Protein AF-0000000083546729 (afdb_homodimer)

Radius of gyration: 33.8 Å; Cα contacts (8 Å, |Δi|>4): 1864; chains: 2; bounding box: 89×104×85 Å

Organism: NCBI:txid360422

Foldseek 3Di:
DCPVVPPDPPPPPPPPPPPVQPWDFPDPFAFQLPDCQLVLLVVLCQVCALVCPQVPLDDDDLPQWLQQLLLVLLLVVLVLVLVCPDDPDDQQDEAEEEEEACRQCRNVLSNCLNNLVVCCPDPNPPRHYAYEYEEQHPSSVVNQCPAPSNVVCLVVRRYWYFRDDLQDDLWTQTDSVRDIQFAPPAQHAYEYEAELHLQQHRKWKWWEAPLWIWGKTKIKTFGPDDFPPVDLASCTRMDMDIDTDTDDQCPDDPDRLLSVLSNVCSVVAHLFMDMGSVSNLVSCVSHCRSNVFWYKYKYKDQEDCDDVVGHNDDDWDWDTSSGTGTHYYVNSVQSSLVVVPWGKDWAPDDADGMIIMMIGTDPDPRDSPSSCVSVVVQRVDQHSRNLVVVLVVPLVVVLVDDPVVLLVVCVVSQLTLVSCVSCLVVLLVCLPPPDPPPPVSLVVSLVRNVSSDDDSNHPDQSLQSSLSSCVSNPNLVSSLVSLVVSCVRPNDALVSLLSNLVSCVSVVVLVSSLVSLVVSCVRPVVPPSSVVSNVVSVVVVD/DDPPPPDDPPPPPPPVPPPVLPWAWPDPFAFQQPDCQLVLQVCLCQVCALVCPQVPLDDDDLPQWLQQLLLVLLLVVLVVVLVCPDDVDDQQDEAEEEEEACRLCRNVLSNCLNNVVDCCPDPNPPRHYAYEYEEQHPSSVVNQCPAPSNVVCLVVRRYWYFYDDLQDDLWTQTDSPRDIQFAPPAQHEYEYEAELHLFQHGKWKWWEAPLWIWTKTKIKTFGPDDFPPPALASCTRIDMDIDTHTDDLCPPDPDRLLSVLSNVCSPVAHLFMDMDSVSNLVSCVSVCRSNVFWYKYKYKDQEDCDPVSGHNDDDWDFDGSSGTTTYYYVVSVQSSLVVVPWGKDWAPDDADGMIIMMIGTDPDPGDSPSSCVSNVVQRVDQHSRNLVVVLVVPLVVVLVDDPVVLLVVCVVSQLTLVSCQSCLVVLLVCLPPPDPNVLVSLLVSLVRNVSSDDDSNHPDLSLQSSLSSCVSNPNLVSSLVSLVVSCVRPNDALVSLLSNLVSCVSVVVLVSSLVSLVVSCVRPVVPVSSVVSNVVSVVVVD

InterPro domains:
  IPR011990 Tetratricopeptide-like helical domain superfamily [G3DSA:1.25.40.10] (440-540)
  IPR011990 Tetratricopeptide-like helical domain superfamily [SSF48452] (460-533)
  IPR019734 Tetratricopeptide repeat [PF00515] (495-525)
  IPR019734 Tetratricopeptide repeat [PS50005] (494-527)
  IPR019734 Tetratricopeptide repeat [SM00028] (460-493)
  IPR019734 Tetratricopeptide repeat [SM00028] (494-527)
  IPR029063 S-adenosyl-L-methionine-dependent methyltransferase superfamily [SSF53335] (63-345)
  IPR038375 Protein arginine methyltransferase NDUFAF7 superfamily [G3DSA:3.40.50.12710] (53-354)

pLDDT: mean 92.02, std 14.46, range [19.89, 98.81]

Sequence (1084 aa):
MSNKIKQYNIHRDLETTSEEHTDVIIEAEKQLSQSMLWKLQKDFFSNQGPEAWTRGIVPQYITTNPYIANLYAKTIFGYCRDYVTRTDIDKDSTIYIMELASGVGRFTYTFLKRFLHIIENSSLKGLKFKYIVTDFSEKNIEYWQNHSFLKPYFDCGILDCATFDIAKDDQLKLRNSGEILARGKLKNPLILIANYTFDSLPQDTFYVNKGEIFEGLITVTSPKVKADAEDKSILAGLDYYYTDNQIQGKNYYEDDNFNDILVYYKNHLEDTSFSLPIMAMRCISRLKRLFNDDIILISADKGYKDEKAMLKNSHPFLSKHGCISMTVNFHSLEQYFKNIGGKAIHSIYEHENINMSLFVLTNSSHNFVETTMAYNEIIESIGPDDFYILKKAVVPLSESLETKEILTFLRFTVWDARTFQEVYNILLERIDTEENFPTEELIMVMNKVWEHYFPIGEEGDLAYYIGLLFSYIGNDNDALRFFQYSYELYGATSEIYYRIGVCFYNLRKIEKALEYTEKSLALDPIFKESITLKSLVQDQISMSNKIKQYNIHRDLETTSEEHTDVIIEAEKQLSQSMLWKLQKDFFSNQGPEAWTRGIVPQYITTNPYIANLYAKTIFGYCRDYVTRTDIDKDSTIYIMELASGVGRFTYTFLKRFLHIIENSSLKGLKFKYIVTDFSEKNIEYWQNHSFLKPYFDCGILDCATFDIAKDDQLKLRNSGEILARGKLKNPLILIANYTFDSLPQDTFYVNKGEIFEGLITVTSPKVKADAEDKSILAGLDYYYTDNQIQGKNYYEDDNFNDILVYYKNHLEDTSFSLPIMAMRCISRLKRLFNDDIILISADKGYKDEKAMLKNSHPFLSKHGCISMTVNFHSLEQYFKNIGGKAIHSIYEHENINMSLFVLTNSSHNFVETTMAYNEIIESIGPDDFYILKKAVVPLSESLETKEILTFLRFTVWDARTFQEVYNILLERIDTEENFPTEELIMVMNKVWEHYFPIGEEGDLAYYIGLLFSYIGNDNDALRFFQYSYELYGATSEIYYRIGVCFYNLRKIEKALEYTEKSLALDPIFKESITLKSLVQDQIS

Secondary structure (DSSP, 8-state):
----------------------PEEEEEEEEGGGSTHHHHHHHHHHHHTTHHHHTTSS--GGGTSHHHHHHHHHHHHHHHHHHHT-SSS-TTSPEEEEESS-TTSHHHHHHHHHHHHHHHTSTTTT--EEEEEEES-HHHHHHHHT-TTTHHHHHTTSEEEEE--TTT---EE-TTT--EE-TTS--S-EEEEEES-GGGS--EEEEEETTEEEEEEEEEEE-SS---TT--STTTT-EEEEEEEEE-STTSSSSHHHHHHHHHHHHH-SSEEEEE-HHHHHHHHHHHHHTTT-EEEEEEESEE-SSGGGTTPPSPP-EEESEEE--EEHHHHHHHHHHTT-EEE--SS--SS-EEEEEEE-SSS---HHHHHHHHHHHHS--HHHHHHHHHHHGGGGGGS-HHHHHHHHHHTTS-HHHHHHHHHHHHHHHHHSTT--HHHHHHHHHHHHHT----S-SS-HHHHHHHHHHHTT-HHHHHHHHHHHHHHH---HHHHHHHHHHHHHTT-HHHHHHHHHHHHHH-TT-HHHHHHHHHHHHHH-/----------------------PEEEEEEEEGGGSTHHHHHHHHHHHHTTHHHHTTSS--GGGTSHHHHHHHHHHHHHHHHHHHT-SSS-TTSPEEEEESS-TTSHHHHHHHHHHHHHHHTSTTTT--EEEEEEES-HHHHHHHHH-TTTHHHHHTTSEEEEE--TTT--SEE-TTT--EE-TTS--S-EEEEEES-GGGS--EEEEEETTEEEEEEEEEEE-SS---TT--STTTT-EEEEEEEEE-STTSSS-HHHHHHHHHHHHH-SSEEEEE-HHHHHHHHHHHHHTTT-EEEEEEESEE-SSGGGTTPPSPP-EEESEEE--EEHHHHHHHHHHTT-EEE--SS--SS-EEEEEEE-SSS---HHHHHHHHHHHHS--HHHHHHHHHHHGGGGGGS-HHHHHHHHHHTTS-HHHHHHHHHHHHHHHHHSTT--HHHHHHHHHHHHHT----S-SS-HHHHHHHHHHHTT-HHHHHHHHHHHHHHH---HHHHHHHHHHHHHTT-HHHHHHHHHHHHHH-TT-HHHHHHHHHHHHHH-

Solvent-accessible surface area (backbone atoms only — not comparable to full-atom values): 57881 Å² total; per-residue (Å²): 137,80,76,71,77,65,86,67,73,77,69,74,74,70,73,72,73,74,67,84,71,75,54,46,74,76,43,75,64,29,55,46,54,72,37,72,63,57,58,55,45,55,50,50,51,58,70,44,35,52,48,36,49,37,71,58,50,41,88,59,62,88,75,34,42,36,47,49,24,42,52,49,29,47,30,51,49,17,37,51,59,45,54,69,68,44,83,90,57,68,82,87,47,58,40,41,36,38,35,46,60,43,68,82,41,48,40,57,53,32,24,50,57,43,36,51,56,52,35,67,50,38,93,52,52,84,68,52,54,35,40,35,45,25,28,66,38,66,58,32,55,55,49,49,73,68,31,78,86,48,40,65,40,45,74,72,55,40,37,42,36,32,70,44,47,71,87,74,59,70,59,42,55,33,67,72,82,62,50,70,52,43,68,90,71,50,90,41,49,37,39,38,38,35,49,72,38,67,31,63,49,48,33,36,40,32,37,17,45,94,74,36,36,22,41,36,19,37,27,35,27,34,57,82,61,84,49,64,88,83,50,78,29,78,55,50,54,52,44,72,52,76,45,82,42,80,53,87,41,76,73,74,60,99,44,68,65,61,17,50,50,45,46,49,44,31,74,72,45,60,58,22,19,51,59,43,52,53,45,55,52,52,36,51,54,44,50,32,61,35,25,66,43,24,37,37,38,42,36,38,35,46,52,32,74,44,70,77,72,37,64,61,33,62,74,86,67,80,42,80,44,54,44,61,37,38,75,29,40,48,36,59,53,36,52,45,33,44,71,74,66,30,41,61,46,66,57,75,63,92,63,89,71,37,37,55,36,42,36,44,35,58,81,60,91,73,76,52,48,44,25,50,37,40,43,47,53,34,47,70,42,69,34,59,45,47,46,52,41,47,49,66,54,46,60,85,47,47,87,78,44,54,71,70,39,51,55,51,50,36,40,69,38,51,28,33,53,68,63,47,61,73,45,40,67,59,55,62,57,34,71,80,68,43,82,86,59,66,58,72,60,50,53,53,48,55,52,47,20,55,72,53,51,70,90,70,76,44,86,71,64,61,39,44,55,54,15,52,52,30,44,75,76,67,37,40,70,61,13,48,56,25,44,50,50,29,36,72,75,72,45,89,45,42,66,56,30,33,54,50,14,52,37,29,46,76,69,66,37,58,70,58,16,50,52,28,26,50,53,14,36,71,73,34,77,79,44,63,70,39,54,54,48,48,54,54,52,51,61,70,73,103,139,79,79,74,83,66,84,71,73,79,68,76,74,72,74,70,72,73,70,78,72,68,50,48,75,77,43,78,64,26,53,45,55,69,34,68,62,57,55,48,43,51,47,47,48,53,69,40,28,48,47,37,48,30,70,59,43,40,88,55,60,82,73,32,38,35,47,44,23,41,51,49,29,46,28,51,49,18,38,52,57,42,56,71,68,45,84,89,57,66,82,84,46,57,39,37,35,38,33,44,56,40,66,75,36,44,37,55,52,27,23,49,55,41,34,49,53,50,33,68,48,37,92,54,51,84,67,50,51,34,38,32,44,22,28,66,30,64,53,30,53,51,46,46,71,67,28,78,86,46,35,63,37,45,74,73,55,39,32,37,35,28,68,40,44,67,85,72,58,69,54,40,53,29,68,70,80,62,47,69,52,40,66,89,72,46,90,38,48,36,37,37,38,34,45,68,33,64,27,62,47,46,32,37,36,32,39,20,46,93,73,37,41,23,42,37,19,36,28,37,28,32,58,82,60,84,46,62,90,82,48,77,28,74,52,49,47,49,45,74,53,76,47,81,44,83,55,88,39,76,75,74,56,98,43,68,64,59,15,48,51,46,46,47,44,32,73,72,46,63,58,24,22,48,56,41,50,50,43,54,51,51,34,50,53,44,49,30,62,32,22,66,42,24,35,36,38,40,34,35,33,43,50,28,73,43,70,77,70,36,64,61,33,63,74,83,64,79,42,79,38,46,44,58,37,38,74,29,40,48,36,58,52,34,49,45,32,43,73,73,64,28,41,61,48,62,56,76,63,90,64,88,70,34,36,55,36,41,34,43,33,55,81,60,90,74,77,51,49,43,25,49,37,41,44,49,53,33,46,70,45,68,34,58,42,46,46,52,42,47,47,66,54,45,61,82,47,47,86,79,41,53,69,68,40,50,55,47,50,35,37,67,38,49,25,29,50,67,61,48,61,74,44,39,66,60,53,60,58,32,65,82,68,41,82,85,54,63,58,69,58,49,52,51,47,50,52,45,18,54,70,52,48,65,87,64,72,43,87,70,58,59,38,40,56,49,13,50,48,29,43,74,73,67,38,33,67,60,12,42,52,24,40,48,48,27,32,72,73,71,43,86,42,39,65,53,28,28,51,46,11,50,30,26,42,75,67,66,36,53,69,56,13,46,50,25,20,48,52,9,31,70,72,32,76,77,39,62,69,30,53,52,46,42,54,53,49,51,61,68,75,105

Structure (mmCIF, N/CA/C/O backbone):
data_AF-0000000083546729-model_v1
#
loop_
_entity.id
_entity.type
_entity.pdbx_description
1 polymer 'Uncharacterized protein'
#
loop_
_atom_site.group_PDB
_atom_site.id
_atom_site.type_symbol
_atom_site.label_atom_id
_atom_site.label_alt_id
_atom_site.label_comp_id
_atom_site.label_asym_id
_atom_site.label_entity_id
_atom_site.label_seq_id
_atom_site.pdbx_PDB_ins_code
_atom_site.Cartn_x
_atom_site.Cartn_y
_atom_site.Cartn_z
_atom_site.occupancy
_atom_site.B_iso_or_equiv
_atom_site.auth_seq_id
_atom_site.auth_comp_id
_atom_site.auth_asym_id
_atom_site.auth_atom_id
_atom_site.pdbx_PDB_model_num
ATOM 1 N N . MET A 1 1 ? -45.469 -7.664 -5.539 1 20.81 1 MET A N 1
ATOM 2 C CA . MET A 1 1 ? -45.469 -9.078 -5.922 1 20.81 1 MET A CA 1
ATOM 3 C C . MET A 1 1 ? -44.344 -9.375 -6.914 1 20.81 1 MET A C 1
ATOM 5 O O . MET A 1 1 ? -44.531 -9.203 -8.125 1 20.81 1 MET A O 1
ATOM 9 N N . SER A 1 2 ? -43.125 -8.93 -6.547 1 22.02 2 SER A N 1
ATOM 10 C CA . SER A 1 2 ? -41.875 -8.414 -7.074 1 22.02 2 SER A CA 1
ATOM 11 C C . SER A 1 2 ? -41 -9.531 -7.668 1 22.02 2 SER A C 1
ATOM 13 O O . SER A 1 2 ? -40.562 -10.43 -6.949 1 22.02 2 SER A O 1
ATOM 15 N N . ASN A 1 3 ? -41.531 -9.961 -8.812 1 20.59 3 ASN A N 1
ATOM 16 C CA . ASN A 1 3 ? -41.031 -11.016 -9.688 1 20.59 3 ASN A CA 1
ATOM 17 C C . ASN A 1 3 ? -39.594 -10.734 -10.125 1 20.59 3 ASN A C 1
ATOM 19 O O . ASN A 1 3 ? -39.344 -10.023 -11.109 1 20.59 3 ASN A O 1
ATOM 23 N N . LYS A 1 4 ? -38.812 -10.469 -8.977 1 23.81 4 LYS A N 1
ATOM 24 C CA . LYS A 1 4 ? -37.375 -10.266 -9.133 1 23.81 4 LYS A CA 1
ATOM 25 C C . LYS A 1 4 ? -36.75 -11.352 -10.008 1 23.81 4 LYS A C 1
ATOM 27 O O . LYS A 1 4 ? -36.812 -12.539 -9.656 1 23.81 4 LYS A O 1
ATOM 32 N N . ILE A 1 5 ? -36.906 -11.133 -11.258 1 20.44 5 ILE A N 1
ATOM 33 C CA . ILE A 1 5 ? -36.531 -12.109 -12.273 1 20.44 5 ILE A CA 1
ATOM 34 C C . ILE A 1 5 ? -35.031 -12.359 -12.211 1 20.44 5 ILE A C 1
ATOM 36 O O . ILE A 1 5 ? -34.219 -11.461 -12.5 1 20.44 5 ILE A O 1
ATOM 40 N N . LYS A 1 6 ? -34.656 -12.938 -11.117 1 25.52 6 LYS A N 1
ATOM 41 C CA . LYS A 1 6 ? -33.312 -13.312 -10.75 1 25.52 6 LYS A CA 1
ATOM 42 C C . LYS A 1 6 ? -32.625 -14.086 -11.875 1 25.52 6 LYS A C 1
ATOM 44 O O . LYS A 1 6 ? -33.25 -14.906 -12.547 1 25.52 6 LYS A O 1
ATOM 49 N N . GLN A 1 7 ? -31.641 -13.422 -12.391 1 20.44 7 GLN A N 1
ATOM 50 C CA . GLN A 1 7 ? -30.844 -13.883 -13.523 1 20.44 7 GLN A CA 1
ATOM 51 C C . GLN A 1 7 ? -30.297 -15.289 -13.281 1 20.44 7 GLN A C 1
ATOM 53 O O . GLN A 1 7 ? -29.594 -15.531 -12.305 1 20.44 7 GLN A O 1
ATOM 58 N N . TYR A 1 8 ? -31.031 -16.312 -13.555 1 22.7 8 TYR A N 1
ATOM 59 C CA . TYR A 1 8 ? -31.047 -17.766 -13.406 1 22.7 8 TYR A CA 1
ATOM 60 C C . TYR A 1 8 ? -29.797 -18.391 -14.023 1 22.7 8 TYR A C 1
ATOM 62 O O . TYR A 1 8 ? -29.234 -17.844 -14.977 1 22.7 8 TYR A O 1
ATOM 70 N N . ASN A 1 9 ? -28.953 -18.781 -13.055 1 23.41 9 ASN A N 1
ATOM 71 C CA . ASN A 1 9 ? -27.859 -19.719 -13.328 1 23.41 9 ASN A CA 1
ATOM 72 C C . ASN A 1 9 ? -28.25 -20.703 -14.422 1 23.41 9 ASN A C 1
ATOM 74 O O . ASN A 1 9 ? -29.312 -21.328 -14.359 1 23.41 9 ASN A O 1
ATOM 78 N N . ILE A 1 10 ? -27.906 -20.312 -15.531 1 22.72 10 ILE A N 1
ATOM 79 C CA . ILE A 1 10 ? -28.188 -21.188 -16.672 1 22.72 10 ILE A CA 1
ATOM 80 C C . ILE A 1 10 ? -27.719 -22.594 -16.359 1 22.72 10 ILE A C 1
ATOM 82 O O . ILE A 1 10 ? -26.516 -22.828 -16.172 1 22.72 10 ILE A O 1
ATOM 86 N N . HIS A 1 11 ? -28.391 -23.25 -15.344 1 27.67 11 HIS A N 1
ATOM 87 C CA . HIS A 1 11 ? -28.25 -24.703 -15.242 1 27.67 11 HIS A CA 1
ATOM 88 C C . HIS A 1 11 ? -28.516 -25.391 -16.578 1 27.67 11 HIS A C 1
ATOM 90 O O . HIS A 1 11 ? -29.609 -25.234 -17.141 1 27.67 11 HIS A O 1
ATOM 96 N N . ARG A 1 12 ? -27.562 -25.312 -17.453 1 26.45 12 ARG A N 1
ATOM 97 C CA . ARG A 1 12 ? -27.797 -26.031 -18.703 1 26.45 12 ARG A CA 1
ATOM 98 C C . ARG A 1 12 ? -28.25 -27.469 -18.422 1 26.45 12 ARG A C 1
ATOM 100 O O . ARG A 1 12 ? -27.609 -28.203 -17.672 1 26.45 12 ARG A O 1
ATOM 107 N N . ASP A 1 13 ? -29.547 -27.625 -18.344 1 27.7 13 ASP A N 1
ATOM 108 C CA . ASP A 1 13 ? -30.078 -28.969 -18.562 1 27.7 13 ASP A CA 1
ATOM 109 C C . ASP A 1 13 ? -29.562 -29.562 -19.875 1 27.7 13 ASP A C 1
ATOM 111 O O . ASP A 1 13 ? -29.969 -29.141 -20.953 1 27.7 13 ASP A O 1
ATOM 115 N N . LEU A 1 14 ? -28.25 -29.719 -20 1 29.05 14 LEU A N 1
ATOM 116 C CA . LEU A 1 14 ? -27.859 -30.422 -21.203 1 29.05 14 LEU A CA 1
ATOM 117 C C . LEU A 1 14 ? -28.719 -31.672 -21.391 1 29.05 14 LEU A C 1
ATOM 119 O O . LEU A 1 14 ? -28.766 -32.531 -20.531 1 29.05 14 LEU A O 1
ATOM 123 N N . GLU A 1 15 ? -29.875 -31.453 -21.906 1 27.41 15 GLU A N 1
ATOM 124 C CA . GLU A 1 15 ? -30.516 -32.625 -22.5 1 27.41 15 GLU A CA 1
ATOM 125 C C . GLU A 1 15 ? -29.547 -33.375 -23.406 1 27.41 15 GLU A C 1
ATOM 127 O O . GLU A 1 15 ? -29.047 -32.844 -24.375 1 27.41 15 GLU A O 1
ATOM 132 N N . THR A 1 16 ? -28.688 -34.156 -22.766 1 29.3 16 THR A N 1
ATOM 133 C CA . THR A 1 16 ? -27.891 -35.156 -23.484 1 29.3 16 THR A CA 1
ATOM 134 C C . THR A 1 16 ? -28.75 -35.969 -24.438 1 29.3 16 THR A C 1
ATOM 136 O O . THR A 1 16 ? -29.562 -36.812 -24.016 1 29.3 16 THR A O 1
ATOM 139 N N . THR A 1 17 ? -29.391 -35.344 -25.375 1 31.22 17 THR A N 1
ATOM 140 C CA . THR A 1 17 ? -29.844 -36.281 -26.391 1 31.22 17 THR A CA 1
ATOM 141 C C . THR A 1 17 ? -28.703 -37.188 -26.844 1 31.22 17 THR A C 1
ATOM 143 O O . THR A 1 17 ? -27.656 -36.719 -27.266 1 31.22 17 THR A O 1
ATOM 146 N N . SER A 1 18 ? -28.625 -38.344 -26.234 1 32.38 18 SER A N 1
ATOM 147 C CA . SER A 1 18 ? -27.781 -39.531 -26.453 1 32.38 18 SER A CA 1
ATOM 148 C C . SER A 1 18 ? -27.672 -39.844 -27.938 1 32.38 18 SER A C 1
ATOM 150 O O . SER A 1 18 ? -28.531 -40.562 -28.484 1 32.38 18 SER A O 1
ATOM 152 N N . GLU A 1 19 ? -27.719 -38.906 -28.875 1 34.25 19 GLU A N 1
ATOM 153 C CA . GLU A 1 19 ? -27.375 -39.656 -30.094 1 34.25 19 GLU A CA 1
ATOM 154 C C . GLU A 1 19 ? -26.109 -40.469 -29.906 1 34.25 19 GLU A C 1
ATOM 156 O O . GLU A 1 19 ? -25.172 -40.031 -29.219 1 34.25 19 GLU A O 1
ATOM 161 N N . GLU A 1 20 ? -26.188 -41.75 -30.016 1 38.75 20 GLU A N 1
ATOM 162 C CA . GLU A 1 20 ? -25.203 -42.844 -29.922 1 38.75 20 GLU A CA 1
ATOM 163 C C . GLU A 1 20 ? -23.891 -42.438 -30.609 1 38.75 20 GLU A C 1
ATOM 165 O O . GLU A 1 20 ? -23.734 -42.656 -31.812 1 38.75 20 GLU A O 1
ATOM 170 N N . HIS A 1 21 ? -23.5 -41.219 -30.688 1 43 21 HIS A N 1
ATOM 171 C CA . HIS A 1 21 ? -22.156 -41.031 -31.234 1 43 21 HIS A CA 1
ATOM 172 C C . HIS A 1 21 ? -21.125 -41.812 -30.422 1 43 21 HIS A C 1
ATOM 174 O O . HIS A 1 21 ? -21.062 -41.688 -29.188 1 43 21 HIS A O 1
ATOM 180 N N . THR A 1 22 ? -20.75 -42.938 -30.75 1 54.72 22 THR A N 1
ATOM 181 C CA . THR A 1 22 ? -19.859 -43.906 -30.141 1 54.72 22 THR A CA 1
ATOM 182 C C . THR A 1 22 ? -18.484 -43.281 -29.875 1 54.72 22 THR A C 1
ATOM 184 O O . THR A 1 22 ? -17.703 -43.062 -30.812 1 54.72 22 THR A O 1
ATOM 187 N N . ASP A 1 23 ? -18.156 -42.5 -28.969 1 72.31 23 ASP A N 1
ATOM 188 C CA . ASP A 1 23 ? -16.859 -42.062 -28.484 1 72.31 23 ASP A CA 1
ATOM 189 C C . ASP A 1 23 ? -15.969 -43.25 -28.141 1 72.31 23 ASP A C 1
ATOM 191 O O . ASP A 1 23 ? -16.469 -44.281 -27.703 1 72.31 23 ASP A O 1
ATOM 195 N N . VAL A 1 24 ? -14.789 -43.25 -28.812 1 89.12 24 VAL A N 1
ATOM 196 C CA . VAL A 1 24 ? -13.836 -44.281 -28.469 1 89.12 24 VAL A CA 1
ATOM 197 C C . VAL A 1 24 ? -13.219 -44 -27.094 1 89.12 24 VAL A C 1
ATOM 199 O O . VAL A 1 24 ? -12.727 -42.875 -26.875 1 89.12 24 VAL A O 1
ATOM 202 N N . ILE A 1 25 ? -13.359 -44.906 -26.219 1 93.56 25 ILE A N 1
ATOM 203 C CA . ILE A 1 25 ? -12.781 -44.781 -24.891 1 93.56 25 ILE A CA 1
ATOM 204 C C . ILE A 1 25 ? -11.273 -45.031 -24.953 1 93.56 25 ILE A C 1
ATOM 206 O O . ILE A 1 25 ? -10.836 -46.125 -25.359 1 93.56 25 ILE A O 1
ATOM 210 N N . ILE A 1 26 ? -10.516 -44.094 -24.562 1 94.12 26 ILE A N 1
ATOM 211 C CA . ILE A 1 26 ? -9.062 -44.188 -24.547 1 94.12 26 ILE A CA 1
ATOM 212 C C . ILE A 1 26 ? -8.594 -44.688 -23.188 1 94.12 26 ILE A C 1
ATOM 214 O O . ILE A 1 26 ? -7.707 -45.562 -23.109 1 94.12 26 ILE A O 1
ATOM 218 N N . GLU A 1 27 ? -9.133 -44.156 -22.141 1 96.12 27 GLU A N 1
ATOM 219 C CA . GLU A 1 27 ? -8.883 -44.531 -20.75 1 96.12 27 GLU A CA 1
ATOM 220 C C . GLU A 1 27 ? -10.164 -44.469 -19.922 1 96.12 27 GLU A C 1
ATOM 222 O O . GLU A 1 27 ? -10.844 -43.469 -19.891 1 96.12 27 GLU A O 1
ATOM 227 N N . ALA A 1 28 ? -10.406 -45.656 -19.203 1 95.94 28 ALA A N 1
ATOM 228 C CA . ALA A 1 28 ? -11.711 -45.75 -18.547 1 95.94 28 ALA A CA 1
ATOM 229 C C . ALA A 1 28 ? -11.57 -45.719 -17.031 1 95.94 28 ALA A C 1
ATOM 231 O O . ALA A 1 28 ? -10.75 -46.469 -16.484 1 95.94 28 ALA A O 1
ATOM 232 N N . GLU A 1 29 ? -12.25 -44.906 -16.438 1 96.5 29 GLU A N 1
ATOM 233 C CA . GLU A 1 29 ? -12.555 -44.906 -15.016 1 96.5 29 GLU A CA 1
ATOM 234 C C . GLU A 1 29 ? -11.289 -44.969 -14.172 1 96.5 29 GLU A C 1
ATOM 236 O O . GLU A 1 29 ? -11.148 -45.844 -13.32 1 96.5 29 GLU A O 1
ATOM 241 N N . LYS A 1 30 ? -10.492 -44 -14.305 1 97.69 30 LYS A N 1
ATOM 242 C CA . LYS A 1 30 ? -9.273 -43.875 -13.516 1 97.69 30 LYS A CA 1
ATOM 243 C C . LYS A 1 30 ? -9.422 -42.781 -12.453 1 97.69 30 LYS A C 1
ATOM 245 O O . LYS A 1 30 ? -10.141 -41.812 -12.656 1 97.69 30 LYS A O 1
ATOM 250 N N . GLN A 1 31 ? -8.719 -43.094 -11.312 1 97.75 31 GLN A N 1
ATOM 251 C CA . GLN A 1 31 ? -8.562 -41.938 -10.414 1 97.75 31 GLN A CA 1
ATOM 252 C C . GLN A 1 31 ? -7.969 -40.75 -11.148 1 97.75 31 GLN A C 1
ATOM 254 O O . GLN A 1 31 ? -7.059 -40.906 -11.969 1 97.75 31 GLN A O 1
ATOM 259 N N . LEU A 1 32 ? -8.438 -39.625 -10.867 1 98.19 32 LEU A N 1
ATOM 260 C CA . LEU A 1 32 ? -8 -38.469 -11.617 1 98.19 32 LEU A CA 1
ATOM 261 C C . LEU A 1 32 ? -6.496 -38.281 -11.5 1 98.19 32 LEU A C 1
ATOM 263 O O . LEU A 1 32 ? -5.832 -37.906 -12.484 1 98.19 32 LEU A O 1
ATOM 267 N N . SER A 1 33 ? -5.883 -38.5 -10.336 1 98.06 33 SER A N 1
ATOM 268 C CA . SER A 1 33 ? -4.461 -38.281 -10.102 1 98.06 33 SER A CA 1
ATOM 269 C C . SER A 1 33 ? -3.613 -39.281 -10.859 1 98.06 33 SER A C 1
ATOM 271 O O . SER A 1 33 ? -2.4 -39.125 -11 1 98.06 33 SER A O 1
ATOM 273 N N . GLN A 1 34 ? -4.227 -40.281 -11.414 1 97.44 34 GLN A N 1
ATOM 274 C CA . GLN A 1 34 ? -3.502 -41.344 -12.094 1 97.44 34 GLN A CA 1
ATOM 275 C C . GLN A 1 34 ? -3.809 -41.375 -13.586 1 97.44 34 GLN A C 1
ATOM 277 O O . GLN A 1 34 ? -3.387 -42.281 -14.305 1 97.44 34 GLN A O 1
ATOM 282 N N . SER A 1 35 ? -4.48 -40.375 -14.055 1 97.69 35 SER A N 1
ATOM 283 C CA . SER A 1 35 ? -4.902 -40.281 -15.445 1 97.69 35 SER A CA 1
ATOM 284 C C . SER A 1 35 ? -3.705 -40.125 -16.375 1 97.69 35 SER A C 1
ATOM 286 O O . SER A 1 35 ? -2.689 -39.531 -15.984 1 97.69 35 SER A O 1
ATOM 288 N N . MET A 1 36 ? -3.824 -40.438 -17.641 1 96.31 36 MET A N 1
ATOM 289 C CA . MET A 1 36 ? -2.822 -40.281 -18.703 1 96.31 36 MET A CA 1
ATOM 290 C C . MET A 1 36 ? -2.57 -38.812 -18.984 1 96.31 36 MET A C 1
ATOM 292 O O . MET A 1 36 ? -1.544 -38.469 -19.562 1 96.31 36 MET A O 1
ATOM 296 N N . LEU A 1 37 ? -3.387 -38.031 -18.625 1 96 37 LEU A N 1
ATOM 297 C CA . LEU A 1 37 ? -3.297 -36.594 -18.875 1 96 37 LEU A CA 1
ATOM 298 C C . LEU A 1 37 ? -2.045 -36 -18.234 1 96 37 LEU A C 1
ATOM 300 O O . LEU A 1 37 ? -1.46 -35.062 -18.766 1 96 37 LEU A O 1
ATOM 304 N N . TRP A 1 38 ? -1.629 -36.594 -17.141 1 96.81 38 TRP A N 1
ATOM 305 C CA . TRP A 1 38 ? -0.5 -36.031 -16.406 1 96.81 38 TRP A CA 1
ATOM 306 C C . TRP A 1 38 ? 0.819 -36.375 -17.078 1 96.81 38 TRP A C 1
ATOM 308 O O . TRP A 1 38 ? 1.795 -35.625 -16.969 1 96.81 38 TRP A O 1
ATOM 318 N N . LYS A 1 39 ? 0.896 -37.438 -17.781 1 95.62 39 LYS A N 1
ATOM 319 C CA . LYS A 1 39 ? 2.053 -37.719 -18.625 1 95.62 39 LYS A CA 1
ATOM 320 C C . LYS A 1 39 ? 2.145 -36.719 -19.781 1 95.62 39 LYS A C 1
ATOM 322 O O . LYS A 1 39 ? 3.23 -36.25 -20.109 1 95.62 39 LYS A O 1
ATOM 327 N N . LEU A 1 40 ? 1.054 -36.406 -20.391 1 95.5 40 LEU A N 1
ATOM 328 C CA . LEU A 1 40 ? 1.014 -35.406 -21.453 1 95.5 40 LEU A CA 1
ATOM 329 C C . LEU A 1 40 ? 1.479 -34.062 -20.938 1 95.5 40 LEU A C 1
ATOM 331 O O . LEU A 1 40 ? 2.217 -33.344 -21.625 1 95.5 40 LEU A O 1
ATOM 335 N N . GLN A 1 41 ? 1.121 -33.75 -19.766 1 95.81 41 GLN A N 1
ATOM 336 C CA . GLN A 1 41 ? 1.493 -32.5 -19.125 1 95.81 41 GLN A CA 1
ATOM 337 C C . GLN A 1 41 ? 3 -32.438 -18.906 1 95.81 41 GLN A C 1
ATOM 339 O O . GLN A 1 41 ? 3.627 -31.406 -19.203 1 95.81 41 GLN A O 1
ATOM 344 N N . LYS A 1 42 ? 3.572 -33.406 -18.328 1 95.31 42 LYS A N 1
ATOM 345 C CA . LYS A 1 42 ? 5.008 -33.469 -18.078 1 95.31 42 LYS A CA 1
ATOM 346 C C . LYS A 1 42 ? 5.801 -33.344 -19.375 1 95.31 42 LYS A C 1
ATOM 348 O O . LYS A 1 42 ? 6.809 -32.625 -19.422 1 95.31 42 LYS A O 1
ATOM 353 N N . ASP A 1 43 ? 5.379 -33.938 -20.438 1 95.06 43 ASP A N 1
ATOM 354 C CA . ASP A 1 43 ? 6.039 -33.906 -21.734 1 95.06 43 ASP A CA 1
ATOM 355 C C . ASP A 1 43 ? 6 -32.5 -22.312 1 95.06 43 ASP A C 1
ATOM 357 O O . ASP A 1 43 ? 6.977 -32.031 -22.906 1 95.06 43 ASP A O 1
ATOM 361 N N . PHE A 1 44 ? 4.977 -31.891 -22.172 1 95.31 44 PHE A N 1
ATOM 362 C CA . PHE A 1 44 ? 4.816 -30.516 -22.672 1 95.31 44 PHE A CA 1
ATOM 363 C C . PHE A 1 44 ? 5.875 -29.609 -22.078 1 95.31 44 PHE A C 1
ATOM 365 O O . PHE A 1 44 ? 6.598 -28.922 -22.812 1 95.31 44 PHE A O 1
ATOM 372 N N . PHE A 1 45 ? 6.043 -29.609 -20.75 1 94.94 45 PHE A N 1
ATOM 373 C CA . PHE A 1 45 ? 6.969 -28.703 -20.094 1 94.94 45 PHE A CA 1
ATOM 374 C C . PHE A 1 45 ? 8.414 -29.109 -20.359 1 94.94 45 PHE A C 1
ATOM 376 O O . PHE A 1 45 ? 9.297 -28.266 -20.453 1 94.94 45 PHE A O 1
ATOM 383 N N . SER A 1 46 ? 8.633 -30.375 -20.453 1 94 46 SER A N 1
ATOM 384 C CA . SER A 1 46 ? 9.969 -30.859 -20.75 1 94 46 SER A CA 1
ATOM 385 C C . SER A 1 46 ? 10.414 -30.422 -22.156 1 94 46 SER A C 1
ATOM 387 O O . SER A 1 46 ? 11.586 -30.109 -22.375 1 94 46 SER A O 1
ATOM 389 N N . ASN A 1 47 ? 9.539 -30.391 -23.047 1 93.38 47 ASN A N 1
ATOM 390 C CA . ASN A 1 47 ? 9.844 -30.078 -24.438 1 93.38 47 ASN A CA 1
ATOM 391 C C . ASN A 1 47 ? 9.922 -28.562 -24.672 1 93.38 47 ASN A C 1
ATOM 393 O O . ASN A 1 47 ? 10.82 -28.078 -25.359 1 93.38 47 ASN A O 1
ATOM 397 N N . GLN A 1 48 ? 9.055 -27.906 -24.141 1 93.31 48 GLN A N 1
ATOM 398 C CA . GLN A 1 48 ? 8.984 -26.469 -24.391 1 93.31 48 GLN A CA 1
ATOM 399 C C . GLN A 1 48 ? 10.086 -25.719 -23.641 1 93.31 48 GLN A C 1
ATOM 401 O O . GLN A 1 48 ? 10.633 -24.734 -24.125 1 93.31 48 GLN A O 1
ATOM 406 N N . GLY A 1 49 ? 10.344 -26.062 -22.422 1 94.25 49 GLY A N 1
ATOM 407 C CA . GLY A 1 49 ? 11.273 -25.312 -21.594 1 94.25 49 GLY A CA 1
ATOM 408 C C . GLY A 1 49 ? 10.891 -23.859 -21.422 1 94.25 49 GLY A C 1
ATOM 409 O O . GLY A 1 49 ? 9.727 -23.547 -21.172 1 94.25 49 GLY A O 1
ATOM 410 N N . PRO A 1 50 ? 11.906 -22.922 -21.562 1 95.06 50 PRO A N 1
ATOM 411 C CA . PRO A 1 50 ? 11.625 -21.484 -21.391 1 95.06 50 PRO A CA 1
ATOM 412 C C . PRO A 1 50 ? 10.641 -20.953 -22.422 1 95.06 50 PRO A C 1
ATOM 414 O O . PRO A 1 50 ? 9.961 -19.953 -22.172 1 95.06 50 PRO A O 1
ATOM 417 N N . GLU A 1 51 ? 10.461 -21.625 -23.5 1 94 51 GLU A N 1
ATOM 418 C CA . GLU A 1 51 ? 9.625 -21.156 -24.609 1 94 51 GLU A CA 1
ATOM 419 C C . GLU A 1 51 ? 8.148 -21.188 -24.219 1 94 51 GLU A C 1
ATOM 421 O O . GLU A 1 51 ? 7.324 -20.5 -24.828 1 94 51 GLU A O 1
ATOM 426 N N . ALA A 1 52 ? 7.816 -21.969 -23.219 1 94.06 52 ALA A N 1
ATOM 427 C CA . ALA A 1 52 ? 6.445 -21.984 -22.719 1 94.06 52 ALA A CA 1
ATOM 428 C C . ALA A 1 52 ? 5.992 -20.578 -22.328 1 94.06 52 ALA A C 1
ATOM 430 O O . ALA A 1 52 ? 4.82 -20.234 -22.484 1 94.06 52 ALA A O 1
ATOM 431 N N . TRP A 1 53 ? 7.004 -19.766 -21.938 1 93.69 53 TRP A N 1
ATOM 432 C CA . TRP A 1 53 ? 6.684 -18.422 -21.453 1 93.69 53 TRP A CA 1
ATOM 433 C C . TRP A 1 53 ? 7.184 -17.359 -22.422 1 93.69 53 TRP A C 1
ATOM 435 O O . TRP A 1 53 ? 6.512 -16.344 -22.641 1 93.69 53 TRP A O 1
ATOM 445 N N . THR A 1 54 ? 8.297 -17.578 -23.031 1 92.5 54 THR A N 1
ATOM 446 C CA . THR A 1 54 ? 8.867 -16.578 -23.922 1 92.5 54 THR A CA 1
ATOM 447 C C . THR A 1 54 ? 7.965 -16.375 -25.141 1 92.5 54 THR A C 1
ATOM 449 O O . THR A 1 54 ? 7.887 -15.266 -25.672 1 92.5 54 THR A O 1
ATOM 452 N N . ARG A 1 55 ? 7.18 -17.438 -25.484 1 91.75 55 ARG A N 1
ATOM 453 C CA . ARG A 1 55 ? 6.281 -17.344 -26.625 1 91.75 55 ARG A CA 1
ATOM 454 C C . ARG A 1 55 ? 4.863 -17 -26.188 1 91.75 55 ARG A C 1
ATOM 456 O O . ARG A 1 55 ? 3.943 -16.969 -27.016 1 91.75 55 ARG A O 1
ATOM 463 N N . GLY A 1 56 ? 4.695 -16.906 -24.953 1 91.19 56 GLY A N 1
ATOM 464 C CA . GLY A 1 56 ? 3.404 -16.484 -24.438 1 91.19 56 GLY A CA 1
ATOM 465 C C . GLY A 1 56 ? 2.379 -17.594 -24.391 1 91.19 56 GLY A C 1
ATOM 466 O O . GLY A 1 56 ? 1.174 -17.344 -24.359 1 91.19 56 GLY A O 1
ATOM 467 N N . ILE A 1 57 ? 2.785 -18.828 -24.328 1 92.56 57 ILE A N 1
ATOM 468 C CA . ILE A 1 57 ? 1.876 -19.969 -24.312 1 92.56 57 ILE A CA 1
ATOM 469 C C . ILE A 1 57 ? 1.231 -20.109 -22.938 1 92.56 57 ILE A C 1
ATOM 471 O O . ILE A 1 57 ? 0.011 -20.234 -22.828 1 92.56 57 ILE A O 1
ATOM 475 N N . VAL A 1 58 ? 2.031 -20.031 -21.906 1 93.69 58 VAL A N 1
ATOM 476 C CA . VAL A 1 58 ? 1.558 -20.141 -20.531 1 93.69 58 VAL A CA 1
ATOM 477 C C . VAL A 1 58 ? 1.527 -18.766 -19.875 1 93.69 58 VAL A C 1
ATOM 479 O O . VAL A 1 58 ? 2.553 -18.094 -19.797 1 93.69 58 VAL A O 1
ATOM 482 N N . PRO A 1 59 ? 0.396 -18.406 -19.328 1 91.31 59 PRO A N 1
ATOM 483 C CA . PRO A 1 59 ? 0.32 -17.125 -18.641 1 91.31 59 PRO A CA 1
ATOM 484 C C . PRO A 1 59 ? 1.099 -17.109 -17.328 1 91.31 59 PRO A C 1
ATOM 486 O O . PRO A 1 59 ? 1.154 -18.125 -16.625 1 91.31 59 PRO A O 1
ATOM 489 N N . GLN A 1 60 ? 1.729 -15.828 -16.969 1 92.62 60 GLN A N 1
ATOM 490 C CA . GLN A 1 60 ? 2.549 -15.805 -15.766 1 92.62 60 GLN A CA 1
ATOM 491 C C . GLN A 1 60 ? 2.502 -14.438 -15.094 1 92.62 60 GLN A C 1
ATOM 493 O O . GLN A 1 60 ? 3.074 -14.25 -14.023 1 92.62 60 GLN A O 1
ATOM 498 N N . TYR A 1 61 ? 1.899 -13.445 -15.523 1 94.69 61 TYR A N 1
ATOM 499 C CA . TYR A 1 61 ? 2.043 -12.062 -15.094 1 94.69 61 TYR A CA 1
ATOM 500 C C . TYR A 1 61 ? 1.611 -11.891 -13.648 1 94.69 61 TYR A C 1
ATOM 502 O O . TYR A 1 61 ? 2.359 -11.344 -12.828 1 94.69 61 TYR A O 1
ATOM 510 N N . ILE A 1 62 ? 0.485 -12.414 -13.227 1 95.38 62 ILE A N 1
ATOM 511 C CA . ILE A 1 62 ? -0.146 -12.109 -11.945 1 95.38 62 ILE A CA 1
ATOM 512 C C . ILE A 1 62 ? 0.699 -12.672 -10.805 1 95.38 62 ILE A C 1
ATOM 514 O O . ILE A 1 62 ? 0.639 -12.18 -9.68 1 95.38 62 ILE A O 1
ATOM 518 N N . THR A 1 63 ? 1.596 -13.617 -11.133 1 96.44 63 THR A N 1
ATOM 519 C CA . THR A 1 63 ? 2.379 -14.242 -10.062 1 96.44 63 THR A CA 1
ATOM 520 C C . THR A 1 63 ? 3.846 -13.836 -10.172 1 96.44 63 THR A C 1
ATOM 522 O O . THR A 1 63 ? 4.691 -14.352 -9.438 1 96.44 63 THR A O 1
ATOM 525 N N . THR A 1 64 ? 4.195 -12.898 -11.109 1 97.12 64 THR A N 1
ATOM 526 C CA . THR A 1 64 ? 5.617 -12.602 -11.266 1 97.12 64 THR A CA 1
ATOM 527 C C . THR A 1 64 ? 5.867 -11.102 -11.258 1 97.12 64 THR A C 1
ATOM 529 O O . THR A 1 64 ? 7.016 -10.656 -11.297 1 97.12 64 THR A O 1
ATOM 532 N N . ASN A 1 65 ? 4.883 -10.273 -11.203 1 97.62 65 ASN A N 1
ATOM 533 C CA . ASN A 1 65 ? 5.082 -8.828 -11.227 1 97.62 65 ASN A CA 1
ATOM 534 C C . ASN A 1 65 ? 5.754 -8.336 -9.945 1 97.62 65 ASN A C 1
ATOM 536 O O . ASN A 1 65 ? 5.781 -9.047 -8.945 1 97.62 65 ASN A O 1
ATOM 540 N N . PRO A 1 66 ? 6.324 -7.117 -9.953 1 98.19 66 PRO A N 1
ATOM 541 C CA . PRO A 1 66 ? 7.098 -6.637 -8.805 1 98.19 66 PRO A CA 1
ATOM 542 C C . PRO A 1 66 ? 6.238 -6.418 -7.562 1 98.19 66 PRO A C 1
ATOM 544 O O . PRO A 1 66 ? 6.734 -6.512 -6.438 1 98.19 66 PRO A O 1
ATOM 547 N N . TYR A 1 67 ? 4.98 -6.191 -7.734 1 98.44 67 TYR A N 1
ATOM 548 C CA . TYR A 1 67 ? 4.105 -5.941 -6.598 1 98.44 67 TYR A CA 1
ATOM 549 C C . TYR A 1 67 ? 4 -7.176 -5.707 1 98.44 67 TYR A C 1
ATOM 551 O O . TYR A 1 67 ? 4.207 -7.094 -4.492 1 98.44 67 TYR A O 1
ATOM 559 N N . ILE A 1 68 ? 3.695 -8.344 -6.273 1 98.5 68 ILE A N 1
ATOM 560 C CA . ILE A 1 68 ? 3.574 -9.562 -5.48 1 98.5 68 ILE A CA 1
ATOM 561 C C . ILE A 1 68 ? 4.938 -9.938 -4.906 1 98.5 68 ILE A C 1
ATOM 563 O O . ILE A 1 68 ? 5.027 -10.438 -3.781 1 98.5 68 ILE A O 1
ATOM 567 N N . ALA A 1 69 ? 6.004 -9.672 -5.633 1 98.62 69 ALA A N 1
ATOM 568 C CA . ALA A 1 69 ? 7.348 -9.938 -5.137 1 98.62 69 ALA A CA 1
ATOM 569 C C . ALA A 1 69 ? 7.645 -9.109 -3.887 1 98.62 69 ALA A C 1
ATOM 571 O O . ALA A 1 69 ? 8.242 -9.609 -2.934 1 98.62 69 ALA A O 1
ATOM 572 N N . ASN A 1 70 ? 7.234 -7.875 -3.949 1 98.56 70 ASN A N 1
ATOM 573 C CA . ASN A 1 70 ? 7.418 -7 -2.797 1 98.56 70 ASN A CA 1
ATOM 574 C C . ASN A 1 70 ? 6.645 -7.504 -1.581 1 98.56 70 ASN A C 1
ATOM 576 O O . ASN A 1 70 ? 7.129 -7.418 -0.451 1 98.56 70 ASN A O 1
ATOM 580 N N . LEU A 1 71 ? 5.438 -8.031 -1.807 1 98.56 71 LEU A N 1
ATOM 581 C CA . LEU A 1 71 ? 4.629 -8.562 -0.713 1 98.56 71 LEU A CA 1
ATOM 582 C C . LEU A 1 71 ? 5.285 -9.797 -0.104 1 98.56 71 LEU A C 1
ATOM 584 O O . LEU A 1 71 ? 5.289 -9.961 1.118 1 98.56 71 LEU A O 1
ATOM 588 N N . TYR A 1 72 ? 5.82 -10.617 -0.964 1 98.81 72 TYR A N 1
ATOM 589 C CA . TYR A 1 72 ? 6.551 -11.781 -0.481 1 98.81 72 TYR A CA 1
ATOM 590 C C . TYR A 1 72 ? 7.77 -11.359 0.332 1 98.81 72 TYR A C 1
ATOM 592 O O . TYR A 1 72 ? 8.055 -11.938 1.385 1 98.81 72 TYR A O 1
ATOM 600 N N . ALA A 1 73 ? 8.469 -10.344 -0.153 1 98.69 73 ALA A N 1
ATOM 601 C CA . ALA A 1 73 ? 9.656 -9.852 0.541 1 98.69 73 ALA A CA 1
ATOM 602 C C . ALA A 1 73 ? 9.305 -9.367 1.944 1 98.69 73 ALA A C 1
ATOM 604 O O . ALA A 1 73 ? 10.016 -9.664 2.906 1 98.69 73 ALA A O 1
ATOM 605 N N . LYS A 1 74 ? 8.227 -8.688 2.041 1 98.31 74 LYS A N 1
ATOM 606 C CA . LYS A 1 74 ? 7.781 -8.18 3.338 1 98.31 74 LYS A CA 1
ATOM 607 C C . LYS A 1 74 ? 7.414 -9.328 4.277 1 98.31 74 LYS A C 1
ATOM 609 O O . LYS A 1 74 ? 7.746 -9.297 5.465 1 98.31 74 LYS A O 1
ATOM 614 N N . THR A 1 75 ? 6.715 -10.32 3.762 1 98.62 75 THR A N 1
ATOM 615 C CA . THR A 1 75 ? 6.297 -11.469 4.562 1 98.62 75 THR A CA 1
ATOM 616 C C . THR A 1 75 ? 7.504 -12.242 5.07 1 98.62 75 THR A C 1
ATOM 618 O O . THR A 1 75 ? 7.59 -12.57 6.254 1 98.62 75 THR A O 1
ATOM 621 N N . ILE A 1 76 ? 8.398 -12.422 4.203 1 98.56 76 ILE A N 1
ATOM 622 C CA . ILE A 1 76 ? 9.586 -13.195 4.551 1 98.56 76 ILE A CA 1
ATOM 623 C C . ILE A 1 76 ? 10.469 -12.391 5.496 1 98.56 76 ILE A C 1
ATOM 625 O O . ILE A 1 76 ? 11.086 -12.945 6.41 1 98.56 76 ILE A O 1
ATOM 629 N N . PHE A 1 77 ? 10.547 -11.07 5.301 1 98.06 77 PHE A N 1
ATOM 630 C CA . PHE A 1 77 ? 11.25 -10.227 6.254 1 98.06 77 PHE A CA 1
ATOM 631 C C . PHE A 1 77 ? 10.648 -10.352 7.648 1 98.06 77 PHE A C 1
ATOM 633 O O . PHE A 1 77 ? 11.367 -10.398 8.641 1 98.06 77 PHE A O 1
ATOM 640 N N . GLY A 1 78 ? 9.273 -10.406 7.688 1 97.19 78 GLY A N 1
ATOM 641 C CA . GLY A 1 78 ? 8.617 -10.664 8.961 1 97.19 78 GLY A CA 1
ATOM 642 C C . GLY A 1 78 ? 9.086 -11.945 9.617 1 97.19 78 GLY A C 1
ATOM 643 O O . GLY A 1 78 ? 9.328 -11.977 10.828 1 97.19 78 GLY A O 1
ATOM 644 N N . TYR A 1 79 ? 9.289 -12.906 8.844 1 96.62 79 TYR A N 1
ATOM 645 C CA . TYR A 1 79 ? 9.758 -14.172 9.391 1 96.62 79 TYR A CA 1
ATOM 646 C C . TYR A 1 79 ? 11.203 -14.062 9.867 1 96.62 79 TYR A C 1
ATOM 648 O O . TYR A 1 79 ? 11.57 -14.641 10.891 1 96.62 79 TYR A O 1
ATOM 656 N N . CYS A 1 80 ? 12.023 -13.344 9.125 1 95.69 80 CYS A N 1
ATOM 657 C CA . CYS A 1 80 ? 13.414 -13.164 9.531 1 95.69 80 CYS A CA 1
ATOM 658 C C . CYS A 1 80 ? 13.5 -12.469 10.883 1 95.69 80 CYS A C 1
ATOM 660 O O . CYS A 1 80 ? 14.383 -12.781 11.688 1 95.69 80 CYS A O 1
ATOM 662 N N . ARG A 1 81 ? 12.594 -11.562 11.102 1 94.62 81 ARG A N 1
ATOM 663 C CA . ARG A 1 81 ? 12.539 -10.914 12.414 1 94.62 81 ARG A CA 1
ATOM 664 C C . ARG A 1 81 ? 12.219 -11.922 13.508 1 94.62 81 ARG A C 1
ATOM 666 O O . ARG A 1 81 ? 12.797 -11.867 14.594 1 94.62 81 ARG A O 1
ATOM 673 N N . ASP A 1 82 ? 11.281 -12.805 13.188 1 93.81 82 ASP A N 1
ATOM 674 C CA . ASP A 1 82 ? 10.969 -13.875 14.133 1 93.81 82 ASP A CA 1
ATOM 675 C C . ASP A 1 82 ? 12.172 -14.789 14.344 1 93.81 82 ASP A C 1
ATOM 677 O O . ASP A 1 82 ? 12.484 -15.156 15.477 1 93.81 82 ASP A O 1
ATOM 681 N N . TYR A 1 83 ? 12.812 -15.062 13.336 1 91.75 83 TYR A N 1
ATOM 682 C CA . TYR A 1 83 ? 13.914 -16.016 13.328 1 91.75 83 TYR A CA 1
ATOM 683 C C . TYR A 1 83 ? 15.062 -15.523 14.203 1 91.75 83 TYR A C 1
ATOM 685 O O . TYR A 1 83 ? 15.609 -16.281 15.008 1 91.75 83 TYR A O 1
ATOM 693 N N . VAL A 1 84 ? 15.406 -14.297 14.086 1 90.5 84 VAL A N 1
ATOM 694 C CA . VAL A 1 84 ? 16.609 -13.781 14.742 1 90.5 84 VAL A CA 1
ATOM 695 C C . VAL A 1 84 ? 16.359 -13.664 16.25 1 90.5 84 VAL A C 1
ATOM 697 O O . VAL A 1 84 ? 17.297 -13.539 17.031 1 90.5 84 VAL A O 1
ATOM 700 N N . THR A 1 85 ? 15.094 -13.688 16.625 1 87.44 85 THR A N 1
ATOM 701 C CA . THR A 1 85 ? 14.781 -13.586 18.047 1 87.44 85 THR A CA 1
ATOM 702 C C . THR A 1 85 ? 14.727 -14.969 18.703 1 87.44 85 THR A C 1
ATOM 704 O O . THR A 1 85 ? 14.625 -15.086 19.922 1 87.44 85 THR A O 1
ATOM 707 N N . ARG A 1 86 ? 14.891 -15.953 17.891 1 87.38 86 ARG A N 1
ATOM 708 C CA . ARG A 1 86 ? 14.859 -17.312 18.422 1 87.38 86 ARG A CA 1
ATOM 709 C C . ARG A 1 86 ? 16.125 -17.625 19.219 1 87.38 86 ARG A C 1
ATOM 711 O O . ARG A 1 86 ? 17.219 -17.203 18.844 1 87.38 86 ARG A O 1
ATOM 718 N N . THR A 1 87 ? 15.906 -18.438 20.219 1 84.31 87 THR A N 1
ATOM 719 C CA . THR A 1 87 ? 17.031 -18.797 21.062 1 84.31 87 THR A CA 1
ATOM 720 C C . THR A 1 87 ? 17.516 -20.219 20.734 1 84.31 87 THR A C 1
ATOM 722 O O . THR A 1 87 ? 18.609 -20.609 21.141 1 84.31 87 THR A O 1
ATOM 725 N N . ASP A 1 88 ? 16.781 -20.922 19.984 1 82.38 88 ASP A N 1
ATOM 726 C CA . ASP A 1 88 ? 17.094 -22.328 19.719 1 82.38 88 ASP A CA 1
ATOM 727 C C . ASP A 1 88 ? 17.859 -22.484 18.406 1 82.38 88 ASP A C 1
ATOM 729 O O . ASP A 1 88 ? 18.141 -23.609 17.984 1 82.38 88 ASP A O 1
ATOM 733 N N . ILE A 1 89 ? 18.219 -21.359 17.812 1 79.62 89 ILE A N 1
ATOM 734 C CA . ILE A 1 89 ? 18.859 -21.469 16.5 1 79.62 89 ILE A CA 1
ATOM 735 C C . ILE A 1 89 ? 20.172 -20.719 16.5 1 79.62 89 ILE A C 1
ATOM 737 O O . ILE A 1 89 ? 20.375 -19.781 17.281 1 79.62 89 ILE A O 1
ATOM 741 N N . ASP A 1 90 ? 21.016 -21.266 15.625 1 79.44 90 ASP A N 1
ATOM 742 C CA . ASP A 1 90 ? 22.266 -20.547 15.359 1 79.44 90 ASP A CA 1
ATOM 743 C C . ASP A 1 90 ? 22.016 -19.359 14.43 1 79.44 90 ASP A C 1
ATOM 745 O O . ASP A 1 90 ? 21.688 -19.547 13.258 1 79.44 90 ASP A O 1
ATOM 749 N N . LYS A 1 91 ? 22.297 -18.203 14.961 1 76.62 91 LYS A N 1
ATOM 750 C CA . LYS A 1 91 ? 22.016 -16.969 14.242 1 76.62 91 LYS A CA 1
ATOM 751 C C . LYS A 1 91 ? 22.953 -16.797 13.055 1 76.62 91 LYS A C 1
ATOM 753 O O . LYS A 1 91 ? 22.672 -16.016 12.141 1 76.62 91 LYS A O 1
ATOM 758 N N . ASP A 1 92 ? 24 -17.562 13.039 1 79.56 92 ASP A N 1
ATOM 759 C CA . ASP A 1 92 ? 24.969 -17.469 11.945 1 79.56 92 ASP A CA 1
ATOM 760 C C . ASP A 1 92 ? 24.656 -18.484 10.852 1 79.56 92 ASP A C 1
ATOM 762 O O . ASP A 1 92 ? 25.344 -18.531 9.828 1 79.56 92 ASP A O 1
ATOM 766 N N . SER A 1 93 ? 23.578 -19.141 11.062 1 83.88 93 SER A N 1
ATOM 767 C CA . SER A 1 93 ? 23.203 -20.141 10.062 1 83.88 93 SER A CA 1
ATOM 768 C C . SER A 1 93 ? 22.484 -19.5 8.891 1 83.88 93 SER A C 1
ATOM 770 O O . SER A 1 93 ? 21.938 -18.391 9.008 1 83.88 93 SER A O 1
ATOM 772 N N . THR A 1 94 ? 22.5 -20.25 7.73 1 90.12 94 THR A N 1
ATOM 773 C CA . THR A 1 94 ? 21.906 -19.766 6.492 1 90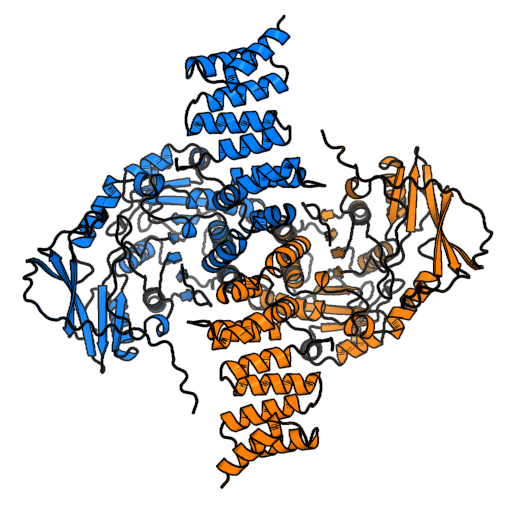.12 94 THR A CA 1
ATOM 774 C C . THR A 1 94 ? 20.422 -20.125 6.43 1 90.12 94 THR A C 1
ATOM 776 O O . THR A 1 94 ? 20.047 -21.266 6.664 1 90.12 94 THR A O 1
ATOM 779 N N . ILE A 1 95 ? 19.609 -19.172 6.211 1 92.75 95 ILE A N 1
ATOM 780 C CA . ILE A 1 95 ? 18.188 -19.406 5.922 1 92.75 95 ILE A CA 1
ATOM 781 C C . ILE A 1 95 ? 18.016 -19.75 4.445 1 92.75 95 ILE A C 1
ATOM 783 O O . ILE A 1 95 ? 18.562 -19.078 3.57 1 92.75 95 ILE A O 1
ATOM 787 N N . TYR A 1 96 ? 17.25 -20.875 4.176 1 95.88 96 TYR A N 1
ATOM 788 C CA . TYR A 1 96 ? 17.031 -21.266 2.793 1 95.88 96 TYR A CA 1
ATOM 789 C C . TYR A 1 96 ? 15.648 -20.844 2.311 1 95.88 96 TYR A C 1
ATOM 791 O O . TYR A 1 96 ? 14.641 -21.094 2.977 1 95.88 96 TYR A O 1
ATOM 799 N N . ILE A 1 97 ? 15.625 -20.188 1.215 1 98.25 97 ILE A N 1
ATOM 800 C CA . ILE A 1 97 ? 14.398 -19.844 0.494 1 98.25 97 ILE A CA 1
ATOM 801 C C . ILE A 1 97 ? 14.344 -20.625 -0.819 1 98.25 97 ILE A C 1
ATOM 803 O O . ILE A 1 97 ? 15.211 -20.453 -1.683 1 98.25 97 ILE A O 1
ATOM 807 N N . MET A 1 98 ? 13.305 -21.484 -0.919 1 98.31 98 MET A N 1
ATOM 808 C CA . MET A 1 98 ? 13.211 -22.344 -2.09 1 98.31 98 MET A CA 1
ATOM 809 C C . MET A 1 98 ? 11.977 -22.016 -2.916 1 98.31 98 MET A C 1
ATOM 811 O O . MET A 1 98 ? 10.859 -21.984 -2.387 1 98.31 98 MET A O 1
ATOM 815 N N . GLU A 1 99 ? 12.172 -21.781 -4.215 1 98.69 99 GLU A N 1
ATOM 816 C CA . GLU A 1 99 ? 11.078 -21.562 -5.16 1 98.69 99 GLU A CA 1
ATOM 817 C C . GLU A 1 99 ? 10.844 -22.797 -6.02 1 98.69 99 GLU A C 1
ATOM 819 O O . GLU A 1 99 ? 11.75 -23.266 -6.711 1 98.69 99 GLU A O 1
ATOM 824 N N . LEU A 1 100 ? 9.531 -23.328 -5.949 1 98.19 100 LEU A N 1
ATOM 825 C CA . LEU A 1 100 ? 9.18 -24.516 -6.723 1 98.19 100 LEU A CA 1
ATOM 826 C C . LEU A 1 100 ? 8.719 -24.125 -8.125 1 98.19 100 LEU A C 1
ATOM 828 O O . LEU A 1 100 ? 8 -23.141 -8.305 1 98.19 100 LEU A O 1
ATOM 832 N N . ALA A 1 101 ? 9.148 -24.922 -9.172 1 96.38 101 ALA A N 1
ATOM 833 C CA . ALA A 1 101 ? 8.711 -24.734 -10.547 1 96.38 101 ALA A CA 1
ATOM 834 C C . ALA A 1 101 ? 8.812 -23.266 -10.961 1 96.38 101 ALA A C 1
ATOM 836 O O . ALA A 1 101 ? 7.809 -22.656 -11.336 1 96.38 101 ALA A O 1
ATOM 837 N N . SER A 1 102 ? 10.086 -22.781 -11.117 1 96.5 102 SER A N 1
ATOM 838 C CA . SER A 1 102 ? 10.328 -21.344 -11.148 1 96.5 102 SER A CA 1
ATOM 839 C C . SER A 1 102 ? 10.172 -20.781 -12.555 1 96.5 102 SER A C 1
ATOM 841 O O . SER A 1 102 ? 10.312 -19.578 -12.773 1 96.5 102 SER A O 1
ATOM 843 N N . GLY A 1 103 ? 9.938 -21.609 -13.539 1 94.81 103 GLY A N 1
ATOM 844 C CA . GLY A 1 103 ? 9.766 -21.125 -14.898 1 94.81 103 GLY A CA 1
ATOM 845 C C . GLY A 1 103 ? 10.992 -20.406 -15.438 1 94.81 103 GLY A C 1
ATOM 846 O O . GLY A 1 103 ? 12.094 -20.953 -15.406 1 94.81 103 GLY A O 1
ATOM 847 N N . VAL A 1 104 ? 10.844 -19.156 -15.844 1 95.69 104 VAL A N 1
ATOM 848 C CA . VAL A 1 104 ? 11.953 -18.438 -16.469 1 95.69 104 VAL A CA 1
ATOM 849 C C . VAL A 1 104 ? 12.711 -17.641 -15.414 1 95.69 104 VAL A C 1
ATOM 851 O O . VAL A 1 104 ? 13.75 -17.047 -15.711 1 95.69 104 VAL A O 1
ATOM 854 N N . GLY A 1 105 ? 12.273 -17.547 -14.195 1 97.44 105 GLY A N 1
ATOM 855 C CA . GLY A 1 105 ? 13.023 -16.922 -13.125 1 97.44 105 GLY A CA 1
ATOM 856 C C . GLY A 1 105 ? 12.703 -15.445 -12.961 1 97.44 105 GLY A C 1
ATOM 857 O O . GLY A 1 105 ? 13.461 -14.711 -12.32 1 97.44 105 GLY A O 1
ATOM 858 N N . ARG A 1 106 ? 11.625 -15.023 -13.492 1 97.5 106 ARG A N 1
ATOM 859 C CA . ARG A 1 106 ? 11.242 -13.617 -13.398 1 97.5 106 ARG A CA 1
ATOM 860 C C . ARG A 1 106 ? 10.906 -13.242 -11.961 1 97.5 106 ARG A C 1
ATOM 862 O O . ARG A 1 106 ? 11.367 -12.211 -11.461 1 97.5 106 ARG A O 1
ATOM 869 N N . PHE A 1 107 ? 10.109 -14.031 -11.281 1 98.25 107 PHE A N 1
ATOM 870 C CA . PHE A 1 107 ? 9.781 -13.781 -9.883 1 98.25 107 PHE A CA 1
ATOM 871 C C . PHE A 1 107 ? 11.047 -13.789 -9.023 1 98.25 107 PHE A C 1
ATOM 873 O O . PHE A 1 107 ? 11.195 -12.961 -8.125 1 98.25 107 PHE A O 1
ATOM 880 N N . THR A 1 108 ? 11.961 -14.633 -9.32 1 98.62 108 THR A N 1
ATOM 881 C CA . THR A 1 108 ? 13.211 -14.758 -8.586 1 98.62 108 THR A CA 1
ATOM 882 C C . THR A 1 108 ? 13.961 -13.43 -8.57 1 98.62 108 THR A C 1
ATOM 884 O O . THR A 1 108 ? 14.359 -12.945 -7.504 1 98.62 108 THR A O 1
ATOM 887 N N . TYR A 1 109 ? 14.102 -12.883 -9.703 1 98.5 109 TYR A N 1
ATOM 888 C CA . TYR A 1 109 ? 14.852 -11.641 -9.844 1 98.5 109 TYR A CA 1
ATOM 889 C C . TYR A 1 109 ? 14.18 -10.5 -9.094 1 98.5 109 TYR A C 1
ATOM 891 O O . TYR A 1 109 ? 14.828 -9.781 -8.328 1 98.5 109 TYR A O 1
ATOM 899 N N . THR A 1 110 ? 12.953 -10.352 -9.289 1 97.38 110 THR A N 1
ATOM 900 C CA . THR A 1 110 ? 12.234 -9.234 -8.695 1 97.38 110 THR A CA 1
ATOM 901 C C . THR A 1 110 ? 12.156 -9.383 -7.18 1 97.38 110 THR A C 1
ATOM 903 O O . THR A 1 110 ? 12.234 -8.398 -6.449 1 97.38 110 THR A O 1
ATOM 906 N N . PHE A 1 111 ? 12 -10.578 -6.73 1 98.5 111 PHE A N 1
ATOM 907 C CA . PHE A 1 111 ? 12.008 -10.836 -5.297 1 98.5 111 PHE A CA 1
ATOM 908 C C . PHE A 1 111 ? 13.344 -10.445 -4.684 1 98.5 111 PHE A C 1
ATOM 910 O O . PHE A 1 111 ? 13.391 -9.758 -3.662 1 98.5 111 PHE A O 1
ATOM 917 N N . LEU A 1 112 ? 14.406 -10.852 -5.254 1 98.56 112 LEU A N 1
ATOM 918 C CA . LEU A 1 112 ? 15.734 -10.586 -4.719 1 98.56 112 LEU A CA 1
ATOM 919 C C . LEU A 1 112 ? 16.016 -9.086 -4.68 1 98.56 112 LEU A C 1
ATOM 921 O O . LEU A 1 112 ? 16.609 -8.586 -3.719 1 98.56 112 LEU A O 1
ATOM 925 N N . LYS A 1 113 ? 15.555 -8.383 -5.688 1 97.44 113 LYS A N 1
ATOM 926 C CA . LYS A 1 113 ? 15.719 -6.938 -5.73 1 97.44 113 LYS A CA 1
ATOM 927 C C . LYS A 1 113 ? 15.039 -6.27 -4.539 1 97.44 113 LYS A C 1
ATOM 929 O O . LYS A 1 113 ? 15.641 -5.426 -3.867 1 97.44 113 LYS A O 1
ATOM 934 N N . ARG A 1 114 ? 13.883 -6.664 -4.234 1 97.94 114 ARG A N 1
ATOM 935 C CA . ARG A 1 114 ? 13.109 -6.043 -3.162 1 97.94 114 ARG A CA 1
ATOM 936 C C . ARG A 1 114 ? 13.602 -6.508 -1.795 1 97.94 114 ARG A C 1
ATOM 938 O O . ARG A 1 114 ? 13.734 -5.707 -0.87 1 97.94 114 ARG A O 1
ATOM 945 N N . PHE A 1 115 ? 13.859 -7.762 -1.694 1 98.44 115 PHE A N 1
ATOM 946 C CA . PHE A 1 115 ? 14.242 -8.344 -0.412 1 98.44 115 PHE A CA 1
ATOM 947 C C . PHE A 1 115 ? 15.586 -7.809 0.05 1 98.44 115 PHE A C 1
ATOM 949 O O . PHE A 1 115 ? 15.758 -7.457 1.22 1 98.44 115 PHE A O 1
ATOM 956 N N . LEU A 1 116 ? 16.531 -7.68 -0.826 1 98.06 116 LEU A N 1
ATOM 957 C CA . LEU A 1 116 ? 17.859 -7.168 -0.481 1 98.06 116 LEU A CA 1
ATOM 958 C C . LEU A 1 116 ? 17.797 -5.691 -0.104 1 98.06 116 LEU A C 1
ATOM 960 O O . LEU A 1 116 ? 18.484 -5.246 0.809 1 98.06 116 LEU A O 1
ATOM 964 N N . HIS A 1 117 ? 16.953 -4.996 -0.781 1 96.81 117 HIS A N 1
ATOM 965 C CA . HIS A 1 117 ? 16.75 -3.596 -0.431 1 96.81 117 HIS A CA 1
ATOM 966 C C . HIS A 1 117 ? 16.25 -3.455 1.001 1 96.81 117 HIS A C 1
ATOM 968 O O . HIS A 1 117 ? 16.734 -2.607 1.755 1 96.81 117 HIS A O 1
ATOM 974 N N . ILE A 1 118 ? 15.328 -4.273 1.387 1 97.5 118 ILE A N 1
ATOM 975 C CA . ILE A 1 118 ? 14.758 -4.23 2.729 1 97.5 118 ILE A CA 1
ATOM 976 C C . ILE A 1 118 ? 15.828 -4.602 3.754 1 97.5 118 ILE A C 1
ATOM 978 O O . ILE A 1 118 ? 16.047 -3.877 4.727 1 97.5 118 ILE A O 1
ATOM 982 N N . ILE A 1 119 ? 16.562 -5.621 3.521 1 97.19 119 ILE A N 1
ATOM 983 C CA . ILE A 1 119 ? 17.547 -6.141 4.465 1 97.19 119 ILE A CA 1
ATOM 984 C C . ILE A 1 119 ? 18.656 -5.113 4.672 1 97.19 119 ILE A C 1
ATOM 986 O O . ILE A 1 119 ? 19.047 -4.832 5.805 1 97.19 119 ILE A O 1
ATOM 990 N N . GLU A 1 120 ? 19.109 -4.477 3.617 1 96.38 120 GLU A N 1
ATOM 991 C CA . GLU A 1 120 ? 20.234 -3.557 3.67 1 96.38 120 GLU A CA 1
ATOM 992 C C . GLU A 1 120 ? 19.875 -2.281 4.426 1 96.38 120 GLU A C 1
ATOM 994 O O . GLU A 1 120 ? 20.75 -1.61 4.977 1 96.38 120 GLU A O 1
ATOM 999 N N . ASN A 1 121 ? 18.625 -2.02 4.52 1 94.88 121 ASN A N 1
ATOM 1000 C CA . ASN A 1 121 ? 18.172 -0.792 5.168 1 94.88 121 ASN A CA 1
ATOM 1001 C C . ASN A 1 121 ? 17.484 -1.08 6.5 1 94.88 121 ASN A C 1
ATOM 1003 O O . ASN A 1 121 ? 16.734 -0.244 7.016 1 94.88 121 ASN A O 1
ATOM 1007 N N . SER A 1 122 ? 17.781 -2.244 7.008 1 95.31 122 SER A N 1
ATOM 1008 C CA . SER A 1 122 ? 17.141 -2.646 8.258 1 95.31 122 SER A CA 1
ATOM 1009 C C . SER A 1 122 ? 18.172 -3.033 9.312 1 95.31 122 SER A C 1
ATOM 1011 O O . SER A 1 122 ? 19.375 -2.971 9.055 1 95.31 122 SER A O 1
ATOM 1013 N N . SER A 1 123 ? 17.625 -3.393 10.484 1 92.5 123 SER A N 1
ATOM 1014 C CA . SER A 1 123 ? 18.469 -3.852 11.578 1 92.5 123 SER A CA 1
ATOM 1015 C C . SER A 1 123 ? 19.016 -5.246 11.305 1 92.5 123 SER A C 1
ATOM 1017 O O . SER A 1 123 ? 19.906 -5.719 12.008 1 92.5 123 SER A O 1
ATOM 1019 N N . LEU A 1 124 ? 18.562 -5.852 10.203 1 94.81 124 LEU A N 1
ATOM 1020 C CA . LEU A 1 124 ? 19 -7.207 9.891 1 94.81 124 LEU A CA 1
ATOM 1021 C C . LEU A 1 124 ? 20.078 -7.191 8.805 1 94.81 124 LEU A C 1
ATOM 1023 O O . LEU A 1 124 ? 20.328 -8.211 8.164 1 94.81 124 LEU A O 1
ATOM 1027 N N . LYS A 1 125 ? 20.672 -6.039 8.648 1 94 125 LYS A N 1
ATOM 1028 C CA . LYS A 1 125 ? 21.781 -5.941 7.703 1 94 125 LYS A CA 1
ATOM 1029 C C . LYS A 1 125 ? 22.859 -6.969 8.023 1 94 125 LYS A C 1
ATOM 1031 O O . LYS A 1 125 ? 23.281 -7.105 9.172 1 94 125 LYS A O 1
ATOM 1036 N N . GLY A 1 126 ? 23.203 -7.84 6.996 1 92.19 126 GLY A N 1
ATOM 1037 C CA . GLY A 1 126 ? 24.219 -8.867 7.18 1 92.19 126 GLY A CA 1
ATOM 1038 C C . GLY A 1 126 ? 23.641 -10.242 7.43 1 92.19 126 GLY A C 1
ATOM 1039 O O . GLY A 1 126 ? 24.375 -11.219 7.566 1 92.19 126 GLY A O 1
ATOM 1040 N N . LEU A 1 127 ? 22.266 -10.32 7.426 1 93.5 127 LEU A N 1
ATOM 1041 C CA . LEU A 1 127 ? 21.625 -11.617 7.586 1 93.5 127 LEU A CA 1
ATOM 1042 C C . LEU A 1 127 ? 22.047 -12.578 6.484 1 93.5 127 LEU A C 1
ATOM 1044 O O . LEU A 1 127 ? 22.125 -12.195 5.312 1 93.5 127 LEU A O 1
ATOM 1048 N N . LYS A 1 128 ? 22.375 -13.828 6.84 1 93.5 128 LYS A N 1
ATOM 1049 C CA . LYS A 1 128 ? 22.812 -14.836 5.867 1 93.5 128 LYS A CA 1
ATOM 1050 C C . LYS A 1 128 ? 21.625 -15.641 5.348 1 93.5 128 LYS A C 1
ATOM 1052 O O . LYS A 1 128 ? 20.922 -16.281 6.121 1 93.5 128 LYS A O 1
ATOM 1057 N N . PHE A 1 129 ? 21.469 -15.633 4.027 1 95.81 129 PHE A N 1
ATOM 1058 C CA . PHE A 1 129 ? 20.422 -16.438 3.395 1 95.81 129 PHE A CA 1
ATOM 1059 C C . PHE A 1 129 ? 20.859 -16.891 2.008 1 95.81 129 PHE A C 1
ATOM 1061 O O . PHE A 1 129 ? 21.812 -16.359 1.446 1 95.81 129 PHE A O 1
ATOM 1068 N N . LYS A 1 130 ? 20.203 -18 1.547 1 96.75 130 LYS A N 1
ATOM 1069 C CA . LYS A 1 130 ? 20.391 -18.516 0.195 1 96.75 130 LYS A CA 1
ATOM 1070 C C . LYS A 1 130 ? 19.062 -18.734 -0.508 1 96.75 130 LYS A C 1
ATOM 1072 O O . LYS A 1 130 ? 18.156 -19.375 0.045 1 96.75 130 LYS A O 1
ATOM 1077 N N . TYR A 1 131 ? 18.938 -18.141 -1.686 1 98.62 131 TYR A N 1
ATOM 1078 C CA . TYR A 1 131 ? 17.766 -18.344 -2.531 1 98.62 131 TYR A CA 1
ATOM 1079 C C . TYR A 1 131 ? 18.016 -19.469 -3.537 1 98.62 131 TYR A C 1
ATOM 1081 O O . TYR A 1 131 ? 18.969 -19.406 -4.312 1 98.62 131 TYR A O 1
ATOM 1089 N N . ILE A 1 132 ? 17.094 -20.516 -3.535 1 98.5 132 ILE A N 1
ATOM 1090 C CA . ILE A 1 132 ? 17.25 -21.672 -4.406 1 98.5 132 ILE A CA 1
ATOM 1091 C C . ILE A 1 132 ? 16.125 -21.719 -5.43 1 98.5 132 ILE A C 1
ATOM 1093 O O . ILE A 1 132 ? 14.969 -21.953 -5.078 1 98.5 132 ILE A O 1
ATOM 1097 N N . VAL A 1 133 ? 16.453 -21.562 -6.711 1 98.5 133 VAL A N 1
ATOM 1098 C CA . VAL A 1 133 ? 15.5 -21.703 -7.801 1 98.5 133 VAL A CA 1
ATOM 1099 C C . VAL A 1 133 ? 15.492 -23.141 -8.305 1 98.5 133 VAL A C 1
ATOM 1101 O O . VAL A 1 133 ? 16.547 -23.766 -8.445 1 98.5 133 VAL A O 1
ATOM 1104 N N . THR A 1 134 ? 14.195 -23.75 -8.492 1 98.38 134 THR A N 1
ATOM 1105 C CA . THR A 1 134 ? 14.141 -25.172 -8.859 1 98.38 134 THR A CA 1
ATOM 1106 C C . THR A 1 134 ? 13.148 -25.391 -9.992 1 98.38 134 THR A C 1
ATOM 1108 O O . THR A 1 134 ? 12.227 -24.594 -10.188 1 98.38 134 THR A O 1
ATOM 1111 N N . ASP A 1 135 ? 13.414 -26.438 -10.805 1 97.5 135 ASP A N 1
ATOM 1112 C CA . ASP A 1 135 ? 12.578 -26.969 -11.875 1 97.5 135 ASP A CA 1
ATOM 1113 C C . ASP A 1 135 ? 13.016 -28.391 -12.258 1 97.5 135 ASP A C 1
ATOM 1115 O O . ASP A 1 135 ? 14.148 -28.781 -11.984 1 97.5 135 ASP A O 1
ATOM 1119 N N . PHE A 1 136 ? 12.047 -29.141 -12.875 1 96.5 136 PHE A N 1
ATOM 1120 C CA . PHE A 1 136 ? 12.461 -30.484 -13.297 1 96.5 136 PHE A CA 1
ATOM 1121 C C . PHE A 1 136 ? 13.07 -30.438 -14.695 1 96.5 136 PHE A C 1
ATOM 1123 O O . PHE A 1 136 ? 13.773 -31.375 -15.094 1 96.5 136 PHE A O 1
ATOM 1130 N N . SER A 1 137 ? 12.805 -29.453 -15.477 1 96 137 SER A N 1
ATOM 1131 C CA . SER A 1 137 ? 13.312 -29.312 -16.844 1 96 137 SER A CA 1
ATOM 1132 C C . SER A 1 137 ? 14.758 -28.828 -16.844 1 96 137 SER A C 1
ATOM 1134 O O . SER A 1 137 ? 15.055 -27.719 -16.375 1 96 137 SER A O 1
ATOM 1136 N N . GLU A 1 138 ? 15.641 -29.5 -17.562 1 95.31 138 GLU A N 1
ATOM 1137 C CA . GLU A 1 138 ? 17.047 -29.125 -17.688 1 95.31 138 GLU A CA 1
ATOM 1138 C C . GLU A 1 138 ? 17.203 -27.859 -18.531 1 95.31 138 GLU A C 1
ATOM 1140 O O . GLU A 1 138 ? 18.109 -27.062 -18.297 1 95.31 138 GLU A O 1
ATOM 1145 N N . LYS A 1 139 ? 16.328 -27.656 -19.422 1 96.81 139 LYS A N 1
ATOM 1146 C CA . LYS A 1 139 ? 16.375 -26.469 -20.266 1 96.81 139 LYS A CA 1
ATOM 1147 C C . LYS A 1 139 ? 16.188 -25.203 -19.438 1 96.81 139 LYS A C 1
ATOM 1149 O O . LYS A 1 139 ? 16.844 -24.188 -19.688 1 96.81 139 LYS A O 1
ATOM 1154 N N . ASN A 1 140 ? 15.367 -25.25 -18.422 1 97.31 140 ASN A N 1
ATOM 1155 C CA . ASN A 1 140 ? 15.156 -24.094 -17.547 1 97.31 140 ASN A CA 1
ATOM 1156 C C . ASN A 1 140 ? 16.375 -23.828 -16.688 1 97.31 140 ASN A C 1
ATOM 1158 O O . ASN A 1 140 ? 16.734 -22.672 -16.453 1 97.31 140 ASN A O 1
ATOM 1162 N N . ILE A 1 141 ? 17.062 -24.797 -16.219 1 96.81 141 ILE A N 1
ATOM 1163 C CA . ILE A 1 141 ? 18.234 -24.656 -15.383 1 96.81 141 ILE A CA 1
ATOM 1164 C C . ILE A 1 141 ? 19.359 -23.984 -16.172 1 96.81 141 ILE A C 1
ATOM 1166 O O . ILE A 1 141 ? 19.969 -23.031 -15.68 1 96.81 141 ILE A O 1
ATOM 1170 N N . GLU A 1 142 ? 19.562 -24.453 -17.328 1 96.69 142 GLU A N 1
ATOM 1171 C CA . GLU A 1 142 ? 20.578 -23.859 -18.188 1 96.69 142 GLU A CA 1
ATOM 1172 C C . GLU A 1 142 ? 20.25 -22.406 -18.516 1 96.69 142 GLU A C 1
ATOM 1174 O O . GLU A 1 142 ? 21.141 -21.562 -18.547 1 96.69 142 GLU A O 1
ATOM 1179 N N . TYR A 1 143 ? 19.047 -22.188 -18.688 1 97.25 143 TYR A N 1
ATOM 1180 C CA . TYR A 1 143 ? 18.594 -20.844 -19 1 97.25 143 TYR A CA 1
ATOM 1181 C C . TYR A 1 143 ? 18.953 -19.875 -17.875 1 97.25 143 TYR A C 1
ATOM 1183 O O . TYR A 1 143 ? 19.5 -18.797 -18.125 1 97.25 143 TYR A O 1
ATOM 1191 N N . TRP A 1 144 ? 18.75 -20.219 -16.578 1 97.69 144 TRP A N 1
ATOM 1192 C CA . TRP A 1 144 ? 19.031 -19.344 -15.43 1 97.69 144 TRP A CA 1
ATOM 1193 C C . TRP A 1 144 ? 20.531 -19.078 -15.328 1 97.69 144 TRP A C 1
ATOM 1195 O O . TRP A 1 144 ? 20.938 -17.922 -15.125 1 97.69 144 TRP A O 1
ATOM 1205 N N . GLN A 1 145 ? 21.328 -20.047 -15.469 1 96.88 145 GLN A N 1
ATOM 1206 C CA . GLN A 1 145 ? 22.766 -19.953 -15.273 1 96.88 145 GLN A CA 1
ATOM 1207 C C . GLN A 1 145 ? 23.406 -19.078 -16.328 1 96.88 145 GLN A C 1
ATOM 1209 O O . GLN A 1 145 ? 24.469 -18.484 -16.094 1 96.88 145 GLN A O 1
ATOM 1214 N N . ASN A 1 146 ? 22.75 -18.922 -17.469 1 95.94 146 ASN A N 1
ATOM 1215 C CA . ASN A 1 146 ? 23.328 -18.156 -18.578 1 95.94 146 ASN A CA 1
ATOM 1216 C C . ASN A 1 146 ? 22.672 -16.781 -18.688 1 95.94 146 ASN A C 1
ATOM 1218 O O . ASN A 1 146 ? 23.031 -15.984 -19.562 1 95.94 146 ASN A O 1
ATOM 1222 N N . HIS A 1 147 ? 21.797 -16.516 -17.781 1 96.56 147 HIS A N 1
ATOM 1223 C CA . HIS A 1 147 ? 21.109 -15.227 -17.875 1 96.56 147 HIS A CA 1
ATOM 1224 C C . HIS A 1 147 ? 21.938 -14.125 -17.219 1 96.56 147 HIS A C 1
ATOM 1226 O O . HIS A 1 147 ? 22.25 -14.195 -16.031 1 96.56 147 HIS A O 1
ATOM 1232 N N . SER A 1 148 ? 22.156 -13 -17.891 1 95.5 148 SER A N 1
ATOM 1233 C CA . SER A 1 148 ? 23.062 -11.945 -17.453 1 95.5 148 SER A CA 1
ATOM 1234 C C . SER A 1 148 ? 22.531 -11.242 -16.203 1 95.5 148 SER A C 1
ATOM 1236 O O . SER A 1 148 ? 23.297 -10.773 -15.367 1 95.5 148 SER A O 1
ATOM 1238 N N . PHE A 1 149 ? 21.234 -11.172 -16 1 96.88 149 PHE A N 1
ATOM 1239 C CA . PHE A 1 149 ? 20.641 -10.445 -14.891 1 96.88 149 PHE A CA 1
ATOM 1240 C C . PHE A 1 149 ? 20.719 -11.258 -13.602 1 96.88 149 PHE A C 1
ATOM 1242 O O . PHE A 1 149 ? 20.641 -10.703 -12.508 1 96.88 149 PHE A O 1
ATOM 1249 N N . LEU A 1 150 ? 20.859 -12.523 -13.695 1 98.12 150 LEU A N 1
ATOM 1250 C CA . LEU A 1 150 ? 20.938 -13.383 -12.516 1 98.12 150 LEU A CA 1
ATOM 1251 C C . LEU A 1 150 ? 22.391 -13.664 -12.148 1 98.12 150 LEU A C 1
ATOM 1253 O O . LEU A 1 150 ? 22.688 -14.062 -11.016 1 98.12 150 LEU A O 1
ATOM 1257 N N . LYS A 1 151 ? 23.344 -13.414 -13.023 1 97.69 151 LYS A N 1
ATOM 1258 C CA . LYS A 1 151 ? 24.75 -13.773 -12.875 1 97.69 151 LYS A CA 1
ATOM 1259 C C . LYS A 1 151 ? 25.344 -13.133 -11.625 1 97.69 151 LYS A C 1
ATOM 1261 O O . LYS A 1 151 ? 26.047 -13.797 -10.859 1 97.69 151 LYS A O 1
ATOM 1266 N N . PRO A 1 152 ? 25.047 -11.844 -11.352 1 97.56 152 PRO A N 1
ATOM 1267 C CA . PRO A 1 152 ? 25.625 -11.234 -10.156 1 97.56 152 PRO A CA 1
ATOM 1268 C C . PRO A 1 152 ? 25.203 -11.938 -8.867 1 97.56 152 PRO A C 1
ATOM 1270 O O . PRO A 1 152 ? 25.984 -12.023 -7.922 1 97.56 152 PRO A O 1
ATOM 1273 N N . TYR A 1 153 ? 24.031 -12.422 -8.82 1 98.25 153 TYR A N 1
ATOM 1274 C CA . TYR A 1 153 ? 23.516 -13.086 -7.621 1 98.25 153 TYR A CA 1
ATOM 1275 C C . TYR A 1 153 ? 24.125 -14.484 -7.477 1 98.25 153 TYR A C 1
ATOM 1277 O O . TYR A 1 153 ? 24.344 -14.953 -6.359 1 98.25 153 TYR A O 1
ATOM 1285 N N . PHE A 1 154 ? 24.406 -15.148 -8.625 1 98.25 154 PHE A N 1
ATOM 1286 C CA . PHE A 1 154 ? 25.141 -16.406 -8.586 1 98.25 154 PHE A CA 1
ATOM 1287 C C . PHE A 1 154 ? 26.578 -16.188 -8.125 1 98.25 154 PHE A C 1
ATOM 1289 O O . PHE A 1 154 ? 27.078 -16.922 -7.281 1 98.25 154 PHE A O 1
ATOM 1296 N N . ASP A 1 155 ? 27.188 -15.133 -8.602 1 97.88 155 ASP A N 1
ATOM 1297 C CA . ASP A 1 155 ? 28.594 -14.852 -8.352 1 97.88 155 ASP A CA 1
ATOM 1298 C C . ASP A 1 155 ? 28.828 -14.547 -6.875 1 97.88 155 ASP A C 1
ATOM 1300 O O . ASP A 1 155 ? 29.844 -14.961 -6.305 1 97.88 155 ASP A O 1
ATOM 1304 N N . CYS A 1 156 ? 27.859 -13.859 -6.254 1 96.69 156 CYS A N 1
ATOM 1305 C CA . CYS A 1 156 ? 28.078 -13.469 -4.867 1 96.69 156 CYS A CA 1
ATOM 1306 C C . CYS A 1 156 ? 27.547 -14.531 -3.91 1 96.69 156 CYS A C 1
ATOM 1308 O O . CYS A 1 156 ? 27.656 -14.383 -2.691 1 96.69 156 CYS A O 1
ATOM 1310 N N . GLY A 1 157 ? 26.859 -15.539 -4.422 1 96.25 157 GLY A N 1
ATOM 1311 C CA . GLY A 1 157 ? 26.484 -16.688 -3.617 1 96.25 157 GLY A CA 1
ATOM 1312 C C . GLY A 1 157 ? 25.094 -16.594 -3.025 1 96.25 157 GLY A C 1
ATOM 1313 O O . GLY A 1 157 ? 24.641 -17.516 -2.346 1 96.25 157 GLY A O 1
ATOM 1314 N N . ILE A 1 158 ? 24.359 -15.609 -3.289 1 97.38 158 ILE A N 1
ATOM 1315 C CA . ILE A 1 158 ? 23.016 -15.391 -2.766 1 97.38 158 ILE A CA 1
ATOM 1316 C C . ILE A 1 158 ? 22.031 -16.312 -3.484 1 97.38 158 ILE A C 1
ATOM 1318 O O . ILE A 1 158 ? 21.078 -16.812 -2.877 1 97.38 158 ILE A O 1
ATOM 1322 N N . LEU A 1 159 ? 22.281 -16.5 -4.781 1 98.5 159 LEU A N 1
ATOM 1323 C CA . LEU A 1 159 ? 21.422 -17.328 -5.625 1 98.5 159 LEU A CA 1
ATOM 1324 C C . LEU A 1 159 ? 22.094 -18.656 -5.953 1 98.5 159 LEU A C 1
ATOM 1326 O O . LEU A 1 159 ? 23.297 -18.703 -6.211 1 98.5 159 LEU A O 1
ATOM 1330 N N . ASP A 1 160 ? 21.297 -19.75 -5.852 1 98.56 160 ASP A N 1
ATOM 1331 C CA . ASP A 1 160 ? 21.688 -21.078 -6.32 1 98.56 160 ASP A CA 1
ATOM 1332 C C . ASP A 1 160 ? 20.531 -21.766 -7.059 1 98.56 160 ASP A C 1
ATOM 1334 O O . ASP A 1 160 ? 19.453 -21.188 -7.195 1 98.56 160 ASP A O 1
ATOM 1338 N N . CYS A 1 161 ? 20.812 -22.938 -7.812 1 98.5 161 CYS A N 1
ATOM 1339 C CA . CYS A 1 161 ? 19.766 -23.656 -8.539 1 98.5 161 CYS A CA 1
ATOM 1340 C C . CYS A 1 161 ? 19.938 -25.156 -8.398 1 98.5 161 CYS A C 1
ATOM 1342 O O . CYS A 1 161 ? 21 -25.641 -8.008 1 98.5 161 CYS A O 1
ATOM 1344 N N . ALA A 1 162 ? 18.766 -25.891 -8.609 1 98.19 162 ALA A N 1
ATOM 1345 C CA . ALA A 1 162 ? 18.781 -27.344 -8.547 1 98.19 162 ALA A CA 1
ATOM 1346 C C . ALA A 1 162 ? 17.703 -27.953 -9.438 1 98.19 162 ALA A C 1
ATOM 1348 O O . ALA A 1 162 ? 16.625 -27.375 -9.594 1 98.19 162 ALA A O 1
ATOM 1349 N N . THR A 1 163 ? 18 -29.141 -10.047 1 97.31 163 THR A N 1
ATOM 1350 C CA . THR A 1 163 ? 16.953 -29.969 -10.633 1 97.31 163 THR A CA 1
ATOM 1351 C C . THR A 1 163 ? 16.141 -30.656 -9.547 1 97.31 163 THR A C 1
ATOM 1353 O O . THR A 1 163 ? 16.703 -31.312 -8.664 1 97.31 163 THR A O 1
ATOM 1356 N N . PHE A 1 164 ? 14.812 -30.484 -9.633 1 97.81 164 PHE A N 1
ATOM 1357 C CA . PHE A 1 164 ? 13.961 -31.016 -8.578 1 97.81 164 PHE A CA 1
ATOM 1358 C C . PHE A 1 164 ? 12.625 -31.484 -9.156 1 97.81 164 PHE A C 1
ATOM 1360 O O . PHE A 1 164 ? 11.859 -30.688 -9.695 1 97.81 164 PHE A O 1
ATOM 1367 N N . ASP A 1 165 ? 12.32 -32.781 -9.039 1 97.06 165 ASP A N 1
ATOM 1368 C CA . ASP A 1 165 ? 11.039 -33.375 -9.414 1 97.06 165 ASP A CA 1
ATOM 1369 C C . ASP A 1 165 ? 10.078 -33.375 -8.227 1 97.06 165 ASP A C 1
ATOM 1371 O O . ASP A 1 165 ? 10.25 -34.188 -7.301 1 97.06 165 ASP A O 1
ATOM 1375 N N . ILE A 1 166 ? 8.992 -32.656 -8.289 1 97.19 166 ILE A N 1
ATOM 1376 C CA . ILE A 1 166 ? 8.023 -32.469 -7.215 1 97.19 166 ILE A CA 1
ATOM 1377 C C . ILE A 1 166 ? 7.348 -33.812 -6.902 1 97.19 166 ILE A C 1
ATOM 1379 O O . ILE A 1 166 ? 6.91 -34.031 -5.773 1 97.19 166 ILE A O 1
ATOM 1383 N N . ALA A 1 167 ? 7.309 -34.75 -7.805 1 94.69 167 ALA A N 1
ATOM 1384 C CA . ALA A 1 167 ? 6.574 -36.031 -7.68 1 94.69 167 ALA A CA 1
ATOM 1385 C C . ALA A 1 167 ? 7.359 -37.031 -6.863 1 94.69 167 ALA A C 1
ATOM 1387 O O . ALA A 1 167 ? 6.777 -37.938 -6.273 1 94.69 167 ALA A O 1
ATOM 1388 N N . LYS A 1 168 ? 8.703 -36.844 -6.766 1 94.12 168 LYS A N 1
ATOM 1389 C CA . LYS A 1 168 ? 9.383 -38 -6.203 1 94.12 168 LYS A CA 1
ATOM 1390 C C . LYS A 1 168 ? 10.602 -37.562 -5.387 1 94.12 168 LYS A C 1
ATOM 1392 O O . LYS A 1 168 ? 11.039 -38.312 -4.492 1 94.12 168 LYS A O 1
ATOM 1397 N N . ASP A 1 169 ? 11.25 -36.406 -5.613 1 95.06 169 ASP A N 1
ATOM 1398 C CA . ASP A 1 169 ? 12.547 -36.094 -5.02 1 95.06 169 ASP A CA 1
ATOM 1399 C C . ASP A 1 169 ? 12.406 -35.75 -3.537 1 95.06 169 ASP A C 1
ATOM 1401 O O . ASP A 1 169 ? 11.445 -35.094 -3.135 1 95.06 169 ASP A O 1
ATOM 1405 N N . ASP A 1 170 ? 13.516 -36.219 -2.723 1 92.81 170 ASP A N 1
ATOM 1406 C CA . ASP A 1 170 ? 13.516 -35.938 -1.289 1 92.81 170 ASP A CA 1
ATOM 1407 C C . ASP A 1 170 ? 14.844 -35.344 -0.849 1 92.81 170 ASP A C 1
ATOM 1409 O O . ASP A 1 170 ? 15.148 -35.281 0.344 1 92.81 170 ASP A O 1
ATOM 1413 N N . GLN A 1 171 ? 15.664 -34.969 -1.836 1 93.88 171 GLN A N 1
ATOM 1414 C CA . GLN A 1 171 ? 16.906 -34.25 -1.606 1 93.88 171 GLN A CA 1
ATOM 1415 C C . GLN A 1 171 ? 17.172 -33.25 -2.725 1 93.88 171 GLN A C 1
ATOM 1417 O O . GLN A 1 171 ? 16.547 -33.312 -3.783 1 93.88 171 GLN A O 1
ATOM 1422 N N . LEU A 1 172 ? 18.109 -32.281 -2.414 1 94.94 172 LEU A N 1
ATOM 1423 C CA . LEU A 1 172 ? 18.484 -31.266 -3.393 1 94.94 172 LEU A CA 1
ATOM 1424 C C . LEU A 1 172 ? 19.984 -31.234 -3.598 1 94.94 172 LEU A C 1
ATOM 1426 O O . LEU A 1 172 ? 20.75 -31.188 -2.629 1 94.94 172 LEU A O 1
ATOM 1430 N N . LYS A 1 173 ? 20.391 -31.297 -4.852 1 96.25 173 LYS A N 1
ATOM 1431 C CA . LYS A 1 173 ? 21.781 -31.062 -5.23 1 96.25 173 LYS A CA 1
ATOM 1432 C C . LYS A 1 173 ? 21.953 -29.703 -5.898 1 96.25 173 LYS A C 1
ATOM 1434 O O . LYS A 1 173 ? 21.594 -29.531 -7.066 1 96.25 173 LYS A O 1
ATOM 1439 N N . LEU A 1 174 ? 22.625 -28.797 -5.164 1 97.19 174 LEU A N 1
ATOM 1440 C CA . LEU A 1 174 ? 22.812 -27.438 -5.668 1 97.19 174 LEU A CA 1
ATOM 1441 C C . LEU A 1 174 ? 23.906 -27.391 -6.719 1 97.19 174 LEU A C 1
ATOM 1443 O O . LEU A 1 174 ? 25 -27.922 -6.508 1 97.19 174 LEU A O 1
ATOM 1447 N N . ARG A 1 175 ? 23.688 -26.734 -7.816 1 97 175 ARG A N 1
ATOM 1448 C CA . ARG A 1 175 ? 24.594 -26.766 -8.969 1 97 175 ARG A CA 1
ATOM 1449 C C . ARG A 1 175 ? 25.672 -25.703 -8.859 1 97 175 ARG A C 1
ATOM 1451 O O . ARG A 1 175 ? 26.797 -25.906 -9.32 1 97 175 ARG A O 1
ATOM 1458 N N . ASN A 1 176 ? 25.312 -24.516 -8.328 1 96.25 176 ASN A N 1
ATOM 1459 C CA . ASN A 1 176 ? 26.266 -23.422 -8.266 1 96.25 176 ASN A CA 1
ATOM 1460 C C . ASN A 1 176 ? 27.297 -23.625 -7.16 1 96.25 176 ASN A C 1
ATOM 1462 O O . ASN A 1 176 ? 28.5 -23.484 -7.383 1 96.25 176 ASN A O 1
ATOM 1466 N N . SER A 1 177 ? 26.875 -23.984 -6.012 1 95.25 177 SER A N 1
ATOM 1467 C CA . SER A 1 177 ? 27.766 -24.141 -4.859 1 95.25 177 SER A CA 1
ATOM 1468 C C . SER A 1 177 ? 28.297 -25.562 -4.762 1 95.25 177 SER A C 1
ATOM 1470 O O . SER A 1 177 ? 29.328 -25.812 -4.121 1 95.25 177 SER A O 1
ATOM 1472 N N . GLY A 1 178 ? 27.562 -26.484 -5.23 1 94.94 178 GLY A N 1
ATOM 1473 C CA . GLY A 1 178 ? 27.906 -27.891 -5.102 1 94.94 178 GLY A CA 1
ATOM 1474 C C . GLY A 1 178 ? 27.422 -28.516 -3.811 1 94.94 178 GLY A C 1
ATOM 1475 O O . GLY A 1 178 ? 27.594 -29.719 -3.588 1 94.94 178 GLY A O 1
ATOM 1476 N N . GLU A 1 179 ? 26.688 -27.781 -3.068 1 93.44 179 GLU A N 1
ATOM 1477 C CA . GLU A 1 179 ? 26.172 -28.25 -1.789 1 93.44 179 GLU A CA 1
ATOM 1478 C C . GLU A 1 179 ? 25.016 -29.234 -1.988 1 93.44 179 GLU A C 1
ATOM 1480 O O . GLU A 1 179 ? 24.203 -29.078 -2.904 1 93.44 179 GLU A O 1
ATOM 1485 N N . ILE A 1 180 ? 24.922 -30.297 -1.064 1 94.75 180 ILE A N 1
ATOM 1486 C CA . ILE A 1 180 ? 23.828 -31.25 -1.081 1 94.75 180 ILE A CA 1
ATOM 1487 C C . ILE A 1 180 ? 22.969 -31.094 0.174 1 94.75 180 ILE A C 1
ATOM 1489 O O . ILE A 1 180 ? 23.469 -31.219 1.294 1 94.75 180 ILE A O 1
ATOM 1493 N N . LEU A 1 181 ? 21.75 -30.75 -0.005 1 93.75 181 LEU A N 1
ATOM 1494 C CA . LEU A 1 181 ? 20.797 -30.656 1.096 1 93.75 181 LEU A CA 1
ATOM 1495 C C . LEU A 1 181 ? 20.047 -31.969 1.278 1 93.75 181 LEU A C 1
ATOM 1497 O O . LEU A 1 181 ? 19.141 -32.281 0.496 1 93.75 181 LEU A O 1
ATOM 1501 N N . ALA A 1 182 ? 20.375 -32.688 2.383 1 90.81 182 ALA A N 1
ATOM 1502 C CA . ALA A 1 182 ? 19.812 -34 2.668 1 90.81 182 ALA A CA 1
ATOM 1503 C C . ALA A 1 182 ? 19.406 -34.094 4.133 1 90.81 182 ALA A C 1
ATOM 1505 O O . ALA A 1 182 ? 19.781 -33.281 4.957 1 90.81 182 ALA A O 1
ATOM 1506 N N . ARG A 1 183 ? 18.594 -35.125 4.363 1 83.69 183 ARG A N 1
ATOM 1507 C CA . ARG A 1 183 ? 18.047 -35.375 5.699 1 83.69 183 ARG A CA 1
ATOM 1508 C C . ARG A 1 183 ? 19.172 -35.5 6.73 1 83.69 183 ARG A C 1
ATOM 1510 O O . ARG A 1 183 ? 20.188 -36.156 6.465 1 83.69 183 ARG A O 1
ATOM 1517 N N . GLY A 1 184 ? 18.906 -34.875 7.875 1 74.62 184 GLY A N 1
ATOM 1518 C CA . GLY A 1 184 ? 19.812 -35.062 8.992 1 74.62 184 GLY A CA 1
ATOM 1519 C C . GLY A 1 184 ? 20.938 -34.062 9.016 1 74.62 184 GLY A C 1
ATOM 1520 O O . GLY A 1 184 ? 21.609 -33.906 10.031 1 74.62 184 GLY A O 1
ATOM 1521 N N . LYS A 1 185 ? 20.984 -33.219 8.039 1 71.94 185 LYS A N 1
ATOM 1522 C CA . LYS A 1 185 ? 22.109 -32.281 7.961 1 71.94 185 LYS A CA 1
ATOM 1523 C C . LYS A 1 185 ? 21.641 -30.844 8.141 1 71.94 185 LYS A C 1
ATOM 1525 O O . LYS A 1 185 ? 22.453 -29.953 8.344 1 71.94 185 LYS A O 1
ATOM 1530 N N . LEU A 1 186 ? 20.391 -30.719 8.172 1 79.44 186 LEU A N 1
ATOM 1531 C CA . LEU A 1 186 ? 19.922 -29.344 8.125 1 79.44 186 LEU A CA 1
ATOM 1532 C C . LEU A 1 186 ? 19.219 -28.953 9.43 1 79.44 186 LEU A C 1
ATOM 1534 O O . LEU A 1 186 ? 18.422 -29.734 9.969 1 79.44 186 LEU A O 1
ATOM 1538 N N . LYS A 1 187 ? 19.672 -27.875 10.031 1 76.25 187 LYS A N 1
ATOM 1539 C CA . LYS A 1 187 ? 19.031 -27.344 11.234 1 76.25 187 LYS A CA 1
ATOM 1540 C C . LYS A 1 187 ? 18.25 -26.078 10.922 1 76.25 187 LYS A C 1
ATOM 1542 O O . LYS A 1 187 ? 17.531 -25.547 11.781 1 76.25 187 LYS A O 1
ATOM 1547 N N . ASN A 1 188 ? 18.219 -25.766 9.719 1 81.81 188 ASN A N 1
ATOM 1548 C CA . ASN A 1 188 ? 17.656 -24.469 9.328 1 81.81 188 ASN A CA 1
ATOM 1549 C C . ASN A 1 188 ? 16.234 -24.625 8.781 1 81.81 188 ASN A C 1
ATOM 1551 O O . ASN A 1 188 ? 15.883 -25.688 8.258 1 81.81 188 ASN A O 1
ATOM 1555 N N . PRO A 1 189 ? 15.438 -23.625 8.953 1 87.75 189 PRO A N 1
ATOM 1556 C CA . PRO A 1 189 ? 14.078 -23.672 8.398 1 87.75 189 PRO A CA 1
ATOM 1557 C C . PRO A 1 189 ? 14.062 -23.469 6.887 1 87.75 189 PRO A C 1
ATOM 1559 O O . PRO A 1 189 ? 15.062 -23.047 6.301 1 87.75 189 PRO A O 1
ATOM 1562 N N . LEU A 1 190 ? 12.906 -23.922 6.324 1 94.62 190 LEU A N 1
ATOM 1563 C CA . LEU A 1 190 ? 12.703 -23.75 4.891 1 94.62 190 LEU A CA 1
ATOM 1564 C C . LEU A 1 190 ? 11.547 -22.781 4.617 1 94.62 190 LEU A C 1
ATOM 1566 O O . LEU A 1 190 ? 10.453 -22.938 5.168 1 94.62 190 LEU A O 1
ATOM 1570 N N . ILE A 1 191 ? 11.898 -21.781 3.898 1 97.75 191 ILE A N 1
ATOM 1571 C CA . ILE A 1 191 ? 10.852 -20.953 3.311 1 97.75 191 ILE A CA 1
ATOM 1572 C C . ILE A 1 191 ? 10.555 -21.438 1.892 1 97.75 191 ILE A C 1
ATOM 1574 O O . ILE A 1 191 ? 11.422 -21.375 1.016 1 97.75 191 ILE A O 1
ATOM 1578 N N . LEU A 1 192 ? 9.305 -21.891 1.746 1 98.38 192 LEU A N 1
ATOM 1579 C CA . LEU A 1 192 ? 8.891 -22.469 0.472 1 98.38 192 LEU A CA 1
ATOM 1580 C C . LEU A 1 192 ? 7.949 -21.531 -0.272 1 98.38 192 LEU A C 1
ATOM 1582 O O . LEU A 1 192 ? 7.02 -20.969 0.322 1 98.38 192 LEU A O 1
ATOM 1586 N N . ILE A 1 193 ? 8.273 -21.328 -1.586 1 98.75 193 ILE A N 1
ATOM 1587 C CA . ILE A 1 193 ? 7.434 -20.5 -2.455 1 98.75 193 ILE A CA 1
ATOM 1588 C C . ILE A 1 193 ? 6.879 -21.359 -3.592 1 98.75 193 ILE A C 1
ATOM 1590 O O . ILE A 1 193 ? 7.625 -22.078 -4.258 1 98.75 193 ILE A O 1
ATOM 1594 N N . ALA A 1 194 ? 5.52 -21.312 -3.801 1 98.5 194 ALA A N 1
ATOM 1595 C CA . ALA A 1 194 ? 4.867 -22.047 -4.883 1 98.5 194 ALA A CA 1
ATOM 1596 C C . ALA A 1 194 ? 3.783 -21.203 -5.543 1 98.5 194 ALA A C 1
ATOM 1598 O O . ALA A 1 194 ? 2.66 -21.125 -5.043 1 98.5 194 ALA A O 1
ATOM 1599 N N . ASN A 1 195 ? 4.102 -20.672 -6.73 1 97.81 195 ASN A N 1
ATOM 1600 C CA . ASN A 1 195 ? 3.15 -19.844 -7.48 1 97.81 195 ASN A CA 1
ATOM 1601 C C . ASN A 1 195 ? 2.795 -20.484 -8.82 1 97.81 195 ASN A C 1
ATOM 1603 O O . ASN A 1 195 ? 3.68 -20.812 -9.617 1 97.81 195 ASN A O 1
ATOM 1607 N N . TYR A 1 196 ? 1.451 -20.641 -9.102 1 96.31 196 TYR A N 1
ATOM 1608 C CA . TYR A 1 196 ? 1.018 -21.344 -10.297 1 96.31 196 TYR A CA 1
ATOM 1609 C C . TYR A 1 196 ? 1.765 -22.672 -10.453 1 96.31 196 TYR A C 1
ATOM 1611 O O . TYR A 1 196 ? 2.25 -23 -11.539 1 96.31 196 TYR A O 1
ATOM 1619 N N . THR A 1 197 ? 1.818 -23.328 -9.289 1 97.75 197 THR A N 1
ATOM 1620 C CA . THR A 1 197 ? 2.512 -24.609 -9.227 1 97.75 197 THR A CA 1
ATOM 1621 C C . THR A 1 197 ? 1.527 -25.75 -8.961 1 97.75 197 THR A C 1
ATOM 1623 O O . THR A 1 197 ? 1.455 -26.703 -9.742 1 97.75 197 THR A O 1
ATOM 1626 N N . PHE A 1 198 ? 0.656 -25.578 -7.977 1 97.81 198 PHE A N 1
ATOM 1627 C CA . PHE A 1 198 ? -0.204 -26.656 -7.523 1 97.81 198 PHE A CA 1
ATOM 1628 C C . PHE A 1 198 ? -1.374 -26.859 -8.477 1 97.81 198 PHE A C 1
ATOM 1630 O O . PHE A 1 198 ? -1.974 -27.938 -8.516 1 97.81 198 PHE A O 1
ATOM 1637 N N . ASP A 1 199 ? -1.706 -25.906 -9.281 1 96.56 199 ASP A N 1
ATOM 1638 C CA . ASP A 1 199 ? -2.799 -25.984 -10.25 1 96.56 199 ASP A CA 1
ATOM 1639 C C . ASP A 1 199 ? -2.412 -26.859 -11.445 1 96.56 199 ASP A C 1
ATOM 1641 O O . ASP A 1 199 ? -3.273 -27.266 -12.227 1 96.56 199 ASP A O 1
ATOM 1645 N N . SER A 1 200 ? -1.132 -27.125 -11.578 1 95.75 200 SER A N 1
ATOM 1646 C CA . SER A 1 200 ? -0.626 -27.844 -12.742 1 95.75 200 SER A CA 1
ATOM 1647 C C . SER A 1 200 ? -0.058 -29.203 -12.344 1 95.75 200 SER A C 1
ATOM 1649 O O . SER A 1 200 ? 0.692 -29.812 -13.102 1 95.75 200 SER A O 1
ATOM 1651 N N . LEU A 1 201 ? -0.477 -29.656 -11.125 1 97.31 201 LEU A N 1
ATOM 1652 C CA . LEU A 1 201 ? -0.037 -30.953 -10.602 1 97.31 201 LEU A CA 1
ATOM 1653 C C . LEU A 1 201 ? -1.215 -31.906 -10.461 1 97.31 201 LEU A C 1
ATOM 1655 O O . LEU A 1 201 ? -2.369 -31.484 -10.422 1 97.31 201 LEU A O 1
ATOM 1659 N N . PRO A 1 202 ? -0.965 -33.25 -10.359 1 97.75 202 PRO A N 1
ATOM 1660 C CA . PRO A 1 202 ? -2.033 -34.219 -10.188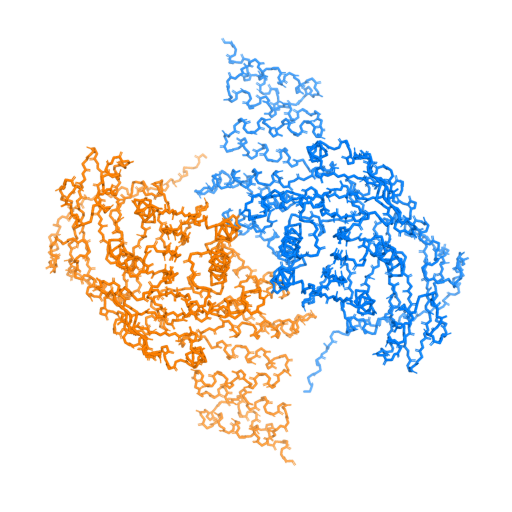 1 97.75 202 PRO A CA 1
ATOM 1661 C C . PRO A 1 202 ? -2.865 -34 -8.93 1 97.75 202 PRO A C 1
ATOM 1663 O O . PRO A 1 202 ? -2.311 -33.75 -7.855 1 97.75 202 PRO A O 1
ATOM 1666 N N . GLN A 1 203 ? -4.234 -34.094 -9.125 1 97.94 203 GLN A N 1
ATOM 1667 C CA . GLN A 1 203 ? -5.227 -34.031 -8.062 1 97.94 203 GLN A CA 1
ATOM 1668 C C . GLN A 1 203 ? -6.25 -35.156 -8.18 1 97.94 203 GLN A C 1
ATOM 1670 O O . GLN A 1 203 ? -6.348 -35.812 -9.227 1 97.94 203 GLN A O 1
ATOM 1675 N N . ASP A 1 204 ? -6.973 -35.438 -7.051 1 98.5 204 ASP A N 1
ATOM 1676 C CA . ASP A 1 204 ? -8.148 -36.281 -7.082 1 98.5 204 ASP A CA 1
ATOM 1677 C C . ASP A 1 204 ? -9.422 -35.5 -6.793 1 98.5 204 ASP A C 1
ATOM 1679 O O . ASP A 1 204 ? -9.352 -34.375 -6.281 1 98.5 204 ASP A O 1
ATOM 1683 N N . THR A 1 205 ? -10.625 -36.156 -7.184 1 98.56 205 THR A N 1
ATOM 1684 C CA . THR A 1 205 ? -11.898 -35.5 -6.965 1 98.56 205 THR A CA 1
ATOM 1685 C C . THR A 1 205 ? -12.906 -36.438 -6.32 1 98.56 205 THR A C 1
ATOM 1687 O O . THR A 1 205 ? -12.859 -37.656 -6.539 1 98.56 205 THR A O 1
ATOM 1690 N N . PHE A 1 206 ? -13.789 -35.844 -5.508 1 98.56 206 PHE A N 1
ATOM 1691 C CA . PHE A 1 206 ? -14.781 -36.594 -4.75 1 98.56 206 PHE A CA 1
ATOM 1692 C C . PHE A 1 206 ? -16.125 -35.875 -4.762 1 98.56 206 PHE A C 1
ATOM 1694 O O . PHE A 1 206 ? -16.188 -34.688 -5.086 1 98.56 206 PHE A O 1
ATOM 1701 N N . TYR A 1 207 ? -17.188 -36.688 -4.41 1 98.38 207 TYR A N 1
ATOM 1702 C CA . TYR A 1 207 ? -18.547 -36.188 -4.328 1 98.38 207 TYR A CA 1
ATOM 1703 C C . TYR A 1 207 ? -19.234 -36.688 -3.062 1 98.38 207 TYR A C 1
ATOM 1705 O O . TYR A 1 207 ? -19.094 -37.844 -2.684 1 98.38 207 TYR A O 1
ATOM 1713 N N . VAL A 1 208 ? -19.938 -35.75 -2.406 1 97.94 208 VAL A N 1
ATOM 1714 C CA . VAL A 1 208 ? -20.641 -36.125 -1.173 1 97.94 208 VAL A CA 1
ATOM 1715 C C . VAL A 1 208 ? -22.125 -35.812 -1.32 1 97.94 208 VAL A C 1
ATOM 1717 O O . VAL A 1 208 ? -22.516 -34.719 -1.768 1 97.94 208 VAL A O 1
ATOM 1720 N N . ASN A 1 209 ? -22.891 -36.812 -0.864 1 97.25 209 ASN A N 1
ATOM 1721 C CA . ASN A 1 209 ? -24.344 -36.656 -0.877 1 97.25 209 ASN A CA 1
ATOM 1722 C C . ASN A 1 209 ? -25 -37.594 0.129 1 97.25 209 ASN A C 1
ATOM 1724 O O . ASN A 1 209 ? -24.719 -38.781 0.157 1 97.25 209 ASN A O 1
ATOM 1728 N N . LYS A 1 210 ? -25.922 -37.062 1.004 1 95.44 210 LYS A N 1
ATOM 1729 C CA . LYS A 1 210 ? -26.719 -37.812 1.969 1 95.44 210 LYS A CA 1
ATOM 1730 C C . LYS A 1 210 ? -25.828 -38.688 2.873 1 95.44 210 LYS A C 1
ATOM 1732 O O . LYS A 1 210 ? -26.094 -39.875 3.068 1 95.44 210 LYS A O 1
ATOM 1737 N N . GLY A 1 211 ? -24.75 -38.156 3.201 1 93.38 211 GLY A N 1
ATOM 1738 C CA . GLY A 1 211 ? -23.859 -38.781 4.172 1 93.38 211 GLY A CA 1
ATOM 1739 C C . GLY A 1 211 ? -22.953 -39.844 3.559 1 93.38 211 GLY A C 1
ATOM 1740 O O . GLY A 1 211 ? -22.188 -40.5 4.27 1 93.38 211 GLY A O 1
ATOM 1741 N N . GLU A 1 212 ? -23.031 -39.906 2.256 1 96.81 212 GLU A N 1
ATOM 1742 C CA . GLU A 1 212 ? -22.156 -40.844 1.554 1 96.81 212 GLU A CA 1
ATOM 1743 C C . GLU A 1 212 ? -21.094 -40.094 0.754 1 96.81 212 GLU A C 1
ATOM 1745 O O . GLU A 1 212 ? -21.281 -38.938 0.368 1 96.81 212 GLU A O 1
ATOM 1750 N N . ILE A 1 213 ? -20 -40.812 0.552 1 97.88 213 ILE A N 1
ATOM 1751 C CA . ILE A 1 213 ? -18.906 -40.219 -0.203 1 97.88 213 ILE A CA 1
ATOM 1752 C C . ILE A 1 213 ? -18.547 -41.094 -1.397 1 97.88 213 ILE A C 1
ATOM 1754 O O . ILE A 1 213 ? -18.547 -42.312 -1.288 1 97.88 213 ILE A O 1
ATOM 1758 N N . PHE A 1 214 ? -18.328 -40.406 -2.553 1 98.19 214 PHE A N 1
ATOM 1759 C CA . PHE A 1 214 ? -18.016 -41.062 -3.814 1 98.19 214 PHE A CA 1
ATOM 1760 C C . PHE A 1 214 ? -16.703 -40.531 -4.387 1 98.19 214 PHE A C 1
ATOM 1762 O O . PHE A 1 214 ? -16.422 -39.344 -4.305 1 98.19 214 PHE A O 1
ATOM 1769 N N . GLU A 1 215 ? -15.922 -41.438 -4.918 1 97.94 215 GLU A N 1
ATOM 1770 C CA . GLU A 1 215 ? -14.781 -41 -5.715 1 97.94 215 GLU A CA 1
ATOM 1771 C C . GLU A 1 215 ? -15.203 -40.688 -7.148 1 97.94 215 GLU A C 1
ATOM 1773 O O . GLU A 1 215 ? -16.016 -41.406 -7.727 1 97.94 215 GLU A O 1
ATOM 1778 N N . GLY A 1 216 ? -14.672 -39.594 -7.672 1 98.25 216 GLY A N 1
ATOM 1779 C CA . GLY A 1 216 ? -14.867 -39.281 -9.078 1 98.25 216 GLY A CA 1
ATOM 1780 C C . GLY A 1 216 ? -13.82 -39.906 -9.984 1 98.25 216 GLY A C 1
ATOM 1781 O O . GLY A 1 216 ? -12.648 -39.5 -9.938 1 98.25 216 GLY A O 1
ATOM 1782 N N . LEU A 1 217 ? -14.305 -40.781 -10.852 1 98.19 217 LEU A N 1
ATOM 1783 C CA . LEU A 1 217 ? -13.414 -41.438 -11.797 1 98.19 217 LEU A CA 1
ATOM 1784 C C . LEU A 1 217 ? -13.523 -40.812 -13.18 1 98.19 217 LEU A C 1
ATOM 1786 O O . LEU A 1 217 ? -14.633 -40.562 -13.664 1 98.19 217 LEU A O 1
ATOM 1790 N N . ILE A 1 218 ? -12.367 -40.562 -13.812 1 98 218 ILE A N 1
ATOM 1791 C CA . ILE A 1 218 ? -12.383 -39.875 -15.094 1 98 218 ILE A CA 1
ATOM 1792 C C . ILE A 1 218 ? -12.266 -40.906 -16.219 1 98 218 ILE A C 1
ATOM 1794 O O . ILE A 1 218 ? -11.508 -41.875 -16.109 1 98 218 ILE A O 1
ATOM 1798 N N . THR A 1 219 ? -13.047 -40.625 -17.266 1 97.56 219 THR A N 1
ATOM 1799 C CA . THR A 1 219 ? -12.953 -41.375 -18.531 1 97.56 219 THR A CA 1
ATOM 1800 C C . THR A 1 219 ? -12.586 -40.438 -19.672 1 97.56 219 THR A C 1
ATOM 1802 O O . THR A 1 219 ? -13.266 -39.406 -19.891 1 97.56 219 THR A O 1
ATOM 1805 N N . VAL A 1 220 ? -11.508 -40.781 -20.391 1 96.25 220 VAL A N 1
ATOM 1806 C CA . VAL A 1 220 ? -11.039 -39.969 -21.516 1 96.25 220 VAL A CA 1
ATOM 1807 C C . VAL A 1 220 ? -11.5 -40.594 -22.828 1 96.25 220 VAL A C 1
ATOM 1809 O O . VAL A 1 220 ? -11.336 -41.812 -23.031 1 96.25 220 VAL A O 1
ATOM 1812 N N . THR A 1 221 ? -12.086 -39.688 -23.641 1 94.62 221 THR A N 1
ATOM 1813 C CA . THR A 1 221 ? -12.625 -40.188 -24.906 1 94.62 221 THR A CA 1
ATOM 1814 C C . THR A 1 221 ? -12.086 -39.375 -26.078 1 94.62 221 THR A C 1
ATOM 1816 O O . THR A 1 221 ? -11.508 -38.312 -25.891 1 94.62 221 THR A O 1
ATOM 1819 N N . SER A 1 222 ? -12.141 -39.938 -27.266 1 89.81 222 SER A N 1
ATOM 1820 C CA . SER A 1 222 ? -11.883 -39.25 -28.516 1 89.81 222 SER A CA 1
ATOM 1821 C C . SER A 1 222 ? -13.133 -39.188 -29.375 1 89.81 222 SER A C 1
ATOM 1823 O O . SER A 1 222 ? -13.633 -40.219 -29.844 1 89.81 222 SER A O 1
ATOM 1825 N N . PRO A 1 223 ? -13.594 -37.938 -29.484 1 76.69 223 PRO A N 1
ATOM 1826 C CA . PRO A 1 223 ? -14.805 -37.875 -30.312 1 76.69 223 PRO A CA 1
ATOM 1827 C C . PRO A 1 223 ? -14.531 -38.156 -31.781 1 76.69 223 PRO A C 1
ATOM 1829 O O . PRO A 1 223 ? -13.43 -37.875 -32.281 1 76.69 223 PRO A O 1
ATOM 1832 N N . LYS A 1 224 ? -15.445 -38.875 -32.469 1 64.81 224 LYS A N 1
ATOM 1833 C CA . LYS A 1 224 ? -15.344 -39.156 -33.875 1 64.81 224 LYS A CA 1
ATOM 1834 C C . LYS A 1 224 ? -15.422 -37.875 -34.688 1 64.81 224 LYS A C 1
ATOM 1836 O O . LYS A 1 224 ? -14.977 -37.844 -35.844 1 64.81 224 LYS A O 1
ATOM 1841 N N . VAL A 1 225 ? -16.047 -36.906 -34.125 1 57.5 225 VAL A N 1
ATOM 1842 C CA . VAL A 1 225 ? -16.219 -35.719 -34.969 1 57.5 225 VAL A CA 1
ATOM 1843 C C . VAL A 1 225 ? -14.938 -34.906 -34.938 1 57.5 225 VAL A C 1
ATOM 1845 O O . VAL A 1 225 ? -14.141 -35 -34 1 57.5 225 VAL A O 1
ATOM 1848 N N . LYS A 1 226 ? -14.773 -33.938 -35.938 1 58.22 226 LYS A N 1
ATOM 1849 C CA . LYS A 1 226 ? -13.656 -33.062 -36.281 1 58.22 226 LYS A CA 1
ATOM 1850 C C . LYS A 1 226 ? -13.141 -32.312 -35.062 1 58.22 226 LYS A C 1
ATOM 1852 O O . LYS A 1 226 ? -13.906 -31.609 -34.406 1 58.22 226 LYS A O 1
ATOM 1857 N N . ALA A 1 227 ? -12.078 -32.719 -34.531 1 59.53 227 ALA A N 1
ATOM 1858 C CA . ALA A 1 227 ? -11.32 -32 -33.5 1 59.53 227 ALA A CA 1
ATOM 1859 C C . ALA A 1 227 ? -11.266 -30.5 -33.781 1 59.53 227 ALA A C 1
ATOM 1861 O O . ALA A 1 227 ? -11.273 -30.094 -34.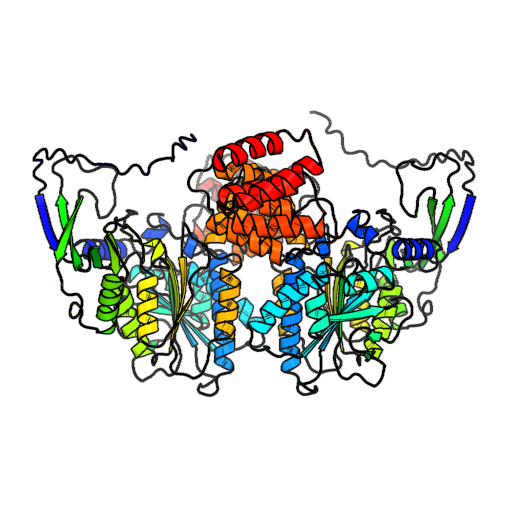969 1 59.53 227 ALA A O 1
ATOM 1862 N N . ASP A 1 228 ? -11.594 -29.672 -32.812 1 62.78 228 ASP A N 1
ATOM 1863 C CA . ASP A 1 228 ? -11.383 -28.234 -32.969 1 62.78 228 ASP A CA 1
ATOM 1864 C C . ASP A 1 228 ? -9.984 -27.938 -33.5 1 62.78 228 ASP A C 1
ATOM 1866 O O . ASP A 1 228 ? -8.992 -28.109 -32.781 1 62.78 228 ASP A O 1
ATOM 1870 N N . ALA A 1 229 ? -9.758 -27.734 -34.844 1 63.31 229 ALA A N 1
ATOM 1871 C CA . ALA A 1 229 ? -8.5 -27.484 -35.531 1 63.31 229 ALA A CA 1
ATOM 1872 C C . ALA A 1 229 ? -7.73 -26.344 -34.875 1 63.31 229 ALA A C 1
ATOM 1874 O O . ALA A 1 229 ? -6.508 -26.25 -35 1 63.31 229 ALA A O 1
ATOM 1875 N N . GLU A 1 230 ? -8.398 -25.594 -34.031 1 70.94 230 GLU A N 1
ATOM 1876 C CA . GLU A 1 230 ? -7.762 -24.406 -33.469 1 70.94 230 GLU A CA 1
ATOM 1877 C C . GLU A 1 230 ? -7.176 -24.703 -32.094 1 70.94 230 GLU A C 1
ATOM 1879 O O . GLU A 1 230 ? -6.34 -23.938 -31.578 1 70.94 230 GLU A O 1
ATOM 1884 N N . ASP A 1 231 ? -7.461 -25.969 -31.562 1 73.5 231 ASP A N 1
ATOM 1885 C CA . ASP A 1 231 ? -6.945 -26.312 -30.234 1 73.5 231 ASP A CA 1
ATOM 1886 C C . ASP A 1 231 ? -5.547 -26.922 -30.344 1 73.5 231 ASP A C 1
ATOM 1888 O O . ASP A 1 231 ? -5.375 -28.016 -30.875 1 73.5 231 ASP A O 1
ATOM 1892 N N . LYS A 1 232 ? -4.586 -26.141 -29.766 1 78.38 232 LYS A N 1
ATOM 1893 C CA . LYS A 1 232 ? -3.203 -26.609 -29.828 1 78.38 232 LYS A CA 1
ATOM 1894 C C . LYS A 1 232 ? -2.729 -27.078 -28.453 1 78.38 232 LYS A C 1
ATOM 1896 O O . LYS A 1 232 ? -1.527 -27.219 -28.219 1 78.38 232 LYS A O 1
ATOM 1901 N N . SER A 1 233 ? -3.727 -27.391 -27.641 1 86.56 233 SER A N 1
ATOM 1902 C CA . SER A 1 233 ? -3.357 -27.828 -26.297 1 86.56 233 SER A CA 1
ATOM 1903 C C . SER A 1 233 ? -3.117 -29.344 -26.25 1 86.56 233 SER A C 1
ATOM 1905 O O . SER A 1 233 ? -3.322 -30.031 -27.25 1 86.56 233 SER A O 1
ATOM 1907 N N . ILE A 1 234 ? -2.729 -29.766 -25.094 1 88 234 ILE A N 1
ATOM 1908 C CA . ILE A 1 234 ? -2.453 -31.188 -24.906 1 88 234 ILE A CA 1
ATOM 1909 C C . ILE A 1 234 ? -3.758 -31.984 -24.969 1 88 234 ILE A C 1
ATOM 1911 O O . ILE A 1 234 ? -3.742 -33.219 -25.078 1 88 234 ILE A O 1
ATOM 1915 N N . LEU A 1 235 ? -4.93 -31.328 -24.891 1 88.06 235 LEU A N 1
ATOM 1916 C CA . LEU A 1 235 ? -6.23 -31.984 -24.953 1 88.06 235 LEU A CA 1
ATOM 1917 C C . LEU A 1 235 ? -6.793 -31.953 -26.375 1 88.06 235 LEU A C 1
ATOM 1919 O O . LEU A 1 235 ? -7.949 -32.312 -26.594 1 88.06 235 LEU A O 1
ATOM 1923 N N . ALA A 1 236 ? -5.973 -31.531 -27.219 1 87.25 236 ALA A N 1
ATOM 1924 C CA . ALA A 1 236 ? -6.457 -31.453 -28.594 1 87.25 236 ALA A CA 1
ATOM 1925 C C . ALA A 1 236 ? -6.961 -32.812 -29.078 1 87.25 236 ALA A C 1
ATOM 1927 O O . ALA A 1 236 ? -6.25 -33.812 -29 1 87.25 236 ALA A O 1
ATOM 1928 N N . GLY A 1 237 ? -8.328 -32.812 -29.438 1 86 237 GLY A N 1
ATOM 1929 C CA . GLY A 1 237 ? -8.945 -34.031 -29.969 1 86 237 GLY A CA 1
ATOM 1930 C C . GLY A 1 237 ? -9.453 -34.969 -28.875 1 86 237 GLY A C 1
ATOM 1931 O O . GLY A 1 237 ? -9.898 -36.062 -29.172 1 86 237 GLY A O 1
ATOM 1932 N N . LEU A 1 238 ? -9.32 -34.5 -27.703 1 91.19 238 LEU A N 1
ATOM 1933 C CA . LEU A 1 238 ? -9.75 -35.344 -26.578 1 91.19 238 LEU A CA 1
ATOM 1934 C C . LEU A 1 238 ? -10.945 -34.719 -25.875 1 91.19 238 LEU A C 1
ATOM 1936 O O . LEU A 1 238 ? -11.141 -33.5 -25.922 1 91.19 238 LEU A O 1
ATOM 1940 N N . ASP A 1 239 ? -11.773 -35.625 -25.266 1 92.25 239 ASP A N 1
ATOM 1941 C CA . ASP A 1 239 ? -12.852 -35.25 -24.359 1 92.25 239 ASP A CA 1
ATOM 1942 C C . ASP A 1 239 ? -12.844 -36.125 -23.109 1 92.25 239 ASP A C 1
ATOM 1944 O O . ASP A 1 239 ? -12.062 -37.094 -23.016 1 92.25 239 ASP A O 1
ATOM 1948 N N . TYR A 1 240 ? -13.727 -35.75 -22.125 1 95.19 240 TYR A N 1
ATOM 1949 C CA . TYR A 1 240 ? -13.734 -36.531 -20.891 1 95.19 240 TYR A CA 1
ATOM 1950 C C . TYR A 1 240 ? -15.047 -36.375 -20.141 1 95.19 240 TYR A C 1
ATOM 1952 O O . TYR A 1 240 ? -15.805 -35.438 -20.406 1 95.19 240 TYR A O 1
ATOM 1960 N N . TYR A 1 241 ? -15.352 -37.344 -19.266 1 96.06 241 TYR A N 1
ATOM 1961 C CA . TYR A 1 241 ? -16.453 -37.25 -18.312 1 96.06 241 TYR A CA 1
ATOM 1962 C C . TYR A 1 241 ? -16.125 -38 -17.016 1 96.06 241 TYR A C 1
ATOM 1964 O O . TYR A 1 241 ? -15.148 -38.75 -16.969 1 96.06 241 TYR A O 1
ATOM 1972 N N . TYR A 1 242 ? -16.969 -37.75 -15.984 1 97.56 242 TYR A N 1
ATOM 1973 C CA . TYR A 1 242 ? -16.719 -38.344 -14.68 1 97.56 242 TYR A CA 1
ATOM 1974 C C . TYR A 1 242 ? -17.812 -39.375 -14.328 1 97.56 242 TYR A C 1
ATOM 1976 O O . TYR A 1 242 ? -18.969 -39.188 -14.719 1 97.56 242 TYR A O 1
ATOM 1984 N N . THR A 1 243 ? -17.391 -40.406 -13.555 1 97.75 243 THR A N 1
ATOM 1985 C CA . THR A 1 243 ? -18.312 -41.344 -12.953 1 97.75 243 THR A CA 1
ATOM 1986 C C . THR A 1 243 ? -18.062 -41.469 -11.445 1 97.75 243 THR A C 1
ATOM 1988 O O . THR A 1 243 ? -16.922 -41.469 -11.008 1 97.75 243 THR A O 1
ATOM 1991 N N . ASP A 1 244 ? -19.25 -41.656 -10.688 1 97.44 244 ASP A N 1
ATOM 1992 C CA . ASP A 1 244 ? -19.141 -41.719 -9.234 1 97.44 244 ASP A CA 1
ATOM 1993 C C . ASP A 1 244 ? -19.141 -43.156 -8.734 1 97.44 244 ASP A C 1
ATOM 1995 O O . ASP A 1 244 ? -19.984 -43.969 -9.125 1 97.44 244 ASP A O 1
ATOM 1999 N N . ASN A 1 245 ? -18.172 -43.406 -7.898 1 97.56 245 ASN A N 1
ATOM 2000 C CA . ASN A 1 245 ? -18.047 -44.688 -7.23 1 97.56 245 ASN A CA 1
ATOM 2001 C C . ASN A 1 245 ? -18.031 -44.531 -5.711 1 97.56 245 ASN A C 1
ATOM 2003 O O . ASN A 1 245 ? -17.141 -43.906 -5.156 1 97.56 245 ASN A O 1
ATOM 2007 N N . GLN A 1 246 ? -18.938 -45.219 -4.992 1 96.69 246 GLN A N 1
ATOM 2008 C CA . GLN A 1 246 ? -19.062 -45.062 -3.549 1 96.69 246 GLN A CA 1
ATOM 2009 C C . GLN A 1 246 ? -17.875 -45.656 -2.812 1 96.69 246 GLN A C 1
ATOM 2011 O O . GLN A 1 246 ? -17.422 -46.75 -3.168 1 96.69 246 GLN A O 1
ATOM 2016 N N . ILE A 1 247 ? -17.453 -44.906 -1.792 1 96.19 247 ILE A N 1
ATOM 2017 C CA . ILE A 1 247 ? -16.359 -45.375 -0.967 1 96.19 247 ILE A CA 1
ATOM 2018 C C . ILE A 1 247 ? -16.672 -45.156 0.508 1 96.19 247 ILE A C 1
ATOM 2020 O O . ILE A 1 247 ? -17.688 -44.531 0.84 1 96.19 247 ILE A O 1
ATOM 2024 N N . GLN A 1 248 ? -15.797 -45.625 1.421 1 88.19 248 GLN A N 1
ATOM 2025 C CA . GLN A 1 248 ? -16.016 -45.469 2.854 1 88.19 248 GLN A CA 1
ATOM 2026 C C . GLN A 1 248 ? -15.359 -44.188 3.354 1 88.19 248 GLN A C 1
ATOM 2028 O O . GLN A 1 248 ? -15.828 -43.562 4.328 1 88.19 248 GLN A O 1
ATOM 2033 N N . GLY A 1 249 ? -14.328 -43.844 2.848 1 82.56 249 GLY A N 1
ATOM 2034 C CA . GLY A 1 249 ? -13.664 -42.594 3.232 1 82.56 249 GLY A CA 1
ATOM 2035 C C . GLY A 1 249 ? -12.539 -42.812 4.227 1 82.56 249 GLY A C 1
ATOM 2036 O O . GLY A 1 249 ? -11.547 -42.094 4.211 1 82.56 249 GLY A O 1
ATOM 2037 N N . LYS A 1 250 ? -12.398 -43.75 5.086 1 86.38 250 LYS A N 1
ATOM 2038 C CA . LYS A 1 250 ? -11.453 -43.906 6.191 1 86.38 250 LYS A CA 1
ATOM 2039 C C . LYS A 1 250 ? -10.203 -44.656 5.742 1 86.38 250 LYS A C 1
ATOM 2041 O O . LYS A 1 250 ? -9.156 -44.562 6.379 1 86.38 250 LYS A O 1
ATOM 2046 N N . ASN A 1 251 ? -10.047 -45.25 4.684 1 90.56 251 ASN A N 1
ATOM 2047 C CA . ASN A 1 251 ? -8.883 -46 4.266 1 90.56 251 ASN A CA 1
ATOM 2048 C C . ASN A 1 251 ? -8.672 -45.938 2.754 1 90.56 251 ASN A C 1
ATOM 2050 O O . ASN A 1 251 ? -8.414 -46.938 2.105 1 90.56 251 ASN A O 1
ATOM 2054 N N . TYR A 1 252 ? -8.68 -44.719 2.43 1 95.62 252 TYR A N 1
ATOM 2055 C CA . TYR A 1 252 ? -8.555 -44.531 0.99 1 95.62 252 TYR A CA 1
ATOM 2056 C C . TYR A 1 252 ? -7.102 -44.281 0.604 1 95.62 252 TYR A C 1
ATOM 2058 O O . TYR A 1 252 ? -6.602 -44.844 -0.371 1 95.62 252 TYR A O 1
ATOM 2066 N N . TYR A 1 253 ? -6.363 -43.438 1.416 1 97 253 TYR A N 1
ATOM 2067 C CA . TYR A 1 253 ? -4.965 -43.125 1.141 1 97 253 TYR A CA 1
ATOM 2068 C C . TYR A 1 253 ? -4.039 -43.781 2.139 1 97 253 TYR A C 1
ATOM 2070 O O . TYR A 1 253 ? -4.496 -44.344 3.137 1 97 253 TYR A O 1
ATOM 2078 N N . GLU A 1 254 ? -2.65 -43.656 1.893 1 94.44 254 GLU A N 1
ATOM 2079 C CA . GLU A 1 254 ? -1.595 -44.25 2.723 1 94.44 254 GLU A CA 1
ATOM 2080 C C . GLU A 1 254 ? -1.374 -43.406 3.984 1 94.44 254 GLU A C 1
ATOM 2082 O O . GLU A 1 254 ? -0.78 -43.906 4.953 1 94.44 254 GLU A O 1
ATOM 2087 N N . ASP A 1 255 ? -1.797 -42.219 4.023 1 95 255 ASP A N 1
ATOM 2088 C CA . ASP A 1 255 ? -1.577 -41.281 5.113 1 95 255 ASP A CA 1
ATOM 2089 C C . ASP A 1 255 ? -2.883 -40.969 5.844 1 95 255 ASP A C 1
ATOM 2091 O O . ASP A 1 255 ? -3.83 -40.469 5.242 1 95 255 ASP A O 1
ATOM 2095 N N . ASP A 1 256 ? -2.867 -41.094 7.102 1 96.12 256 ASP A N 1
ATOM 2096 C CA . ASP A 1 256 ? -4.07 -40.906 7.906 1 96.12 256 ASP A CA 1
ATOM 2097 C C . ASP A 1 256 ? -4.531 -39.469 7.898 1 96.12 256 ASP A C 1
ATOM 2099 O O . ASP A 1 256 ? -5.727 -39.188 7.973 1 96.12 256 ASP A O 1
ATOM 2103 N N . ASN A 1 257 ? -3.59 -38.625 7.801 1 96.62 257 ASN A N 1
ATOM 2104 C CA . ASN A 1 257 ? -3.953 -37.219 7.754 1 96.62 257 ASN A CA 1
ATOM 2105 C C . ASN A 1 257 ? -4.746 -36.906 6.492 1 96.62 257 ASN A C 1
ATOM 2107 O O . ASN A 1 257 ? -5.613 -36 6.512 1 96.62 257 ASN A O 1
ATOM 2111 N N . PHE A 1 258 ? -4.457 -37.594 5.441 1 97.44 258 PHE A N 1
ATOM 2112 C CA . PHE A 1 258 ? -5.211 -37.406 4.207 1 97.44 258 PHE A CA 1
ATOM 2113 C C . PHE A 1 258 ? -6.625 -37.969 4.352 1 97.44 258 PHE A C 1
ATOM 2115 O O . PHE A 1 258 ? -7.59 -37.312 3.934 1 97.44 258 PHE A O 1
ATOM 2122 N N . ASN A 1 259 ? -6.754 -39.094 5 1 97.56 259 ASN A N 1
ATOM 2123 C CA . ASN A 1 259 ? -8.047 -39.75 5.188 1 97.56 259 ASN A CA 1
ATOM 2124 C C . ASN A 1 259 ? -8.953 -38.938 6.113 1 97.56 259 ASN A C 1
ATOM 2126 O O . ASN A 1 259 ? -10.172 -38.906 5.93 1 97.56 259 ASN A O 1
ATOM 2130 N N . ASP A 1 260 ? -8.344 -38.312 7.016 1 97.44 260 ASP A N 1
ATOM 2131 C CA . ASP A 1 260 ? -9.102 -37.469 7.93 1 97.44 260 ASP A CA 1
ATOM 2132 C C . ASP A 1 260 ? -9.797 -36.344 7.18 1 97.44 260 ASP A C 1
ATOM 2134 O O . ASP A 1 260 ? -10.891 -35.906 7.562 1 97.44 260 ASP A O 1
ATOM 2138 N N . ILE A 1 261 ? -9.172 -35.906 6.191 1 98.12 261 ILE A N 1
ATOM 2139 C CA . ILE A 1 261 ? -9.742 -34.812 5.395 1 98.12 261 ILE A CA 1
ATOM 2140 C C . ILE A 1 261 ? -10.961 -35.344 4.629 1 98.12 261 ILE A C 1
ATOM 2142 O O . ILE A 1 261 ? -11.977 -34.656 4.52 1 98.12 261 ILE A O 1
ATOM 2146 N N . LEU A 1 262 ? -10.938 -36.531 4.145 1 97.69 262 LEU A N 1
ATOM 2147 C CA . LEU A 1 262 ? -12.078 -37.125 3.457 1 97.69 262 LEU A CA 1
ATOM 2148 C C . LEU A 1 262 ? -13.273 -37.25 4.395 1 97.69 262 LEU A C 1
ATOM 2150 O O . LEU A 1 262 ? -14.398 -36.938 4.027 1 97.69 262 LEU A O 1
ATOM 2154 N N . VAL A 1 263 ? -12.977 -37.688 5.57 1 96.94 263 VAL A N 1
ATOM 2155 C CA . VAL A 1 263 ? -14.031 -37.875 6.559 1 96.94 263 VAL A CA 1
ATOM 2156 C C . VAL A 1 263 ? -14.633 -36.531 6.941 1 96.94 263 VAL A C 1
ATOM 2158 O O . VAL A 1 263 ? -15.844 -36.406 7.121 1 96.94 263 VAL A O 1
ATOM 2161 N N . TYR A 1 264 ? -13.773 -35.625 7.062 1 97.31 264 TYR A N 1
ATOM 2162 C CA . TYR A 1 264 ? -14.242 -34.281 7.379 1 97.31 264 TYR A CA 1
ATOM 2163 C C . TYR A 1 264 ? -15.258 -33.812 6.348 1 97.31 264 TYR A C 1
ATOM 2165 O O . TYR A 1 264 ? -16.359 -33.375 6.703 1 97.31 264 TYR A O 1
ATOM 2173 N N . TYR A 1 265 ? -14.922 -33.906 5.102 1 97.56 265 TYR A N 1
ATOM 2174 C CA . TYR A 1 265 ? -15.797 -33.406 4.055 1 97.56 265 TYR A CA 1
ATOM 2175 C C . TYR A 1 265 ? -17.062 -34.25 3.934 1 97.56 265 TYR A C 1
ATOM 2177 O O . TYR A 1 265 ? -18.141 -33.719 3.629 1 97.56 265 TYR A O 1
ATOM 2185 N N . LYS A 1 266 ? -16.969 -35.469 4.164 1 96.94 266 LYS A N 1
ATOM 2186 C CA . LYS A 1 266 ? -18.141 -36.375 4.168 1 96.94 266 LYS A CA 1
ATOM 2187 C C . LYS A 1 266 ? -19.188 -35.875 5.156 1 96.94 266 LYS A C 1
ATOM 2189 O O . LYS A 1 266 ? -20.391 -35.938 4.875 1 96.94 266 LYS A O 1
ATOM 2194 N N . ASN A 1 267 ? -18.719 -35.344 6.195 1 96.31 267 ASN A N 1
ATOM 2195 C CA . ASN A 1 267 ? -19.609 -34.969 7.285 1 96.31 267 ASN A CA 1
ATOM 2196 C C . ASN A 1 267 ? -20.047 -33.5 7.184 1 96.31 267 ASN A C 1
ATOM 2198 O O . ASN A 1 267 ? -21 -33.094 7.832 1 96.31 267 ASN A O 1
ATOM 2202 N N . HIS A 1 268 ? -19.391 -32.75 6.324 1 96.56 268 HIS A N 1
ATOM 2203 C CA . HIS A 1 268 ? -19.641 -31.312 6.383 1 96.56 268 HIS A CA 1
ATOM 2204 C C . HIS A 1 268 ? -20.203 -30.797 5.062 1 96.56 268 HIS A C 1
ATOM 2206 O O . HIS A 1 268 ? -20.734 -29.688 5.004 1 96.56 268 HIS A O 1
ATOM 2212 N N . LEU A 1 269 ? -20.062 -31.641 4.016 1 97.06 269 LEU A N 1
ATOM 2213 C CA . LEU A 1 269 ? -20.562 -31.203 2.715 1 97.06 269 LEU A CA 1
ATOM 2214 C C . LEU A 1 269 ? -21.797 -32 2.305 1 97.06 269 LEU A C 1
ATOM 2216 O O . LEU A 1 269 ? -22.031 -33.094 2.812 1 97.06 269 LEU A O 1
ATOM 2220 N N . GLU A 1 270 ? -22.594 -31.344 1.452 1 97.44 270 GLU A N 1
ATOM 2221 C CA . GLU A 1 270 ? -23.797 -31.984 0.911 1 97.44 270 GLU A CA 1
ATOM 2222 C C . GLU A 1 270 ? -23.984 -31.625 -0.563 1 97.44 270 GLU A C 1
ATOM 2224 O O . GLU A 1 270 ? -23.984 -30.453 -0.936 1 97.44 270 GLU A O 1
ATOM 2229 N N . ASP A 1 271 ? -24.172 -32.656 -1.322 1 97.94 271 ASP A N 1
ATOM 2230 C CA . ASP A 1 271 ? -24.375 -32.5 -2.758 1 97.94 271 ASP A CA 1
ATOM 2231 C C . ASP A 1 271 ? -23.266 -31.625 -3.369 1 97.94 271 ASP A C 1
ATOM 2233 O O . ASP A 1 271 ? -23.547 -30.625 -4.012 1 97.94 271 ASP A O 1
ATOM 2237 N N . THR A 1 272 ? -22.016 -32 -3.068 1 98.38 272 THR A N 1
ATOM 2238 C CA . THR A 1 272 ? -20.875 -31.172 -3.418 1 98.38 272 THR A CA 1
ATOM 2239 C C . THR A 1 272 ? -19.672 -32.031 -3.805 1 98.38 272 THR A C 1
ATOM 2241 O O . THR A 1 272 ? -19.375 -33.031 -3.133 1 98.38 272 THR A O 1
ATOM 2244 N N . SER A 1 273 ? -19 -31.672 -4.93 1 98.25 273 SER A N 1
ATOM 2245 C CA . SER A 1 273 ? -17.719 -32.281 -5.281 1 98.25 273 SER A CA 1
ATOM 2246 C C . SER A 1 273 ? -16.547 -31.438 -4.785 1 98.25 273 SER A C 1
ATOM 2248 O O . SER A 1 273 ? -16.672 -30.219 -4.633 1 98.25 273 SER A O 1
ATOM 2250 N N . PHE A 1 274 ? -15.453 -32.094 -4.473 1 98.06 274 PHE A N 1
ATOM 2251 C CA . PHE A 1 274 ? -14.234 -31.391 -4.082 1 98.06 274 PHE A CA 1
ATOM 2252 C C . PHE A 1 274 ? -13 -32.156 -4.57 1 98.06 274 PHE A C 1
ATOM 2254 O O . PHE A 1 274 ? -13.039 -33.344 -4.773 1 98.06 274 PHE A O 1
ATOM 2261 N N . SER A 1 275 ? -11.875 -31.344 -4.844 1 97.69 275 SER A N 1
ATOM 2262 C CA . SER A 1 275 ? -10.602 -31.906 -5.266 1 97.69 275 SER A CA 1
ATOM 2263 C C . SER A 1 275 ? -9.617 -31.984 -4.098 1 97.69 275 SER A C 1
ATOM 2265 O O . SER A 1 275 ? -9.711 -31.203 -3.154 1 97.69 275 SER A O 1
ATOM 2267 N N . LEU A 1 276 ? -8.734 -32.875 -4.156 1 98.19 276 LEU A N 1
ATOM 2268 C CA . LEU A 1 276 ? -7.613 -33 -3.23 1 98.19 276 LEU A CA 1
ATOM 2269 C C . LEU A 1 276 ? -6.285 -32.906 -3.971 1 98.19 276 LEU A C 1
ATOM 2271 O O . LEU A 1 276 ? -5.965 -33.781 -4.789 1 98.19 276 LEU A O 1
ATOM 2275 N N . PRO A 1 277 ? -5.488 -31.812 -3.66 1 98.12 277 PRO A N 1
ATOM 2276 C CA . PRO A 1 277 ? -4.18 -31.688 -4.312 1 98.12 277 PRO A CA 1
ATOM 2277 C C . PRO A 1 277 ? -3.156 -32.688 -3.752 1 98.12 277 PRO A C 1
ATOM 2279 O O . PRO A 1 277 ? -2.156 -32.25 -3.158 1 98.12 277 PRO A O 1
ATOM 2282 N N . ILE A 1 278 ? -3.266 -33.844 -4.125 1 98 278 ILE A N 1
ATOM 2283 C CA . ILE A 1 278 ? -2.596 -34.969 -3.461 1 98 278 ILE A CA 1
ATOM 2284 C C . ILE A 1 278 ? -1.097 -34.906 -3.75 1 98 278 ILE A C 1
ATOM 2286 O O . ILE A 1 278 ? -0.279 -35.219 -2.881 1 98 278 ILE A O 1
ATOM 2290 N N . MET A 1 279 ? -0.672 -34.531 -4.965 1 97.88 279 MET A N 1
ATOM 2291 C CA . MET A 1 279 ? 0.752 -34.438 -5.273 1 97.88 279 MET A CA 1
ATOM 2292 C C . MET A 1 279 ? 1.42 -33.312 -4.488 1 97.88 279 MET A C 1
ATOM 2294 O O . MET A 1 279 ? 2.551 -33.469 -4.023 1 97.88 279 MET A O 1
ATOM 2298 N N . ALA A 1 280 ? 0.796 -32.219 -4.371 1 97.94 280 ALA A N 1
ATOM 2299 C CA . ALA A 1 280 ? 1.302 -31.094 -3.559 1 97.94 280 ALA A CA 1
ATOM 2300 C C . ALA A 1 280 ? 1.478 -31.531 -2.105 1 97.94 280 ALA A C 1
ATOM 2302 O O . ALA A 1 280 ? 2.508 -31.234 -1.488 1 97.94 280 ALA A O 1
ATOM 2303 N N . MET A 1 281 ? 0.49 -32.219 -1.567 1 98.06 281 MET A N 1
ATOM 2304 C CA . MET A 1 281 ? 0.513 -32.656 -0.175 1 98.06 281 MET A CA 1
ATOM 2305 C C . MET A 1 281 ? 1.649 -33.656 0.066 1 98.06 281 MET A C 1
ATOM 2307 O O . MET A 1 281 ? 2.346 -33.562 1.079 1 98.06 281 MET A O 1
ATOM 2311 N N . ARG A 1 282 ? 1.866 -34.5 -0.833 1 97.81 282 ARG A N 1
ATOM 2312 C CA . ARG A 1 282 ? 2.963 -35.469 -0.727 1 97.81 282 ARG A CA 1
ATOM 2313 C C . ARG A 1 282 ? 4.312 -34.75 -0.772 1 97.81 282 ARG A C 1
ATOM 2315 O O . ARG A 1 282 ? 5.234 -35.125 -0.038 1 97.81 282 ARG A O 1
ATOM 2322 N N . CYS A 1 283 ? 4.438 -33.812 -1.625 1 97.81 283 CYS A N 1
ATOM 2323 C CA . CYS A 1 283 ? 5.672 -33.031 -1.725 1 97.81 283 CYS A CA 1
ATOM 2324 C C . CYS A 1 283 ? 5.965 -32.312 -0.417 1 97.81 283 CYS A C 1
ATOM 2326 O O . CYS A 1 283 ? 7.09 -32.344 0.085 1 97.81 283 CYS A O 1
ATOM 2328 N N . ILE A 1 284 ? 4.961 -31.625 0.154 1 97.38 284 ILE A N 1
ATOM 2329 C CA . ILE A 1 284 ? 5.105 -30.906 1.408 1 97.38 284 ILE A CA 1
ATOM 2330 C C . ILE A 1 284 ? 5.512 -31.859 2.521 1 97.38 284 ILE A C 1
ATOM 2332 O O . ILE A 1 284 ? 6.367 -31.531 3.35 1 97.38 284 ILE A O 1
ATOM 2336 N N . SER A 1 285 ? 4.949 -33.062 2.508 1 96.31 285 SER A N 1
ATOM 2337 C CA . SER A 1 285 ? 5.273 -34.062 3.504 1 96.31 285 SER A CA 1
ATOM 2338 C C . SER A 1 285 ? 6.742 -34.469 3.424 1 96.31 285 SER A C 1
ATOM 2340 O O . SER A 1 285 ? 7.406 -34.625 4.453 1 96.31 285 SER A O 1
ATOM 2342 N N . ARG A 1 286 ? 7.281 -34.594 2.258 1 95.56 286 ARG A N 1
ATOM 2343 C CA . ARG A 1 286 ? 8.688 -34.969 2.082 1 95.56 286 ARG A CA 1
ATOM 2344 C C . ARG A 1 286 ? 9.602 -33.812 2.518 1 95.56 286 ARG A C 1
ATOM 2346 O O . ARG A 1 286 ? 10.586 -34.031 3.227 1 95.56 286 ARG A O 1
ATOM 2353 N N . LEU A 1 287 ? 9.305 -32.625 2.162 1 95.31 287 LEU A N 1
ATOM 2354 C CA . LEU A 1 287 ? 10.141 -31.453 2.469 1 95.31 287 LEU A CA 1
ATOM 2355 C C . LEU A 1 287 ? 10.102 -31.141 3.959 1 95.31 287 LEU A C 1
ATOM 2357 O O . LEU A 1 287 ? 11.109 -30.719 4.531 1 95.31 287 LEU A O 1
ATOM 2361 N N . LYS A 1 288 ? 8.938 -31.328 4.539 1 92.69 288 LYS A N 1
ATOM 2362 C CA . LYS A 1 288 ? 8.844 -31.094 5.977 1 92.69 288 LYS A CA 1
ATOM 2363 C C . LYS A 1 288 ? 9.773 -32.031 6.746 1 92.69 288 LYS A C 1
ATOM 2365 O O . LYS A 1 288 ? 10.383 -31.625 7.738 1 92.69 288 LYS A O 1
ATOM 2370 N N . ARG A 1 289 ? 9.922 -33.219 6.266 1 91.19 289 ARG A N 1
ATOM 2371 C CA . ARG A 1 289 ? 10.828 -34.156 6.898 1 91.19 289 ARG A CA 1
ATOM 2372 C C . ARG A 1 289 ? 12.281 -33.75 6.691 1 91.19 289 ARG A C 1
ATOM 2374 O O . ARG A 1 289 ? 13.109 -33.906 7.594 1 91.19 289 ARG A O 1
ATOM 2381 N N . LEU A 1 290 ? 12.523 -33.25 5.598 1 91.69 290 LEU A N 1
ATOM 2382 C CA . LEU A 1 290 ? 13.883 -32.812 5.254 1 91.69 290 LEU A CA 1
ATOM 2383 C C . LEU A 1 290 ? 14.32 -31.641 6.117 1 91.69 290 LEU A C 1
ATOM 2385 O O . LEU A 1 290 ? 15.5 -31.547 6.477 1 91.69 290 LEU A O 1
ATOM 2389 N N . PHE A 1 291 ? 13.5 -30.75 6.539 1 91.06 291 PHE A N 1
ATOM 2390 C CA . PHE A 1 291 ? 13.852 -29.5 7.223 1 91.06 291 PHE A CA 1
ATOM 2391 C C . PHE A 1 291 ? 13.305 -29.5 8.648 1 91.06 291 PHE A C 1
ATOM 2393 O O . PHE A 1 291 ? 12.922 -28.453 9.164 1 91.06 291 PHE A O 1
ATOM 2400 N N . ASN A 1 292 ? 13.125 -30.656 9.242 1 87.56 292 ASN A N 1
ATOM 2401 C CA . ASN A 1 292 ? 12.828 -30.859 10.656 1 87.56 292 ASN A CA 1
ATOM 2402 C C . ASN A 1 292 ? 11.516 -30.203 11.062 1 87.56 292 ASN A C 1
ATOM 2404 O O . ASN A 1 292 ? 11.453 -29.531 12.094 1 87.56 292 ASN A O 1
ATOM 2408 N N . ASP A 1 293 ? 10.547 -30.266 10.242 1 89.31 293 ASP A N 1
ATOM 2409 C CA . ASP A 1 293 ? 9.18 -29.812 10.484 1 89.31 293 ASP A CA 1
ATOM 2410 C C . ASP A 1 293 ? 9.141 -28.312 10.758 1 89.31 293 ASP A C 1
ATOM 2412 O O . ASP A 1 293 ? 8.383 -27.859 11.625 1 89.31 293 ASP A O 1
ATOM 2416 N N . ASP A 1 294 ? 10.094 -27.594 10.219 1 91.62 294 ASP A N 1
ATOM 2417 C CA . ASP A 1 294 ? 10.117 -26.141 10.25 1 91.62 294 ASP A CA 1
ATOM 2418 C C . ASP A 1 294 ? 10 -25.547 8.852 1 91.62 294 ASP A C 1
ATOM 2420 O O . ASP A 1 294 ? 11.016 -25.281 8.203 1 91.62 294 ASP A O 1
ATOM 2424 N N . ILE A 1 295 ? 8.695 -25.297 8.508 1 94.5 295 ILE A N 1
ATOM 2425 C CA . ILE A 1 295 ? 8.453 -24.891 7.129 1 94.5 295 ILE A CA 1
ATOM 2426 C C . ILE A 1 295 ? 7.43 -23.75 7.102 1 94.5 295 ILE A C 1
ATOM 2428 O O . ILE A 1 295 ? 6.453 -23.781 7.848 1 94.5 295 ILE A O 1
ATOM 2432 N N . ILE A 1 296 ? 7.777 -22.797 6.293 1 96.75 296 ILE A N 1
ATOM 2433 C CA . ILE A 1 296 ? 6.82 -21.781 5.895 1 96.75 296 ILE A CA 1
ATOM 2434 C C . ILE A 1 296 ? 6.543 -21.891 4.398 1 96.75 296 ILE A C 1
ATOM 2436 O O . ILE A 1 296 ? 7.469 -22.016 3.596 1 96.75 296 ILE A O 1
ATOM 2440 N N . LEU A 1 297 ? 5.234 -21.922 4.086 1 98.5 297 LEU A N 1
ATOM 2441 C CA . LEU A 1 297 ? 4.844 -22 2.684 1 98.5 297 LEU A CA 1
ATOM 2442 C C . LEU A 1 297 ? 3.977 -20.797 2.297 1 98.5 297 LEU A C 1
ATOM 2444 O O . LEU A 1 297 ? 3.004 -20.484 2.986 1 98.5 297 LEU A O 1
ATOM 2448 N N . ILE A 1 298 ? 4.418 -20.125 1.28 1 98.69 298 ILE A N 1
ATOM 2449 C CA . ILE A 1 298 ? 3.574 -19.125 0.629 1 98.69 298 ILE A CA 1
ATOM 2450 C C . ILE A 1 298 ? 3.24 -19.578 -0.79 1 98.69 298 ILE A C 1
ATOM 2452 O O . ILE A 1 298 ? 4.137 -19.906 -1.569 1 98.69 298 ILE A O 1
ATOM 2456 N N . SER A 1 299 ? 1.929 -19.609 -1.081 1 98.5 299 SER A N 1
ATOM 2457 C CA . SER A 1 299 ? 1.495 -20.078 -2.393 1 98.5 299 SER A CA 1
ATOM 2458 C C . SER A 1 299 ? 0.394 -19.188 -2.961 1 98.5 299 SER A C 1
ATOM 2460 O O . SER A 1 299 ? -0.473 -18.719 -2.225 1 98.5 299 SER A O 1
ATOM 2462 N N . ALA A 1 300 ? 0.516 -19 -4.289 1 97.75 300 ALA A N 1
ATOM 2463 C CA . ALA A 1 300 ? -0.52 -18.25 -5 1 97.75 300 ALA A CA 1
ATOM 2464 C C . ALA A 1 300 ? -1.005 -19.031 -6.227 1 97.75 300 ALA A C 1
ATOM 2466 O O . ALA A 1 300 ? -0.201 -19.438 -7.062 1 97.75 300 ALA A O 1
ATOM 2467 N N . ASP A 1 301 ? -2.389 -19.234 -6.285 1 96.81 301 ASP A N 1
ATOM 2468 C CA . ASP A 1 301 ? -3.064 -19.953 -7.363 1 96.81 301 ASP A CA 1
ATOM 2469 C C . ASP A 1 301 ? -4.547 -19.594 -7.414 1 96.81 301 ASP A C 1
ATOM 2471 O O . ASP A 1 301 ? -5.059 -18.922 -6.516 1 96.81 301 ASP A O 1
ATOM 2475 N N . LYS A 1 302 ? -5.195 -20.016 -8.547 1 94.12 302 LYS A N 1
ATOM 2476 C CA . LYS A 1 302 ? -6.652 -20.078 -8.469 1 94.12 302 LYS A CA 1
ATOM 2477 C C . LYS A 1 302 ? -7.098 -21.188 -7.508 1 94.12 302 LYS A C 1
ATOM 2479 O O . LYS A 1 302 ? -6.695 -22.344 -7.656 1 94.12 302 LYS A O 1
ATOM 2484 N N . GLY A 1 303 ? -7.84 -20.766 -6.414 1 94.69 303 GLY A N 1
ATOM 2485 C CA . GLY A 1 303 ? -8.102 -21.812 -5.438 1 94.69 303 GLY A CA 1
ATOM 2486 C C . GLY A 1 303 ? -9.234 -21.484 -4.492 1 94.69 303 GLY A C 1
ATOM 2487 O O . GLY A 1 303 ? -9.625 -20.312 -4.371 1 94.69 303 GLY A O 1
ATOM 2488 N N . TYR A 1 304 ? -9.805 -22.562 -3.836 1 95.56 304 TYR A N 1
ATOM 2489 C CA . TYR A 1 304 ? -10.844 -22.453 -2.818 1 95.56 304 TYR A CA 1
ATOM 2490 C C . TYR A 1 304 ? -10.234 -22.297 -1.431 1 95.56 304 TYR A C 1
ATOM 2492 O O . TYR A 1 304 ? -9.531 -23.188 -0.948 1 95.56 304 TYR A O 1
ATOM 2500 N N . LYS A 1 305 ? -10.641 -21.25 -0.778 1 94.94 305 LYS A N 1
ATOM 2501 C CA . LYS A 1 305 ? -10.008 -20.953 0.504 1 94.94 305 LYS A CA 1
ATOM 2502 C C . LYS A 1 305 ? -10.836 -21.5 1.664 1 94.94 305 LYS A C 1
ATOM 2504 O O . LYS A 1 305 ? -10.367 -21.562 2.799 1 94.94 305 LYS A O 1
ATOM 2509 N N . ASP A 1 306 ? -12.164 -21.875 1.306 1 95.06 306 ASP A N 1
ATOM 2510 C CA . ASP A 1 306 ? -13.047 -22.359 2.359 1 95.06 306 ASP A CA 1
ATOM 2511 C C . ASP A 1 306 ? -14.133 -23.281 1.785 1 95.06 306 ASP A C 1
ATOM 2513 O O . ASP A 1 306 ? -14.188 -23.5 0.573 1 95.06 306 ASP A O 1
ATOM 2517 N N . GLU A 1 307 ? -14.969 -23.812 2.699 1 96 307 GLU A N 1
ATOM 2518 C CA . GLU A 1 307 ? -16.031 -24.734 2.307 1 96 307 GLU A CA 1
ATOM 2519 C C . GLU A 1 307 ? -17.078 -24.047 1.449 1 96 307 GLU A C 1
ATOM 2521 O O . GLU A 1 307 ? -17.562 -24.625 0.469 1 96 307 GLU A O 1
ATOM 2526 N N . LYS A 1 308 ? -17.359 -22.906 1.823 1 93.44 308 LYS A N 1
ATOM 2527 C CA . LYS A 1 308 ? -18.406 -22.156 1.137 1 93.44 308 LYS A CA 1
ATOM 2528 C C . LYS A 1 308 ? -18.094 -22 -0.349 1 93.44 308 LYS A C 1
ATOM 2530 O O . LYS A 1 308 ? -18.984 -22.078 -1.19 1 93.44 308 LYS A O 1
ATOM 2535 N N . ALA A 1 309 ? -16.891 -21.844 -0.603 1 92.19 309 ALA A N 1
ATOM 2536 C CA . ALA A 1 309 ? -16.453 -21.625 -1.979 1 92.19 309 ALA A CA 1
ATOM 2537 C C . ALA A 1 309 ? -16.609 -22.891 -2.811 1 92.19 309 ALA A C 1
ATOM 2539 O O . ALA A 1 309 ? -16.625 -22.844 -4.043 1 92.19 309 ALA A O 1
ATOM 2540 N N . MET A 1 310 ? -16.812 -23.984 -2.197 1 94.94 310 MET A N 1
ATOM 2541 C CA . MET A 1 310 ? -16.859 -25.266 -2.906 1 94.94 310 MET A CA 1
ATOM 2542 C C . MET A 1 310 ? -18.281 -25.781 -3.008 1 94.94 310 MET A C 1
ATOM 2544 O O . MET A 1 310 ? -18.547 -26.75 -3.73 1 94.94 310 MET A O 1
ATOM 2548 N N . LEU A 1 311 ? -19.203 -25.219 -2.377 1 95.5 311 LEU A N 1
ATOM 2549 C CA . LEU A 1 311 ? -20.562 -25.75 -2.275 1 95.5 311 LEU A CA 1
ATOM 2550 C C . LEU A 1 311 ? -21.188 -25.906 -3.656 1 95.5 311 LEU A C 1
ATOM 2552 O O . LEU A 1 311 ? -21.125 -25 -4.477 1 95.5 311 LEU A O 1
ATOM 2556 N N . LYS A 1 312 ? -21.734 -27.062 -3.883 1 95.88 312 LYS A N 1
ATOM 2557 C CA . LYS A 1 312 ? -22.5 -27.422 -5.074 1 95.88 312 LYS A CA 1
ATOM 2558 C C . LYS A 1 312 ? -21.594 -27.5 -6.301 1 95.88 312 LYS A C 1
ATOM 2560 O O . LYS A 1 312 ? -22.078 -27.453 -7.438 1 95.88 312 LYS A O 1
ATOM 2565 N N . ASN A 1 313 ? -20.359 -27.641 -6.023 1 95.94 313 ASN A N 1
ATOM 2566 C CA . ASN A 1 313 ? -19.422 -27.844 -7.125 1 95.94 313 ASN A CA 1
ATOM 2567 C C . ASN A 1 313 ? -19.656 -29.188 -7.809 1 95.94 313 ASN A C 1
ATOM 2569 O O . ASN A 1 313 ? -20.109 -30.141 -7.172 1 95.94 313 ASN A O 1
ATOM 2573 N N . SER A 1 314 ? -19.266 -29.109 -9.102 1 96.38 314 SER A N 1
ATOM 2574 C CA . SER A 1 314 ? -19.109 -30.359 -9.844 1 96.38 314 SER A CA 1
ATOM 2575 C C . SER A 1 314 ? -17.656 -30.781 -9.914 1 96.38 314 SER A C 1
ATOM 2577 O O . SER A 1 314 ? -16.766 -30.078 -9.438 1 96.38 314 SER A O 1
ATOM 2579 N N . HIS A 1 315 ? -17.516 -31.984 -10.43 1 97.44 315 HIS A N 1
ATOM 2580 C CA . HIS A 1 315 ? -16.125 -32.406 -10.648 1 97.44 315 HIS A CA 1
ATOM 2581 C C . HIS A 1 315 ? -15.359 -31.359 -11.453 1 97.44 315 HIS A C 1
ATOM 2583 O O . HIS A 1 315 ? -15.953 -30.609 -12.227 1 97.44 315 HIS A O 1
ATOM 2589 N N . PRO A 1 316 ? -14.039 -31.312 -11.25 1 95.94 316 PRO A N 1
ATOM 2590 C CA . PRO A 1 316 ? -13.258 -30.188 -11.797 1 95.94 316 PRO A CA 1
ATOM 2591 C C . PRO A 1 316 ? -13.266 -30.156 -13.328 1 95.94 316 PRO A C 1
ATOM 2593 O O . PRO A 1 316 ? -13.219 -31.219 -13.969 1 95.94 316 PRO A O 1
ATOM 2596 N N . PHE A 1 317 ? -13.289 -28.938 -13.781 1 93.88 317 PHE A N 1
ATOM 2597 C CA . PHE A 1 317 ? -13.102 -28.656 -15.195 1 93.88 317 PHE A CA 1
ATOM 2598 C C . PHE A 1 317 ? -11.617 -28.453 -15.516 1 93.88 317 PHE A C 1
ATOM 2600 O O . PHE A 1 317 ? -10.914 -27.734 -14.805 1 93.88 317 PHE A O 1
ATOM 2607 N N . LEU A 1 318 ? -11.148 -29 -16.641 1 95 318 LEU A N 1
ATOM 2608 C CA . LEU A 1 318 ? -9.758 -28.859 -17.062 1 95 318 LEU A CA 1
ATOM 2609 C C . LEU A 1 318 ? -9.594 -27.688 -18.016 1 95 318 LEU A C 1
ATOM 2611 O O . LEU A 1 318 ? -9.852 -27.797 -19.219 1 95 318 LEU A O 1
ATOM 2615 N N . SER A 1 319 ? -8.93 -26.594 -17.469 1 92.94 319 SER A N 1
ATOM 2616 C CA . SER A 1 319 ? -8.703 -25.406 -18.281 1 92.94 319 SER A CA 1
ATOM 2617 C C . SER A 1 319 ? -7.504 -25.594 -19.219 1 92.94 319 SER A C 1
ATOM 2619 O O . SER A 1 319 ? -6.48 -26.156 -18.812 1 92.94 319 SER A O 1
ATOM 2621 N N . LYS A 1 320 ? -7.613 -24.953 -20.438 1 90.69 320 LYS A N 1
ATOM 2622 C CA . LYS A 1 320 ? -6.586 -25.172 -21.453 1 90.69 320 LYS A CA 1
ATOM 2623 C C . LYS A 1 320 ? -5.805 -23.906 -21.734 1 90.69 320 LYS A C 1
ATOM 2625 O O . LYS A 1 320 ? -6.395 -22.844 -21.969 1 90.69 320 LYS A O 1
ATOM 2630 N N . HIS A 1 321 ? -4.426 -24.016 -21.625 1 88.12 321 HIS A N 1
ATOM 2631 C CA . HIS A 1 321 ? -3.459 -23.016 -22.031 1 88.12 321 HIS A CA 1
ATOM 2632 C C . HIS A 1 321 ? -2.211 -23.656 -22.625 1 88.12 321 HIS A C 1
ATOM 2634 O O . HIS A 1 321 ? -1.099 -23.422 -22.156 1 88.12 321 HIS A O 1
ATOM 2640 N N . GLY A 1 322 ? -2.312 -24.391 -23.672 1 89 322 GLY A N 1
ATOM 2641 C CA . GLY A 1 322 ? -1.239 -25.281 -24.078 1 89 322 GLY A CA 1
ATOM 2642 C C . GLY A 1 322 ? -1.08 -26.484 -23.172 1 89 322 GLY A C 1
ATOM 2643 O O . GLY A 1 322 ? -0.91 -27.609 -23.641 1 89 322 GLY A O 1
ATOM 2644 N N . CYS A 1 323 ? -1.132 -26.156 -21.891 1 94.62 323 CYS A N 1
ATOM 2645 C CA . CYS A 1 323 ? -1.196 -27.141 -20.812 1 94.62 323 CYS A CA 1
ATOM 2646 C C . CYS A 1 323 ? -2.562 -27.141 -20.141 1 94.62 323 CYS A C 1
ATOM 2648 O O . CYS A 1 323 ? -3.506 -26.531 -20.656 1 94.62 323 CYS A O 1
ATOM 2650 N N . ILE A 1 324 ? -2.684 -27.984 -19.047 1 94.88 324 ILE A N 1
ATOM 2651 C CA . ILE A 1 324 ? -3.945 -27.969 -18.328 1 94.88 324 ILE A CA 1
ATOM 2652 C C . ILE A 1 324 ? -3.723 -27.406 -16.922 1 94.88 324 ILE A C 1
ATOM 2654 O O . ILE A 1 324 ? -2.635 -27.547 -16.359 1 94.88 324 ILE A O 1
ATOM 2658 N N . SER A 1 325 ? -4.727 -26.75 -16.406 1 95.31 325 SER A N 1
ATOM 2659 C CA . SER A 1 325 ? -4.715 -26.25 -15.039 1 95.31 325 SER A CA 1
ATOM 2660 C C . SER A 1 325 ? -6.066 -26.469 -14.359 1 95.31 325 SER A C 1
ATOM 2662 O O . SER A 1 325 ? -7.094 -26.578 -15.031 1 95.31 325 SER A O 1
ATOM 2664 N N . MET A 1 326 ? -6.008 -26.641 -13.039 1 95.62 326 MET A N 1
ATOM 2665 C CA . MET A 1 326 ? -7.203 -26.844 -12.219 1 95.62 326 MET A CA 1
ATOM 2666 C C . MET A 1 326 ? -7.195 -25.906 -11.016 1 95.62 326 MET A C 1
ATOM 2668 O O . MET A 1 326 ? -6.129 -25.516 -10.539 1 95.62 326 MET A O 1
ATOM 2672 N N . THR A 1 327 ? -8.383 -25.688 -10.531 1 96.06 327 THR A N 1
ATOM 2673 C CA . THR A 1 327 ? -8.492 -24.906 -9.305 1 96.06 327 THR A CA 1
ATOM 2674 C C . THR A 1 327 ? -7.949 -25.688 -8.117 1 96.06 327 THR A C 1
ATOM 2676 O O . THR A 1 327 ? -8.188 -26.891 -7.992 1 96.06 327 THR A O 1
ATOM 2679 N N . VAL A 1 328 ? -7.242 -24.969 -7.246 1 97.5 328 VAL A N 1
ATOM 2680 C CA . VAL A 1 328 ? -6.586 -25.641 -6.125 1 97.5 328 VAL A CA 1
ATOM 2681 C C . VAL A 1 328 ? -7.461 -25.516 -4.879 1 97.5 328 VAL A C 1
ATOM 2683 O O . VAL A 1 328 ? -7.992 -24.453 -4.578 1 97.5 328 VAL A O 1
ATOM 2686 N N . ASN A 1 329 ? -7.629 -26.641 -4.145 1 98 329 ASN A N 1
ATOM 2687 C CA . ASN A 1 329 ? -8.328 -26.656 -2.865 1 98 329 ASN A CA 1
ATOM 2688 C C . ASN A 1 329 ? -7.406 -26.266 -1.715 1 98 329 ASN A C 1
ATOM 2690 O O . ASN A 1 329 ? -6.918 -27.125 -0.986 1 98 329 ASN A O 1
ATOM 2694 N N . PHE A 1 330 ? -7.285 -25.016 -1.415 1 98 330 PHE A N 1
ATOM 2695 C CA . PHE A 1 330 ? -6.422 -24.516 -0.351 1 98 330 PHE A CA 1
ATOM 2696 C C . PHE A 1 330 ? -6.98 -24.891 1.019 1 98 330 PHE A C 1
ATOM 2698 O O . PHE A 1 330 ? -6.23 -25.031 1.984 1 98 330 PHE A O 1
ATOM 2705 N N . HIS A 1 331 ? -8.297 -25.094 1.061 1 98.25 331 HIS A N 1
ATOM 2706 C CA . HIS A 1 331 ? -8.898 -25.5 2.326 1 98.25 331 HIS A CA 1
ATOM 2707 C C . HIS A 1 331 ? -8.414 -26.875 2.75 1 98.25 331 HIS A C 1
ATOM 2709 O O . HIS A 1 331 ? -8.203 -27.125 3.939 1 98.25 331 HIS A O 1
ATOM 2715 N N . SER A 1 332 ? -8.273 -27.734 1.818 1 98.5 332 SER A N 1
ATOM 2716 C CA . SER A 1 332 ? -7.75 -29.062 2.148 1 98.5 332 SER A CA 1
ATOM 2717 C C . SER A 1 332 ? -6.309 -28.984 2.639 1 98.5 332 SER A C 1
ATOM 2719 O O . SER A 1 332 ? -5.906 -29.734 3.523 1 98.5 332 SER A O 1
ATOM 2721 N N . LEU A 1 333 ? -5.52 -28.062 2.086 1 98.38 333 LEU A N 1
ATOM 2722 C CA . LEU A 1 333 ? -4.152 -27.859 2.561 1 98.38 333 LEU A CA 1
ATOM 2723 C C . LEU A 1 333 ? -4.152 -27.297 3.982 1 98.38 333 LEU A C 1
ATOM 2725 O O . LEU A 1 333 ? -3.299 -27.672 4.793 1 98.38 333 LEU A O 1
ATOM 2729 N N . GLU A 1 334 ? -5.078 -26.422 4.215 1 98.56 334 GLU A N 1
ATOM 2730 C CA . GLU A 1 334 ? -5.23 -25.938 5.578 1 98.56 334 GLU A CA 1
ATOM 2731 C C . GLU A 1 334 ? -5.504 -27.078 6.551 1 98.56 334 GLU A C 1
ATOM 2733 O O . GLU A 1 334 ? -4.895 -27.141 7.621 1 98.56 334 GLU A O 1
ATOM 2738 N N . GLN A 1 335 ? -6.418 -27.969 6.16 1 98.12 335 GLN A N 1
ATOM 2739 C CA . GLN A 1 335 ? -6.738 -29.109 7.012 1 98.12 335 GLN A CA 1
ATOM 2740 C C . GLN A 1 335 ? -5.512 -29.984 7.242 1 98.12 335 GLN A C 1
ATOM 2742 O O . GLN A 1 335 ? -5.289 -30.469 8.352 1 98.12 335 GLN A O 1
ATOM 2747 N N . TYR A 1 336 ? -4.793 -30.125 6.277 1 98.19 336 TYR A N 1
ATOM 2748 C CA . TYR A 1 336 ? -3.582 -30.922 6.402 1 98.19 336 TYR A CA 1
ATOM 2749 C C . TYR A 1 336 ? -2.621 -30.312 7.41 1 98.19 336 TYR A C 1
ATOM 2751 O O . TYR A 1 336 ? -2.115 -31 8.297 1 98.19 336 TYR A O 1
ATOM 2759 N N . PHE A 1 337 ? -2.328 -29.016 7.301 1 97.81 337 PHE A N 1
ATOM 2760 C CA . PHE A 1 337 ? -1.418 -28.328 8.211 1 97.81 337 PHE A CA 1
ATOM 2761 C C . PHE A 1 337 ? -1.948 -28.375 9.641 1 97.81 337 PHE A C 1
ATOM 2763 O O . PHE A 1 337 ? -1.185 -28.578 10.586 1 97.81 337 PHE A O 1
ATOM 2770 N N . LYS A 1 338 ? -3.252 -28.234 9.766 1 96.94 338 LYS A N 1
ATOM 2771 C CA . LYS A 1 338 ? -3.852 -28.328 11.094 1 96.94 338 LYS A CA 1
ATOM 2772 C C . LYS A 1 338 ? -3.637 -29.703 11.695 1 96.94 338 LYS A C 1
ATOM 2774 O O . LYS A 1 338 ? -3.293 -29.828 12.875 1 96.94 338 LYS A O 1
ATOM 2779 N N . ASN A 1 339 ? -3.773 -30.672 10.891 1 96.5 339 ASN A N 1
ATOM 2780 C CA . ASN A 1 339 ? -3.623 -32.062 11.336 1 96.5 339 ASN A CA 1
ATOM 2781 C C . ASN A 1 339 ? -2.215 -32.312 11.859 1 96.5 339 ASN A C 1
ATOM 2783 O O . ASN A 1 339 ? -2.029 -33.156 12.758 1 96.5 339 ASN A O 1
ATOM 2787 N N . ILE A 1 340 ? -1.311 -31.547 11.344 1 95.19 340 ILE A N 1
ATOM 2788 C CA . ILE A 1 340 ? 0.068 -31.844 11.727 1 95.19 340 ILE A CA 1
ATOM 2789 C C . ILE A 1 340 ? 0.574 -30.781 12.695 1 95.19 340 ILE A C 1
ATOM 2791 O O . ILE A 1 340 ? 1.782 -30.641 12.906 1 95.19 340 ILE A O 1
ATOM 2795 N N . GLY A 1 341 ? -0.313 -29.922 13.141 1 94.38 341 GLY A N 1
ATOM 2796 C CA . GLY A 1 341 ? 0.016 -29 14.219 1 94.38 341 GLY A CA 1
ATOM 2797 C C . GLY A 1 341 ? 0.356 -27.609 13.727 1 94.38 341 GLY A C 1
ATOM 2798 O O . GLY A 1 341 ? 0.879 -26.781 14.484 1 94.38 341 GLY A O 1
ATOM 2799 N N . GLY A 1 342 ? 0.115 -27.359 12.484 1 96.31 342 GLY A N 1
ATOM 2800 C CA . GLY A 1 342 ? 0.373 -26.047 11.93 1 96.31 342 GLY A CA 1
ATOM 2801 C C . GLY A 1 342 ? -0.88 -25.188 11.797 1 96.31 342 GLY A C 1
ATOM 2802 O O . GLY A 1 342 ? -1.863 -25.406 12.508 1 96.31 342 GLY A O 1
ATOM 2803 N N . LYS A 1 343 ? -0.683 -24.125 10.945 1 96.62 343 LYS A N 1
ATOM 2804 C CA . LYS A 1 343 ? -1.785 -23.203 10.703 1 96.62 343 LYS A CA 1
ATOM 2805 C C . LYS A 1 343 ? -1.725 -22.641 9.281 1 96.62 343 LYS A C 1
ATOM 2807 O O . LYS A 1 343 ? -0.713 -22.781 8.594 1 96.62 343 LYS A O 1
ATOM 2812 N N . ALA A 1 344 ? -2.873 -22.141 8.945 1 98 344 ALA A N 1
ATOM 2813 C CA . ALA A 1 344 ? -2.955 -21.469 7.648 1 98 344 ALA A CA 1
ATOM 2814 C C . ALA A 1 344 ? -3.699 -20.141 7.762 1 98 344 ALA A C 1
ATOM 2816 O O . ALA A 1 344 ? -4.57 -19.984 8.617 1 98 344 ALA A O 1
ATOM 2817 N N . ILE A 1 345 ? -3.25 -19.203 6.957 1 98 345 ILE A N 1
ATOM 2818 C CA . ILE A 1 345 ? -3.945 -17.922 6.824 1 98 345 ILE A CA 1
ATOM 2819 C C . ILE A 1 345 ? -4.246 -17.641 5.355 1 98 345 ILE A C 1
ATOM 2821 O O . ILE A 1 345 ? -3.34 -17.625 4.52 1 98 345 ILE A O 1
ATOM 2825 N N . HIS A 1 346 ? -5.566 -17.5 5.055 1 97.25 346 HIS A N 1
ATOM 2826 C CA . HIS A 1 346 ? -6.023 -17.234 3.697 1 97.25 346 HIS A CA 1
ATOM 2827 C C . HIS A 1 346 ? -6.426 -15.773 3.533 1 97.25 346 HIS A C 1
ATOM 2829 O O . HIS A 1 346 ? -6.312 -14.984 4.473 1 97.25 346 HIS A O 1
ATOM 2835 N N . SER A 1 347 ? -6.758 -15.445 2.303 1 93.19 347 SER A N 1
ATOM 2836 C CA . SER A 1 347 ? -7.258 -14.102 2.031 1 93.19 347 SER A CA 1
ATOM 2837 C C . SER A 1 347 ? -8.586 -13.852 2.748 1 93.19 347 SER A C 1
ATOM 2839 O O . SER A 1 347 ? -9.328 -14.789 3.035 1 93.19 347 SER A O 1
ATOM 2841 N N . ILE A 1 348 ? -8.812 -12.672 3.018 1 91.75 348 ILE A N 1
ATOM 2842 C CA . ILE A 1 348 ? -10.047 -12.281 3.699 1 91.75 348 ILE A CA 1
ATOM 2843 C C . ILE A 1 348 ? -11.164 -12.086 2.678 1 91.75 348 ILE A C 1
ATOM 2845 O O . ILE A 1 348 ? -12.289 -12.555 2.881 1 91.75 348 ILE A O 1
ATOM 2849 N N . TYR A 1 349 ? -10.789 -11.578 1.574 1 90.19 349 TYR A N 1
ATOM 2850 C CA . TYR A 1 349 ? -11.781 -11.195 0.579 1 90.19 349 TYR A CA 1
ATOM 2851 C C . TYR A 1 349 ? -11.891 -12.242 -0.52 1 90.19 349 TYR A C 1
ATOM 2853 O O . TYR A 1 349 ? -11.016 -13.102 -0.66 1 90.19 349 TYR A O 1
ATOM 2861 N N . GLU A 1 350 ? -13.055 -12.148 -1.152 1 84.88 350 GLU A N 1
ATOM 2862 C CA . GLU A 1 350 ? -13.242 -13.062 -2.277 1 84.88 350 GLU A CA 1
ATOM 2863 C C . GLU A 1 350 ? -12.383 -12.648 -3.471 1 84.88 350 GLU A C 1
ATOM 2865 O O . GLU A 1 350 ? -12.352 -11.477 -3.842 1 84.88 350 GLU A O 1
ATOM 2870 N N . HIS A 1 351 ? -11.703 -13.641 -3.871 1 80.25 351 HIS A N 1
ATOM 2871 C CA . HIS A 1 351 ? -10.812 -13.352 -4.992 1 80.25 351 HIS A CA 1
ATOM 2872 C C . HIS A 1 351 ? -11.242 -14.109 -6.246 1 80.25 351 HIS A C 1
ATOM 2874 O O . HIS A 1 351 ? -11.734 -15.234 -6.156 1 80.25 351 HIS A O 1
ATOM 2880 N N . GLU A 1 352 ? -11.016 -13.344 -7.316 1 78.69 352 GLU A N 1
ATOM 2881 C CA . GLU A 1 352 ? -11.492 -13.852 -8.602 1 78.69 352 GLU A CA 1
ATOM 2882 C C . GLU A 1 352 ? -10.359 -14.492 -9.398 1 78.69 352 GLU A C 1
ATOM 2884 O O . GLU A 1 352 ? -10.57 -15.461 -10.125 1 78.69 352 GLU A O 1
ATOM 2889 N N . ASN A 1 353 ? -9.188 -13.938 -9.195 1 89.31 353 ASN A N 1
ATOM 2890 C CA . ASN A 1 353 ? -8.125 -14.328 -10.117 1 89.31 353 ASN A CA 1
ATOM 2891 C C . ASN A 1 353 ? -7.078 -15.203 -9.43 1 89.31 353 ASN A C 1
ATOM 2893 O O . ASN A 1 353 ? -6.562 -16.141 -10.031 1 89.31 353 ASN A O 1
ATOM 2897 N N . ILE A 1 354 ? -6.754 -14.859 -8.227 1 95 354 ILE A N 1
ATOM 2898 C CA . ILE A 1 354 ? -5.695 -15.602 -7.551 1 95 354 ILE A CA 1
ATOM 2899 C C . ILE A 1 354 ? -5.906 -15.547 -6.039 1 95 354 ILE A C 1
ATOM 2901 O O . ILE A 1 354 ? -6.43 -14.555 -5.516 1 95 354 ILE A O 1
ATOM 2905 N N . ASN A 1 355 ? -5.613 -16.625 -5.391 1 96.12 355 ASN A N 1
ATOM 2906 C CA . ASN A 1 355 ? -5.562 -16.688 -3.934 1 96.12 355 ASN A CA 1
ATOM 2907 C C . ASN A 1 355 ? -4.141 -16.938 -3.434 1 96.12 355 ASN A C 1
ATOM 2909 O O . ASN A 1 355 ? -3.439 -17.812 -3.941 1 96.12 355 ASN A O 1
ATOM 2913 N N . MET A 1 356 ? -3.74 -16.047 -2.584 1 96.94 356 MET A N 1
ATOM 2914 C CA . MET A 1 356 ? -2.471 -16.234 -1.888 1 96.94 356 MET A CA 1
ATOM 2915 C C . MET A 1 356 ? -2.701 -16.719 -0.46 1 96.94 356 MET A C 1
ATOM 2917 O O . MET A 1 356 ? -3.559 -16.188 0.249 1 96.94 356 MET A O 1
ATOM 2921 N N . SER A 1 357 ? -1.973 -17.734 -0.028 1 98.31 357 SER A N 1
ATOM 2922 C CA . SER A 1 357 ? -2.127 -18.312 1.307 1 98.31 357 SER A CA 1
ATOM 2923 C C . SER A 1 357 ? -0.772 -18.531 1.974 1 98.31 357 SER A C 1
ATOM 2925 O O . SER A 1 357 ? 0.233 -18.75 1.293 1 98.31 357 SER A O 1
ATOM 2927 N N . LEU A 1 358 ? -0.805 -18.328 3.277 1 98.69 358 LEU A N 1
ATOM 2928 C CA . LEU A 1 358 ? 0.353 -18.562 4.129 1 98.69 358 LEU A CA 1
ATOM 2929 C C . LEU A 1 358 ? 0.134 -19.797 5.008 1 98.69 358 LEU A C 1
ATOM 2931 O O . LEU A 1 358 ? -0.904 -19.922 5.66 1 98.69 358 LEU A O 1
ATOM 2935 N N . PHE A 1 359 ? 1.072 -20.75 4.98 1 98.44 359 PHE A N 1
ATOM 2936 C CA . PHE A 1 359 ? 1.076 -21.922 5.832 1 98.44 359 PHE A CA 1
ATOM 2937 C C . PHE A 1 359 ? 2.33 -21.969 6.699 1 98.44 359 PHE A C 1
ATOM 2939 O O . PHE A 1 359 ? 3.439 -21.766 6.203 1 98.44 359 PHE A O 1
ATOM 2946 N N . VAL A 1 360 ? 2.104 -22.188 7.988 1 97.31 360 VAL A N 1
ATOM 2947 C CA . VAL A 1 360 ? 3.252 -22.172 8.891 1 97.31 360 VAL A CA 1
ATOM 2948 C C . VAL A 1 360 ? 3.25 -23.438 9.75 1 97.31 360 VAL A C 1
ATOM 2950 O O . VAL A 1 360 ? 2.189 -23.906 10.156 1 97.31 360 VAL A O 1
ATOM 2953 N N . LEU A 1 361 ? 4.398 -24.031 9.891 1 95.62 361 LEU A N 1
ATOM 2954 C CA . LEU A 1 361 ? 4.645 -25.203 10.727 1 95.62 361 LEU A CA 1
ATOM 2955 C C . LEU A 1 361 ? 5.973 -25.062 11.469 1 95.62 361 LEU A C 1
ATOM 2957 O O . LEU A 1 361 ? 6.992 -24.719 10.867 1 95.62 361 LEU A O 1
ATOM 2961 N N . THR A 1 362 ? 5.852 -25.188 12.766 1 90.56 362 THR A N 1
ATOM 2962 C CA . THR A 1 362 ? 7.086 -25.188 13.539 1 90.56 362 THR A CA 1
ATOM 2963 C C . THR A 1 362 ? 7.016 -26.188 14.688 1 90.56 362 THR A C 1
ATOM 2965 O O . THR A 1 362 ? 5.926 -26.516 15.172 1 90.56 362 THR A O 1
ATOM 2968 N N . ASN A 1 363 ? 8.164 -26.625 15 1 82 363 ASN A N 1
ATOM 2969 C CA . ASN A 1 363 ? 8.281 -27.484 16.172 1 82 363 ASN A CA 1
ATOM 2970 C C . ASN A 1 363 ? 8.773 -26.719 17.391 1 82 363 ASN A C 1
ATOM 2972 O O . ASN A 1 363 ? 8.914 -27.281 18.484 1 82 363 ASN A O 1
ATOM 2976 N N . SER A 1 364 ? 8.891 -25.422 17.141 1 80.69 364 SER A N 1
ATOM 2977 C CA . SER A 1 364 ? 9.406 -24.578 18.219 1 80.69 364 SER A CA 1
ATOM 2978 C C . SER A 1 364 ? 8.273 -23.812 18.922 1 80.69 364 SER A C 1
ATOM 2980 O O . SER A 1 364 ? 7.105 -23.984 18.578 1 80.69 364 SER A O 1
ATOM 2982 N N . SER A 1 365 ? 8.75 -23.062 19.922 1 75.06 365 SER A N 1
ATOM 2983 C CA . SER A 1 365 ? 7.781 -22.312 20.719 1 75.06 365 SER A CA 1
ATOM 2984 C C . SER A 1 365 ? 7.469 -20.969 20.078 1 75.06 365 SER A C 1
ATOM 2986 O O . SER A 1 365 ? 6.594 -20.234 20.562 1 75.06 365 SER A O 1
ATOM 2988 N N . HIS A 1 366 ? 8.008 -20.797 18.984 1 81.31 366 HIS A N 1
ATOM 2989 C CA . HIS A 1 366 ? 7.785 -19.484 18.391 1 81.31 366 HIS A CA 1
ATOM 2990 C C . HIS A 1 366 ? 6.387 -19.391 17.781 1 81.31 366 HIS A C 1
ATOM 2992 O O . HIS A 1 366 ? 5.855 -20.375 17.266 1 81.31 366 HIS A O 1
ATOM 2998 N N . ASN A 1 367 ? 5.809 -18.188 17.828 1 87.88 367 ASN A N 1
ATOM 2999 C CA . ASN A 1 367 ? 4.41 -18.016 17.453 1 87.88 367 ASN A CA 1
ATOM 3000 C C . ASN A 1 367 ? 4.254 -17.156 16.203 1 87.88 367 ASN A C 1
ATOM 3002 O O . ASN A 1 367 ? 3.168 -16.656 15.922 1 87.88 367 ASN A O 1
ATOM 3006 N N . PHE A 1 368 ? 5.27 -16.984 15.477 1 94.81 368 PHE A N 1
ATOM 3007 C CA . PHE A 1 368 ? 5.25 -16.312 14.18 1 94.81 368 PHE A CA 1
ATOM 3008 C C . PHE A 1 368 ? 4.555 -14.953 14.289 1 94.81 368 PHE A C 1
ATOM 3010 O O . PHE A 1 368 ? 3.707 -14.617 13.453 1 94.81 368 PHE A O 1
ATOM 3017 N N . VAL A 1 369 ? 4.828 -14.156 15.289 1 95.75 369 VAL A N 1
ATOM 3018 C CA . VAL A 1 369 ? 4.113 -12.914 15.547 1 95.75 369 VAL A CA 1
ATOM 3019 C C . VAL A 1 369 ? 4.391 -11.914 14.422 1 95.75 369 VAL A C 1
ATOM 3021 O O . VAL A 1 369 ? 3.461 -11.359 13.828 1 95.75 369 VAL A O 1
ATOM 3024 N N . GLU A 1 370 ? 5.711 -11.727 14.094 1 96.56 370 GLU A N 1
ATOM 3025 C CA . GLU A 1 370 ? 6.098 -10.766 13.062 1 96.56 370 GLU A CA 1
ATOM 3026 C C . GLU A 1 370 ? 5.664 -11.234 11.68 1 96.56 370 GLU A C 1
ATOM 3028 O O . GLU A 1 370 ? 5.266 -10.422 10.836 1 96.56 370 GLU A O 1
ATOM 3033 N N . THR A 1 371 ? 5.652 -12.547 11.492 1 97.56 371 THR A N 1
ATOM 3034 C CA . THR A 1 371 ? 5.219 -13.125 10.227 1 97.56 371 THR A CA 1
ATOM 3035 C C . THR A 1 371 ? 3.73 -12.875 9.992 1 97.56 371 THR A C 1
ATOM 3037 O O . THR A 1 371 ? 3.332 -12.422 8.922 1 97.56 371 THR A O 1
ATOM 3040 N N . THR A 1 372 ? 2.99 -13.211 11.016 1 97.25 372 THR A N 1
ATOM 3041 C CA . THR A 1 372 ? 1.541 -13.07 10.93 1 97.25 372 THR A CA 1
ATOM 3042 C C . THR A 1 372 ? 1.147 -11.594 10.812 1 97.25 372 THR A C 1
ATOM 3044 O O . THR A 1 372 ? 0.215 -11.25 10.086 1 97.25 372 THR A O 1
ATOM 3047 N N . MET A 1 373 ? 1.906 -10.758 11.461 1 97.38 373 MET A N 1
ATOM 3048 C CA . MET A 1 373 ? 1.646 -9.328 11.375 1 97.38 373 MET A CA 1
ATOM 3049 C C . MET A 1 373 ? 1.849 -8.82 9.945 1 97.38 373 MET A C 1
ATOM 3051 O O . MET A 1 373 ? 0.998 -8.109 9.406 1 97.38 373 MET A O 1
ATOM 3055 N N . ALA A 1 374 ? 2.98 -9.234 9.391 1 97.62 374 ALA A N 1
ATOM 3056 C CA . ALA A 1 374 ? 3.303 -8.797 8.031 1 97.62 374 ALA A CA 1
ATOM 3057 C C . ALA A 1 374 ? 2.268 -9.305 7.031 1 97.62 374 ALA A C 1
ATOM 3059 O O . ALA A 1 374 ? 1.807 -8.555 6.172 1 97.62 374 ALA A O 1
ATOM 3060 N N . TYR A 1 375 ? 1.835 -10.508 7.188 1 98.38 375 TYR A N 1
ATOM 3061 C CA . TYR A 1 375 ? 0.899 -11.117 6.25 1 98.38 375 TYR A CA 1
ATOM 3062 C C . TYR A 1 375 ? -0.502 -10.547 6.43 1 98.38 375 TYR A C 1
ATOM 3064 O O . TYR A 1 375 ? -1.208 -10.289 5.449 1 98.38 375 TYR A O 1
ATOM 3072 N N . ASN A 1 376 ? -0.917 -10.375 7.645 1 97.38 376 ASN A N 1
ATOM 3073 C CA . ASN A 1 376 ? -2.234 -9.805 7.918 1 97.38 376 ASN A CA 1
ATOM 3074 C C . ASN A 1 376 ? -2.367 -8.398 7.355 1 97.38 376 ASN A C 1
ATOM 3076 O O . ASN A 1 376 ? -3.438 -8.016 6.875 1 97.38 376 ASN A O 1
ATOM 3080 N N . GLU A 1 377 ? -1.282 -7.699 7.434 1 96.56 377 GLU A N 1
ATOM 3081 C CA . GLU A 1 377 ? -1.314 -6.371 6.836 1 96.56 377 GLU A CA 1
ATOM 3082 C C . GLU A 1 377 ? -1.592 -6.445 5.336 1 96.56 377 GLU A C 1
ATOM 3084 O O . GLU A 1 377 ? -2.328 -5.621 4.793 1 96.56 377 GLU A O 1
ATOM 3089 N N . ILE A 1 378 ? -1.064 -7.422 4.73 1 97.31 378 ILE A N 1
ATOM 3090 C CA . ILE A 1 378 ? -1.206 -7.598 3.289 1 97.31 378 ILE A CA 1
ATOM 3091 C C . ILE A 1 378 ? -2.65 -7.961 2.953 1 97.31 378 ILE A C 1
ATOM 3093 O O . ILE A 1 378 ? -3.268 -7.336 2.088 1 97.31 378 ILE A O 1
ATOM 3097 N N . ILE A 1 379 ? -3.262 -8.875 3.668 1 95.94 379 ILE A N 1
ATOM 3098 C CA . ILE A 1 379 ? -4.562 -9.398 3.264 1 95.94 379 ILE A CA 1
ATOM 3099 C C . ILE A 1 379 ? -5.664 -8.438 3.705 1 95.94 379 ILE A C 1
ATOM 3101 O O . ILE A 1 379 ? -6.766 -8.453 3.15 1 95.94 379 ILE A O 1
ATOM 3105 N N . GLU A 1 380 ? -5.355 -7.598 4.664 1 94.88 380 GLU A N 1
ATOM 3106 C CA . GLU A 1 380 ? -6.324 -6.594 5.09 1 94.88 380 GLU A CA 1
ATOM 3107 C C . GLU A 1 380 ? -6.34 -5.402 4.133 1 94.88 380 GLU A C 1
ATOM 3109 O O . GLU A 1 380 ? -7.336 -4.68 4.047 1 94.88 380 GLU A O 1
ATOM 3114 N N . SER A 1 381 ? -5.199 -5.309 3.42 1 95.69 381 SER A N 1
ATOM 3115 C CA . SER A 1 381 ? -5.055 -4.168 2.518 1 95.69 381 SER A CA 1
ATOM 3116 C C . SER A 1 381 ? -5.148 -4.605 1.059 1 95.69 381 SER A C 1
ATOM 3118 O O . SER A 1 381 ? -6.203 -5.051 0.603 1 95.69 381 SER A O 1
ATOM 3120 N N . ILE A 1 382 ? -4.098 -4.414 0.29 1 97.5 382 ILE A N 1
ATOM 3121 C CA . ILE A 1 382 ? -4.105 -4.727 -1.136 1 97.5 382 ILE A CA 1
ATOM 3122 C C . ILE A 1 382 ? -3.15 -5.883 -1.416 1 97.5 382 ILE A C 1
ATOM 3124 O O . ILE A 1 382 ? -1.938 -5.688 -1.521 1 97.5 382 ILE A O 1
ATOM 3128 N N . GLY A 1 383 ? -3.791 -7.027 -1.547 1 97.12 383 GLY A N 1
ATOM 3129 C CA . GLY A 1 383 ? -3.012 -8.203 -1.894 1 97.12 383 GLY A CA 1
ATOM 3130 C C . GLY A 1 383 ? -2.779 -8.352 -3.385 1 97.12 383 GLY A C 1
ATOM 3131 O O . GLY A 1 383 ? -3.066 -7.43 -4.156 1 97.12 383 GLY A O 1
ATOM 3132 N N . PRO A 1 384 ? -2.254 -9.422 -3.791 1 97.12 384 PRO A N 1
ATOM 3133 C CA . PRO A 1 384 ? -1.929 -9.617 -5.203 1 97.12 384 PRO A CA 1
ATOM 3134 C C . PRO A 1 384 ? -3.156 -9.531 -6.109 1 97.12 384 PRO A C 1
ATOM 3136 O O . PRO A 1 384 ? -3.1 -8.914 -7.176 1 97.12 384 PRO A O 1
ATOM 3139 N N . ASP A 1 385 ? -4.23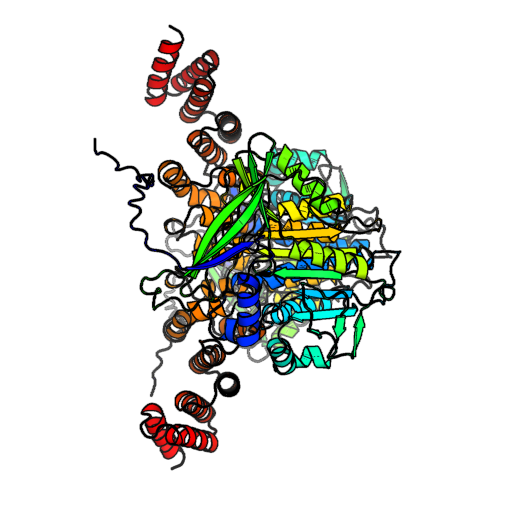 -10.156 -5.688 1 97.31 385 ASP A N 1
ATOM 3140 C CA . ASP A 1 385 ? -5.449 -10.117 -6.492 1 97.31 385 ASP A CA 1
ATOM 3141 C C . ASP A 1 385 ? -6.023 -8.703 -6.539 1 97.31 385 ASP A C 1
ATOM 3143 O O . ASP A 1 385 ? -6.5 -8.25 -7.582 1 97.31 385 ASP A O 1
ATOM 3147 N N . ASP A 1 386 ? -5.961 -8.047 -5.434 1 97.19 386 ASP A N 1
ATOM 3148 C CA . ASP A 1 386 ? -6.449 -6.676 -5.336 1 97.19 386 ASP A CA 1
ATOM 3149 C C . ASP A 1 386 ? -5.656 -5.742 -6.246 1 97.19 386 ASP A C 1
ATOM 3151 O O . ASP A 1 386 ? -6.227 -4.852 -6.879 1 97.19 386 ASP A O 1
ATOM 3155 N N . PHE A 1 387 ? -4.355 -5.98 -6.258 1 97.5 387 PHE A N 1
ATOM 3156 C CA . PHE A 1 387 ? -3.502 -5.211 -7.152 1 97.5 387 PHE A CA 1
ATOM 3157 C C . PHE A 1 387 ? -3.943 -5.383 -8.602 1 97.5 387 PHE A C 1
ATOM 3159 O O . PHE A 1 387 ? -4.086 -4.398 -9.336 1 97.5 387 PHE A O 1
ATOM 3166 N N . TYR A 1 388 ? -4.188 -6.559 -8.922 1 97.38 388 TYR A N 1
ATOM 3167 C CA . TYR A 1 388 ? -4.59 -6.867 -10.289 1 97.38 388 TYR A CA 1
ATOM 3168 C C . TYR A 1 388 ? -5.93 -6.223 -10.625 1 97.38 388 TYR A C 1
ATOM 3170 O O . TYR A 1 388 ? -6.125 -5.715 -11.727 1 97.38 388 TYR A O 1
ATOM 3178 N N . ILE A 1 389 ? -6.781 -6.211 -9.68 1 97.12 389 ILE A N 1
ATOM 3179 C CA . ILE A 1 389 ? -8.094 -5.582 -9.836 1 97.12 389 ILE A CA 1
ATOM 3180 C C . ILE A 1 389 ? -7.918 -4.082 -10.055 1 97.12 389 ILE A C 1
ATOM 3182 O O . ILE A 1 389 ? -8.531 -3.506 -10.961 1 97.12 389 ILE A O 1
ATOM 3186 N N . LEU A 1 390 ? -7.012 -3.494 -9.297 1 97.88 390 LEU A N 1
ATOM 3187 C CA . LEU A 1 390 ? -6.785 -2.057 -9.414 1 97.88 390 LEU A CA 1
ATOM 3188 C C . LEU A 1 390 ? -6.098 -1.716 -10.727 1 97.88 390 LEU A C 1
ATOM 3190 O O . LEU A 1 390 ? -6.402 -0.693 -11.344 1 97.88 390 LEU A O 1
ATOM 3194 N N . LYS A 1 391 ? -5.164 -2.537 -11.133 1 98 391 LYS A N 1
ATOM 3195 C CA . LYS A 1 391 ? -4.5 -2.32 -12.414 1 98 391 LYS A CA 1
ATOM 3196 C C . LYS A 1 391 ? -5.5 -2.375 -13.57 1 98 391 LYS A C 1
ATOM 3198 O O . LYS A 1 391 ? -5.484 -1.516 -14.453 1 98 391 LYS A O 1
ATOM 3203 N N . LYS A 1 392 ? -6.391 -3.346 -13.508 1 96.75 392 LYS A N 1
ATOM 3204 C CA . LYS A 1 392 ? -7.406 -3.504 -14.547 1 96.75 392 LYS A CA 1
ATOM 3205 C C . LYS A 1 392 ? -8.383 -2.332 -14.547 1 96.75 392 LYS A C 1
ATOM 3207 O O . LYS A 1 392 ? -8.945 -1.989 -15.586 1 96.75 392 LYS A O 1
ATOM 3212 N N . ALA A 1 393 ? -8.469 -1.719 -13.422 1 97.19 393 ALA A N 1
ATOM 3213 C CA . ALA A 1 393 ? -9.375 -0.583 -13.289 1 97.19 393 ALA A CA 1
ATOM 3214 C C . ALA A 1 393 ? -8.758 0.686 -13.875 1 97.19 393 ALA A C 1
ATOM 3216 O O . ALA A 1 393 ? -9.43 1.439 -14.578 1 97.19 393 ALA A O 1
ATOM 3217 N N . VAL A 1 394 ? -7.438 0.888 -13.695 1 98 394 VAL A N 1
ATOM 3218 C CA . VAL A 1 394 ? -6.824 2.195 -13.914 1 98 394 VAL A CA 1
ATOM 3219 C C . VAL A 1 394 ? -6.199 2.252 -15.297 1 98 394 VAL A C 1
ATOM 3221 O O . VAL A 1 394 ? -6.344 3.246 -16.016 1 98 394 VAL A O 1
ATOM 3224 N N . VAL A 1 395 ? -5.605 1.227 -15.773 1 98.06 395 VAL A N 1
ATOM 3225 C CA . VAL A 1 395 ? -4.75 1.256 -16.953 1 98.06 395 VAL A CA 1
ATOM 3226 C C . VAL A 1 395 ? -5.586 1.561 -18.188 1 98.06 395 VAL A C 1
ATOM 3228 O O . VAL A 1 395 ? -5.203 2.396 -19.016 1 98.06 395 VAL A O 1
ATOM 3231 N N . PRO A 1 396 ? -6.777 0.986 -18.281 1 97.62 396 PRO A N 1
ATOM 3232 C CA . PRO A 1 396 ? -7.582 1.303 -19.469 1 97.62 396 PRO A CA 1
ATOM 3233 C C . PRO A 1 396 ? -8.023 2.764 -19.5 1 97.62 396 PRO A C 1
ATOM 3235 O O . PRO A 1 396 ? -8.375 3.277 -20.562 1 97.62 396 PRO A O 1
ATOM 3238 N N . LEU A 1 397 ? -7.926 3.42 -18.406 1 97.56 397 LEU A N 1
ATOM 3239 C CA . LEU A 1 397 ? -8.398 4.797 -18.312 1 97.56 397 LEU A CA 1
ATOM 3240 C C . LEU A 1 397 ? -7.227 5.773 -18.281 1 97.56 397 LEU A C 1
ATOM 3242 O O . LEU A 1 397 ? -7.406 6.957 -17.984 1 97.56 397 LEU A O 1
ATOM 3246 N N . SER A 1 398 ? -6.055 5.41 -18.672 1 97.44 398 SER A N 1
ATOM 3247 C CA . SER A 1 398 ? -4.828 6.184 -18.5 1 97.44 398 SER A CA 1
ATOM 3248 C C . SER A 1 398 ? -4.844 7.445 -19.344 1 97.44 398 SER A C 1
ATOM 3250 O O . SER A 1 398 ? -4.246 8.461 -18.984 1 97.44 398 SER A O 1
ATOM 3252 N N . GLU A 1 399 ? -5.523 7.422 -20.453 1 96.94 399 GLU A N 1
ATOM 3253 C CA . GLU A 1 399 ? -5.59 8.594 -21.312 1 96.94 399 GLU A CA 1
ATOM 3254 C C . GLU A 1 399 ? -6.281 9.758 -20.625 1 96.94 399 GLU A C 1
ATOM 3256 O O . GLU A 1 399 ? -6.012 10.922 -20.938 1 96.94 399 GLU A O 1
ATOM 3261 N N . SER A 1 400 ? -7.078 9.438 -19.656 1 97.06 400 SER A N 1
ATOM 3262 C CA . SER A 1 400 ? -7.84 10.469 -18.953 1 97.06 400 SER A CA 1
ATOM 3263 C C . SER A 1 400 ? -7.074 10.992 -17.75 1 97.06 400 SER A C 1
ATOM 3265 O O . SER A 1 400 ? -7.496 11.961 -17.109 1 97.06 400 SER A O 1
ATOM 3267 N N . LEU A 1 401 ? -5.926 10.461 -17.453 1 97.56 401 LEU A N 1
ATOM 3268 C CA . LEU A 1 401 ? -5.133 10.859 -16.297 1 97.56 401 LEU A CA 1
ATOM 3269 C C . LEU A 1 401 ? -4.078 11.883 -16.688 1 97.56 401 LEU A C 1
ATOM 3271 O O . LEU A 1 401 ? -3.627 11.914 -17.828 1 97.56 401 LEU A O 1
ATOM 3275 N N . GLU A 1 402 ? -3.682 12.75 -15.711 1 96.5 402 GLU A N 1
ATOM 3276 C CA . GLU A 1 402 ? -2.506 13.602 -15.883 1 96.5 402 GLU A CA 1
ATOM 3277 C C . GLU A 1 402 ? -1.218 12.789 -15.773 1 96.5 402 GLU A C 1
ATOM 3279 O O . GLU A 1 402 ? -1.214 11.695 -15.211 1 96.5 402 GLU A O 1
ATOM 3284 N N . THR A 1 403 ? -0.115 13.297 -16.359 1 97.75 403 THR A N 1
ATOM 3285 C CA . THR A 1 403 ? 1.149 12.57 -16.359 1 97.75 403 THR A CA 1
ATOM 3286 C C . THR A 1 403 ? 1.606 12.281 -14.93 1 97.75 403 THR A C 1
ATOM 3288 O O . THR A 1 403 ? 2.076 11.18 -14.633 1 97.75 403 THR A O 1
ATOM 3291 N N . LYS A 1 404 ? 1.417 13.258 -14.055 1 96.94 404 LYS A N 1
ATOM 3292 C CA . LYS A 1 404 ? 1.812 13.062 -12.664 1 96.94 404 LYS A CA 1
ATOM 3293 C C . LYS A 1 404 ? 1.045 11.906 -12.031 1 96.94 404 LYS A C 1
ATOM 3295 O O . LYS A 1 404 ? 1.602 11.148 -11.234 1 96.94 404 LYS A O 1
ATOM 3300 N N . GLU A 1 405 ? -0.214 11.758 -12.391 1 97.62 405 GLU A N 1
ATOM 3301 C CA . GLU A 1 405 ? -1.053 10.68 -11.891 1 97.62 405 GLU A CA 1
ATOM 3302 C C . GLU A 1 405 ? -0.585 9.328 -12.422 1 97.62 405 GLU A C 1
ATOM 3304 O O . GLU A 1 405 ? -0.536 8.344 -11.68 1 97.62 405 GLU A O 1
ATOM 3309 N N . ILE A 1 406 ? -0.208 9.289 -13.672 1 98.56 406 ILE A N 1
ATOM 3310 C CA . ILE A 1 406 ? 0.285 8.07 -14.297 1 98.56 406 ILE A CA 1
ATOM 3311 C C . ILE A 1 406 ? 1.588 7.633 -13.633 1 98.56 406 ILE A C 1
ATOM 3313 O O . ILE A 1 406 ? 1.756 6.461 -13.289 1 98.56 406 ILE A O 1
ATOM 3317 N N . LEU A 1 407 ? 2.48 8.625 -13.406 1 98.25 407 LEU A N 1
ATOM 3318 C CA . LEU A 1 407 ? 3.777 8.32 -12.812 1 98.25 407 LEU A CA 1
ATOM 3319 C C . LEU A 1 407 ? 3.615 7.859 -11.367 1 98.25 407 LEU A C 1
ATOM 3321 O O . LEU A 1 407 ? 4.324 6.957 -10.914 1 98.25 407 LEU A O 1
ATOM 3325 N N . THR A 1 408 ? 2.66 8.445 -10.625 1 98 408 THR A N 1
ATOM 3326 C CA . THR A 1 408 ? 2.375 8.016 -9.258 1 98 408 THR A CA 1
ATOM 3327 C C . THR A 1 408 ? 1.819 6.59 -9.25 1 98 408 THR A C 1
ATOM 3329 O O . THR A 1 408 ? 2.182 5.785 -8.391 1 98 408 THR A O 1
ATOM 3332 N N . PHE A 1 409 ? 0.945 6.262 -10.234 1 98.56 409 PHE A N 1
ATOM 3333 C CA . PHE A 1 409 ? 0.395 4.914 -10.32 1 98.56 409 PHE A CA 1
ATOM 3334 C C . PHE A 1 409 ? 1.491 3.898 -10.617 1 98.56 409 PHE A C 1
ATOM 3336 O O . PHE A 1 409 ? 1.479 2.789 -10.086 1 98.56 409 PHE A O 1
ATOM 3343 N N . LEU A 1 410 ? 2.455 4.277 -11.453 1 98.62 410 LEU A N 1
ATOM 3344 C CA . LEU A 1 410 ? 3.576 3.393 -11.742 1 98.62 410 LEU A CA 1
ATOM 3345 C C . LEU A 1 410 ? 4.383 3.102 -10.484 1 98.62 410 LEU A C 1
ATOM 3347 O O . LEU A 1 410 ? 4.852 1.979 -10.289 1 98.62 410 LEU A O 1
ATOM 3351 N N . ARG A 1 411 ? 4.512 4.086 -9.641 1 97.94 411 ARG A N 1
ATOM 3352 C CA . ARG A 1 411 ? 5.18 3.859 -8.359 1 97.94 411 ARG A CA 1
ATOM 3353 C C . ARG A 1 411 ? 4.391 2.891 -7.492 1 97.94 411 ARG A C 1
ATOM 3355 O O . ARG A 1 411 ? 4.969 2.027 -6.828 1 97.94 411 ARG A O 1
ATOM 3362 N N . PHE A 1 412 ? 3.047 3.006 -7.582 1 98.06 412 PHE A N 1
ATOM 3363 C CA . PHE A 1 412 ? 2.166 2.109 -6.844 1 98.06 412 PHE A CA 1
ATOM 3364 C C . PHE A 1 412 ? 2.385 0.663 -7.273 1 98.06 412 PHE A C 1
ATOM 3366 O O . PHE A 1 412 ? 2.299 -0.253 -6.453 1 98.06 412 PHE A O 1
ATOM 3373 N N . THR A 1 413 ? 2.652 0.435 -8.523 1 98.44 413 THR A N 1
ATOM 3374 C CA . THR A 1 413 ? 2.814 -0.909 -9.07 1 98.44 413 THR A CA 1
ATOM 3375 C C . THR A 1 413 ? 4.199 -1.464 -8.734 1 98.44 413 THR A C 1
ATOM 3377 O O . THR A 1 413 ? 4.566 -2.545 -9.195 1 98.44 413 THR A O 1
ATOM 3380 N N . VAL A 1 414 ? 4.973 -0.696 -7.957 1 97.94 414 VAL A N 1
ATOM 3381 C CA . VAL A 1 414 ? 6.375 -1.021 -7.727 1 97.94 414 VAL A CA 1
ATOM 3382 C C . VAL A 1 414 ? 7.117 -1.09 -9.055 1 97.94 414 VAL A C 1
ATOM 3384 O O . VAL A 1 414 ? 7.77 -2.092 -9.359 1 97.94 414 VAL A O 1
ATOM 3387 N N . TRP A 1 415 ? 6.812 -0.039 -9.93 1 97.88 415 TRP A N 1
ATOM 3388 C CA . TRP A 1 415 ? 7.477 0.233 -11.195 1 97.88 415 TRP A CA 1
ATOM 3389 C C . TRP A 1 415 ? 7.387 -0.97 -12.133 1 97.88 415 TRP A C 1
ATOM 3391 O O . TRP A 1 415 ? 8.391 -1.401 -12.703 1 97.88 415 TRP A O 1
ATOM 3401 N N . ASP A 1 416 ? 6.199 -1.464 -12.367 1 98.19 416 ASP A N 1
ATOM 3402 C CA . ASP A 1 416 ? 5.906 -2.619 -13.211 1 98.19 416 ASP A CA 1
ATOM 3403 C C . ASP A 1 416 ? 6.145 -2.299 -14.688 1 98.19 416 ASP A C 1
ATOM 3405 O O . ASP A 1 416 ? 5.539 -1.373 -15.234 1 98.19 416 ASP A O 1
ATOM 3409 N N . ALA A 1 417 ? 6.934 -3.1 -15.352 1 98 417 ALA A N 1
ATOM 3410 C CA . ALA A 1 417 ? 7.328 -2.879 -16.734 1 98 417 ALA A CA 1
ATOM 3411 C C . ALA A 1 417 ? 6.133 -3.021 -17.672 1 98 417 ALA A C 1
ATOM 3413 O O . ALA A 1 417 ? 6.02 -2.293 -18.656 1 98 417 ALA A O 1
ATOM 3414 N N . ARG A 1 418 ? 5.285 -3.959 -17.391 1 97.19 418 ARG A N 1
ATOM 3415 C CA . ARG A 1 418 ? 4.121 -4.16 -18.25 1 97.19 418 ARG A CA 1
ATOM 3416 C C . ARG A 1 418 ? 3.207 -2.938 -18.219 1 97.19 418 ARG A C 1
ATOM 3418 O O . ARG A 1 418 ? 2.756 -2.473 -19.266 1 97.19 418 ARG A O 1
ATOM 3425 N N . THR A 1 419 ? 2.979 -2.471 -17.016 1 98.38 419 THR A N 1
ATOM 3426 C CA . THR A 1 419 ? 2.156 -1.273 -16.891 1 98.38 419 THR A CA 1
ATOM 3427 C C . THR A 1 419 ? 2.803 -0.093 -17.594 1 98.38 419 THR A C 1
ATOM 3429 O O . THR A 1 419 ? 2.119 0.685 -18.266 1 98.38 419 THR A O 1
ATOM 3432 N N . PHE A 1 420 ? 4.113 0.015 -17.5 1 98.56 420 PHE A N 1
ATOM 3433 C CA . PHE A 1 420 ? 4.84 1.092 -18.156 1 98.56 420 PHE A CA 1
ATOM 3434 C C . PHE A 1 420 ? 4.668 1.012 -19.672 1 98.56 420 PHE A C 1
ATOM 3436 O O . PHE A 1 420 ? 4.406 2.023 -20.328 1 98.56 420 PHE A O 1
ATOM 3443 N N . GLN A 1 421 ? 4.738 -0.177 -20.203 1 97.81 421 GLN A N 1
ATOM 3444 C CA . GLN A 1 421 ? 4.594 -0.368 -21.641 1 97.81 421 GLN A CA 1
ATOM 3445 C C . GLN A 1 421 ? 3.188 -0.004 -22.109 1 97.81 421 GLN A C 1
ATOM 3447 O O . GLN A 1 421 ? 3.008 0.514 -23.219 1 97.81 421 GLN A O 1
ATOM 3452 N N . GLU A 1 422 ? 2.273 -0.247 -21.266 1 97.75 422 GLU A N 1
ATOM 3453 C CA . GLU A 1 422 ? 0.88 0.012 -21.625 1 97.75 422 GLU A CA 1
ATOM 3454 C C . GLU A 1 422 ? 0.59 1.51 -21.672 1 97.75 422 GLU A C 1
ATOM 3456 O O . GLU A 1 422 ? -0.33 1.95 -22.359 1 97.75 422 GLU A O 1
ATOM 3461 N N . VAL A 1 423 ? 1.441 2.311 -20.984 1 98.31 423 VAL A N 1
ATOM 3462 C CA . VAL A 1 423 ? 1.182 3.746 -20.969 1 98.31 423 VAL A CA 1
ATOM 3463 C C . VAL A 1 423 ? 2.266 4.477 -21.75 1 98.31 423 VAL A C 1
ATOM 3465 O O . VAL A 1 423 ? 2.287 5.707 -21.797 1 98.31 423 VAL A O 1
ATOM 3468 N N . TYR A 1 424 ? 3.135 3.758 -22.469 1 98 424 TYR A N 1
ATOM 3469 C CA . TYR A 1 424 ? 4.297 4.289 -23.172 1 98 424 TYR A CA 1
ATOM 3470 C C . TYR A 1 424 ? 3.883 5.328 -24.203 1 98 424 TYR A C 1
ATOM 3472 O O . TYR A 1 424 ? 4.43 6.434 -24.234 1 98 424 TYR A O 1
ATOM 3480 N N . ASN A 1 425 ? 2.902 5.016 -24.969 1 97.94 425 ASN A N 1
ATOM 3481 C CA . ASN A 1 425 ? 2.502 5.902 -26.062 1 97.94 425 ASN A CA 1
ATOM 3482 C C . ASN A 1 425 ? 1.928 7.215 -25.531 1 97.94 425 ASN A C 1
ATOM 3484 O O . ASN A 1 425 ? 2.137 8.273 -26.125 1 97.94 425 ASN A O 1
ATOM 3488 N N . ILE A 1 426 ? 1.271 7.113 -24.422 1 98.12 426 ILE A N 1
ATOM 3489 C CA . ILE A 1 426 ? 0.702 8.305 -23.812 1 98.12 426 ILE A CA 1
ATOM 3490 C C . ILE A 1 426 ? 1.823 9.234 -23.344 1 98.12 426 ILE A C 1
ATOM 3492 O O . ILE A 1 426 ? 1.786 10.438 -23.594 1 98.12 426 ILE A O 1
ATOM 3496 N N . LEU A 1 427 ? 2.826 8.688 -22.688 1 98.38 427 LEU A N 1
ATOM 3497 C CA . LEU A 1 427 ? 3.955 9.469 -22.188 1 98.38 427 LEU A CA 1
ATOM 3498 C C . LEU A 1 427 ? 4.727 10.102 -23.344 1 98.38 427 LEU A C 1
ATOM 3500 O O . LEU A 1 427 ? 5.078 11.289 -23.281 1 98.38 427 LEU A O 1
ATOM 3504 N N . LEU A 1 428 ? 4.926 9.336 -24.406 1 97.81 428 LEU A N 1
ATOM 3505 C CA . LEU A 1 428 ? 5.672 9.812 -25.578 1 97.81 428 LEU A CA 1
ATOM 3506 C C . LEU A 1 428 ? 4.984 11.023 -26.188 1 97.81 428 LEU A C 1
ATOM 3508 O O . LEU A 1 428 ? 5.633 12.031 -26.484 1 97.81 428 LEU A O 1
ATOM 3512 N N . GLU A 1 429 ? 3.752 10.945 -26.281 1 97.31 429 GLU A N 1
ATOM 3513 C CA . GLU A 1 429 ? 2.973 12.023 -26.891 1 97.31 429 GLU A CA 1
ATOM 3514 C C . GLU A 1 429 ? 2.969 13.266 -26.016 1 97.31 429 GLU A C 1
ATOM 3516 O O . GLU A 1 429 ? 3.045 14.391 -26.516 1 97.31 429 GLU A O 1
ATOM 3521 N N . ARG A 1 430 ? 3.039 13.18 -24.766 1 97.44 430 ARG A N 1
ATOM 3522 C CA . ARG A 1 430 ? 2.803 14.281 -23.844 1 97.44 430 ARG A CA 1
ATOM 3523 C C . ARG A 1 430 ? 4.09 15.055 -23.578 1 97.44 430 ARG A C 1
ATOM 3525 O O . ARG A 1 430 ? 4.047 16.188 -23.094 1 97.44 430 ARG A O 1
ATOM 3532 N N . ILE A 1 431 ? 5.266 14.547 -23.875 1 96.69 431 ILE A N 1
ATOM 3533 C CA . ILE A 1 431 ? 6.535 15.234 -23.672 1 96.69 431 ILE A CA 1
ATOM 3534 C C . ILE A 1 431 ? 6.512 16.578 -24.391 1 96.69 431 ILE A C 1
ATOM 3536 O O . ILE A 1 431 ? 6.961 17.594 -23.828 1 96.69 431 ILE A O 1
ATOM 3540 N N . ASP A 1 432 ? 5.797 16.625 -25.484 1 92.88 432 ASP A N 1
ATOM 3541 C CA . ASP A 1 432 ? 5.805 17.844 -26.297 1 92.88 432 ASP A CA 1
ATOM 3542 C C . ASP A 1 432 ? 4.523 18.641 -26.078 1 92.88 432 ASP A C 1
ATOM 3544 O O . ASP A 1 432 ? 4.496 19.844 -26.328 1 92.88 432 ASP A O 1
ATOM 3548 N N . THR A 1 433 ? 3.504 18.047 -25.531 1 94.19 433 THR A N 1
ATOM 3549 C CA . THR A 1 433 ? 2.197 18.688 -25.594 1 94.19 433 THR A CA 1
ATOM 3550 C C . THR A 1 433 ? 1.769 19.172 -24.203 1 94.19 433 THR A C 1
ATOM 3552 O O . THR A 1 433 ? 0.988 20.109 -24.078 1 94.19 433 THR A O 1
ATOM 3555 N N . GLU A 1 434 ? 2.223 18.5 -23.156 1 94 434 GLU A N 1
ATOM 3556 C CA . GLU A 1 434 ? 1.774 18.844 -21.812 1 94 434 GLU A CA 1
ATOM 3557 C C . GLU A 1 434 ? 2.619 19.953 -21.219 1 94 434 GLU A C 1
ATOM 3559 O O . GLU A 1 434 ? 3.85 19.906 -21.266 1 94 434 GLU A O 1
ATOM 3564 N N . GLU A 1 435 ? 1.849 21.016 -20.703 1 92.12 435 GLU A N 1
ATOM 3565 C CA . GLU A 1 435 ? 2.516 22.109 -20 1 92.12 435 GLU A CA 1
ATOM 3566 C C . GLU A 1 435 ? 3.051 21.641 -18.641 1 92.12 435 GLU A C 1
ATOM 3568 O O . GLU A 1 435 ? 2.385 20.891 -17.938 1 92.12 435 GLU A O 1
ATOM 3573 N N . ASN A 1 436 ? 4.281 22.047 -18.188 1 89.94 436 ASN A N 1
ATOM 3574 C CA . ASN A 1 436 ? 4.918 21.688 -16.922 1 89.94 436 ASN A CA 1
ATOM 3575 C C . ASN A 1 436 ? 5.098 20.188 -16.797 1 89.94 436 ASN A C 1
ATOM 3577 O O . ASN A 1 436 ? 4.781 19.594 -15.766 1 89.94 436 ASN A O 1
ATOM 3581 N N . PHE A 1 437 ? 5.551 19.609 -17.953 1 95.69 437 PHE A N 1
ATOM 3582 C CA . PHE A 1 437 ? 5.809 18.172 -17.984 1 95.69 437 PHE A CA 1
ATOM 3583 C C . PHE A 1 437 ? 6.812 17.781 -16.906 1 95.69 437 PHE A C 1
ATOM 3585 O O . PHE A 1 437 ? 7.871 18.406 -16.781 1 95.69 437 PHE A O 1
ATOM 3592 N N . PRO A 1 438 ? 6.441 16.734 -16.062 1 95.56 438 PRO A N 1
ATOM 3593 C CA . PRO A 1 438 ? 7.316 16.359 -14.945 1 95.56 438 PRO A CA 1
ATOM 3594 C C . PRO A 1 438 ? 8.508 15.523 -15.391 1 95.56 438 PRO A C 1
ATOM 3596 O O . PRO A 1 438 ? 8.602 14.344 -15.047 1 95.56 438 PRO A O 1
ATOM 3599 N N . THR A 1 439 ? 9.531 16.125 -15.914 1 96.5 439 THR A N 1
ATOM 3600 C CA . THR A 1 439 ? 10.688 15.469 -16.531 1 96.5 439 THR A CA 1
ATOM 3601 C C . THR A 1 439 ? 11.523 14.758 -15.469 1 96.5 439 THR A C 1
ATOM 3603 O O . THR A 1 439 ? 11.938 13.609 -15.664 1 96.5 439 THR A O 1
ATOM 3606 N N . GLU A 1 440 ? 11.75 15.352 -14.336 1 94.75 440 GLU A N 1
ATOM 3607 C CA . GLU A 1 440 ? 12.578 14.766 -13.289 1 94.75 440 GLU A CA 1
ATOM 3608 C C . GLU A 1 440 ? 11.953 13.484 -12.75 1 94.75 440 GLU A C 1
ATOM 3610 O O . GLU A 1 440 ? 12.648 12.492 -12.516 1 94.75 440 GLU A O 1
ATOM 3615 N N . GLU A 1 441 ? 10.719 13.555 -12.57 1 95.38 441 GLU A N 1
ATOM 3616 C CA . GLU A 1 441 ? 10.023 12.375 -12.07 1 95.38 441 GLU A CA 1
ATOM 3617 C C . GLU A 1 441 ? 10.031 11.25 -13.102 1 95.38 441 GLU A C 1
ATOM 3619 O O . GLU A 1 441 ? 10.156 10.07 -12.742 1 95.38 441 GLU A O 1
ATOM 3624 N N . LEU A 1 442 ? 9.812 11.586 -14.391 1 97.94 442 LEU A N 1
ATOM 3625 C CA . LEU A 1 442 ? 9.867 10.586 -15.453 1 97.94 442 LEU A CA 1
ATOM 3626 C C . LEU A 1 442 ? 11.227 9.891 -15.469 1 97.94 442 LEU A C 1
ATOM 3628 O O . LEU A 1 442 ? 11.297 8.664 -15.609 1 97.94 442 LEU A O 1
ATOM 3632 N N . ILE A 1 443 ? 12.281 10.656 -15.266 1 98.06 443 ILE A N 1
ATOM 3633 C CA . ILE A 1 443 ? 13.633 10.102 -15.258 1 98.06 443 ILE A CA 1
ATOM 3634 C C . ILE A 1 443 ? 13.773 9.086 -14.125 1 98.06 443 ILE A C 1
ATOM 3636 O O . ILE A 1 443 ? 14.273 7.98 -14.336 1 98.06 443 ILE A O 1
ATOM 3640 N N . MET A 1 444 ? 13.234 9.414 -12.984 1 97.12 444 MET A N 1
ATOM 3641 C CA . MET A 1 444 ? 13.305 8.516 -11.836 1 97.12 444 MET A CA 1
ATOM 3642 C C . MET A 1 444 ? 12.531 7.234 -12.109 1 97.12 444 MET A C 1
ATOM 3644 O O . MET A 1 444 ? 13.023 6.137 -11.836 1 97.12 444 MET A O 1
ATOM 3648 N N . VAL A 1 445 ? 11.367 7.344 -12.711 1 97.69 445 VAL A N 1
ATOM 3649 C CA . VAL A 1 445 ? 10.492 6.207 -12.961 1 97.69 445 VAL A CA 1
ATOM 3650 C C . VAL A 1 445 ? 11.133 5.281 -13.992 1 97.69 445 VAL A C 1
ATOM 3652 O O . VAL A 1 445 ? 11.125 4.059 -13.828 1 97.69 445 VAL A O 1
ATOM 3655 N N . MET A 1 446 ? 11.688 5.871 -15.062 1 98.56 446 MET A N 1
ATOM 3656 C CA . MET A 1 446 ? 12.305 5.062 -16.109 1 98.56 446 MET A CA 1
ATOM 3657 C C . MET A 1 446 ? 13.453 4.227 -15.547 1 98.56 446 MET A C 1
ATOM 3659 O O . MET A 1 446 ? 13.562 3.035 -15.852 1 98.56 446 MET A O 1
ATOM 3663 N N . ASN A 1 447 ? 14.211 4.801 -14.688 1 98.19 447 ASN A N 1
ATOM 3664 C CA . ASN A 1 447 ? 15.32 4.078 -14.078 1 98.19 447 ASN A CA 1
ATOM 3665 C C . ASN A 1 447 ? 14.836 2.982 -13.133 1 98.19 447 ASN A C 1
ATOM 3667 O O . ASN A 1 447 ? 15.383 1.879 -13.125 1 98.19 447 ASN A O 1
ATOM 3671 N N . LYS A 1 448 ? 13.812 3.281 -12.398 1 98.06 448 LYS A N 1
ATOM 3672 C CA . LYS A 1 448 ? 13.273 2.299 -11.461 1 98.06 448 LYS A CA 1
ATOM 3673 C C . LYS A 1 448 ? 12.586 1.153 -12.195 1 98.06 448 LYS A C 1
ATOM 3675 O O . LYS A 1 448 ? 12.68 -0.003 -11.781 1 98.06 448 LYS A O 1
ATOM 3680 N N . VAL A 1 449 ? 11.875 1.468 -13.32 1 98.5 449 VAL A N 1
ATOM 3681 C CA . VAL A 1 449 ? 11.227 0.445 -14.133 1 98.5 449 VAL A CA 1
ATOM 3682 C C . VAL A 1 449 ? 12.273 -0.53 -14.664 1 98.5 449 VAL A C 1
ATOM 3684 O O . VAL A 1 449 ? 12.094 -1.748 -14.586 1 98.5 449 VAL A O 1
ATOM 3687 N N . TRP A 1 450 ? 13.352 0.017 -15.148 1 98.19 450 TRP A N 1
ATOM 3688 C CA . TRP A 1 450 ? 14.406 -0.834 -15.688 1 98.19 450 TRP A CA 1
ATOM 3689 C C . TRP A 1 450 ? 15.031 -1.684 -14.586 1 98.19 450 TRP A C 1
ATOM 3691 O O . TRP A 1 450 ? 15.32 -2.865 -14.797 1 98.19 450 TRP A O 1
ATOM 3701 N N . GLU A 1 451 ? 15.18 -1.079 -13.43 1 97.25 451 GLU A N 1
ATOM 3702 C CA . GLU A 1 451 ? 15.805 -1.765 -12.305 1 97.25 451 GLU A CA 1
ATOM 3703 C C . GLU A 1 451 ? 14.992 -2.986 -11.883 1 97.25 451 GLU A C 1
ATOM 3705 O O . GLU A 1 451 ? 15.555 -3.984 -11.43 1 97.25 451 GLU A O 1
ATOM 3710 N N . HIS A 1 452 ? 13.711 -2.965 -12.133 1 97.31 452 HIS A N 1
ATOM 3711 C CA . HIS A 1 452 ? 12.852 -4.039 -11.648 1 97.31 452 HIS A CA 1
ATOM 3712 C C . HIS A 1 452 ? 12.414 -4.949 -12.797 1 97.31 452 HIS A C 1
ATOM 3714 O O . HIS A 1 452 ? 11.633 -5.883 -12.586 1 97.31 452 HIS A O 1
ATOM 3720 N N . TYR A 1 453 ? 12.93 -4.688 -14 1 97.38 453 TYR A N 1
ATOM 3721 C CA . TYR A 1 453 ? 12.586 -5.457 -15.188 1 97.38 453 TYR A CA 1
ATOM 3722 C C . TYR A 1 453 ? 13.516 -6.652 -15.352 1 97.38 453 TYR A C 1
ATOM 3724 O O . TYR A 1 453 ? 14.727 -6.539 -15.125 1 97.38 453 TYR A O 1
ATOM 3732 N N . PHE A 1 454 ? 12.898 -7.824 -15.672 1 97.62 454 PHE A N 1
ATOM 3733 C CA . PHE A 1 454 ? 13.641 -9.039 -15.984 1 97.62 454 PHE A CA 1
ATOM 3734 C C . PHE A 1 454 ? 13.336 -9.5 -17.406 1 97.62 454 PHE A C 1
ATOM 3736 O O . PHE A 1 454 ? 12.281 -10.07 -17.672 1 97.62 454 PHE A O 1
ATOM 3743 N N . PRO A 1 455 ? 14.297 -9.312 -18.359 1 96.31 455 PRO A N 1
ATOM 3744 C CA . PRO A 1 455 ? 14.055 -9.68 -19.766 1 96.31 455 PRO A CA 1
ATOM 3745 C C . PRO A 1 455 ? 14.07 -11.188 -19.984 1 96.31 455 PRO A C 1
ATOM 3747 O O . PRO A 1 455 ? 15 -11.875 -19.547 1 96.31 455 PRO A O 1
ATOM 3750 N N . ILE A 1 456 ? 13.008 -11.68 -20.734 1 95.19 456 ILE A N 1
ATOM 3751 C CA . ILE A 1 456 ? 12.953 -13.102 -21.031 1 95.19 456 ILE A CA 1
ATOM 3752 C C . ILE A 1 456 ? 12.898 -13.305 -22.547 1 95.19 456 ILE A C 1
ATOM 3754 O O . ILE A 1 456 ? 12.641 -14.414 -23.016 1 95.19 456 ILE A O 1
ATOM 3758 N N . GLY A 1 457 ? 13.078 -12.297 -23.297 1 90.31 457 GLY A N 1
ATOM 3759 C CA . GLY A 1 457 ? 13.055 -12.367 -24.75 1 90.31 457 GLY A CA 1
ATOM 3760 C C . GLY A 1 457 ? 11.648 -12.281 -25.328 1 90.31 457 GLY A C 1
ATOM 3761 O O . GLY A 1 457 ? 11.398 -12.758 -26.438 1 90.31 457 GLY A O 1
ATOM 3762 N N . GLU A 1 458 ? 10.75 -11.758 -24.578 1 89.25 458 GLU A N 1
ATOM 3763 C CA . GLU A 1 458 ? 9.375 -11.602 -25.047 1 89.25 458 GLU A CA 1
ATOM 3764 C C . GLU A 1 458 ? 9.266 -10.469 -26.062 1 89.25 458 GLU A C 1
ATOM 3766 O O . GLU A 1 458 ? 10.234 -9.742 -26.297 1 89.25 458 GLU A O 1
ATOM 3771 N N . GLU A 1 459 ? 8.016 -10.445 -26.547 1 86.25 459 GLU A N 1
ATOM 3772 C CA . GLU A 1 459 ? 7.77 -9.391 -27.516 1 86.25 459 GLU A CA 1
ATOM 3773 C C . GLU A 1 459 ? 7.746 -8.016 -26.844 1 86.25 459 GLU A C 1
ATOM 3775 O O . GLU A 1 459 ? 7.312 -7.887 -25.703 1 86.25 459 GLU A O 1
ATOM 3780 N N . GLY A 1 460 ? 8.242 -7.098 -27.406 1 88.75 460 GLY A N 1
ATOM 3781 C CA . GLY A 1 460 ? 8.297 -5.75 -26.859 1 88.75 460 GLY A CA 1
ATOM 3782 C C . GLY A 1 460 ? 9.672 -5.379 -26.328 1 88.75 460 GLY A C 1
ATOM 3783 O O . GLY A 1 460 ? 10.148 -5.965 -25.359 1 88.75 460 GLY A O 1
ATOM 3784 N N . ASP A 1 461 ? 10.297 -4.559 -26.906 1 95.69 461 ASP A N 1
ATOM 3785 C CA . ASP A 1 461 ? 11.648 -4.121 -26.578 1 95.69 461 ASP A CA 1
ATOM 3786 C C . ASP A 1 461 ? 11.617 -2.934 -25.609 1 95.69 461 ASP A C 1
ATOM 3788 O O . ASP A 1 461 ? 11.711 -1.78 -26.047 1 95.69 461 ASP A O 1
ATOM 3792 N N . LEU A 1 462 ? 11.562 -3.289 -24.25 1 97.69 462 LEU A N 1
ATOM 3793 C CA . LEU A 1 462 ? 11.445 -2.262 -23.219 1 97.69 462 LEU A CA 1
ATOM 3794 C C . LEU A 1 462 ? 12.625 -1.293 -23.297 1 97.69 462 LEU A C 1
ATOM 3796 O O . LEU A 1 462 ? 12.453 -0.084 -23.125 1 97.69 462 LEU A O 1
ATOM 3800 N N . ALA A 1 463 ? 13.828 -1.819 -23.469 1 97.94 463 ALA A N 1
ATOM 3801 C CA . ALA A 1 463 ? 15.023 -0.98 -23.547 1 97.94 463 ALA A CA 1
ATOM 3802 C C . ALA A 1 463 ? 14.898 0.054 -24.672 1 97.94 463 ALA A C 1
ATOM 3804 O O . ALA A 1 463 ? 15.266 1.218 -24.484 1 97.94 463 ALA A O 1
ATOM 3805 N N . TYR A 1 464 ? 14.375 -0.364 -25.781 1 97.56 464 TYR A N 1
ATOM 3806 C CA . TYR A 1 464 ? 14.148 0.543 -26.891 1 97.56 464 TYR A CA 1
ATOM 3807 C C . TYR A 1 464 ? 13.172 1.646 -26.516 1 97.56 464 TYR A C 1
ATOM 3809 O O . TYR A 1 464 ? 13.414 2.822 -26.797 1 97.56 464 TYR A O 1
ATOM 3817 N N . TYR A 1 465 ? 12.086 1.276 -25.828 1 97.94 465 TYR A N 1
ATOM 3818 C CA . TYR A 1 465 ? 11.062 2.238 -25.438 1 97.94 465 TYR A CA 1
ATOM 3819 C C . TYR A 1 465 ? 11.633 3.273 -24.469 1 97.94 465 TYR A C 1
ATOM 3821 O O . TYR A 1 465 ? 11.383 4.473 -24.625 1 97.94 465 TYR A O 1
ATOM 3829 N N . ILE A 1 466 ? 12.438 2.854 -23.5 1 98.69 466 ILE A N 1
ATOM 3830 C CA . ILE A 1 466 ? 13.047 3.756 -22.531 1 98.69 466 ILE A CA 1
ATOM 3831 C C . ILE A 1 466 ? 14.062 4.656 -23.219 1 98.69 466 ILE A C 1
ATOM 3833 O O . ILE A 1 466 ? 14.109 5.863 -22.969 1 98.69 466 ILE A O 1
ATOM 3837 N N . GLY A 1 467 ? 14.859 4.078 -24.156 1 98.5 467 GLY A N 1
ATOM 3838 C CA . GLY A 1 467 ? 15.805 4.859 -24.938 1 98.5 467 GLY A CA 1
ATOM 3839 C C . GLY A 1 467 ? 15.148 5.969 -25.734 1 98.5 467 GLY A C 1
ATOM 3840 O O . GLY A 1 467 ? 15.648 7.094 -25.766 1 98.5 467 GLY A O 1
ATOM 3841 N N . LEU A 1 468 ? 14.016 5.688 -26.344 1 97.88 468 LEU A N 1
ATOM 3842 C CA . LEU A 1 468 ? 13.281 6.672 -27.125 1 97.88 468 LEU A CA 1
ATOM 3843 C C . LEU A 1 468 ? 12.805 7.824 -26.234 1 97.88 468 LEU A C 1
ATOM 3845 O O . LEU A 1 468 ? 12.93 8.992 -26.609 1 97.88 468 LEU A O 1
ATOM 3849 N N . LEU A 1 469 ? 12.32 7.531 -25.062 1 98.5 469 LEU A N 1
ATOM 3850 C CA . LEU A 1 469 ? 11.844 8.57 -24.156 1 98.5 469 LEU A CA 1
ATOM 3851 C C . LEU A 1 469 ? 13 9.461 -23.703 1 98.5 469 LEU A C 1
ATOM 3853 O O . LEU A 1 469 ? 12.867 10.688 -23.672 1 98.5 469 LEU A O 1
ATOM 3857 N N . PHE A 1 470 ? 14.156 8.852 -23.328 1 98.44 470 PHE A N 1
ATOM 3858 C CA . PHE A 1 470 ? 15.336 9.625 -22.953 1 98.44 470 PHE A CA 1
ATOM 3859 C C . PHE A 1 470 ? 15.75 10.555 -24.078 1 98.44 470 PHE A C 1
ATOM 3861 O O . PHE A 1 470 ? 16.109 11.703 -23.844 1 98.44 470 PHE A O 1
ATOM 3868 N N . SER A 1 471 ? 15.688 10.039 -25.328 1 97 471 SER A N 1
ATOM 3869 C CA . SER A 1 471 ? 16.062 10.852 -26.484 1 97 471 SER A CA 1
ATOM 3870 C C . SER A 1 471 ? 15.117 12.047 -26.641 1 97 471 SER A C 1
ATOM 3872 O O . SER A 1 471 ? 15.562 13.164 -26.891 1 97 471 SER A O 1
ATOM 3874 N N . TYR A 1 472 ? 13.859 11.852 -26.438 1 96.06 472 TYR A N 1
ATOM 3875 C CA . TYR A 1 472 ? 12.859 12.891 -26.656 1 96.06 472 TYR A CA 1
ATOM 3876 C C . TYR A 1 472 ? 12.961 13.969 -25.578 1 96.06 472 TYR A C 1
ATOM 3878 O O . TYR A 1 472 ? 12.641 15.133 -25.828 1 96.06 472 TYR A O 1
ATOM 3886 N N . ILE A 1 473 ? 13.477 13.641 -24.391 1 96.62 473 ILE A N 1
ATOM 3887 C CA . ILE A 1 473 ? 13.609 14.664 -23.344 1 96.62 473 ILE A CA 1
ATOM 3888 C C . ILE A 1 473 ? 15.008 15.266 -23.391 1 96.62 473 ILE A C 1
ATOM 3890 O O . ILE A 1 473 ? 15.398 16 -22.484 1 96.62 473 ILE A O 1
ATOM 3894 N N . GLY A 1 474 ? 15.898 14.836 -24.344 1 95.19 474 GLY A N 1
ATOM 3895 C CA . GLY A 1 474 ? 17.188 15.461 -24.609 1 95.19 474 GLY A CA 1
ATOM 3896 C C . GLY A 1 474 ? 18.312 14.852 -23.812 1 95.19 474 GLY A C 1
ATOM 3897 O O . GLY A 1 474 ? 19.375 15.461 -23.672 1 95.19 474 GLY A O 1
ATOM 3898 N N . ASN A 1 475 ? 18.156 13.773 -23.188 1 97.25 475 ASN A N 1
ATOM 3899 C CA . ASN A 1 475 ? 19.188 13.062 -22.453 1 97.25 475 ASN A CA 1
ATOM 3900 C C . ASN A 1 475 ? 19.859 11.984 -23.297 1 97.25 475 ASN A C 1
ATOM 3902 O O . ASN A 1 475 ? 19.656 10.789 -23.062 1 97.25 475 ASN A O 1
ATOM 3906 N N . ASP A 1 476 ? 20.844 12.336 -24.141 1 97.5 476 ASP A N 1
ATOM 3907 C CA . ASP A 1 476 ? 21.422 11.453 -25.156 1 97.5 476 ASP A CA 1
ATOM 3908 C C . ASP A 1 476 ? 22.359 10.422 -24.531 1 97.5 476 ASP A C 1
ATOM 3910 O O . ASP A 1 476 ? 22.453 9.297 -25.016 1 97.5 476 ASP A O 1
ATOM 3914 N N . ASN A 1 477 ? 22.984 10.758 -23.453 1 97.69 477 ASN A N 1
ATOM 3915 C CA . ASN A 1 477 ? 23.844 9.789 -22.797 1 97.69 477 ASN A CA 1
ATOM 3916 C C . ASN A 1 477 ? 23.062 8.586 -22.281 1 97.69 477 ASN A C 1
ATOM 3918 O O . ASN A 1 477 ? 23.438 7.438 -22.547 1 97.69 477 ASN A O 1
ATOM 3922 N N . ASP A 1 478 ? 22.016 8.914 -21.609 1 98.12 478 ASP A N 1
ATOM 3923 C CA . ASP A 1 478 ? 21.188 7.82 -21.109 1 98.12 478 ASP A CA 1
ATOM 3924 C C . ASP A 1 478 ? 20.484 7.094 -22.25 1 98.12 478 ASP A C 1
ATOM 3926 O O . ASP A 1 478 ? 20.297 5.879 -22.203 1 98.12 478 ASP A O 1
ATOM 3930 N N . ALA A 1 479 ? 20.094 7.773 -23.266 1 98.38 479 ALA A N 1
ATOM 3931 C CA . ALA A 1 479 ? 19.5 7.133 -24.438 1 98.38 479 ALA A CA 1
ATOM 3932 C C . ALA A 1 479 ? 20.453 6.109 -25.047 1 98.38 479 ALA A C 1
ATOM 3934 O O . ALA A 1 479 ? 20.062 4.984 -25.344 1 98.38 479 ALA A O 1
ATOM 3935 N N . LEU A 1 480 ? 21.766 6.484 -25.188 1 98 480 LEU A N 1
ATOM 3936 C CA . LEU A 1 480 ? 22.781 5.605 -25.75 1 98 480 LEU A CA 1
ATOM 3937 C C . LEU A 1 480 ? 22.906 4.324 -24.922 1 98 480 LEU A C 1
ATOM 3939 O O . LEU A 1 480 ? 22.984 3.229 -25.484 1 98 480 LEU A O 1
ATOM 3943 N N . ARG A 1 481 ? 22.906 4.504 -23.672 1 97.69 481 ARG A N 1
ATOM 3944 C CA . ARG A 1 481 ? 23 3.359 -22.781 1 97.69 481 ARG A CA 1
ATOM 3945 C C . ARG A 1 481 ? 21.859 2.373 -23.016 1 97.69 481 ARG A C 1
ATOM 3947 O O . ARG A 1 481 ? 22.094 1.17 -23.156 1 97.69 481 ARG A O 1
ATOM 3954 N N . PHE A 1 482 ? 20.656 2.824 -23.188 1 98.31 482 PHE A N 1
ATOM 3955 C CA . PHE A 1 482 ? 19.5 1.961 -23.312 1 98.31 482 PHE A CA 1
ATOM 3956 C C . PHE A 1 482 ? 19.406 1.384 -24.719 1 98.31 482 PHE A C 1
ATOM 3958 O O . PHE A 1 482 ? 18.953 0.251 -24.906 1 98.31 482 PHE A O 1
ATOM 3965 N N . PHE A 1 483 ? 19.828 2.127 -25.797 1 98 483 PHE A N 1
ATOM 3966 C CA . PHE A 1 483 ? 19.906 1.555 -27.141 1 98 483 PHE A CA 1
ATOM 3967 C C . PHE A 1 483 ? 20.938 0.436 -27.203 1 98 483 PHE A C 1
ATOM 3969 O O . PHE A 1 483 ? 20.75 -0.541 -27.938 1 98 483 PHE A O 1
ATOM 3976 N N . GLN A 1 484 ? 21.953 0.588 -26.438 1 96.44 484 GLN A N 1
ATOM 3977 C CA . GLN A 1 484 ? 22.938 -0.486 -26.344 1 96.44 484 GLN A CA 1
ATOM 3978 C C . GLN A 1 484 ? 22.344 -1.725 -25.688 1 96.44 484 GLN A C 1
ATOM 3980 O O . GLN A 1 484 ? 22.594 -2.85 -26.125 1 96.44 484 GLN A O 1
ATOM 3985 N N . TYR A 1 485 ? 21.562 -1.519 -24.656 1 96.5 485 TYR A N 1
ATOM 3986 C CA . TYR A 1 485 ? 20.875 -2.637 -24.031 1 96.5 485 TYR A CA 1
ATOM 3987 C C . TYR A 1 485 ? 19.953 -3.326 -25.031 1 96.5 485 TYR A C 1
ATOM 3989 O O . TYR A 1 485 ? 19.875 -4.559 -25.078 1 96.5 485 TYR A O 1
ATOM 3997 N N . SER A 1 486 ? 19.203 -2.566 -25.812 1 96.75 486 SER A N 1
ATOM 3998 C CA . SER A 1 486 ? 18.312 -3.111 -26.828 1 96.75 486 SER A CA 1
ATOM 3999 C C . SER A 1 486 ? 19.078 -3.965 -27.844 1 96.75 486 SER A C 1
ATOM 4001 O O . SER A 1 486 ? 18.641 -5.066 -28.188 1 96.75 486 SER A O 1
ATOM 4003 N N . TYR A 1 487 ? 20.219 -3.445 -28.266 1 94.94 487 TYR A N 1
ATOM 4004 C CA . TYR A 1 487 ? 21.094 -4.148 -29.188 1 94.94 487 TYR A CA 1
ATOM 4005 C C . TYR A 1 487 ? 21.547 -5.484 -28.609 1 94.94 487 TYR A C 1
ATOM 4007 O O . TYR A 1 487 ? 21.516 -6.508 -29.297 1 94.94 487 TYR A O 1
ATOM 4015 N N . GLU A 1 488 ? 21.891 -5.504 -27.438 1 93.94 488 GLU A N 1
ATOM 4016 C CA . GLU A 1 488 ? 22.391 -6.703 -26.781 1 93.94 488 GLU A CA 1
ATOM 4017 C C . GLU A 1 488 ? 21.297 -7.75 -26.609 1 93.94 488 GLU A C 1
ATOM 4019 O O . GLU A 1 488 ? 21.547 -8.945 -26.734 1 93.94 488 GLU A O 1
ATOM 4024 N N . LEU A 1 489 ? 20.078 -7.316 -26.406 1 93.44 489 LEU A N 1
ATOM 4025 C CA . LEU A 1 489 ? 18.984 -8.234 -26.094 1 93.44 489 LEU A CA 1
ATOM 4026 C C . LEU A 1 489 ? 18.297 -8.703 -27.375 1 93.44 489 LEU A C 1
ATOM 4028 O O . LEU A 1 489 ? 17.844 -9.852 -27.453 1 93.44 489 LEU A O 1
ATOM 4032 N N . TYR A 1 490 ? 18.266 -7.855 -28.422 1 93.31 490 TYR A N 1
ATOM 4033 C CA . TYR A 1 490 ? 17.406 -8.172 -29.562 1 93.31 490 TYR A CA 1
ATOM 4034 C C . TYR A 1 490 ? 18.188 -8.141 -30.859 1 93.31 490 TYR A C 1
ATOM 4036 O O . TYR A 1 490 ? 17.656 -8.461 -31.922 1 93.31 490 TYR A O 1
ATOM 4044 N N . GLY A 1 491 ? 19.328 -7.742 -30.844 1 92.75 491 GLY A N 1
ATOM 4045 C CA . GLY A 1 491 ? 20.172 -7.754 -32.031 1 92.75 491 GLY A CA 1
ATOM 4046 C C . GLY A 1 491 ? 20.125 -6.445 -32.812 1 92.75 491 GLY A C 1
ATOM 4047 O O . GLY A 1 491 ? 19.453 -5.504 -32.406 1 92.75 491 GLY A O 1
ATOM 4048 N N . ALA A 1 492 ? 20.859 -6.496 -33.875 1 93.19 492 ALA A N 1
ATOM 4049 C CA . ALA A 1 492 ? 21.047 -5.289 -34.688 1 93.19 492 ALA A CA 1
ATOM 4050 C C . ALA A 1 492 ? 19.906 -5.117 -35.688 1 93.19 492 ALA A C 1
ATOM 4052 O O . ALA A 1 492 ? 19.422 -6.098 -36.25 1 93.19 492 ALA A O 1
ATOM 4053 N N . THR A 1 493 ? 19.422 -3.906 -35.781 1 95.25 493 THR A N 1
ATOM 4054 C CA . THR A 1 493 ? 18.5 -3.48 -36.844 1 95.25 493 THR A CA 1
ATOM 4055 C C . THR A 1 493 ? 18.906 -2.117 -37.375 1 95.25 493 THR A C 1
ATOM 4057 O O . THR A 1 493 ? 19.688 -1.391 -36.75 1 95.25 493 THR A O 1
ATOM 4060 N N . SER A 1 494 ? 18.375 -1.833 -38.594 1 96.69 494 SER A N 1
ATOM 4061 C CA . SER A 1 494 ? 18.656 -0.524 -39.188 1 96.69 494 SER A CA 1
ATOM 4062 C C . SER A 1 494 ? 18.141 0.599 -38.281 1 96.69 494 SER A C 1
ATOM 4064 O O . SER A 1 494 ? 18.797 1.63 -38.156 1 96.69 494 SER A O 1
ATOM 4066 N N . GLU A 1 495 ? 17.062 0.307 -37.688 1 96.44 495 GLU A N 1
ATOM 4067 C CA . GLU A 1 495 ? 16.438 1.297 -36.844 1 96.44 495 GLU A CA 1
ATOM 4068 C C . GLU A 1 495 ? 17.297 1.575 -35.594 1 96.44 495 GLU A C 1
ATOM 4070 O O . GLU A 1 495 ? 17.516 2.732 -35.25 1 96.44 495 GLU A O 1
ATOM 4075 N N . ILE A 1 496 ? 17.859 0.601 -34.938 1 96.69 496 ILE A N 1
ATOM 4076 C CA . ILE A 1 496 ? 18.672 0.755 -33.75 1 96.69 496 ILE A CA 1
ATOM 4077 C C . ILE A 1 496 ? 19.969 1.492 -34.062 1 96.69 496 ILE A C 1
ATOM 4079 O O . ILE A 1 496 ? 20.375 2.396 -33.344 1 96.69 496 ILE A O 1
ATOM 4083 N N . TYR A 1 497 ? 20.609 1.136 -35.156 1 96.94 497 TYR A N 1
ATOM 4084 C CA . TYR A 1 497 ? 21.828 1.813 -35.562 1 96.94 497 TYR A CA 1
ATOM 4085 C C . TYR A 1 497 ? 21.562 3.275 -35.906 1 96.94 497 TYR A C 1
ATOM 4087 O O . TYR A 1 497 ? 22.359 4.152 -35.562 1 96.94 497 TYR A O 1
ATOM 4095 N N . TYR A 1 498 ? 20.438 3.477 -36.562 1 97.31 498 TYR A N 1
ATOM 4096 C CA . TYR A 1 498 ? 20.031 4.848 -36.875 1 97.31 498 TYR A CA 1
ATOM 4097 C C . TYR A 1 498 ? 19.891 5.664 -35.594 1 97.31 498 TYR A C 1
ATOM 4099 O O . TYR A 1 498 ? 20.422 6.773 -35.5 1 97.31 498 TYR A O 1
ATOM 4107 N N . ARG A 1 499 ? 19.234 5.125 -34.531 1 97.38 499 ARG A N 1
ATOM 4108 C CA . ARG A 1 499 ? 18.984 5.82 -33.25 1 97.38 499 ARG A CA 1
ATOM 4109 C C . ARG A 1 499 ? 20.297 6.113 -32.531 1 97.38 499 ARG A C 1
ATOM 4111 O O . ARG A 1 499 ? 20.484 7.203 -32 1 97.38 499 ARG A O 1
ATOM 4118 N N . ILE A 1 500 ? 21.266 5.199 -32.562 1 97.5 500 ILE A N 1
ATOM 4119 C CA . ILE A 1 500 ? 22.594 5.387 -31.984 1 97.5 500 ILE A CA 1
ATOM 4120 C C . ILE A 1 500 ? 23.328 6.492 -32.719 1 97.5 500 ILE A C 1
ATOM 4122 O O . ILE A 1 500 ? 23.938 7.363 -32.094 1 97.5 500 ILE A O 1
ATOM 4126 N N . GLY A 1 501 ? 23.188 6.457 -34.031 1 96.94 501 GLY A N 1
ATOM 4127 C CA . GLY A 1 501 ? 23.797 7.5 -34.844 1 96.94 501 GLY A CA 1
ATOM 4128 C C . GLY A 1 501 ? 23.297 8.891 -34.5 1 96.94 501 GLY A C 1
ATOM 4129 O O . GLY A 1 501 ? 24.078 9.836 -34.406 1 96.94 501 GLY A O 1
ATOM 4130 N N . VAL A 1 502 ? 22.016 8.977 -34.344 1 96.75 502 VAL A N 1
ATOM 4131 C CA . VAL A 1 502 ? 21.391 10.258 -34 1 96.75 502 VAL A CA 1
ATOM 4132 C C . VAL A 1 502 ? 21.938 10.75 -32.656 1 96.75 502 VAL A C 1
ATOM 4134 O O . VAL A 1 502 ? 22.234 11.93 -32.5 1 96.75 502 VAL A O 1
ATOM 4137 N N . CYS A 1 503 ? 22.109 9.914 -31.594 1 97.25 503 CYS A N 1
ATOM 4138 C CA . CYS A 1 503 ? 22.609 10.289 -30.281 1 97.25 503 CYS A CA 1
ATOM 4139 C C . CYS A 1 503 ? 24.031 10.805 -30.359 1 97.25 503 CYS A C 1
ATOM 4141 O O . CYS A 1 503 ? 24.375 11.828 -29.75 1 97.25 503 CYS A O 1
ATOM 4143 N N . PHE A 1 504 ? 24.891 10.141 -31.172 1 96.75 504 PHE A N 1
ATOM 4144 C CA . PHE A 1 504 ? 26.266 10.578 -31.328 1 96.75 504 PHE A CA 1
ATOM 4145 C C . PHE A 1 504 ? 26.328 11.922 -32.031 1 96.75 504 PHE A C 1
ATOM 4147 O O . PHE A 1 504 ? 27.156 12.773 -31.703 1 96.75 504 PHE A O 1
ATOM 4154 N N . TYR A 1 505 ? 25.453 12.062 -33 1 96.25 505 TYR A N 1
ATOM 4155 C CA . TYR A 1 505 ? 25.391 13.344 -33.719 1 96.25 505 TYR A CA 1
ATOM 4156 C C . TYR A 1 505 ? 25.062 14.469 -32.719 1 96.25 505 TYR A C 1
ATOM 4158 O O . TYR A 1 505 ? 25.703 15.516 -32.75 1 96.25 505 TYR A O 1
ATOM 4166 N N . ASN A 1 506 ? 24.062 14.25 -31.875 1 96.06 506 ASN A N 1
ATOM 4167 C CA . ASN A 1 506 ? 23.656 15.242 -30.875 1 96.06 506 ASN A CA 1
ATOM 4168 C C . ASN A 1 506 ? 24.75 15.523 -29.875 1 96.06 506 ASN A C 1
ATOM 4170 O O . ASN A 1 506 ? 24.859 16.641 -29.344 1 96.06 506 ASN A O 1
ATOM 4174 N N . LEU A 1 507 ? 25.641 14.57 -29.625 1 96.56 507 LEU A N 1
ATOM 4175 C CA . LEU A 1 507 ? 26.75 14.703 -28.688 1 96.56 507 LEU A CA 1
ATOM 4176 C C . LEU A 1 507 ? 27.984 15.266 -29.375 1 96.56 507 LEU A C 1
ATOM 4178 O O . LEU A 1 507 ? 29.062 15.32 -28.781 1 96.56 507 LEU A O 1
ATOM 4182 N N . ARG A 1 508 ? 27.938 15.508 -30.609 1 95.31 508 ARG A N 1
ATOM 4183 C CA . ARG A 1 508 ? 28.969 16.109 -31.438 1 95.31 508 ARG A CA 1
ATOM 4184 C C . ARG A 1 508 ? 30.141 15.148 -31.641 1 95.31 508 ARG A C 1
ATOM 4186 O O . ARG A 1 508 ? 31.281 15.578 -31.781 1 95.31 508 ARG A O 1
ATOM 4193 N N . LYS A 1 509 ? 29.906 13.961 -31.547 1 96.25 509 LYS A N 1
ATOM 4194 C CA . LYS A 1 509 ? 30.844 12.914 -31.922 1 96.25 509 LYS A CA 1
ATOM 4195 C C . LYS A 1 509 ? 30.625 12.453 -33.375 1 96.25 509 LYS A C 1
ATOM 4197 O O . LYS A 1 509 ? 30.172 11.328 -33.594 1 96.25 509 LYS A O 1
ATOM 4202 N N . ILE A 1 510 ? 31.156 13.203 -34.281 1 95.69 510 ILE A N 1
ATOM 4203 C CA . ILE A 1 510 ? 30.75 13.156 -35.688 1 95.69 510 ILE A CA 1
ATOM 4204 C C . ILE A 1 510 ? 31.297 11.875 -36.344 1 95.69 510 ILE A C 1
ATOM 4206 O O . ILE A 1 510 ? 30.609 11.25 -37.156 1 95.69 510 ILE A O 1
ATOM 4210 N N . GLU A 1 511 ? 32.438 11.422 -36 1 96 511 GLU A N 1
ATOM 4211 C CA . GLU A 1 511 ? 33.031 10.211 -36.562 1 96 511 GLU A CA 1
ATOM 4212 C C . GLU A 1 511 ? 32.188 8.984 -36.188 1 96 511 GLU A C 1
ATOM 4214 O O . GLU A 1 511 ? 31.922 8.133 -37.062 1 96 511 GLU A O 1
ATOM 4219 N N . LYS A 1 512 ? 31.828 9.016 -35 1 96.88 512 LYS A N 1
ATOM 4220 C CA . LYS A 1 512 ? 31 7.902 -34.531 1 96.88 512 LYS A CA 1
ATOM 4221 C C . LYS A 1 512 ? 29.625 7.953 -35.188 1 96.88 512 LYS A C 1
ATOM 4223 O O . LYS A 1 512 ? 29.047 6.91 -35.5 1 96.88 512 LYS A O 1
ATOM 4228 N N . ALA A 1 513 ? 29.109 9.094 -35.344 1 97.19 513 ALA A N 1
ATOM 4229 C CA . ALA A 1 513 ? 27.812 9.25 -36 1 97.19 513 ALA A CA 1
ATOM 4230 C C . ALA A 1 513 ? 27.828 8.688 -37.406 1 97.19 513 ALA A C 1
ATOM 4232 O O . ALA A 1 513 ? 26.922 7.98 -37.844 1 97.19 513 ALA A O 1
ATOM 4233 N N . LEU A 1 514 ? 28.922 9 -38.094 1 96.69 514 LEU A N 1
ATOM 4234 C CA . LEU A 1 514 ? 29.078 8.508 -39.438 1 96.69 514 LEU A CA 1
ATOM 4235 C C . LEU A 1 514 ? 29.203 6.992 -39.469 1 96.69 514 LEU A C 1
ATOM 4237 O O . LEU A 1 514 ? 28.594 6.328 -40.312 1 96.69 514 LEU A O 1
ATOM 4241 N N . GLU A 1 515 ? 29.906 6.516 -38.594 1 97.31 515 GLU A N 1
ATOM 4242 C CA . GLU A 1 515 ? 30.125 5.074 -38.5 1 97.31 515 GLU A CA 1
ATOM 4243 C C . GLU A 1 515 ? 28.797 4.332 -38.375 1 97.31 515 GLU A C 1
ATOM 4245 O O . GLU A 1 515 ? 28.531 3.387 -39.094 1 97.31 515 GLU A O 1
ATOM 4250 N N . TYR A 1 516 ? 27.984 4.746 -37.5 1 97.5 516 TYR A N 1
ATOM 4251 C CA . TYR A 1 516 ? 26.75 4.043 -37.188 1 97.5 516 TYR A CA 1
ATOM 4252 C C . TYR A 1 516 ? 25.703 4.305 -38.281 1 97.5 516 TYR A C 1
ATOM 4254 O O . TYR A 1 516 ? 24.859 3.451 -38.562 1 97.5 516 TYR A O 1
ATOM 4262 N N . THR A 1 517 ? 25.766 5.43 -38.906 1 97.44 517 THR A N 1
ATOM 4263 C CA . THR A 1 517 ? 24.906 5.695 -40.062 1 97.44 517 THR A CA 1
ATOM 4264 C C . THR A 1 517 ? 25.219 4.727 -41.188 1 97.44 517 THR A C 1
ATOM 4266 O O . THR A 1 517 ? 24.297 4.188 -41.812 1 97.44 517 THR A O 1
ATOM 4269 N N . GLU A 1 518 ? 26.422 4.492 -41.344 1 97.56 518 GLU A N 1
ATOM 4270 C CA . GLU A 1 518 ? 26.844 3.562 -42.406 1 97.56 518 GLU A CA 1
ATOM 4271 C C . GLU A 1 518 ? 26.469 2.127 -42.031 1 97.56 518 GLU A C 1
ATOM 4273 O O . GLU A 1 518 ? 26.078 1.354 -42.906 1 97.56 518 GLU A O 1
ATOM 4278 N N . LYS A 1 519 ? 26.562 1.814 -40.844 1 97.56 519 LYS A N 1
ATOM 4279 C CA . LYS A 1 519 ? 26.109 0.5 -40.406 1 97.56 519 LYS A CA 1
ATOM 4280 C C . LYS A 1 519 ? 24.625 0.304 -40.656 1 97.56 519 LYS A C 1
ATOM 4282 O O . LYS A 1 519 ? 24.203 -0.775 -41.062 1 97.56 519 LYS A O 1
ATOM 4287 N N . SER A 1 520 ? 23.797 1.31 -40.406 1 97.88 520 SER A N 1
ATOM 4288 C CA . SER A 1 520 ? 22.359 1.269 -40.656 1 97.88 520 SER A CA 1
ATOM 4289 C C . SER A 1 520 ? 22.047 1.036 -42.125 1 97.88 520 SER A C 1
ATOM 4291 O O . SER A 1 520 ? 21.234 0.183 -42.469 1 97.88 520 SER A O 1
ATOM 4293 N N . LEU A 1 521 ? 22.797 1.681 -42.969 1 97.31 521 LEU A N 1
ATOM 4294 C CA . LEU A 1 521 ? 22.562 1.626 -44.406 1 97.31 521 LEU A CA 1
ATOM 4295 C C . LEU A 1 521 ? 23.094 0.321 -44.969 1 97.31 521 LEU A C 1
ATOM 4297 O O . LEU A 1 521 ? 22.625 -0.13 -46.031 1 97.31 521 LEU A O 1
ATOM 4301 N N . ALA A 1 522 ? 24.047 -0.3 -44.375 1 97.38 522 ALA A N 1
ATOM 4302 C CA . ALA A 1 522 ? 24.547 -1.612 -44.781 1 97.38 522 ALA A CA 1
ATOM 4303 C C . ALA A 1 522 ? 23.469 -2.684 -44.594 1 97.38 522 ALA A C 1
ATOM 4305 O O . ALA A 1 522 ? 23.391 -3.633 -45.375 1 97.38 522 ALA A O 1
ATOM 4306 N N . LEU A 1 523 ? 22.703 -2.514 -43.594 1 97.06 523 LEU A N 1
ATOM 4307 C CA . LEU A 1 523 ? 21.641 -3.467 -43.312 1 97.06 523 LEU A CA 1
ATOM 4308 C C . LEU A 1 523 ? 20.422 -3.191 -44.188 1 97.06 523 LEU A C 1
ATOM 4310 O O . LEU A 1 523 ? 19.719 -4.121 -44.594 1 97.06 523 LEU A O 1
ATOM 4314 N N . ASP A 1 524 ? 20.109 -1.919 -44.469 1 97.44 524 ASP A N 1
ATOM 4315 C CA . ASP A 1 524 ? 19 -1.474 -45.312 1 97.44 524 ASP A CA 1
ATOM 4316 C C . ASP A 1 524 ? 19.375 -0.239 -46.125 1 97.44 524 ASP A C 1
ATOM 4318 O O . ASP A 1 524 ? 19.172 0.892 -45.688 1 97.44 524 ASP A O 1
ATOM 4322 N N . PRO A 1 525 ? 19.656 -0.461 -47.25 1 96.38 525 PRO A N 1
ATOM 4323 C CA . PRO A 1 525 ? 20.188 0.63 -48.094 1 96.38 525 PRO A CA 1
ATOM 4324 C C . PRO A 1 525 ? 19.141 1.686 -48.406 1 96.38 525 PRO A C 1
ATOM 4326 O O . PRO A 1 525 ? 19.469 2.803 -48.812 1 96.38 525 PRO A O 1
ATOM 4329 N N . ILE A 1 526 ? 17.875 1.301 -48.25 1 95.81 526 ILE A N 1
ATOM 4330 C CA . ILE A 1 526 ? 16.828 2.244 -48.625 1 95.81 526 ILE A CA 1
ATOM 4331 C C . ILE A 1 526 ? 16.172 2.838 -47.375 1 95.81 526 ILE A C 1
ATOM 4333 O O . ILE A 1 526 ? 15.094 3.426 -47.469 1 95.81 526 ILE A O 1
ATOM 4337 N N . PHE A 1 527 ? 16.812 2.719 -46.281 1 96.38 527 PHE A N 1
ATOM 4338 C CA . PHE A 1 527 ? 16.281 3.305 -45.062 1 96.38 527 PHE A CA 1
ATOM 4339 C C . PHE A 1 527 ? 16.344 4.824 -45.125 1 96.38 527 PHE A C 1
ATOM 4341 O O . PHE A 1 527 ? 17.406 5.414 -44.875 1 96.38 527 PHE A O 1
ATOM 4348 N N . LYS A 1 528 ? 15.188 5.512 -45.281 1 96.12 528 LYS A N 1
ATOM 4349 C CA . LYS A 1 528 ? 15.102 6.93 -45.594 1 96.12 528 LYS A CA 1
ATOM 4350 C C . LYS A 1 528 ? 15.711 7.789 -44.5 1 96.12 528 LYS A C 1
ATOM 4352 O O . LYS A 1 528 ? 16.422 8.766 -44.781 1 96.12 528 LYS A O 1
ATOM 4357 N N . GLU A 1 529 ? 15.43 7.395 -43.312 1 96.12 529 GLU A N 1
ATOM 4358 C CA . GLU A 1 529 ? 15.906 8.172 -42.156 1 96.12 529 GLU A CA 1
ATOM 4359 C C . GLU A 1 529 ? 17.438 8.203 -42.094 1 96.12 529 GLU A C 1
ATOM 4361 O O . GLU A 1 529 ? 18.031 9.242 -41.844 1 96.12 529 GLU A O 1
ATOM 4366 N N . SER A 1 530 ? 18.109 7.137 -42.406 1 96.19 530 SER A N 1
ATOM 4367 C CA . SER A 1 530 ? 19.562 7.039 -42.344 1 96.19 530 SER A CA 1
ATOM 4368 C C . SER A 1 530 ? 20.203 7.766 -43.531 1 96.19 530 SER A C 1
ATOM 4370 O O . SER A 1 530 ? 21.297 8.32 -43.406 1 96.19 530 SER A O 1
ATOM 4372 N N . ILE A 1 531 ? 19.5 7.758 -44.656 1 96.31 531 ILE A N 1
ATOM 4373 C CA . ILE A 1 531 ? 19.984 8.508 -45.812 1 96.31 531 ILE A CA 1
ATOM 4374 C C . ILE A 1 531 ? 20.031 10 -45.469 1 96.31 531 ILE A C 1
ATOM 4376 O O . ILE A 1 531 ? 21.047 10.664 -45.75 1 96.31 531 ILE A O 1
ATOM 4380 N N . THR A 1 532 ? 18.969 10.391 -44.906 1 96.56 532 THR A N 1
ATOM 4381 C CA . THR A 1 532 ? 18.906 11.797 -44.5 1 96.56 532 THR A CA 1
ATOM 4382 C C . THR A 1 532 ? 20 12.117 -43.5 1 96.56 532 THR A C 1
ATOM 4384 O O . THR A 1 532 ? 20.656 13.156 -43.594 1 96.56 532 THR A O 1
ATOM 4387 N N . LEU A 1 533 ? 20.219 11.281 -42.5 1 96.19 533 LEU A N 1
ATOM 4388 C CA . LEU A 1 533 ? 21.234 11.492 -41.469 1 96.19 533 LEU A CA 1
ATOM 4389 C C . LEU A 1 533 ? 22.625 11.547 -42.094 1 96.19 533 LEU A C 1
ATOM 4391 O O . LEU A 1 533 ? 23.469 12.336 -41.656 1 96.19 533 LEU A O 1
ATOM 4395 N N . LYS A 1 534 ? 22.875 10.719 -43 1 95.94 534 LYS A N 1
ATOM 4396 C CA . LYS A 1 534 ? 24.172 10.703 -43.656 1 95.94 534 LYS A CA 1
ATOM 4397 C C . LYS A 1 534 ? 24.469 12.055 -44.312 1 95.94 534 LYS A C 1
ATOM 4399 O O . LYS A 1 534 ? 25.594 12.562 -44.219 1 95.94 534 LYS A O 1
ATOM 4404 N N . SER A 1 535 ? 23.469 12.555 -44.969 1 95.06 535 SER A N 1
ATOM 4405 C CA . SER A 1 535 ? 23.609 13.859 -45.594 1 95.06 535 SER A CA 1
ATOM 4406 C C . SER A 1 535 ? 23.953 14.938 -44.562 1 95.06 535 SER A C 1
ATOM 4408 O O . SER A 1 535 ? 24.812 15.789 -44.812 1 95.06 535 SER A O 1
ATOM 4410 N N . LEU A 1 536 ? 23.312 14.883 -43.469 1 94.12 536 LEU A N 1
ATOM 4411 C CA . LEU A 1 536 ? 23.531 15.859 -42.406 1 94.12 536 LEU A CA 1
ATOM 4412 C C . LEU A 1 536 ? 24.938 15.734 -41.844 1 94.12 536 LEU A C 1
ATOM 4414 O O . LEU A 1 536 ? 25.594 16.734 -41.562 1 94.12 536 LEU A O 1
ATOM 4418 N N . VAL A 1 537 ? 25.391 14.539 -41.625 1 94.06 537 VAL A N 1
ATOM 4419 C CA . VAL A 1 537 ? 26.703 14.258 -41.031 1 94.06 537 VAL A CA 1
ATOM 4420 C C . VAL A 1 537 ? 27.781 14.727 -42 1 94.06 537 VAL A C 1
ATOM 4422 O O . VAL A 1 537 ? 28.781 15.32 -41.594 1 94.06 537 VAL A O 1
ATOM 4425 N N . GLN A 1 538 ? 27.578 14.523 -43.219 1 91.38 538 GLN A N 1
ATOM 4426 C CA . GLN A 1 538 ? 28.547 14.906 -44.25 1 91.38 538 GLN A CA 1
ATOM 4427 C C . GLN A 1 538 ? 28.656 16.422 -44.375 1 91.38 538 GLN A C 1
ATOM 4429 O O . GLN A 1 538 ? 29.734 16.953 -44.594 1 91.38 538 GLN A O 1
ATOM 4434 N N . ASP A 1 539 ? 27.562 17.047 -44.188 1 89.5 539 ASP A N 1
ATOM 4435 C CA . ASP A 1 539 ? 27.547 18.5 -44.219 1 89.5 539 ASP A CA 1
ATOM 4436 C C . ASP A 1 539 ? 28.359 19.078 -43.062 1 89.5 539 ASP A C 1
ATOM 4438 O O . ASP A 1 539 ? 28.922 20.172 -43.156 1 89.5 539 ASP A O 1
ATOM 4442 N N . GLN A 1 540 ? 28.469 18.406 -41.969 1 88.31 540 GLN A N 1
ATOM 4443 C CA . GLN A 1 540 ? 29.203 18.859 -40.781 1 88.31 540 GLN A CA 1
ATOM 4444 C C . GLN A 1 540 ? 30.703 18.594 -40.938 1 88.31 540 GLN A C 1
ATOM 4446 O O . GLN A 1 540 ? 31.516 19.281 -40.344 1 88.31 540 GLN A O 1
ATOM 4451 N N . ILE A 1 541 ? 31.031 17.594 -41.625 1 84.75 541 ILE A N 1
ATOM 4452 C CA . ILE A 1 541 ? 32.438 17.266 -41.875 1 84.75 541 ILE A CA 1
ATOM 4453 C C . ILE A 1 541 ? 33.031 18.219 -42.906 1 84.75 541 ILE A C 1
ATOM 4455 O O . ILE A 1 541 ? 34.188 18.609 -42.812 1 84.75 541 ILE A O 1
ATOM 4459 N N . SER A 1 542 ? 32.188 18.766 -43.844 1 72.69 542 SER A N 1
ATOM 4460 C CA . SER A 1 542 ? 32.656 19.688 -44.844 1 72.69 542 SER A CA 1
ATOM 4461 C C . SER A 1 542 ? 32.844 21.094 -44.281 1 72.69 542 SER A C 1
ATOM 4463 O O . SER A 1 542 ? 33.75 21.812 -44.656 1 72.69 542 SER A O 1
ATOM 4465 N N . MET B 1 1 ? 0.156 28.109 -40.438 1 20.17 1 MET B N 1
ATOM 4466 C CA . MET B 1 1 ? 1.342 28.719 -39.875 1 20.17 1 MET B CA 1
ATOM 4467 C C . MET B 1 1 ? 1.009 29.391 -38.531 1 20.17 1 MET B C 1
ATOM 4469 O O . MET B 1 1 ? 1.783 30.219 -38.031 1 20.17 1 MET B O 1
ATOM 4473 N N . SER B 1 2 ? 0.04 29.094 -37.875 1 20.42 2 SER B N 1
ATOM 4474 C CA . SER B 1 2 ? -1.027 29.656 -37.062 1 20.42 2 SER B CA 1
ATOM 4475 C C . SER B 1 2 ? -0.545 29.969 -35.656 1 20.42 2 SER B C 1
ATOM 4477 O O . SER B 1 2 ? 0.178 29.172 -35.031 1 20.42 2 SER B O 1
ATOM 4479 N N . ASN B 1 3 ? -0.372 31.203 -35.281 1 21.02 3 ASN B N 1
ATOM 4480 C CA . ASN B 1 3 ? 0.245 32 -34.219 1 21.02 3 ASN B CA 1
ATOM 4481 C C . ASN B 1 3 ? -0.237 31.594 -32.844 1 21.02 3 ASN B C 1
ATOM 4483 O O . ASN B 1 3 ? -1.432 31.672 -32.531 1 21.02 3 ASN B O 1
ATOM 4487 N N . LYS B 1 4 ? 0.373 30.531 -32.344 1 23.72 4 LYS B N 1
ATOM 4488 C CA . LYS B 1 4 ? 0.099 29.922 -31.047 1 23.72 4 LYS B CA 1
ATOM 4489 C C . LYS B 1 4 ? 0.094 30.984 -29.953 1 23.72 4 LYS B C 1
ATOM 4491 O O . LYS B 1 4 ? 1.079 31.688 -29.766 1 23.72 4 LYS B O 1
ATOM 4496 N N . ILE B 1 5 ? -0.98 31.609 -29.766 1 19.89 5 ILE B N 1
ATOM 4497 C CA . ILE B 1 5 ? -1.064 32.75 -28.875 1 19.89 5 ILE B CA 1
ATOM 4498 C C . ILE B 1 5 ? -0.6 32.375 -27.469 1 19.89 5 ILE B C 1
ATOM 4500 O O . ILE B 1 5 ? -1.175 31.469 -26.844 1 19.89 5 ILE B O 1
ATOM 4504 N N . LYS B 1 6 ? 0.614 32.469 -27.188 1 25.19 6 LYS B N 1
ATOM 4505 C CA . LYS B 1 6 ? 1.516 32.375 -26.047 1 25.19 6 LYS B CA 1
ATOM 4506 C C . LYS B 1 6 ? 0.932 33.094 -24.828 1 25.19 6 LYS B C 1
ATOM 4508 O O . LYS B 1 6 ? 0.276 34.125 -24.953 1 25.19 6 LYS B O 1
ATOM 4513 N N . GLN B 1 7 ? 0.771 32.312 -23.828 1 20.94 7 GLN B N 1
ATOM 4514 C CA . GLN B 1 7 ? 0.176 32.719 -22.578 1 20.94 7 GLN B CA 1
ATOM 4515 C C . GLN B 1 7 ? 0.876 33.969 -22.031 1 20.94 7 GLN B C 1
ATOM 4517 O O . GLN B 1 7 ? 2.104 34 -21.906 1 20.94 7 GLN B O 1
ATOM 4522 N N . TYR B 1 8 ? 0.423 35.094 -22.266 1 21.56 8 TYR B N 1
ATOM 4523 C CA . TYR B 1 8 ? 0.814 36.469 -21.969 1 21.56 8 TYR B CA 1
ATOM 4524 C C . TYR B 1 8 ? 1.065 36.688 -20.484 1 21.56 8 TYR B C 1
ATOM 4526 O O . TYR B 1 8 ? 0.32 36.156 -19.656 1 21.56 8 TYR B O 1
ATOM 4534 N N . ASN B 1 9 ? 2.311 36.5 -20.109 1 22.58 9 ASN B N 1
ATOM 4535 C CA . ASN B 1 9 ? 2.889 37 -18.859 1 22.58 9 ASN B CA 1
ATOM 4536 C C . ASN B 1 9 ? 2.312 38.344 -18.484 1 22.58 9 ASN B C 1
ATOM 4538 O O . ASN B 1 9 ? 2.387 39.312 -19.266 1 22.58 9 ASN B O 1
ATOM 4542 N N . ILE B 1 10 ? 1.212 38.344 -17.828 1 24.25 10 ILE B N 1
ATOM 4543 C CA . ILE B 1 10 ? 0.629 39.594 -17.438 1 24.25 10 ILE B CA 1
ATOM 4544 C C . ILE B 1 10 ? 1.677 40.469 -16.719 1 24.25 10 ILE B C 1
ATOM 4546 O O . ILE B 1 10 ? 2.168 40.062 -15.648 1 24.25 10 ILE B O 1
ATOM 4550 N N . HIS B 1 11 ? 2.662 40.969 -17.453 1 26.02 11 HIS B N 1
ATOM 4551 C CA . HIS B 1 11 ? 3.447 42.094 -16.922 1 26.02 11 HIS B CA 1
ATOM 4552 C C . HIS B 1 11 ? 2.545 43.188 -16.406 1 26.02 11 HIS B C 1
ATOM 4554 O O . HIS B 1 11 ? 1.654 43.656 -17.109 1 26.02 11 HIS B O 1
ATOM 4560 N N . ARG B 1 12 ? 2.369 43.188 -15.094 1 26.52 12 ARG B N 1
ATOM 4561 C CA . ARG B 1 12 ? 1.705 44.312 -14.445 1 26.52 12 ARG B CA 1
ATOM 4562 C C . ARG B 1 12 ? 2.342 45.625 -14.867 1 26.52 12 ARG B C 1
ATOM 4564 O O . ARG B 1 12 ? 3.514 45.875 -14.578 1 26.52 12 ARG B O 1
ATOM 4571 N N . ASP B 1 13 ? 2.174 46.062 -16.016 1 27.41 13 ASP B N 1
ATOM 4572 C CA . ASP B 1 13 ? 2.35 47.531 -16.078 1 27.41 13 ASP B CA 1
ATOM 4573 C C . ASP B 1 13 ? 1.458 48.219 -15.055 1 27.41 13 ASP B C 1
ATOM 4575 O O . ASP B 1 13 ? 0.23 48.188 -15.164 1 27.41 13 ASP B O 1
ATOM 4579 N N . LEU B 1 14 ? 1.883 48.219 -13.789 1 28.55 14 LEU B N 1
ATOM 4580 C CA . LEU B 1 14 ? 1.292 49.031 -12.75 1 28.55 14 LEU B CA 1
ATOM 4581 C C . LEU B 1 14 ? 1.162 50.469 -13.211 1 28.55 14 LEU B C 1
ATOM 4583 O O . LEU B 1 14 ? 2.16 51.219 -13.305 1 28.55 14 LEU B O 1
ATOM 4587 N N . GLU B 1 15 ? 0.568 50.719 -14.328 1 28.77 15 GLU B N 1
ATOM 4588 C CA . GLU B 1 15 ? 0.16 52.125 -14.258 1 28.77 15 GLU B CA 1
ATOM 4589 C C . GLU B 1 15 ? -0.633 52.406 -12.984 1 28.77 15 GLU B C 1
ATOM 4591 O O . GLU B 1 15 ? -1.712 51.844 -12.781 1 28.77 15 GLU B O 1
ATOM 4596 N N . THR B 1 16 ? 0.088 52.531 -11.859 1 29.22 16 THR B N 1
ATOM 4597 C CA . THR B 1 16 ? -0.4 53.094 -10.594 1 29.22 16 THR B CA 1
ATOM 4598 C C . THR B 1 16 ? -1.227 54.344 -10.836 1 29.22 16 THR B C 1
ATOM 4600 O O . THR B 1 16 ? -0.676 55.406 -11.133 1 29.22 16 THR B O 1
ATOM 4603 N N . THR B 1 17 ? -2.17 54.375 -11.711 1 32.34 17 THR B N 1
ATOM 4604 C CA . THR B 1 17 ? -3 55.562 -11.453 1 32.34 17 THR B CA 1
ATOM 4605 C C . THR B 1 17 ? -3.383 55.625 -9.984 1 32.34 17 THR B C 1
ATOM 4607 O O . THR B 1 17 ? -3.951 54.688 -9.43 1 32.34 17 THR B O 1
ATOM 4610 N N . SER B 1 18 ? -2.605 56.375 -9.203 1 32.34 18 SER B N 1
ATOM 4611 C CA . SER B 1 18 ? -2.719 56.844 -7.816 1 32.34 18 SER B CA 1
ATOM 4612 C C . SER B 1 18 ? -4.145 57.281 -7.492 1 32.34 18 SER B C 1
ATOM 4614 O O . SER B 1 18 ? -4.508 58.438 -7.688 1 32.34 18 SER B O 1
ATOM 4616 N N . GLU B 1 19 ? -5.184 56.906 -8.18 1 35.09 19 GLU B N 1
ATOM 4617 C CA . GLU B 1 19 ? -6.312 57.406 -7.395 1 35.09 19 GLU B CA 1
ATOM 4618 C C . GLU B 1 19 ? -6.164 57.031 -5.922 1 35.09 19 GLU B C 1
ATOM 4620 O O . GLU B 1 19 ? -5.855 55.875 -5.582 1 35.09 19 GLU B O 1
ATOM 4625 N N . GLU B 1 20 ? -5.766 57.969 -5.094 1 38.75 20 GLU B N 1
ATOM 4626 C CA . GLU B 1 20 ? -5.609 57.969 -3.641 1 38.75 20 GLU B CA 1
ATOM 4627 C C . GLU B 1 20 ? -6.711 57.156 -2.965 1 38.75 20 GLU B C 1
ATOM 4629 O O . GLU B 1 20 ? -7.812 57.656 -2.738 1 38.75 20 GLU B O 1
ATOM 4634 N N . HIS B 1 21 ? -7.184 56.125 -3.461 1 43.56 21 HIS B N 1
ATOM 4635 C CA . HIS B 1 21 ? -8.07 55.375 -2.604 1 43.56 21 HIS B CA 1
ATOM 4636 C C . HIS B 1 21 ? -7.438 55.094 -1.242 1 43.56 21 HIS B C 1
ATOM 4638 O O . HIS B 1 21 ? -6.379 54.469 -1.157 1 43.56 21 HIS B O 1
ATOM 4644 N N . THR B 1 22 ? -7.465 55.969 -0.383 1 54.5 22 THR B N 1
ATOM 4645 C CA . THR B 1 22 ? -6.898 56.031 0.961 1 54.5 22 THR B CA 1
ATOM 4646 C C . THR B 1 22 ? -7.316 54.812 1.779 1 54.5 22 THR B C 1
ATOM 4648 O O . THR B 1 22 ? -8.469 54.719 2.189 1 54.5 22 THR B O 1
ATOM 4651 N N . ASP B 1 23 ? -6.797 53.656 1.668 1 73 23 ASP B N 1
ATOM 4652 C CA . ASP B 1 23 ? -6.941 52.562 2.607 1 73 23 ASP B CA 1
ATOM 4653 C C . ASP B 1 23 ? -6.609 53 4.031 1 73 23 ASP B C 1
ATOM 4655 O O . ASP B 1 23 ? -5.758 53.844 4.238 1 73 23 ASP B O 1
ATOM 4659 N N . VAL B 1 24 ? -7.547 52.812 4.871 1 88.75 24 VAL B N 1
ATOM 4660 C CA . VAL B 1 24 ? -7.277 53.094 6.273 1 88.75 24 VAL B CA 1
ATOM 4661 C C . VAL B 1 24 ? -6.328 52.031 6.848 1 88.75 24 VAL B C 1
ATOM 4663 O O . VAL B 1 24 ? -6.574 50.844 6.723 1 88.75 24 VAL B O 1
ATOM 4666 N N . ILE B 1 25 ? -5.16 52.562 7.266 1 93.44 25 ILE B N 1
ATOM 4667 C CA . ILE B 1 25 ? -4.191 51.688 7.902 1 93.44 25 ILE B CA 1
ATOM 4668 C C . ILE B 1 25 ? -4.699 51.25 9.281 1 93.44 25 ILE B C 1
ATOM 4670 O O . ILE B 1 25 ? -4.945 52.094 10.141 1 93.44 25 ILE B O 1
ATOM 4674 N N . ILE B 1 26 ? -4.758 50.062 9.43 1 94 26 ILE B N 1
ATOM 4675 C CA . ILE B 1 26 ? -5.211 49.5 10.703 1 94 26 ILE B CA 1
ATOM 4676 C C . ILE B 1 26 ? -4.004 49.156 11.578 1 94 26 ILE B C 1
ATOM 4678 O O . ILE B 1 26 ? -4.004 49.438 12.781 1 94 26 ILE B O 1
ATOM 4682 N N . GLU B 1 27 ? -2.941 48.562 10.93 1 96.06 27 GLU B N 1
ATOM 4683 C CA . GLU B 1 27 ? -1.679 48.219 11.57 1 96.06 27 GLU B CA 1
ATOM 4684 C C . GLU B 1 27 ? -0.506 48.375 10.609 1 96.06 27 GLU B C 1
ATOM 4686 O O . GLU B 1 27 ? -0.521 47.844 9.508 1 96.06 27 GLU B O 1
ATOM 4691 N N . ALA B 1 28 ? 0.542 49.188 11.172 1 95.88 28 ALA B N 1
ATOM 4692 C CA . ALA B 1 28 ? 1.606 49.531 10.234 1 95.88 28 ALA B CA 1
ATOM 4693 C C . ALA B 1 28 ? 2.914 48.844 10.609 1 95.88 28 ALA B C 1
ATOM 4695 O O . ALA B 1 28 ? 3.324 48.844 11.766 1 95.88 28 ALA B O 1
ATOM 4696 N N . GLU B 1 29 ? 3.512 48.156 9.75 1 96.44 29 GLU B N 1
ATOM 4697 C CA . GLU B 1 29 ? 4.895 47.688 9.727 1 96.44 29 GLU B CA 1
ATOM 4698 C C . GLU B 1 29 ? 5.223 46.875 10.969 1 96.44 29 GLU B C 1
ATOM 4700 O O . GLU B 1 29 ? 6.176 47.156 11.688 1 96.44 29 GLU B O 1
ATOM 4705 N N . LYS B 1 30 ? 4.598 45.812 11.07 1 97.69 30 LYS B N 1
ATOM 4706 C CA . LYS B 1 30 ? 4.84 44.844 12.156 1 97.69 30 LYS B CA 1
ATOM 4707 C C . LYS B 1 30 ? 5.535 43.594 11.641 1 97.69 30 LYS B C 1
ATOM 4709 O O . LYS B 1 30 ? 5.34 43.219 10.484 1 97.69 30 LYS B O 1
ATOM 4714 N N . GLN B 1 31 ? 6.48 43.062 12.516 1 97.69 31 GLN B N 1
ATOM 4715 C CA . GLN B 1 31 ? 6.906 41.719 12.195 1 97.69 31 GLN B CA 1
ATOM 4716 C C . GLN B 1 31 ? 5.703 40.812 11.938 1 97.69 31 GLN B C 1
ATOM 4718 O O . GLN B 1 31 ? 4.695 40.906 12.641 1 97.69 31 GLN B O 1
ATOM 4723 N N . LEU B 1 32 ? 5.863 40.062 10.93 1 98.06 32 LEU B N 1
ATOM 4724 C CA . LEU B 1 32 ? 4.711 39.25 10.555 1 98.06 32 LEU B CA 1
ATOM 4725 C C . LEU B 1 32 ? 4.23 38.406 11.734 1 98.06 32 LEU B C 1
ATOM 4727 O O . LEU B 1 32 ? 3.023 38.25 11.938 1 98.06 32 LEU B O 1
ATOM 4731 N N . SER B 1 33 ? 5.145 37.938 12.555 1 98 33 SER B N 1
ATOM 4732 C CA . SER B 1 33 ? 4.789 37.062 13.672 1 98 33 SER B CA 1
ATOM 4733 C C . SER B 1 33 ? 4.09 37.844 14.781 1 98 33 SER B C 1
ATOM 4735 O O . SER B 1 33 ? 3.471 37.281 15.672 1 98 33 SER B O 1
ATOM 4737 N N . GLN B 1 34 ? 4.066 39.188 14.664 1 97.31 34 GLN B N 1
ATOM 4738 C CA . GLN B 1 34 ? 3.496 40.062 15.703 1 97.31 34 GLN B CA 1
ATOM 4739 C C . GLN B 1 34 ? 2.281 40.812 15.188 1 97.31 34 GLN B C 1
ATOM 4741 O O . GLN B 1 34 ? 1.744 41.688 15.883 1 97.31 34 GLN B O 1
ATOM 4746 N N . SER B 1 35 ? 1.833 40.438 14.023 1 97.5 35 SER B N 1
ATOM 4747 C CA . SER B 1 35 ? 0.716 41.156 13.391 1 97.5 35 SER B CA 1
ATOM 4748 C C . SER B 1 35 ? -0.587 40.906 14.141 1 97.5 35 SER B C 1
ATOM 4750 O O . SER B 1 35 ? -0.758 39.844 14.766 1 97.5 35 SER B O 1
ATOM 4752 N N . MET B 1 36 ? -1.548 41.781 13.969 1 96.25 36 MET B N 1
ATOM 4753 C CA . MET B 1 36 ? -2.883 41.656 14.555 1 96.25 36 MET B CA 1
ATOM 4754 C C . MET B 1 36 ? -3.641 40.469 13.945 1 96.25 36 MET B C 1
ATOM 4756 O O . MET B 1 36 ? -4.625 40 14.523 1 96.25 36 MET B O 1
ATOM 4760 N N . LEU B 1 37 ? -3.139 40.094 12.898 1 95.81 37 LEU B N 1
ATOM 4761 C CA . LEU B 1 37 ? -3.791 39 12.188 1 95.81 37 LEU B CA 1
ATOM 4762 C C . LEU B 1 37 ? -3.824 37.75 13.055 1 95.81 37 LEU B C 1
ATOM 4764 O O . LEU B 1 37 ? -4.77 36.938 12.969 1 95.81 37 LEU B O 1
ATOM 4768 N N . TRP B 1 38 ? -2.805 37.625 13.867 1 96.69 38 TRP B N 1
ATOM 4769 C CA . TRP B 1 38 ? -2.705 36.406 14.648 1 96.69 38 TRP B CA 1
ATOM 4770 C C . TRP B 1 38 ? -3.682 36.438 15.82 1 96.69 38 TRP B C 1
ATOM 4772 O O . TRP B 1 38 ? -4.137 35.375 16.281 1 96.69 38 TRP B O 1
ATOM 4782 N N . LYS B 1 39 ? -4.023 37.625 16.25 1 95.62 39 LYS B N 1
ATOM 4783 C CA . LYS B 1 39 ? -5.105 37.719 17.219 1 95.62 39 LYS B CA 1
ATOM 4784 C C . LYS B 1 39 ? -6.449 37.375 16.594 1 95.62 39 LYS B C 1
ATOM 4786 O O . LYS B 1 39 ? -7.258 36.656 17.203 1 95.62 39 LYS B O 1
ATOM 4791 N N . LEU B 1 40 ? -6.609 37.844 15.367 1 95.31 40 LEU B N 1
ATOM 4792 C CA . LEU B 1 40 ? -7.824 37.5 14.641 1 95.31 40 LEU B CA 1
ATOM 4793 C C . LEU B 1 40 ? -7.914 35.969 14.422 1 95.31 40 LEU B C 1
ATOM 4795 O O . LEU B 1 40 ? -8.984 35.406 14.555 1 95.31 40 LEU B O 1
ATOM 4799 N N . GLN B 1 41 ? -6.746 35.469 14.156 1 95.69 41 GLN B N 1
ATOM 4800 C CA . GLN B 1 41 ? -6.66 34.031 13.938 1 95.69 41 GLN B CA 1
ATOM 4801 C C . GLN B 1 41 ? -7.016 33.25 15.211 1 95.69 41 GLN B C 1
ATOM 4803 O O . GLN B 1 41 ? -7.797 32.312 15.164 1 95.69 41 GLN B O 1
ATOM 4808 N N . LYS B 1 42 ? -6.434 33.656 16.281 1 95.38 42 LYS B N 1
ATOM 4809 C CA . LYS B 1 42 ? -6.703 33 17.562 1 95.38 42 LYS B CA 1
ATOM 4810 C C . LYS B 1 42 ? -8.172 33.125 17.938 1 95.38 42 LYS B C 1
ATOM 4812 O O . LYS B 1 42 ? -8.781 32.188 18.422 1 95.38 42 LYS B O 1
ATOM 4817 N N . ASP B 1 43 ? -8.742 34.281 17.656 1 95.12 43 ASP B N 1
ATOM 4818 C CA . ASP B 1 43 ? -10.148 34.531 17.969 1 95.12 43 ASP B CA 1
ATOM 4819 C C . ASP B 1 43 ? -11.055 33.625 17.109 1 95.12 43 ASP B C 1
ATOM 4821 O O . ASP B 1 43 ? -12.07 33.125 17.594 1 95.12 43 ASP B O 1
ATOM 4825 N N . PHE B 1 44 ? -10.633 33.531 15.945 1 95.19 44 PHE B N 1
ATOM 4826 C CA . PHE B 1 44 ? -11.406 32.719 15.031 1 95.19 44 PHE B CA 1
ATOM 4827 C C . PHE B 1 44 ? -11.523 31.297 15.562 1 95.19 44 PHE B C 1
ATOM 4829 O O . PHE B 1 44 ? -12.625 30.766 15.703 1 95.19 44 PHE B O 1
ATOM 4836 N N . PHE B 1 45 ? -10.375 30.75 15.938 1 94.94 45 PHE B N 1
ATOM 4837 C CA . PHE B 1 45 ? -10.383 29.359 16.375 1 94.94 45 PHE B CA 1
ATOM 4838 C C . PHE B 1 45 ? -11.008 29.234 17.75 1 94.94 45 PHE B C 1
ATOM 4840 O O . PHE B 1 45 ? -11.656 28.234 18.047 1 94.94 45 PHE B O 1
ATOM 4847 N N . SER B 1 46 ? -10.836 30.234 18.531 1 94.19 46 SER B N 1
ATOM 4848 C CA . SER B 1 46 ? -11.445 30.219 19.859 1 94.19 46 SER B CA 1
ATOM 4849 C C . SER B 1 46 ? -12.961 30.297 19.766 1 94.19 46 SER B C 1
ATOM 4851 O O . SER B 1 46 ? -13.672 29.656 20.547 1 94.19 46 SER B O 1
ATOM 4853 N N . ASN B 1 47 ? -13.391 31.047 18.812 1 93.5 47 ASN B N 1
ATOM 4854 C CA . ASN B 1 47 ? -14.82 31.266 18.672 1 93.5 47 ASN B CA 1
ATOM 4855 C C . ASN B 1 47 ? -15.5 30.125 17.922 1 93.5 47 ASN B C 1
ATOM 4857 O O . ASN B 1 47 ? -16.578 29.672 18.312 1 93.5 47 ASN B O 1
ATOM 4861 N N . GLN B 1 48 ? -14.805 29.734 16.953 1 93.19 48 GLN B N 1
ATOM 4862 C CA . GLN B 1 48 ? -15.422 28.703 16.125 1 93.19 48 GLN B CA 1
ATOM 4863 C C . GLN B 1 48 ? -15.367 27.344 16.828 1 93.19 48 GLN B C 1
ATOM 4865 O O . GLN B 1 48 ? -16.297 26.547 16.719 1 93.19 48 GLN B O 1
ATOM 4870 N N . GLY B 1 49 ? -14.281 27.094 17.422 1 94.12 49 GLY B N 1
ATOM 4871 C CA . GLY B 1 49 ? -14.109 25.75 17.984 1 94.12 49 GLY B CA 1
ATOM 4872 C C . GLY B 1 49 ? -14.242 24.656 16.953 1 94.12 49 GLY B C 1
ATOM 4873 O O . GLY B 1 49 ? -13.68 24.734 15.859 1 94.12 49 GLY B O 1
ATOM 4874 N N . PRO B 1 50 ? -14.977 23.672 17.297 1 94.75 50 PRO B N 1
ATOM 4875 C CA . PRO B 1 50 ? -15.148 22.547 16.359 1 94.75 50 PRO B CA 1
ATOM 4876 C C . PRO B 1 50 ? -15.867 22.953 15.078 1 94.75 50 PRO B C 1
ATOM 4878 O O . PRO B 1 50 ? -15.703 22.297 14.047 1 94.75 50 PRO B O 1
ATOM 4881 N N . GLU B 1 51 ? -16.5 24.078 15.086 1 93.69 51 GLU B N 1
ATOM 4882 C CA . GLU B 1 51 ? -17.312 24.5 13.953 1 93.69 51 GLU B CA 1
ATOM 4883 C C . GLU B 1 51 ? -16.438 24.938 12.781 1 93.69 51 GLU B C 1
ATOM 4885 O O . GLU B 1 51 ? -16.891 24.969 11.633 1 93.69 51 GLU B O 1
ATOM 4890 N N . ALA B 1 52 ? -15.18 25.219 13.094 1 93.5 52 ALA B N 1
ATOM 4891 C CA . ALA B 1 52 ? -14.25 25.547 12.016 1 93.5 52 ALA B CA 1
ATOM 4892 C C . ALA B 1 52 ? -14.172 24.406 11 1 93.5 52 ALA B C 1
ATOM 4894 O O . ALA B 1 52 ? -14 24.656 9.797 1 93.5 52 ALA B O 1
ATOM 4895 N N . TRP B 1 53 ? -14.438 23.234 11.547 1 93.06 53 TRP B N 1
ATOM 4896 C CA . TRP B 1 53 ? -14.312 22.062 10.688 1 93.06 53 TRP B CA 1
ATOM 4897 C C . TRP B 1 53 ? -15.672 21.438 10.406 1 93.06 53 TRP B C 1
ATOM 4899 O O . TRP B 1 53 ? -15.938 20.984 9.289 1 93.06 53 TRP B O 1
ATOM 4909 N N . THR B 1 54 ? -16.531 21.484 11.359 1 92 54 THR B N 1
ATOM 4910 C CA . THR B 1 54 ? -17.828 20.859 11.18 1 92 54 THR B CA 1
ATOM 4911 C C . THR B 1 54 ? -18.625 21.578 10.086 1 92 54 THR B C 1
ATOM 4913 O O . THR B 1 54 ? -19.406 20.938 9.375 1 92 54 THR B O 1
ATOM 4916 N N . ARG B 1 55 ? -18.266 22.875 9.891 1 91.19 55 ARG B N 1
ATOM 4917 C CA . ARG B 1 55 ? -18.969 23.672 8.891 1 91.19 55 ARG B CA 1
ATOM 4918 C C . ARG B 1 55 ? -18.188 23.734 7.582 1 91.19 55 ARG B C 1
ATOM 4920 O O . ARG B 1 55 ? -18.594 24.422 6.645 1 91.19 55 ARG B O 1
ATOM 4927 N N . GLY B 1 56 ? -17.094 23.125 7.621 1 90.69 56 GLY B N 1
ATOM 4928 C CA . GLY B 1 56 ? -16.312 23.047 6.402 1 90.69 56 GLY B CA 1
ATOM 4929 C C . GLY B 1 56 ? -15.555 24.328 6.098 1 90.69 56 GLY B C 1
ATOM 4930 O O . GLY B 1 56 ? -15.18 24.578 4.953 1 90.69 56 GLY B O 1
ATOM 4931 N N . ILE B 1 57 ? -15.312 25.109 7.098 1 92.06 57 ILE B N 1
ATOM 4932 C CA . ILE B 1 57 ? -14.625 26.391 6.898 1 92.06 57 ILE B CA 1
ATOM 4933 C C . ILE B 1 57 ? -13.141 26.141 6.66 1 92.06 57 ILE B C 1
ATOM 4935 O O . ILE B 1 57 ? -12.555 26.672 5.719 1 92.06 57 ILE B O 1
ATOM 4939 N N . VAL B 1 58 ? -12.57 25.297 7.477 1 93.38 58 VAL B N 1
ATOM 4940 C CA . VAL B 1 58 ? -11.156 24.969 7.375 1 93.38 58 VAL B CA 1
ATOM 4941 C C . VAL B 1 58 ? -10.984 23.578 6.77 1 93.38 58 VAL B C 1
ATOM 4943 O O . VAL B 1 58 ? -11.5 22.594 7.305 1 93.38 58 VAL B O 1
ATOM 4946 N N . PRO B 1 59 ? -10.234 23.5 5.707 1 91.12 59 PRO B N 1
ATOM 4947 C CA . PRO B 1 59 ? -9.992 22.172 5.109 1 91.12 59 PRO B CA 1
ATOM 4948 C C . PRO B 1 59 ? -9.109 21.281 5.984 1 91.12 59 PRO B C 1
ATOM 4950 O O . PRO B 1 59 ? -8.195 21.781 6.652 1 91.12 59 PRO B O 1
ATOM 4953 N N . GLN B 1 60 ? -9.438 19.984 5.949 1 92 60 GLN B N 1
ATOM 4954 C CA . GLN B 1 60 ? -8.672 19.109 6.832 1 92 60 GLN B CA 1
ATOM 4955 C C . GLN B 1 60 ? -8.508 17.719 6.223 1 92 60 GLN B C 1
ATOM 4957 O O . GLN B 1 60 ? -7.832 16.859 6.797 1 92 60 GLN B O 1
ATOM 4962 N N . TYR B 1 61 ? -8.969 17.422 5.105 1 94.62 61 TYR B N 1
ATOM 4963 C CA . TYR B 1 61 ? -9.094 16.062 4.613 1 94.62 61 TYR B CA 1
ATOM 4964 C C . TYR B 1 61 ? -7.723 15.422 4.414 1 94.62 61 TYR B C 1
ATOM 4966 O O . TYR B 1 61 ? -7.457 14.328 4.918 1 94.62 61 TYR B O 1
ATOM 4974 N N . ILE B 1 62 ? -6.793 16.094 3.791 1 95.56 62 ILE B N 1
ATOM 4975 C CA . ILE B 1 62 ? -5.543 15.508 3.32 1 95.56 62 ILE B CA 1
ATOM 4976 C C . ILE B 1 62 ? -4.672 15.125 4.512 1 95.56 62 ILE B C 1
ATOM 4978 O O . ILE B 1 62 ? -3.824 14.234 4.41 1 95.56 62 ILE B O 1
ATOM 4982 N N . THR B 1 63 ? -4.988 15.719 5.676 1 96.44 63 THR B N 1
ATOM 4983 C CA . THR B 1 63 ? -4.141 15.445 6.828 1 96.44 63 THR B CA 1
ATOM 4984 C C . THR B 1 63 ? -4.891 14.617 7.867 1 96.44 63 THR B C 1
ATOM 4986 O O . THR B 1 63 ? -4.383 14.383 8.969 1 96.44 63 THR B O 1
ATOM 4989 N N . THR B 1 64 ? -6.125 14.203 7.531 1 97.06 64 THR B N 1
ATOM 4990 C CA . THR B 1 64 ? -6.875 13.516 8.578 1 97.06 64 THR B CA 1
ATOM 4991 C C . THR B 1 64 ? -7.441 12.195 8.055 1 97.06 64 THR B C 1
ATOM 4993 O O . THR B 1 64 ? -8.031 11.422 8.82 1 97.06 64 THR B O 1
ATOM 4996 N N . ASN B 1 65 ? -7.293 11.945 6.801 1 97.56 65 ASN B N 1
ATOM 4997 C CA . ASN B 1 65 ? -7.855 10.711 6.262 1 97.56 65 ASN B CA 1
ATOM 4998 C C . ASN B 1 65 ? -7.152 9.477 6.82 1 97.56 65 ASN B C 1
ATOM 5000 O O . ASN B 1 65 ? -6.051 9.578 7.363 1 97.56 65 ASN B O 1
ATOM 5004 N N . PRO B 1 66 ? -7.797 8.367 6.73 1 98.19 66 PRO B N 1
ATOM 5005 C CA . PRO B 1 66 ? -7.238 7.164 7.363 1 98.19 66 PRO B CA 1
ATOM 5006 C C . PRO B 1 66 ? -5.918 6.73 6.734 1 98.19 66 PRO B C 1
ATOM 5008 O O . PRO B 1 66 ? -5.09 6.102 7.398 1 98.19 66 PRO B O 1
ATOM 5011 N N . TYR B 1 67 ? -5.66 7.129 5.535 1 98.44 67 TYR B N 1
ATOM 5012 C CA . TYR B 1 67 ? -4.43 6.715 4.863 1 98.44 67 TYR B CA 1
ATOM 5013 C C . TYR B 1 67 ? -3.211 7.344 5.523 1 98.44 67 TYR B C 1
ATOM 5015 O O . TYR B 1 67 ? -2.26 6.645 5.883 1 98.44 67 TYR B O 1
ATOM 5023 N N . ILE B 1 68 ? -3.205 8.648 5.723 1 98.56 68 ILE B N 1
ATOM 5024 C CA . ILE B 1 68 ? -2.066 9.312 6.348 1 98.56 68 ILE B CA 1
ATOM 5025 C C . ILE B 1 68 ? -1.934 8.859 7.801 1 98.56 68 ILE B C 1
ATOM 5027 O O . ILE B 1 68 ? -0.822 8.711 8.312 1 98.56 68 ILE B O 1
ATOM 5031 N N . ALA B 1 69 ? -3.08 8.609 8.438 1 98.62 69 ALA B N 1
ATOM 5032 C CA . ALA B 1 69 ? -3.047 8.109 9.812 1 98.62 69 ALA B CA 1
ATOM 5033 C C . ALA B 1 69 ? -2.332 6.762 9.883 1 98.62 69 ALA B C 1
ATOM 5035 O O . ALA B 1 69 ? -1.554 6.516 10.812 1 98.62 69 ALA B O 1
ATOM 5036 N N . ASN B 1 70 ? -2.637 6.012 8.93 1 98.56 70 ASN B N 1
ATOM 5037 C CA . ASN B 1 70 ? -1.986 4.707 8.875 1 98.56 70 ASN B CA 1
ATOM 5038 C C . ASN B 1 70 ? -0.481 4.84 8.656 1 98.56 70 ASN B C 1
ATOM 5040 O O . ASN B 1 70 ? 0.301 4.078 9.234 1 98.56 70 ASN B O 1
ATOM 5044 N N . LEU B 1 71 ? -0.056 5.789 7.859 1 98.62 71 LEU B N 1
ATOM 5045 C CA . LEU B 1 71 ? 1.363 6.012 7.602 1 98.62 71 LEU B CA 1
ATOM 5046 C C . LEU B 1 71 ? 2.07 6.5 8.859 1 98.62 71 LEU B C 1
ATOM 5048 O O . LEU B 1 71 ? 3.189 6.074 9.156 1 98.62 71 LEU B O 1
ATOM 5052 N N . TYR B 1 72 ? 1.385 7.363 9.547 1 98.81 72 TYR B N 1
ATOM 5053 C CA . TYR B 1 72 ? 1.931 7.828 10.82 1 98.81 72 TYR B CA 1
ATOM 5054 C C . TYR B 1 72 ? 2.066 6.676 11.812 1 98.81 72 TYR B C 1
ATOM 5056 O O . TYR B 1 72 ? 3.078 6.566 12.508 1 98.81 72 TYR B O 1
ATOM 5064 N N . ALA B 1 73 ? 1.028 5.859 11.828 1 98.75 73 ALA B N 1
ATOM 5065 C CA . ALA B 1 73 ? 1.044 4.715 12.734 1 98.75 73 ALA B CA 1
ATOM 5066 C C . ALA B 1 73 ? 2.232 3.801 12.445 1 98.75 73 ALA B C 1
ATOM 5068 O O . ALA B 1 73 ? 2.912 3.346 13.367 1 98.75 73 ALA B O 1
ATOM 5069 N N . LYS B 1 74 ? 2.492 3.637 11.219 1 98.31 74 LYS B N 1
ATOM 5070 C CA . LYS B 1 74 ? 3.613 2.793 10.828 1 98.31 74 LYS B CA 1
ATOM 5071 C C . LYS B 1 74 ? 4.945 3.426 11.219 1 98.31 74 LYS B C 1
ATOM 5073 O O . LYS B 1 74 ? 5.848 2.738 11.703 1 98.31 74 LYS B O 1
ATOM 5078 N N . THR B 1 75 ? 5.082 4.695 10.992 1 98.69 75 THR B N 1
ATOM 5079 C CA . THR B 1 75 ? 6.312 5.41 11.312 1 98.69 75 THR B CA 1
ATOM 5080 C C . THR B 1 75 ? 6.578 5.383 12.82 1 98.69 75 THR B C 1
ATOM 5082 O O . THR B 1 75 ? 7.688 5.074 13.25 1 98.69 75 THR B O 1
ATOM 5085 N N . ILE B 1 76 ? 5.543 5.645 13.516 1 98.62 76 ILE B N 1
ATOM 5086 C CA . ILE B 1 76 ? 5.676 5.695 14.969 1 98.62 76 ILE B CA 1
ATOM 5087 C C . ILE B 1 76 ? 5.918 4.289 15.516 1 98.62 76 ILE B C 1
ATOM 5089 O O . ILE B 1 76 ? 6.684 4.113 16.469 1 98.62 76 ILE B O 1
ATOM 5093 N N . PHE B 1 77 ? 5.27 3.32 14.906 1 98.06 77 PHE B N 1
ATOM 5094 C CA . PHE B 1 77 ? 5.566 1.941 15.273 1 98.06 77 PHE B CA 1
ATOM 5095 C C . PHE B 1 77 ? 7.039 1.629 15.055 1 98.06 77 PHE B C 1
ATOM 5097 O O . PHE B 1 77 ? 7.664 0.951 15.875 1 98.06 77 PHE B O 1
ATOM 5104 N N . GLY B 1 78 ? 7.621 2.148 13.945 1 97.31 78 GLY B N 1
ATOM 5105 C CA . GLY B 1 78 ? 9.055 2.012 13.727 1 97.31 78 GLY B CA 1
ATOM 5106 C C . GLY B 1 78 ? 9.883 2.584 14.859 1 97.31 78 GLY B C 1
ATOM 5107 O O . GLY B 1 78 ? 10.859 1.969 15.297 1 97.31 78 GLY B O 1
ATOM 5108 N N . TYR B 1 79 ? 9.445 3.674 15.336 1 96.69 79 TYR B N 1
ATOM 5109 C CA . TYR B 1 79 ? 10.172 4.285 16.438 1 96.69 79 TYR B CA 1
ATOM 5110 C C . TYR B 1 79 ? 10.031 3.455 17.719 1 96.69 79 TYR B C 1
ATOM 5112 O O . TYR B 1 79 ? 10.984 3.328 18.484 1 96.69 79 TYR B O 1
ATOM 5120 N N . CYS B 1 80 ? 8.828 2.936 17.938 1 95.62 80 CYS B N 1
ATOM 5121 C CA . CYS B 1 80 ? 8.625 2.104 19.109 1 95.62 80 CYS B CA 1
ATOM 5122 C C . CYS B 1 80 ? 9.539 0.889 19.094 1 95.62 80 CYS B C 1
ATOM 5124 O O . CYS B 1 80 ? 10.031 0.456 20.141 1 95.62 80 CYS B O 1
ATOM 5126 N N . ARG B 1 81 ? 9.766 0.419 17.938 1 94.69 81 ARG B N 1
ATOM 5127 C CA . ARG B 1 81 ? 10.711 -0.688 17.797 1 94.69 81 ARG B CA 1
ATOM 5128 C C . ARG B 1 81 ? 12.117 -0.255 18.188 1 94.69 81 ARG B C 1
ATOM 5130 O O . ARG B 1 81 ? 12.844 -1.005 18.844 1 94.69 81 ARG B O 1
ATOM 5137 N N . ASP B 1 82 ? 12.5 0.926 17.781 1 93.88 82 ASP B N 1
ATOM 5138 C CA . ASP B 1 82 ? 13.797 1.468 18.188 1 93.88 82 ASP B CA 1
ATOM 5139 C C . ASP B 1 82 ? 13.852 1.687 19.688 1 93.88 82 ASP B C 1
ATOM 5141 O O . ASP B 1 82 ? 14.852 1.354 20.328 1 93.88 82 ASP B O 1
ATOM 5145 N N . TYR B 1 83 ? 12.828 2.18 20.188 1 91.69 83 TYR B N 1
ATOM 5146 C CA . TYR B 1 83 ? 12.75 2.568 21.594 1 91.69 83 TYR B CA 1
ATOM 5147 C C . TYR B 1 83 ? 12.93 1.361 22.5 1 91.69 83 TYR B C 1
ATOM 5149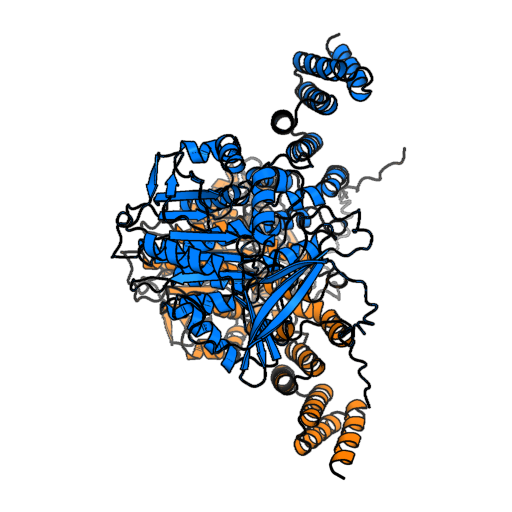 O O . TYR B 1 83 ? 13.688 1.421 23.469 1 91.69 83 TYR B O 1
ATOM 5157 N N . VAL B 1 84 ? 12.289 0.312 22.188 1 90.25 84 VAL B N 1
ATOM 5158 C CA . VAL B 1 84 ? 12.266 -0.84 23.078 1 90.25 84 VAL B CA 1
ATOM 5159 C C . VAL B 1 84 ? 13.625 -1.533 23.062 1 90.25 84 VAL B C 1
ATOM 5161 O O . VAL B 1 84 ? 13.93 -2.338 23.953 1 90.25 84 VAL B O 1
ATOM 5164 N N . THR B 1 85 ? 14.438 -1.194 22.094 1 87.5 85 THR B N 1
ATOM 5165 C CA . THR B 1 85 ? 15.758 -1.816 22.016 1 87.5 85 THR B CA 1
ATOM 5166 C C . THR B 1 85 ? 16.797 -0.968 22.734 1 87.5 85 THR B C 1
ATOM 5168 O O . THR B 1 85 ? 17.938 -1.395 22.922 1 87.5 85 THR B O 1
ATOM 5171 N N . ARG B 1 86 ? 16.391 0.144 23.219 1 87.44 86 ARG B N 1
ATOM 5172 C CA . ARG B 1 86 ? 17.312 1.021 23.938 1 87.44 86 ARG B CA 1
ATOM 5173 C C . ARG B 1 86 ? 17.656 0.457 25.312 1 87.44 86 ARG B C 1
ATOM 5175 O O . ARG B 1 86 ? 16.812 -0.128 25.984 1 87.44 86 ARG B O 1
ATOM 5182 N N . THR B 1 87 ? 18.906 0.763 25.703 1 84.44 87 THR B N 1
ATOM 5183 C CA . THR B 1 87 ? 19.359 0.27 27 1 84.44 87 THR B CA 1
ATOM 5184 C C . THR B 1 87 ? 19.359 1.394 28.031 1 84.44 87 THR B C 1
ATOM 5186 O O . THR B 1 87 ? 19.453 1.138 29.234 1 84.44 87 THR B O 1
ATOM 5189 N N . ASP B 1 88 ? 19.156 2.553 27.609 1 82.31 88 ASP B N 1
ATOM 5190 C CA . ASP B 1 88 ? 19.281 3.705 28.484 1 82.31 88 ASP B CA 1
ATOM 5191 C C . ASP B 1 88 ? 17.906 4.145 29 1 82.31 88 ASP B C 1
ATOM 5193 O O . ASP B 1 88 ? 17.797 5.141 29.719 1 82.31 88 ASP B O 1
ATOM 5197 N N . ILE B 1 89 ? 16.875 3.336 28.672 1 79.25 89 ILE B N 1
ATOM 5198 C CA . ILE B 1 89 ? 15.547 3.799 29.031 1 79.25 89 ILE B CA 1
ATOM 5199 C C . ILE B 1 89 ? 14.812 2.703 29.812 1 79.25 89 ILE B C 1
ATOM 5201 O O . ILE B 1 89 ? 15.141 1.521 29.688 1 79.25 89 ILE B O 1
ATOM 5205 N N . ASP B 1 90 ? 13.906 3.246 30.625 1 79.31 90 ASP B N 1
ATOM 5206 C CA . ASP B 1 90 ? 12.992 2.336 31.312 1 79.31 90 ASP B CA 1
ATOM 5207 C C . ASP B 1 90 ? 11.875 1.87 30.375 1 79.31 90 ASP B C 1
ATOM 5209 O O . ASP B 1 90 ? 11.031 2.666 29.953 1 79.31 90 ASP B O 1
ATOM 5213 N N . LYS B 1 91 ? 11.883 0.622 30.156 1 76.44 91 LYS B N 1
ATOM 5214 C CA . LYS B 1 91 ? 10.945 0.039 29.203 1 76.44 91 LYS B CA 1
ATOM 5215 C C . LYS B 1 91 ? 9.516 0.097 29.734 1 76.44 91 LYS B C 1
ATOM 5217 O O . LYS B 1 91 ? 8.562 -0.021 28.953 1 76.44 91 LYS B O 1
ATOM 5222 N N . ASP B 1 92 ? 9.398 0.368 30.969 1 79.25 92 ASP B N 1
ATOM 5223 C CA . ASP B 1 92 ? 8.062 0.427 31.562 1 79.25 92 ASP B CA 1
ATOM 5224 C C . ASP B 1 92 ? 7.539 1.861 31.594 1 79.25 92 ASP B C 1
ATOM 5226 O O . ASP B 1 92 ? 6.41 2.105 32.031 1 79.25 92 ASP B O 1
ATOM 5230 N N . SER B 1 93 ? 8.328 2.654 30.984 1 83.56 93 SER B N 1
ATOM 5231 C CA . SER B 1 93 ? 7.902 4.047 30.969 1 83.56 93 SER B CA 1
ATOM 5232 C C . SER B 1 93 ? 6.922 4.309 29.828 1 83.56 93 SER B C 1
ATOM 5234 O O . SER B 1 93 ? 6.871 3.551 28.859 1 83.56 93 SER B O 1
ATOM 5236 N N . THR B 1 94 ? 6.133 5.359 30.031 1 89.88 94 THR B N 1
ATOM 5237 C CA . THR B 1 94 ? 5.098 5.73 29.062 1 89.88 94 THR B CA 1
ATOM 5238 C C . THR B 1 94 ? 5.68 6.594 27.953 1 89.88 94 THR B C 1
ATOM 5240 O O . THR B 1 94 ? 6.379 7.574 28.219 1 89.88 94 THR B O 1
ATOM 5243 N N . ILE B 1 95 ? 5.465 6.148 26.766 1 92.62 95 ILE B N 1
ATOM 5244 C CA . ILE B 1 95 ? 5.789 6.984 25.609 1 92.62 95 ILE B CA 1
ATOM 5245 C C . ILE B 1 95 ? 4.668 7.996 25.375 1 92.62 95 ILE B C 1
ATOM 5247 O O . ILE B 1 95 ? 3.488 7.633 25.359 1 92.62 95 ILE B O 1
ATOM 5251 N N . TYR B 1 96 ? 5.043 9.234 25.188 1 95.88 96 TYR B N 1
ATOM 5252 C CA . TYR B 1 96 ? 4.035 10.266 24.953 1 95.88 96 TYR B CA 1
ATOM 5253 C C . TYR B 1 96 ? 3.963 10.625 23.469 1 95.88 96 TYR B C 1
ATOM 5255 O O . TYR B 1 96 ? 4.988 10.906 22.844 1 95.88 96 TYR B O 1
ATOM 5263 N N . ILE B 1 97 ? 2.824 10.5 22.953 1 98.31 97 ILE B N 1
A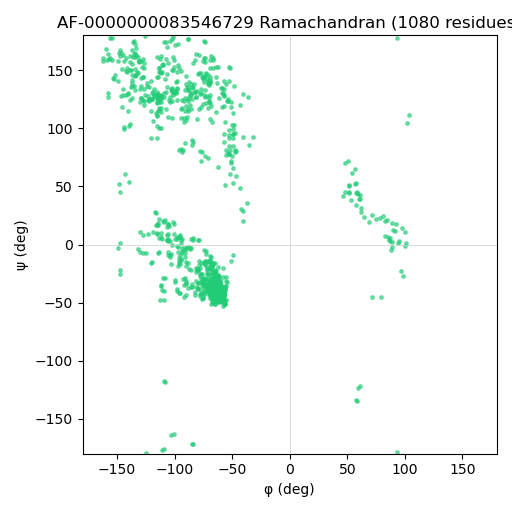TOM 5264 C CA . ILE B 1 97 ? 2.516 10.992 21.609 1 98.31 97 ILE B CA 1
ATOM 5265 C C . ILE B 1 97 ? 1.63 12.234 21.703 1 98.31 97 ILE B C 1
ATOM 5267 O O . ILE B 1 97 ? 0.512 12.164 22.219 1 98.31 97 ILE B O 1
ATOM 5271 N N . MET B 1 98 ? 2.182 13.289 21.234 1 98.38 98 MET B N 1
ATOM 5272 C CA . MET B 1 98 ? 1.459 14.555 21.375 1 98.38 98 MET B CA 1
ATOM 5273 C C . MET B 1 98 ? 1.075 15.117 20 1 98.38 98 MET B C 1
ATOM 5275 O O . MET B 1 98 ? 1.929 15.273 19.125 1 98.38 98 MET B O 1
ATOM 5279 N N . GLU B 1 99 ? -0.192 15.297 19.844 1 98.69 99 GLU B N 1
ATOM 5280 C CA . GLU B 1 99 ? -0.7 15.953 18.641 1 98.69 99 GLU B CA 1
ATOM 5281 C C . GLU B 1 99 ? -0.983 17.438 18.906 1 98.69 99 GLU B C 1
ATOM 5283 O O . GLU B 1 99 ? -1.768 17.766 19.797 1 98.69 99 GLU B O 1
ATOM 5288 N N . LEU B 1 100 ? -0.315 18.25 18.047 1 98.19 100 LEU B N 1
ATOM 5289 C CA . LEU B 1 100 ? -0.498 19.688 18.188 1 98.19 100 LEU B CA 1
ATOM 5290 C C . LEU B 1 100 ? -1.695 20.172 17.375 1 98.19 100 LEU B C 1
ATOM 5292 O O . LEU B 1 100 ? -1.905 19.719 16.25 1 98.19 100 LEU B O 1
ATOM 5296 N N . ALA B 1 101 ? -2.486 21 17.953 1 96.12 101 ALA B N 1
ATOM 5297 C CA . ALA B 1 101 ? -3.605 21.625 17.25 1 96.12 101 ALA B CA 1
ATOM 5298 C C . ALA B 1 101 ? -4.457 20.578 16.531 1 96.12 101 ALA B C 1
ATOM 5300 O O . ALA B 1 101 ? -4.613 20.625 15.32 1 96.12 101 ALA B O 1
ATOM 5301 N N . SER B 1 102 ? -5.188 19.812 17.391 1 96.12 102 SER B N 1
ATOM 5302 C CA . SER B 1 102 ? -5.758 18.562 16.891 1 96.12 102 SER B CA 1
ATOM 5303 C C . SER B 1 102 ? -7.109 18.812 16.219 1 96.12 102 SER B C 1
ATOM 5305 O O . SER B 1 102 ? -7.719 17.875 15.695 1 96.12 102 SER B O 1
ATOM 5307 N N . GLY B 1 103 ? -7.57 20 16.234 1 94.5 103 GLY B N 1
ATOM 5308 C CA . GLY B 1 103 ? -8.859 20.281 15.617 1 94.5 103 GLY B CA 1
ATOM 5309 C C . GLY B 1 103 ? -9.992 19.469 16.234 1 94.5 103 GLY B C 1
ATOM 5310 O O . GLY B 1 103 ? -10.188 19.484 17.438 1 94.5 103 GLY B O 1
ATOM 5311 N N . VAL B 1 104 ? -10.656 18.766 15.438 1 95.38 104 VAL B N 1
ATOM 5312 C CA . VAL B 1 104 ? -11.828 18.062 15.922 1 95.38 104 VAL B CA 1
ATOM 5313 C C . VAL B 1 104 ? -11.43 16.656 16.375 1 95.38 104 VAL B C 1
ATOM 5315 O O . VAL B 1 104 ? -12.258 15.906 16.906 1 95.38 104 VAL B O 1
ATOM 5318 N N . GLY B 1 105 ? -10.242 16.328 16.172 1 97.31 105 GLY B N 1
ATOM 5319 C CA . GLY B 1 105 ? -9.773 15.055 16.688 1 97.31 105 GLY B CA 1
ATOM 5320 C C . GLY B 1 105 ? -9.992 13.898 15.719 1 97.31 105 GLY B C 1
ATOM 5321 O O . GLY B 1 105 ? -9.93 12.734 16.109 1 97.31 105 GLY B O 1
ATOM 5322 N N . ARG B 1 106 ? -10.188 14.273 14.508 1 97.44 106 ARG B N 1
ATOM 5323 C CA . ARG B 1 106 ? -10.414 13.234 13.508 1 97.44 106 ARG B CA 1
ATOM 5324 C C . ARG B 1 106 ? -9.156 12.406 13.289 1 97.44 106 ARG B C 1
ATOM 5326 O O . ARG B 1 106 ? -9.211 11.172 13.266 1 97.44 106 ARG B O 1
ATOM 5333 N N . PHE B 1 107 ? -8.023 13.094 13.109 1 98.31 107 PHE B N 1
ATOM 5334 C CA . PHE B 1 107 ? -6.766 12.383 12.953 1 98.31 107 PHE B CA 1
ATOM 5335 C C . PHE B 1 107 ? -6.465 11.539 14.188 1 98.31 107 PHE B C 1
ATOM 5337 O O . PHE B 1 107 ? -6 10.398 14.07 1 98.31 107 PHE B O 1
ATOM 5344 N N . THR B 1 108 ? -6.812 12.062 15.32 1 98.69 108 THR B N 1
ATOM 5345 C CA . THR B 1 108 ? -6.582 11.367 16.578 1 98.69 108 THR B CA 1
ATOM 5346 C C . THR B 1 108 ? -7.262 10 16.578 1 98.69 108 THR B C 1
ATOM 5348 O O . THR B 1 108 ? -6.629 8.984 16.875 1 98.69 108 THR B O 1
ATOM 5351 N N . TYR B 1 109 ? -8.461 10.078 16.219 1 98.5 109 TYR B N 1
ATOM 5352 C CA . TYR B 1 109 ? -9.266 8.859 16.25 1 98.5 109 TYR B CA 1
ATOM 5353 C C . TYR B 1 109 ? -8.734 7.84 15.25 1 98.5 109 TYR B C 1
ATOM 5355 O O . TYR B 1 109 ? -8.531 6.672 15.586 1 98.5 109 TYR B O 1
ATOM 5363 N N . THR B 1 110 ? -8.508 8.32 14.109 1 97.31 110 THR B N 1
ATOM 5364 C CA . THR B 1 110 ? -8.094 7.402 13.055 1 97.31 110 THR B CA 1
ATOM 5365 C C . THR B 1 110 ? -6.691 6.867 13.328 1 97.31 110 THR B C 1
ATOM 5367 O O . THR B 1 110 ? -6.402 5.703 13.039 1 97.31 110 THR B O 1
ATOM 5370 N N . PHE B 1 111 ? -5.848 7.711 13.844 1 98.56 111 PHE B N 1
ATOM 5371 C CA . PHE B 1 111 ? -4.512 7.266 14.227 1 98.56 111 PHE B CA 1
ATOM 5372 C C . PHE B 1 111 ? -4.59 6.184 15.297 1 98.56 111 PHE B C 1
ATOM 5374 O O . PHE B 1 111 ? -3.943 5.141 15.18 1 98.56 111 PHE B O 1
ATOM 5381 N N . LEU B 1 112 ? -5.371 6.457 16.328 1 98.62 112 LEU B N 1
ATOM 5382 C CA . LEU B 1 112 ? -5.469 5.508 17.438 1 98.62 112 LEU B CA 1
ATOM 5383 C C . LEU B 1 112 ? -6.027 4.172 16.969 1 98.62 112 LEU B C 1
ATOM 5385 O O . LEU B 1 112 ? -5.566 3.113 17.391 1 98.62 112 LEU B O 1
ATOM 5389 N N . LYS B 1 113 ? -6.973 4.301 16.047 1 97.5 113 LYS B N 1
ATOM 5390 C CA . LYS B 1 113 ? -7.551 3.08 15.484 1 97.5 113 LYS B CA 1
ATOM 5391 C C . LYS B 1 113 ? -6.484 2.236 14.797 1 97.5 113 LYS B C 1
ATOM 5393 O O . LYS B 1 113 ? -6.395 1.03 15.023 1 97.5 113 LYS B O 1
ATOM 5398 N N . ARG B 1 114 ? -5.668 2.871 14.039 1 98 114 ARG B N 1
ATOM 5399 C CA . ARG B 1 114 ? -4.664 2.15 13.266 1 98 114 ARG B CA 1
ATOM 5400 C C . ARG B 1 114 ? -3.49 1.733 14.141 1 98 114 ARG B C 1
ATOM 5402 O O . ARG B 1 114 ? -2.994 0.61 14.031 1 98 114 ARG B O 1
ATOM 5409 N N . PHE B 1 115 ? -3.092 2.641 14.977 1 98.56 115 PHE B N 1
ATOM 5410 C CA . PHE B 1 115 ? -1.916 2.395 15.805 1 98.56 115 PHE B CA 1
ATOM 5411 C C . PHE B 1 115 ? -2.178 1.264 16.797 1 98.56 115 PHE B C 1
ATOM 5413 O O . PHE B 1 115 ? -1.335 0.382 16.969 1 98.56 115 PHE B O 1
ATOM 5420 N N . LEU B 1 116 ? -3.344 1.263 17.422 1 98.12 116 LEU B N 1
ATOM 5421 C CA . LEU B 1 116 ? -3.689 0.216 18.375 1 98.12 116 LEU B CA 1
ATOM 5422 C C . LEU B 1 116 ? -3.83 -1.133 17.672 1 98.12 116 LEU B C 1
ATOM 5424 O O . LEU B 1 116 ? -3.439 -2.164 18.219 1 98.12 116 LEU B O 1
ATOM 5428 N N . HIS B 1 117 ? -4.375 -1.033 16.5 1 96.81 117 HIS B N 1
ATOM 5429 C CA . HIS B 1 117 ? -4.461 -2.26 15.719 1 96.81 117 HIS B CA 1
ATOM 5430 C C . HIS B 1 117 ? -3.08 -2.852 15.469 1 96.81 117 HIS B C 1
ATOM 5432 O O . HIS B 1 117 ? -2.881 -4.059 15.617 1 96.81 117 HIS B O 1
ATOM 5438 N N . ILE B 1 118 ? -2.105 -2.006 15.133 1 97.56 118 ILE B N 1
ATOM 5439 C CA . ILE B 1 118 ? -0.747 -2.459 14.859 1 97.56 118 ILE B CA 1
ATOM 5440 C C . ILE B 1 118 ? -0.117 -3.006 16.141 1 97.56 118 ILE B C 1
ATOM 5442 O O . ILE B 1 118 ? 0.413 -4.121 16.156 1 97.56 118 ILE B O 1
ATOM 5446 N N . ILE B 1 119 ? -0.271 -2.293 17.203 1 97.19 119 ILE B N 1
ATOM 5447 C CA . ILE B 1 119 ? 0.368 -2.652 18.469 1 97.19 119 ILE B CA 1
ATOM 5448 C C . ILE B 1 119 ? -0.2 -3.977 18.969 1 97.19 119 ILE B C 1
ATOM 5450 O O . ILE B 1 119 ? 0.552 -4.867 19.375 1 97.19 119 ILE B O 1
ATOM 5454 N N . GLU B 1 120 ? -1.543 -4.148 18.875 1 96.31 120 GLU B N 1
ATOM 5455 C CA . GLU B 1 120 ? -2.215 -5.32 19.422 1 96.31 120 GLU B CA 1
ATOM 5456 C C . GLU B 1 120 ? -1.854 -6.578 18.641 1 96.31 120 GLU B C 1
ATOM 5458 O O . GLU B 1 120 ? -1.91 -7.688 19.188 1 96.31 120 GLU B O 1
ATOM 5463 N N . ASN B 1 121 ? -1.423 -6.324 17.453 1 94.69 121 ASN B N 1
ATOM 5464 C CA . ASN B 1 121 ? -1.111 -7.465 16.609 1 94.69 121 ASN B CA 1
ATOM 5465 C C . ASN B 1 121 ? 0.392 -7.605 16.391 1 94.69 121 ASN B C 1
ATOM 5467 O O . ASN B 1 121 ? 0.826 -8.258 15.438 1 94.69 121 ASN B O 1
ATOM 5471 N N . SER B 1 122 ? 1.157 -6.98 17.281 1 95.31 122 SER B N 1
ATOM 5472 C CA . SER B 1 122 ? 2.609 -7.008 17.141 1 95.31 122 SER B CA 1
ATOM 5473 C C . SER B 1 122 ? 3.281 -7.539 18.391 1 95.31 122 SER B C 1
ATOM 5475 O O . SER B 1 122 ? 2.604 -7.891 19.359 1 95.31 122 SER B O 1
ATOM 5477 N N . SER B 1 123 ? 4.609 -7.578 18.328 1 92.62 123 SER B N 1
ATOM 5478 C CA . SER B 1 123 ? 5.41 -8.016 19.469 1 92.62 123 SER B CA 1
ATOM 5479 C C . SER B 1 123 ? 5.453 -6.941 20.547 1 92.62 123 SER B C 1
ATOM 5481 O O . SER B 1 123 ? 5.914 -7.199 21.656 1 92.62 123 SER B O 1
ATOM 5483 N N . LEU B 1 124 ? 4.867 -5.785 20.234 1 94.75 124 LEU B N 1
ATOM 5484 C CA . LEU B 1 124 ? 4.895 -4.684 21.188 1 94.75 124 LEU B CA 1
ATOM 5485 C C . LEU B 1 124 ? 3.568 -4.582 21.938 1 94.75 124 LEU B C 1
ATOM 5487 O O . LEU B 1 124 ? 3.271 -3.551 22.547 1 94.75 124 LEU B O 1
ATOM 5491 N N . LYS B 1 125 ? 2.799 -5.672 21.875 1 93.88 125 LYS B N 1
ATOM 5492 C CA . LYS B 1 125 ? 1.552 -5.707 22.641 1 93.88 125 LYS B CA 1
ATOM 5493 C C . LYS B 1 125 ? 1.797 -5.402 24.109 1 93.88 125 LYS B C 1
ATOM 5495 O O . LYS B 1 125 ? 2.697 -5.98 24.734 1 93.88 125 LYS B O 1
ATOM 5500 N N . GLY B 1 126 ? 1.084 -4.406 24.625 1 92 126 GLY B N 1
ATOM 5501 C CA . GLY B 1 126 ? 1.23 -4.027 26.031 1 92 126 GLY B CA 1
ATOM 5502 C C . GLY B 1 126 ? 2.117 -2.812 26.234 1 92 126 GLY B C 1
ATOM 5503 O O . GLY B 1 126 ? 2.297 -2.346 27.359 1 92 126 GLY B O 1
ATOM 5504 N N . LEU B 1 127 ? 2.648 -2.307 25.078 1 93.62 127 LEU B N 1
ATOM 5505 C CA . LEU B 1 127 ? 3.447 -1.09 25.172 1 93.62 127 LEU B CA 1
ATOM 5506 C C . LEU B 1 127 ? 2.648 0.04 25.812 1 93.62 127 LEU B C 1
ATOM 5508 O O . LEU B 1 127 ? 1.475 0.235 25.5 1 93.62 127 LEU B O 1
ATOM 5512 N N . LYS B 1 128 ? 3.24 0.716 26.734 1 93.44 128 LYS B N 1
ATOM 5513 C CA . LYS B 1 128 ? 2.564 1.818 27.406 1 93.44 128 LYS B CA 1
ATOM 5514 C C . LYS B 1 128 ? 2.797 3.139 26.688 1 93.44 128 LYS B C 1
ATOM 5516 O O . LYS B 1 128 ? 3.939 3.572 26.516 1 93.44 128 LYS B O 1
ATOM 5521 N N . PHE B 1 129 ? 1.724 3.652 26.281 1 95.81 129 PHE B N 1
ATOM 5522 C CA . PHE B 1 129 ? 1.804 4.973 25.656 1 95.81 129 PHE B CA 1
ATOM 5523 C C . PHE B 1 129 ? 0.576 5.805 26.016 1 95.81 129 PHE B C 1
ATOM 5525 O O . PHE B 1 129 ? -0.434 5.27 26.469 1 95.81 129 PHE B O 1
ATOM 5532 N N . LYS B 1 130 ? 0.749 7.059 25.906 1 96.75 130 LYS B N 1
ATOM 5533 C CA . LYS B 1 130 ? -0.342 8.016 26.094 1 96.75 130 LYS B CA 1
ATOM 5534 C C . LYS B 1 130 ? -0.407 9 24.922 1 96.75 130 LYS B C 1
ATOM 5536 O O . LYS B 1 130 ? 0.603 9.609 24.562 1 96.75 130 LYS B O 1
ATOM 5541 N N . TYR B 1 131 ? -1.536 8.969 24.359 1 98.62 131 TYR B N 1
ATOM 5542 C CA . TYR B 1 131 ? -1.788 9.938 23.297 1 98.62 131 TYR B CA 1
ATOM 5543 C C . TYR B 1 131 ? -2.408 11.211 23.875 1 98.62 131 TYR B C 1
ATOM 5545 O O . TYR B 1 131 ? -3.445 11.156 24.531 1 98.62 131 TYR B O 1
ATOM 5553 N N . ILE B 1 132 ? -1.755 12.297 23.562 1 98.5 132 ILE B N 1
ATOM 5554 C CA . ILE B 1 132 ? -2.211 13.57 24.125 1 98.5 132 ILE B CA 1
ATOM 5555 C C . ILE B 1 132 ? -2.693 14.477 23 1 98.5 132 ILE B C 1
ATOM 5557 O O . ILE B 1 132 ? -1.893 14.945 22.188 1 98.5 132 ILE B O 1
ATOM 5561 N N . VAL B 1 133 ? -3.975 14.664 23 1 98.56 133 VAL B N 1
ATOM 5562 C CA . VAL B 1 133 ? -4.539 15.625 22.062 1 98.56 133 VAL B CA 1
ATOM 5563 C C . VAL B 1 133 ? -4.535 17.016 22.672 1 98.56 133 VAL B C 1
ATOM 5565 O O . VAL B 1 133 ? -4.848 17.188 23.859 1 98.56 133 VAL B O 1
ATOM 5568 N N . THR B 1 134 ? -4.043 17.984 21.828 1 98.44 134 THR B N 1
ATOM 5569 C CA . THR B 1 134 ? -3.91 19.312 22.422 1 98.44 134 THR B CA 1
ATOM 5570 C C . THR B 1 134 ? -4.484 20.375 21.484 1 98.44 134 THR B C 1
ATOM 5572 O O . THR B 1 134 ? -4.566 20.156 20.266 1 98.44 134 THR B O 1
ATOM 5575 N N . ASP B 1 135 ? -5.031 21.328 22.094 1 97.56 135 ASP B N 1
ATOM 5576 C CA . ASP B 1 135 ? -5.496 22.562 21.469 1 97.56 135 ASP B CA 1
ATOM 5577 C C . ASP B 1 135 ? -5.57 23.703 22.469 1 97.56 135 ASP B C 1
ATOM 5579 O O . ASP B 1 135 ? -5.609 23.469 23.688 1 97.56 135 ASP B O 1
ATOM 5583 N N . PHE B 1 136 ? -5.59 24.859 21.922 1 96.44 136 PHE B N 1
ATOM 5584 C CA . PHE B 1 136 ? -5.699 25.969 22.859 1 96.44 136 PHE B CA 1
ATOM 5585 C C . PHE B 1 136 ? -7.164 26.312 23.125 1 96.44 136 PHE B C 1
ATOM 5587 O O . PHE B 1 136 ? -7.48 26.969 24.125 1 96.44 136 PHE B O 1
ATOM 5594 N N . SER B 1 137 ? -8.055 25.891 22.281 1 96.06 137 SER B N 1
ATOM 5595 C CA . SER B 1 137 ? -9.477 26.188 22.406 1 96.06 137 SER B CA 1
ATOM 5596 C C . SER B 1 137 ? -10.148 25.234 23.406 1 96.06 137 SER B C 1
ATOM 5598 O O . SER B 1 137 ? -10.172 24.016 23.188 1 96.06 137 SER B O 1
ATOM 5600 N N . GLU B 1 138 ? -10.836 25.781 24.375 1 95.38 138 GLU B N 1
ATOM 5601 C CA . GLU B 1 138 ? -11.555 24.984 25.359 1 95.38 138 GLU B CA 1
ATOM 5602 C C . GLU B 1 138 ? -12.734 24.25 24.719 1 95.38 138 GLU B C 1
ATOM 5604 O O . GLU B 1 138 ? -13.094 23.156 25.141 1 95.38 138 GLU B O 1
ATOM 5609 N N . LYS B 1 139 ? -13.18 24.875 23.719 1 96.81 139 LYS B N 1
ATOM 5610 C CA . LYS B 1 139 ? -14.305 24.25 23.031 1 96.81 139 LYS B CA 1
ATOM 5611 C C . LYS B 1 139 ? -13.891 22.938 22.391 1 96.81 139 LYS B C 1
ATOM 5613 O O . LYS B 1 139 ? -14.664 21.969 22.391 1 96.81 139 LYS B O 1
ATOM 5618 N N . ASN B 1 140 ? -12.656 22.938 21.891 1 97.38 140 ASN B N 1
ATOM 5619 C CA . ASN B 1 140 ? -12.156 21.703 21.281 1 97.38 140 ASN B CA 1
ATOM 5620 C C . ASN B 1 140 ? -11.922 20.625 22.344 1 97.38 140 ASN B C 1
ATOM 5622 O O . ASN B 1 140 ? -12.211 19.453 22.109 1 97.38 140 ASN B O 1
ATOM 5626 N N . ILE B 1 141 ? -11.469 21.016 23.484 1 96.81 141 ILE B N 1
ATOM 5627 C CA . ILE B 1 141 ? -11.195 20.062 24.562 1 96.81 141 ILE B CA 1
ATOM 5628 C C . ILE B 1 141 ? -12.5 19.438 25.047 1 96.81 141 ILE B C 1
ATOM 5630 O O . ILE B 1 141 ? -12.594 18.219 25.188 1 96.81 141 ILE B O 1
ATOM 5634 N N . GLU B 1 142 ? -13.438 20.312 25.219 1 96.62 142 GLU B N 1
ATOM 5635 C CA . GLU B 1 142 ? -14.742 19.828 25.641 1 96.62 142 GLU B CA 1
ATOM 5636 C C . GLU B 1 142 ? -15.359 18.906 24.594 1 96.62 142 GLU B C 1
ATOM 5638 O O . GLU B 1 142 ? -15.984 17.906 24.922 1 96.62 142 GLU B O 1
ATOM 5643 N N . TYR B 1 143 ? -15.094 19.344 23.453 1 97.31 143 TYR B N 1
ATOM 5644 C CA . TYR B 1 143 ? -15.617 18.562 22.344 1 97.31 143 TYR B CA 1
ATOM 5645 C C . TYR B 1 143 ? -15.062 17.156 22.359 1 97.31 143 TYR B C 1
ATOM 5647 O O . TYR B 1 143 ? -15.82 16.172 22.25 1 97.31 143 TYR B O 1
ATOM 5655 N N . TRP B 1 144 ? -13.742 17.016 22.578 1 97.69 144 TRP B N 1
ATOM 5656 C CA . TRP B 1 144 ? -13.109 15.703 22.609 1 97.69 144 TRP B CA 1
ATOM 5657 C C . TRP B 1 144 ? -13.648 14.867 23.766 1 97.69 144 TRP B C 1
ATOM 5659 O O . TRP B 1 144 ? -13.977 13.688 23.578 1 97.69 144 TRP B O 1
ATOM 5669 N N . GLN B 1 145 ? -13.758 15.477 24.875 1 97 145 GLN B N 1
ATOM 5670 C CA . GLN B 1 145 ? -14.133 14.773 26.094 1 97 145 GLN B CA 1
ATOM 5671 C C . GLN B 1 145 ? -15.578 14.281 26.031 1 97 145 GLN B C 1
ATOM 5673 O O . GLN B 1 145 ? -15.93 13.297 26.688 1 97 145 GLN B O 1
ATOM 5678 N N . ASN B 1 146 ? -16.344 14.977 25.203 1 96 146 ASN B N 1
ATOM 5679 C CA . ASN B 1 146 ? -17.75 14.633 25.125 1 96 146 ASN B CA 1
ATOM 5680 C C . ASN B 1 146 ? -18.062 13.812 23.875 1 96 146 ASN B C 1
ATOM 5682 O O . ASN B 1 146 ? -19.219 13.422 23.656 1 96 146 ASN B O 1
ATOM 5686 N N . HIS B 1 147 ? -17.016 13.617 23.172 1 96.69 147 HIS B N 1
ATOM 5687 C CA . HIS B 1 147 ? -17.266 12.875 21.938 1 96.69 147 HIS B CA 1
ATOM 5688 C C . HIS B 1 147 ? -17.344 11.383 22.203 1 96.69 147 HIS B C 1
ATOM 5690 O O . HIS B 1 147 ? -16.406 10.781 22.734 1 96.69 147 HIS B O 1
ATOM 5696 N N . SER B 1 148 ? -18.406 10.773 21.766 1 95.69 148 SER B N 1
ATOM 5697 C CA . SER B 1 148 ? -18.688 9.375 22.094 1 95.69 148 SER B CA 1
ATOM 5698 C C . SER B 1 148 ? -17.641 8.445 21.5 1 95.69 148 SER B C 1
ATOM 5700 O O . SER B 1 148 ? -17.344 7.398 22.078 1 95.69 148 SER B O 1
ATOM 5702 N N . PHE B 1 149 ? -17 8.867 20.406 1 97.06 149 PHE B N 1
ATOM 5703 C CA . PHE B 1 149 ? -16.031 8 19.734 1 97.06 149 PHE B CA 1
ATOM 5704 C C . PHE B 1 149 ? -14.68 8.055 20.438 1 97.06 149 PHE B C 1
ATOM 5706 O O . PHE B 1 149 ? -13.875 7.133 20.312 1 97.06 149 PHE B O 1
ATOM 5713 N N . LEU B 1 150 ? -14.43 9.102 21.141 1 98.19 150 LEU B N 1
ATOM 5714 C CA . LEU B 1 150 ? -13.148 9.25 21.828 1 98.19 150 LEU B CA 1
ATOM 5715 C C . LEU B 1 150 ? -13.266 8.781 23.281 1 98.19 150 LEU B C 1
ATOM 5717 O O . LEU B 1 150 ? -12.258 8.469 23.922 1 98.19 150 LEU B O 1
ATOM 5721 N N . LYS B 1 151 ? -14.492 8.648 23.797 1 97.69 151 LYS B N 1
ATOM 5722 C CA . LYS B 1 151 ? -14.75 8.367 25.203 1 97.69 151 LYS B CA 1
ATOM 5723 C C . LYS B 1 151 ? -14.086 7.062 25.641 1 97.69 151 LYS B C 1
ATOM 5725 O O . LYS B 1 151 ? -13.453 7 26.703 1 97.69 151 LYS B O 1
ATOM 5730 N N . PRO B 1 152 ? -14.18 6.051 24.828 1 97.62 152 PRO B N 1
ATOM 5731 C CA . PRO B 1 152 ? -13.555 4.801 25.25 1 97.62 152 PRO B CA 1
ATOM 5732 C C . PRO B 1 152 ? -12.047 4.938 25.453 1 97.62 152 PRO B C 1
ATOM 5734 O O . PRO B 1 152 ? -11.477 4.289 26.328 1 97.62 152 PRO B O 1
ATOM 5737 N N . TYR B 1 153 ? -11.398 5.773 24.703 1 98.25 153 TYR B N 1
ATOM 5738 C CA . TYR B 1 153 ? -9.953 5.953 24.812 1 98.25 153 TYR B CA 1
ATOM 5739 C C . TYR B 1 153 ? -9.602 6.801 26.031 1 98.25 153 TYR B C 1
ATOM 5741 O O . TYR B 1 153 ? -8.555 6.59 26.656 1 98.25 153 TYR B O 1
ATOM 5749 N N . PHE B 1 154 ? -10.492 7.723 26.344 1 98.31 154 PHE B N 1
ATOM 5750 C CA . PHE B 1 154 ? -10.328 8.461 27.594 1 98.31 154 PHE B CA 1
ATOM 5751 C C . PHE B 1 154 ? -10.516 7.543 28.797 1 98.31 154 PHE B C 1
ATOM 5753 O O . PHE B 1 154 ? -9.727 7.578 29.734 1 98.31 154 PHE B O 1
ATOM 5760 N N . ASP B 1 155 ? -11.523 6.703 28.719 1 97.94 155 ASP B N 1
ATOM 5761 C CA . ASP B 1 155 ? -11.906 5.84 29.844 1 97.94 155 ASP B CA 1
ATOM 5762 C C . ASP B 1 155 ? -10.797 4.84 30.156 1 97.94 155 ASP B C 1
ATOM 5764 O O . ASP B 1 155 ? -10.539 4.547 31.328 1 97.94 155 ASP B O 1
ATOM 5768 N N . CYS B 1 156 ? -10.148 4.418 29.141 1 96.69 156 CYS B N 1
ATOM 5769 C CA . CYS B 1 156 ? -9.141 3.395 29.391 1 96.69 156 CYS B CA 1
ATOM 5770 C C . CYS B 1 156 ? -7.77 4.023 29.609 1 96.69 156 CYS B C 1
ATOM 5772 O O . CYS B 1 156 ? -6.789 3.316 29.844 1 96.69 156 CYS B O 1
ATOM 5774 N N . GLY B 1 157 ? -7.688 5.316 29.422 1 96.25 157 GLY B N 1
ATOM 5775 C CA . GLY B 1 157 ? -6.477 6.023 29.812 1 96.25 157 GLY B CA 1
ATOM 5776 C C . GLY B 1 157 ? -5.488 6.18 28.672 1 96.25 157 GLY B C 1
ATOM 5777 O O . GLY B 1 157 ? -4.422 6.777 28.859 1 96.25 157 GLY B O 1
ATOM 5778 N N . ILE B 1 158 ? -5.746 5.75 27.547 1 97.38 158 ILE B N 1
ATOM 5779 C CA . ILE B 1 158 ? -4.867 5.824 26.391 1 97.38 158 ILE B CA 1
ATOM 5780 C C . ILE B 1 158 ? -4.84 7.254 25.844 1 97.38 158 ILE B C 1
ATOM 5782 O O . ILE B 1 158 ? -3.799 7.73 25.391 1 97.38 158 ILE B O 1
ATOM 5786 N N . LEU B 1 159 ? -5.977 7.801 25.875 1 98.56 159 LEU B N 1
ATOM 5787 C CA . LEU B 1 159 ? -6.137 9.164 25.391 1 98.56 159 LEU B CA 1
ATOM 5788 C C . LEU B 1 159 ? -6.25 10.148 26.547 1 98.56 159 LEU B C 1
ATOM 5790 O O . LEU B 1 159 ? -6.898 9.859 27.562 1 98.56 159 LEU B O 1
ATOM 5794 N N . ASP B 1 160 ? -5.516 11.18 26.406 1 98.56 160 ASP B N 1
ATOM 5795 C CA . ASP B 1 160 ? -5.645 12.32 27.312 1 98.56 160 ASP B CA 1
ATOM 5796 C C . ASP B 1 160 ? -5.668 13.633 26.531 1 98.56 160 ASP B C 1
ATOM 5798 O O . ASP B 1 160 ? -5.578 13.625 25.297 1 98.56 160 ASP B O 1
ATOM 5802 N N . CYS B 1 161 ? -6.074 14.625 27.188 1 98.56 161 CYS B N 1
ATOM 5803 C CA . CYS B 1 161 ? -6.113 15.922 26.516 1 98.56 161 CYS B CA 1
ATOM 5804 C C . CYS B 1 161 ? -5.582 17.016 27.422 1 98.56 161 CYS B C 1
ATOM 5806 O O . CYS B 1 161 ? -5.469 16.828 28.641 1 98.56 161 CYS B O 1
ATOM 5808 N N . ALA B 1 162 ? -5.125 18.031 26.766 1 98.25 162 ALA B N 1
ATOM 5809 C CA . ALA B 1 162 ? -4.621 19.172 27.5 1 98.25 162 ALA B CA 1
ATOM 5810 C C . ALA B 1 162 ? -4.836 20.469 26.719 1 98.25 162 ALA B C 1
ATOM 5812 O O . ALA B 1 162 ? -4.762 20.484 25.5 1 98.25 162 ALA B O 1
ATOM 5813 N N . THR B 1 163 ? -5.172 21.438 27.469 1 97.38 163 THR B N 1
ATOM 5814 C CA . THR B 1 163 ? -5.051 22.781 26.891 1 97.38 163 THR B CA 1
ATOM 5815 C C . THR B 1 163 ? -3.586 23.156 26.719 1 97.38 163 THR B C 1
ATOM 5817 O O . THR B 1 163 ? -2.807 23.094 27.672 1 97.38 163 THR B O 1
ATOM 5820 N N . PHE B 1 164 ? -3.264 23.453 25.516 1 97.94 164 PHE B N 1
ATOM 5821 C CA . PHE B 1 164 ? -1.865 23.75 25.234 1 97.94 164 PHE B CA 1
ATOM 5822 C C . PHE B 1 164 ? -1.748 24.906 24.25 1 97.94 164 PHE B C 1
ATOM 5824 O O . PHE B 1 164 ? -2.193 24.797 23.109 1 97.94 164 PHE B O 1
ATOM 5831 N N . ASP B 1 165 ? -1.209 25.969 24.703 1 97.12 165 ASP B N 1
ATOM 5832 C CA . ASP B 1 165 ? -0.901 27.109 23.844 1 97.12 165 ASP B CA 1
ATOM 5833 C C . ASP B 1 165 ? 0.499 26.984 23.25 1 97.12 165 ASP B C 1
ATOM 5835 O O . ASP B 1 165 ? 1.497 27.141 23.953 1 97.12 165 ASP B O 1
ATOM 5839 N N . ILE B 1 166 ? 0.553 26.734 21.969 1 97.25 166 ILE B N 1
ATOM 5840 C CA . ILE B 1 166 ? 1.793 26.5 21.234 1 97.25 166 ILE B CA 1
ATOM 5841 C C . ILE B 1 166 ? 2.717 27.703 21.375 1 97.25 166 ILE B C 1
ATOM 5843 O O . ILE B 1 166 ? 3.941 27.578 21.328 1 97.25 166 ILE B O 1
ATOM 5847 N N . ALA B 1 167 ? 2.17 28.859 21.734 1 94.81 167 ALA B N 1
ATOM 5848 C CA . ALA B 1 167 ? 2.924 30.109 21.75 1 94.81 167 ALA B CA 1
ATOM 5849 C C . ALA B 1 167 ? 3.668 30.266 23.078 1 94.81 167 ALA B C 1
ATOM 5851 O O . ALA B 1 167 ? 4.68 30.969 23.141 1 94.81 167 ALA B O 1
ATOM 5852 N N . LYS B 1 168 ? 3.172 29.531 24.156 1 94.31 168 LYS B N 1
ATOM 5853 C CA . LYS B 1 168 ? 3.773 29.969 25.406 1 94.31 168 LYS B CA 1
ATOM 5854 C C . LYS B 1 168 ? 3.928 28.812 26.391 1 94.31 168 LYS B C 1
ATOM 5856 O O . LYS B 1 168 ? 4.781 28.844 27.281 1 94.31 168 LYS B O 1
ATOM 5861 N N . ASP B 1 169 ? 3.158 27.703 26.25 1 95.31 169 ASP B N 1
ATOM 5862 C CA . ASP B 1 169 ? 3.127 26.688 27.297 1 95.31 169 ASP B CA 1
ATOM 5863 C C . ASP B 1 169 ? 4.395 25.844 27.281 1 95.31 169 ASP B C 1
ATOM 5865 O O . ASP B 1 169 ? 4.902 25.5 26.203 1 95.31 169 ASP B O 1
ATOM 5869 N N . ASP B 1 170 ? 4.848 25.5 28.594 1 93.19 170 ASP B N 1
ATOM 5870 C CA . ASP B 1 170 ? 6.035 24.656 28.719 1 93.19 170 ASP B CA 1
ATOM 5871 C C . ASP B 1 170 ? 5.766 23.453 29.609 1 93.19 170 ASP B C 1
ATOM 5873 O O . ASP B 1 170 ? 6.699 22.797 30.078 1 93.19 170 ASP B O 1
ATOM 5877 N N . GLN B 1 171 ? 4.531 23.328 29.938 1 94.06 171 GLN B N 1
ATOM 5878 C CA . GLN B 1 171 ? 4.066 22.156 30.672 1 94.06 171 GLN B CA 1
ATOM 5879 C C . GLN B 1 171 ? 2.682 21.734 30.188 1 94.06 171 GLN B C 1
ATOM 5881 O O . GLN B 1 171 ? 1.998 22.484 29.484 1 94.06 171 GLN B O 1
ATOM 5886 N N . LEU B 1 172 ? 2.398 20.516 30.484 1 95.06 172 LEU B N 1
ATOM 5887 C CA . LEU B 1 172 ? 1.092 19.969 30.125 1 95.06 172 LEU B CA 1
ATOM 5888 C C . LEU B 1 172 ? 0.354 19.469 31.359 1 95.06 172 LEU B C 1
ATOM 5890 O O . LEU B 1 172 ? 0.919 18.719 32.156 1 95.06 172 LEU B O 1
ATOM 5894 N N . LYS B 1 173 ? -0.854 19.984 31.531 1 96.38 173 LYS B N 1
ATOM 5895 C CA . LYS B 1 173 ? -1.764 19.438 32.531 1 96.38 173 LYS B CA 1
ATOM 5896 C C . LYS B 1 173 ? -2.834 18.562 31.875 1 96.38 173 LYS B C 1
ATOM 5898 O O . LYS B 1 173 ? -3.787 19.078 31.281 1 96.38 173 LYS B O 1
ATOM 5903 N N . LEU B 1 174 ? -2.66 17.344 32.125 1 97.19 174 LEU B N 1
ATOM 5904 C CA . LEU B 1 174 ? -3.592 16.406 31.516 1 97.19 174 LEU B CA 1
ATOM 5905 C C . LEU B 1 174 ? -4.926 16.406 32.25 1 97.19 174 LEU B C 1
ATOM 5907 O O . LEU B 1 174 ? -4.965 16.328 33.5 1 97.19 174 LEU B O 1
ATOM 5911 N N . ARG B 1 175 ? -5.957 16.516 31.531 1 97 175 ARG B N 1
ATOM 5912 C CA . ARG B 1 175 ? -7.281 16.734 32.125 1 97 175 ARG B CA 1
ATOM 5913 C C . ARG B 1 175 ? -7.906 15.398 32.531 1 97 175 ARG B C 1
ATOM 5915 O O . ARG B 1 175 ? -8.656 15.344 33.531 1 97 175 ARG B O 1
ATOM 5922 N N . ASN B 1 176 ? -7.613 14.406 31.75 1 96.12 176 ASN B N 1
ATOM 5923 C CA . ASN B 1 176 ? -8.242 13.125 32.031 1 96.12 176 ASN B CA 1
ATOM 5924 C C . ASN B 1 176 ? -7.566 12.414 33.188 1 96.12 176 ASN B C 1
ATOM 5926 O O . ASN B 1 176 ? -8.242 11.938 34.125 1 96.12 176 ASN B O 1
ATOM 5930 N N . SER B 1 177 ? -6.309 12.383 33.25 1 95.25 177 SER B N 1
ATOM 5931 C CA . SER B 1 177 ? -5.559 11.672 34.25 1 95.25 177 SER B CA 1
ATOM 5932 C C . SER B 1 177 ? -5.219 12.586 35.438 1 95.25 177 SER B C 1
ATOM 5934 O O . SER B 1 177 ? -4.953 12.109 36.531 1 95.25 177 SER B O 1
ATOM 5936 N N . GLY B 1 178 ? -5.094 13.75 35.219 1 95 178 GLY B N 1
ATOM 5937 C CA . GLY B 1 178 ? -4.66 14.703 36.219 1 95 178 GLY B CA 1
ATOM 5938 C C . GLY B 1 178 ? -3.152 14.82 36.344 1 95 178 GLY B C 1
ATOM 5939 O O . GLY B 1 178 ? -2.639 15.633 37.094 1 95 178 GLY B O 1
ATOM 5940 N N . GLU B 1 179 ? -2.49 14.164 35.469 1 93.62 179 GLU B N 1
ATOM 5941 C CA . GLU B 1 179 ? -1.029 14.172 35.469 1 93.62 179 GLU B CA 1
ATOM 5942 C C . GLU B 1 179 ? -0.484 15.492 34.906 1 93.62 179 GLU B C 1
ATOM 5944 O O . GLU B 1 179 ? -1.049 16.078 34 1 93.62 179 GLU B O 1
ATOM 5949 N N . ILE B 1 180 ? 0.664 15.914 35.531 1 94.94 180 ILE B N 1
ATOM 5950 C CA . ILE B 1 180 ? 1.342 17.109 35.062 1 94.94 180 ILE B CA 1
ATOM 5951 C C . ILE B 1 180 ? 2.697 16.75 34.469 1 94.94 180 ILE B C 1
ATOM 5953 O O . ILE B 1 180 ? 3.549 16.172 35.156 1 94.94 180 ILE B O 1
ATOM 5957 N N . LEU B 1 181 ? 2.83 16.984 33.219 1 94 181 LEU B N 1
ATOM 5958 C CA . LEU B 1 181 ? 4.109 16.797 32.562 1 94 181 LEU B CA 1
ATOM 5959 C C . LEU B 1 181 ? 4.945 18.078 32.594 1 94 181 LEU B C 1
ATOM 5961 O O . LEU B 1 181 ? 4.672 19.016 31.844 1 94 181 LEU B O 1
ATOM 5965 N N . ALA B 1 182 ? 5.969 17.984 33.469 1 91 182 ALA B N 1
ATOM 5966 C CA . ALA B 1 182 ? 6.824 19.156 33.688 1 91 182 ALA B CA 1
ATOM 5967 C C . ALA B 1 182 ? 8.297 18.766 33.656 1 91 182 ALA B C 1
ATOM 5969 O O . ALA B 1 182 ? 8.641 17.578 33.719 1 91 182 ALA B O 1
ATOM 5970 N N . ARG B 1 183 ? 9.078 19.812 33.5 1 84.19 183 ARG B N 1
ATOM 5971 C CA . ARG B 1 183 ? 10.516 19.625 33.375 1 84.19 183 ARG B CA 1
ATOM 5972 C C . ARG B 1 183 ? 11.07 18.875 34.594 1 84.19 183 ARG B C 1
ATOM 5974 O O . ARG B 1 183 ? 10.672 19.125 35.719 1 84.19 183 ARG B O 1
ATOM 5981 N N . GLY B 1 184 ? 11.992 18.016 34.25 1 74.5 184 GLY B N 1
ATOM 5982 C CA . GLY B 1 184 ? 12.711 17.344 35.312 1 74.5 184 GLY B CA 1
ATOM 5983 C C . GLY B 1 184 ? 12.031 16.062 35.781 1 74.5 184 GLY B C 1
ATOM 5984 O O . GLY B 1 184 ? 12.641 15.242 36.469 1 74.5 184 GLY B O 1
ATOM 5985 N N . LYS B 1 185 ? 10.891 15.852 35.219 1 71.69 185 LYS B N 1
ATOM 5986 C CA . LYS B 1 185 ? 10.156 14.688 35.688 1 71.69 185 LYS B CA 1
ATOM 5987 C C . LYS B 1 185 ? 10.031 13.617 34.625 1 71.69 185 LYS B C 1
ATOM 5989 O O . LYS B 1 185 ? 9.633 12.484 34.906 1 71.69 185 LYS B O 1
ATOM 5994 N N . LEU B 1 186 ? 10.5 14.047 33.469 1 80 186 LEU B N 1
ATOM 5995 C CA . LEU B 1 186 ? 10.203 13.133 32.375 1 80 186 LEU B CA 1
ATOM 5996 C C . LEU B 1 186 ? 11.477 12.516 31.812 1 80 186 LEU B C 1
ATOM 5998 O O . LEU B 1 186 ? 12.477 13.211 31.609 1 80 186 LEU B O 1
ATOM 6002 N N . LYS B 1 187 ? 11.547 11.234 31.75 1 76.75 187 LYS B N 1
ATOM 6003 C CA . LYS B 1 187 ? 12.664 10.523 31.156 1 76.75 187 LYS B CA 1
ATOM 6004 C C . LYS B 1 187 ? 12.281 9.93 29.797 1 76.75 187 LYS B C 1
ATOM 6006 O O . LYS B 1 187 ? 13.133 9.414 29.078 1 76.75 187 LYS B O 1
ATOM 6011 N N . ASN B 1 188 ? 11.109 10.266 29.422 1 82 188 ASN B N 1
ATOM 6012 C CA . ASN B 1 188 ? 10.562 9.602 28.234 1 82 188 ASN B CA 1
ATOM 6013 C C . ASN B 1 188 ? 10.633 10.5 27 1 82 188 ASN B C 1
ATOM 6015 O O . ASN B 1 188 ? 10.625 11.727 27.125 1 82 188 ASN B O 1
ATOM 6019 N N . PRO B 1 189 ? 10.766 9.922 25.828 1 87.94 189 PRO B N 1
ATOM 6020 C CA . PRO B 1 189 ? 10.766 10.703 24.578 1 87.94 189 PRO B CA 1
ATOM 6021 C C . PRO B 1 189 ? 9.383 11.219 24.203 1 87.94 189 PRO B C 1
ATOM 6023 O O . PRO B 1 189 ? 8.375 10.773 24.766 1 87.94 189 PRO B O 1
ATOM 6026 N N . LEU B 1 190 ? 9.453 12.242 23.328 1 94.69 190 LEU B N 1
ATOM 6027 C CA . LEU B 1 190 ? 8.211 12.812 22.812 1 94.69 190 LEU B CA 1
ATOM 6028 C C . LEU B 1 190 ? 8.086 12.578 21.312 1 94.69 190 LEU B C 1
ATOM 6030 O O . LEU B 1 190 ? 9.016 12.859 20.547 1 94.69 190 LEU B O 1
ATOM 6034 N N . ILE B 1 191 ? 7.012 11.938 21 1 97.81 191 ILE B N 1
ATOM 6035 C CA . ILE B 1 191 ? 6.609 11.906 19.609 1 97.81 191 ILE B CA 1
ATOM 6036 C C . ILE B 1 191 ? 5.621 13.039 19.328 1 97.81 191 ILE B C 1
ATOM 6038 O O . ILE B 1 191 ? 4.52 13.055 19.875 1 97.81 191 ILE B O 1
ATOM 6042 N N . LEU B 1 192 ? 6.086 13.883 18.453 1 98.44 192 LEU B N 1
ATOM 6043 C CA . LEU B 1 192 ? 5.297 15.078 18.172 1 98.44 192 LEU B CA 1
ATOM 6044 C C . LEU B 1 192 ? 4.688 14.992 16.766 1 98.44 192 LEU B C 1
ATOM 6046 O O . LEU B 1 192 ? 5.367 14.625 15.812 1 98.44 192 LEU B O 1
ATOM 6050 N N . ILE B 1 193 ? 3.369 15.25 16.734 1 98.75 193 ILE B N 1
ATOM 6051 C CA . ILE B 1 193 ? 2.646 15.281 15.469 1 98.75 193 ILE B CA 1
ATOM 6052 C C . ILE B 1 193 ? 2.115 16.688 15.219 1 98.75 193 ILE B C 1
ATOM 6054 O O . ILE B 1 193 ? 1.491 17.297 16.094 1 98.75 193 ILE B O 1
ATOM 6058 N N . ALA B 1 194 ? 2.41 17.188 14.023 1 98.56 194 ALA B N 1
ATOM 6059 C CA . ALA B 1 194 ? 1.925 18.516 13.641 1 98.56 194 ALA B CA 1
ATOM 6060 C C . ALA B 1 194 ? 1.469 18.531 12.188 1 98.56 194 ALA B C 1
ATOM 6062 O O . ALA B 1 194 ? 2.289 18.672 11.273 1 98.56 194 ALA B O 1
ATOM 6063 N N . ASN B 1 195 ? 0.135 18.469 12.039 1 97.81 195 ASN B N 1
ATOM 6064 C CA . ASN B 1 195 ? -0.438 18.5 10.695 1 97.81 195 ASN B CA 1
ATOM 6065 C C . ASN B 1 195 ? -1.289 19.75 10.484 1 97.81 195 ASN B C 1
ATOM 6067 O O . ASN B 1 195 ? -2.207 20.031 11.266 1 97.81 195 ASN B O 1
ATOM 6071 N N . TYR B 1 196 ? -1.023 20.438 9.438 1 96.38 196 TYR B N 1
ATOM 6072 C CA . TYR B 1 196 ? -1.707 21.719 9.219 1 96.38 196 TYR B CA 1
ATOM 6073 C C . TYR B 1 196 ? -1.705 22.562 10.492 1 96.38 196 TYR B C 1
ATOM 6075 O O . TYR B 1 196 ? -2.738 23.109 10.875 1 96.38 196 TYR B O 1
ATOM 6083 N N . THR B 1 197 ? -0.511 22.484 11.078 1 97.69 197 THR B N 1
ATOM 6084 C CA . THR B 1 197 ? -0.311 23.219 12.32 1 97.69 197 THR B CA 1
ATOM 6085 C C . THR B 1 197 ? 0.615 24.406 12.102 1 97.69 197 THR B C 1
ATOM 6087 O O . THR B 1 197 ? 0.243 25.547 12.375 1 97.69 197 THR B O 1
ATOM 6090 N N . PHE B 1 198 ? 1.694 24.109 11.445 1 97.88 198 PHE B N 1
ATOM 6091 C CA . PHE B 1 198 ? 2.73 25.141 11.328 1 97.88 198 PHE B CA 1
ATOM 6092 C C . PHE B 1 198 ? 2.355 26.172 10.281 1 97.88 198 PHE B C 1
ATOM 6094 O O . PHE B 1 198 ? 2.863 27.297 10.297 1 97.88 198 PHE B O 1
ATOM 6101 N N . ASP B 1 199 ? 1.401 25.844 9.461 1 96.56 199 ASP B N 1
ATOM 6102 C CA . ASP B 1 199 ? 0.956 26.75 8.414 1 96.56 199 ASP B CA 1
ATOM 6103 C C . ASP B 1 199 ? 0.019 27.828 8.977 1 96.56 199 ASP B C 1
ATOM 6105 O O . ASP B 1 199 ? -0.242 28.828 8.328 1 96.56 199 ASP B O 1
ATOM 6109 N N . SER B 1 200 ? -0.465 27.609 10.203 1 95.69 200 SER B N 1
ATOM 6110 C CA . SER B 1 200 ? -1.457 28.484 10.797 1 95.69 200 SER B CA 1
ATOM 6111 C C . SER B 1 200 ? -0.899 29.188 12.031 1 95.69 200 SER B C 1
ATOM 6113 O O . SER B 1 200 ? -1.656 29.734 12.844 1 95.69 200 SER B O 1
ATOM 6115 N N . LEU B 1 201 ? 0.441 29.156 12.133 1 97.25 201 LEU B N 1
ATOM 6116 C CA . LEU B 1 201 ? 1.132 29.797 13.242 1 97.25 201 LEU B CA 1
ATOM 6117 C C . LEU B 1 201 ? 1.957 30.984 12.766 1 97.25 201 LEU B C 1
ATOM 6119 O O . LEU B 1 201 ? 2.271 31.094 11.578 1 97.25 201 LEU B O 1
ATOM 6123 N N . PRO B 1 202 ? 2.271 31.891 13.734 1 97.81 202 PRO B N 1
ATOM 6124 C CA . PRO B 1 202 ? 3.088 33.062 13.359 1 97.81 202 PRO B CA 1
ATOM 6125 C C . PRO B 1 202 ? 4.43 32.656 12.75 1 97.81 202 PRO B C 1
ATOM 6127 O O . PRO B 1 202 ? 5.121 31.781 13.281 1 97.81 202 PRO B O 1
ATOM 6130 N N . GLN B 1 203 ? 4.715 33.219 11.672 1 97.94 203 GLN B N 1
ATOM 6131 C CA . GLN B 1 203 ? 5.992 33.125 10.984 1 97.94 203 GLN B CA 1
ATOM 6132 C C . GLN B 1 203 ? 6.574 34.5 10.68 1 97.94 203 GLN B C 1
ATOM 6134 O O . GLN B 1 203 ? 5.867 35.5 10.75 1 97.94 203 GLN B O 1
ATOM 6139 N N . ASP B 1 204 ? 7.855 34.5 10.523 1 98.5 204 ASP B N 1
ATOM 6140 C CA . ASP B 1 204 ? 8.492 35.688 9.969 1 98.5 204 ASP B CA 1
ATOM 6141 C C . ASP B 1 204 ? 8.969 35.438 8.539 1 98.5 204 ASP B C 1
ATOM 6143 O O . ASP B 1 204 ? 9.062 34.281 8.102 1 98.5 204 ASP B O 1
ATOM 6147 N N . THR B 1 205 ? 9.141 36.531 7.871 1 98.56 205 THR B N 1
ATOM 6148 C CA . THR B 1 205 ? 9.594 36.438 6.488 1 98.56 205 THR B CA 1
ATOM 6149 C C . THR B 1 205 ? 10.797 37.344 6.238 1 98.56 205 THR B C 1
ATOM 6151 O O . THR B 1 205 ? 10.938 38.375 6.871 1 98.56 205 THR B O 1
ATOM 6154 N N . PHE B 1 206 ? 11.625 36.812 5.434 1 98.62 206 PHE B N 1
ATOM 6155 C CA . PHE B 1 206 ? 12.875 37.5 5.109 1 98.62 206 PHE B CA 1
ATOM 6156 C C . PHE B 1 206 ? 13.125 37.469 3.607 1 98.62 206 PHE B C 1
ATOM 6158 O O . PHE B 1 206 ? 12.523 36.656 2.885 1 98.62 206 PHE B O 1
ATOM 6165 N N . TYR B 1 207 ? 13.984 38.375 3.234 1 98.31 207 TYR B N 1
ATOM 6166 C CA . TYR B 1 207 ? 14.406 38.469 1.842 1 98.31 207 TYR B CA 1
ATOM 6167 C C . TYR B 1 207 ? 15.922 38.625 1.736 1 98.31 207 TYR B C 1
ATOM 6169 O O . TYR B 1 207 ? 16.531 39.344 2.527 1 98.31 207 TYR B O 1
ATOM 6177 N N . VAL B 1 208 ? 16.453 37.812 0.832 1 98.06 208 VAL B N 1
ATOM 6178 C CA . VAL B 1 208 ? 17.906 37.875 0.648 1 98.06 208 VAL B CA 1
ATOM 6179 C C . VAL B 1 208 ? 18.234 38.312 -0.777 1 98.06 208 VAL B C 1
ATOM 6181 O O . VAL B 1 208 ? 17.656 37.781 -1.74 1 98.06 208 VAL B O 1
ATOM 6184 N N . ASN B 1 209 ? 19.172 39.25 -0.738 1 97.06 209 ASN B N 1
ATOM 6185 C CA . ASN B 1 209 ? 19.656 39.719 -2.029 1 97.06 209 ASN B CA 1
ATOM 6186 C C . ASN B 1 209 ? 21.047 40.344 -1.918 1 97.06 209 ASN B C 1
ATOM 6188 O O . ASN B 1 209 ? 21.312 41.156 -1.044 1 97.06 209 ASN B O 1
ATOM 6192 N N . LYS B 1 210 ? 22.016 39.906 -2.727 1 95.56 210 LYS B N 1
ATOM 6193 C CA . LYS B 1 210 ? 23.375 40.438 -2.82 1 95.56 210 LYS B CA 1
ATOM 6194 C C . LYS B 1 210 ? 24.078 40.375 -1.471 1 95.56 210 LYS B C 1
ATOM 6196 O O . LYS B 1 210 ? 24.672 41.375 -1.033 1 95.56 210 LYS B O 1
ATOM 6201 N N . GLY B 1 211 ? 23.797 39.375 -0.687 1 93.5 211 GLY B N 1
ATOM 6202 C CA . GLY B 1 211 ? 24.516 39.125 0.555 1 93.5 211 GLY B CA 1
ATOM 6203 C C . GLY B 1 211 ? 23.922 39.844 1.746 1 93.5 211 GLY B C 1
ATOM 6204 O O . GLY B 1 211 ? 24.438 39.75 2.861 1 93.5 211 GLY B O 1
ATOM 6205 N N . GLU B 1 212 ? 22.812 40.562 1.471 1 96.88 212 GLU B N 1
ATOM 6206 C CA . GLU B 1 212 ? 22.109 41.25 2.555 1 96.88 212 GLU B CA 1
ATOM 6207 C C . GLU B 1 212 ? 20.812 40.531 2.916 1 96.88 212 GLU B C 1
ATOM 6209 O O . GLU B 1 212 ? 20.234 39.844 2.084 1 96.88 212 GLU B O 1
ATOM 6214 N N . ILE B 1 213 ? 20.406 40.781 4.152 1 97.88 213 ILE B N 1
ATOM 6215 C CA . ILE B 1 213 ? 19.172 40.156 4.617 1 97.88 213 ILE B CA 1
ATOM 6216 C C . ILE B 1 213 ? 18.234 41.219 5.168 1 97.88 213 ILE B C 1
ATOM 6218 O O . ILE B 1 213 ? 18.672 42.156 5.836 1 97.88 213 ILE B O 1
ATOM 6222 N N . PHE B 1 214 ? 16.922 41.125 4.738 1 98.25 214 PHE B N 1
ATOM 6223 C CA . PHE B 1 214 ? 15.859 42.062 5.129 1 98.25 214 PHE B CA 1
ATOM 6224 C C . PHE B 1 214 ? 14.734 41.312 5.848 1 98.25 214 PHE B C 1
ATOM 6226 O O . PHE B 1 214 ? 14.383 40.188 5.469 1 98.25 214 PHE B O 1
ATOM 6233 N N . GLU B 1 215 ? 14.211 42 6.895 1 98 215 GLU B N 1
ATOM 6234 C CA . GLU B 1 215 ? 12.961 41.469 7.461 1 98 215 GLU B CA 1
ATOM 6235 C C . GLU B 1 215 ? 11.75 42 6.699 1 98 215 GLU B C 1
ATOM 6237 O O . GLU B 1 215 ? 11.734 43.156 6.285 1 98 215 GLU B O 1
ATOM 6242 N N . GLY B 1 216 ? 10.734 41.125 6.422 1 98.12 216 GLY B N 1
ATOM 6243 C CA . GLY B 1 216 ? 9.461 41.531 5.848 1 98.12 216 GLY B CA 1
ATOM 6244 C C . GLY B 1 216 ? 8.453 42 6.887 1 98.12 216 GLY B C 1
ATOM 6245 O O . GLY B 1 216 ? 7.961 41.188 7.672 1 98.12 216 GLY B O 1
ATOM 6246 N N . LEU B 1 217 ? 8.062 43.344 6.793 1 98.12 217 LEU B N 1
ATOM 6247 C CA . LEU B 1 217 ? 7.082 43.906 7.711 1 98.12 217 LEU B CA 1
ATOM 6248 C C . LEU B 1 217 ? 5.711 44.031 7.047 1 98.12 217 LEU B C 1
ATOM 6250 O O . LEU B 1 217 ? 5.605 44.5 5.91 1 98.12 217 LEU B O 1
ATOM 6254 N N . ILE B 1 218 ? 4.668 43.594 7.75 1 97.94 218 ILE B N 1
ATOM 6255 C CA . ILE B 1 218 ? 3.332 43.594 7.16 1 97.94 218 ILE B CA 1
ATOM 6256 C C . ILE B 1 218 ? 2.561 44.812 7.602 1 97.94 218 ILE B C 1
ATOM 6258 O O . ILE B 1 218 ? 2.662 45.25 8.758 1 97.94 218 ILE B O 1
ATOM 6262 N N . THR B 1 219 ? 1.792 45.375 6.625 1 97.44 219 THR B N 1
ATOM 6263 C CA . THR B 1 219 ? 0.834 46.469 6.867 1 97.44 219 THR B CA 1
ATOM 6264 C C . THR B 1 219 ? -0.578 46.031 6.496 1 97.44 219 THR B C 1
ATOM 6266 O O . THR B 1 219 ? -0.821 45.594 5.367 1 97.44 219 THR B O 1
ATOM 6269 N N . VAL B 1 220 ? -1.521 46.156 7.473 1 96 220 VAL B N 1
ATOM 6270 C CA . VAL B 1 220 ? -2.912 45.781 7.262 1 96 220 VAL B CA 1
ATOM 6271 C C . VAL B 1 220 ? -3.756 47 6.988 1 96 220 VAL B C 1
ATOM 6273 O O . VAL B 1 220 ? -3.668 48 7.719 1 96 220 VAL B O 1
ATOM 6276 N N . THR B 1 221 ? -4.613 46.875 5.867 1 94.31 221 THR B N 1
ATOM 6277 C CA . THR B 1 221 ? -5.426 48 5.461 1 94.31 221 THR B CA 1
ATOM 6278 C C . THR B 1 221 ? -6.887 47.594 5.293 1 94.31 221 THR B C 1
ATOM 6280 O O . THR B 1 221 ? -7.203 46.406 5.258 1 94.31 221 THR B O 1
ATOM 6283 N N . SER B 1 222 ? -7.82 48.531 5.367 1 89.19 222 SER B N 1
ATOM 6284 C CA . SER B 1 222 ? -9.227 48.375 5.02 1 89.19 222 SER B CA 1
ATOM 6285 C C . SER B 1 222 ? -9.594 49.188 3.783 1 89.19 222 SER B C 1
ATOM 6287 O O . SER B 1 222 ? -9.562 50.406 3.816 1 89.19 222 SER B O 1
ATOM 6289 N N . PRO B 1 223 ? -9.93 48.344 2.734 1 75.94 223 PRO B N 1
ATOM 6290 C CA . PRO B 1 223 ? -10.289 49.094 1.535 1 75.94 223 PRO B CA 1
ATOM 6291 C C . PRO B 1 223 ? -11.641 49.812 1.667 1 75.94 223 PRO B C 1
ATOM 6293 O O . PRO B 1 223 ? -12.516 49.312 2.389 1 75.94 223 PRO B O 1
ATOM 6296 N N . LYS B 1 224 ? -11.766 51.031 1.206 1 63.41 224 LYS B N 1
ATOM 6297 C CA . LYS B 1 224 ? -13.016 51.781 1.206 1 63.41 224 LYS B CA 1
ATOM 6298 C C . LYS B 1 224 ? -14.078 51.094 0.363 1 63.41 224 LYS B C 1
ATOM 6300 O O . LYS B 1 224 ? -15.281 51.312 0.557 1 63.41 224 LYS B O 1
ATOM 6305 N N . VAL B 1 225 ? -13.57 50.406 -0.611 1 57.5 225 VAL B N 1
ATOM 6306 C CA . VAL B 1 225 ? -14.578 49.812 -1.493 1 57.5 225 VAL B CA 1
ATOM 6307 C C . VAL B 1 225 ? -15.164 48.562 -0.853 1 57.5 225 VAL B C 1
ATOM 6309 O O . VAL B 1 225 ? -14.531 47.938 0.015 1 57.5 225 VAL B O 1
ATOM 6312 N N . LYS B 1 226 ? -16.359 48.125 -1.39 1 57.5 226 LYS B N 1
ATOM 6313 C CA . LYS B 1 226 ? -17.266 47.062 -0.945 1 57.5 226 LYS B CA 1
ATOM 6314 C C . LYS B 1 226 ? -16.516 45.75 -0.75 1 57.5 226 LYS B C 1
ATOM 6316 O O . LYS B 1 226 ? -15.836 45.281 -1.664 1 57.5 226 LYS B O 1
ATOM 6321 N N . ALA B 1 227 ? -16.219 45.531 0.442 1 59.44 227 ALA B N 1
ATOM 6322 C CA . ALA B 1 227 ? -15.688 44.219 0.873 1 59.44 227 ALA B CA 1
ATOM 6323 C C . ALA B 1 227 ? -16.344 43.094 0.097 1 59.44 227 ALA B C 1
ATOM 6325 O O . ALA B 1 227 ? -17.5 43.188 -0.312 1 59.44 227 ALA B O 1
ATOM 6326 N N . ASP B 1 228 ? -15.555 42.25 -0.502 1 61.25 228 ASP B N 1
ATOM 6327 C CA . ASP B 1 228 ? -16.094 41.031 -1.087 1 61.25 228 ASP B CA 1
ATOM 6328 C C . ASP B 1 228 ? -17.156 40.406 -0.18 1 61.25 228 ASP B C 1
ATOM 6330 O O . ASP B 1 228 ? -16.844 39.844 0.875 1 61.25 228 ASP B O 1
ATOM 6334 N N . ALA B 1 229 ? -18.5 40.781 -0.425 1 61.5 229 ALA B N 1
ATOM 6335 C CA . ALA B 1 229 ? -19.641 40.344 0.36 1 61.5 229 ALA B CA 1
ATOM 6336 C C . ALA B 1 229 ? -19.609 38.812 0.557 1 61.5 229 ALA B C 1
ATOM 6338 O O . ALA B 1 229 ? -20.203 38.281 1.5 1 61.5 229 ALA B O 1
ATOM 6339 N N . GLU B 1 230 ? -18.672 38.156 -0.183 1 71.31 230 GLU B N 1
ATOM 6340 C CA . GLU B 1 230 ? -18.703 36.688 -0.141 1 71.31 230 GLU B CA 1
ATOM 6341 C C . GLU B 1 230 ? -17.594 36.125 0.75 1 71.31 230 GLU B C 1
ATOM 6343 O O . GLU B 1 230 ? -17.641 34.969 1.173 1 71.31 230 GLU B O 1
ATOM 6348 N N . ASP B 1 231 ? -16.625 37.188 1.207 1 73.44 231 ASP B N 1
ATOM 6349 C CA . ASP B 1 231 ? -15.523 36.719 2.051 1 73.44 231 ASP B CA 1
ATOM 6350 C C . ASP B 1 231 ? -15.945 36.688 3.52 1 73.44 231 ASP B C 1
ATOM 6352 O O . ASP B 1 231 ? -16.219 37.719 4.121 1 73.44 231 ASP B O 1
ATOM 6356 N N . LYS B 1 232 ? -15.891 35.594 4.043 1 78.5 232 LYS B N 1
ATOM 6357 C CA . LYS B 1 232 ? -16.297 35.438 5.438 1 78.5 232 LYS B CA 1
ATOM 6358 C C . LYS B 1 232 ? -15.102 35.062 6.312 1 78.5 232 LYS B C 1
ATOM 6360 O O . LYS B 1 232 ? -15.281 34.562 7.434 1 78.5 232 LYS B O 1
ATOM 6365 N N . SER B 1 233 ? -13.922 35.438 5.703 1 86.94 233 SER B N 1
ATOM 6366 C CA . SER B 1 233 ? -12.719 35.094 6.457 1 86.94 233 SER B CA 1
ATOM 6367 C C . SER B 1 233 ? -12.336 36.188 7.43 1 86.94 233 SER B C 1
ATOM 6369 O O . SER B 1 233 ? -12.977 37.25 7.465 1 86.94 233 SER B O 1
ATOM 6371 N N . ILE B 1 234 ? -11.32 35.906 8.156 1 88.12 234 ILE B N 1
ATOM 6372 C CA . ILE B 1 234 ? -10.844 36.875 9.133 1 88.12 234 ILE B CA 1
ATOM 6373 C C . ILE B 1 234 ? -10.234 38.094 8.422 1 88.12 234 ILE B C 1
ATOM 6375 O O . ILE B 1 234 ? -9.992 39.125 9.031 1 88.12 234 ILE B O 1
ATOM 6379 N N . LEU B 1 235 ? -10.086 37.906 7.109 1 89.06 235 LEU B N 1
ATOM 6380 C CA . LEU B 1 235 ? -9.516 39 6.324 1 89.06 235 LEU B CA 1
ATOM 6381 C C . LEU B 1 235 ? -10.609 39.781 5.605 1 89.06 235 LEU B C 1
ATOM 6383 O O . LEU B 1 235 ? -10.32 40.656 4.785 1 89.06 235 LEU B O 1
ATOM 6387 N N . ALA B 1 236 ? -11.797 39.406 6.012 1 87.38 236 ALA B N 1
ATOM 6388 C CA . ALA B 1 236 ? -12.898 40.094 5.344 1 87.38 236 ALA B CA 1
ATOM 6389 C C . ALA B 1 236 ? -12.805 41.594 5.543 1 87.38 236 ALA B C 1
ATOM 6391 O O . ALA B 1 236 ? -12.695 42.062 6.676 1 87.38 236 ALA B O 1
ATOM 6392 N N . GLY B 1 237 ? -12.656 42.25 4.41 1 85.94 237 GLY B N 1
ATOM 6393 C CA . GLY B 1 237 ? -12.594 43.688 4.438 1 85.94 237 GLY B CA 1
ATOM 6394 C C . GLY B 1 237 ? -11.195 44.219 4.676 1 85.94 237 GLY B C 1
ATOM 6395 O O . GLY B 1 237 ? -11.008 45.438 4.84 1 85.94 237 GLY B O 1
ATOM 6396 N N . LEU B 1 238 ? -10.32 43.25 4.75 1 90.94 238 LEU B N 1
ATOM 6397 C CA . LEU B 1 238 ? -8.938 43.656 4.996 1 90.94 238 LEU B CA 1
ATOM 6398 C C . LEU B 1 238 ? -8.055 43.344 3.791 1 90.94 238 LEU B C 1
ATOM 6400 O O . LEU B 1 238 ? -8.375 42.469 2.988 1 90.94 238 LEU B O 1
ATOM 6404 N N . ASP B 1 239 ? -7.035 44.156 3.684 1 92 239 ASP B N 1
ATOM 6405 C CA . ASP B 1 239 ? -5.949 43.938 2.732 1 92 239 ASP B CA 1
ATOM 6406 C C . ASP B 1 239 ? -4.59 44.125 3.4 1 92 239 ASP B C 1
ATOM 6408 O O . ASP B 1 239 ? -4.516 44.531 4.566 1 92 239 ASP B O 1
ATOM 6412 N N . TYR B 1 240 ? -3.518 43.719 2.658 1 94.94 240 TYR B N 1
ATOM 6413 C CA . TYR B 1 240 ? -2.199 43.844 3.266 1 94.94 240 TYR B CA 1
ATOM 6414 C C . TYR B 1 240 ? -1.116 43.969 2.199 1 94.94 240 TYR B C 1
ATOM 6416 O O . TYR B 1 240 ? -1.349 43.625 1.033 1 94.94 240 TYR B O 1
ATOM 6424 N N . TYR B 1 241 ? 0.06 44.531 2.635 1 96 241 TYR B N 1
ATOM 6425 C CA . TYR B 1 241 ? 1.273 44.531 1.824 1 96 241 TYR B CA 1
ATOM 6426 C C . TYR B 1 241 ? 2.516 44.469 2.703 1 96 241 TYR B C 1
ATOM 6428 O O . TYR B 1 241 ? 2.436 44.656 3.92 1 96 241 TYR B O 1
ATOM 6436 N N . TYR B 1 242 ? 3.668 44.156 2.09 1 97.56 242 TYR B N 1
ATOM 6437 C CA . TYR B 1 242 ? 4.918 44 2.828 1 97.56 242 TYR B CA 1
ATOM 6438 C C . TYR B 1 242 ? 5.887 45.125 2.492 1 97.56 242 TYR B C 1
ATOM 6440 O O . TYR B 1 242 ? 5.895 45.625 1.368 1 97.56 242 TYR B O 1
ATOM 6448 N N . THR B 1 243 ? 6.742 45.469 3.572 1 97.69 243 THR B N 1
ATOM 6449 C CA . THR B 1 243 ? 7.875 46.344 3.398 1 97.69 243 THR B CA 1
ATOM 6450 C C . THR B 1 243 ? 9.156 45.719 3.924 1 97.69 243 THR B C 1
ATOM 6452 O O . THR B 1 243 ? 9.148 45.062 4.969 1 97.69 243 THR B O 1
ATOM 6455 N N . ASP B 1 244 ? 10.32 46 3.207 1 97.38 244 ASP B N 1
ATOM 6456 C CA . ASP B 1 244 ? 11.594 45.375 3.576 1 97.38 244 ASP B CA 1
ATOM 6457 C C . ASP B 1 244 ? 12.438 46.344 4.422 1 97.38 244 ASP B C 1
ATOM 6459 O O . ASP B 1 244 ? 12.617 47.5 4.059 1 97.38 244 ASP B O 1
ATOM 6463 N N . ASN B 1 245 ? 12.938 45.75 5.574 1 97.5 245 ASN B N 1
ATOM 6464 C CA . ASN B 1 245 ? 13.844 46.469 6.461 1 97.5 245 ASN B CA 1
ATOM 6465 C C . ASN B 1 245 ? 15.156 45.719 6.652 1 97.5 245 ASN B C 1
ATOM 6467 O O . ASN B 1 245 ? 15.156 44.594 7.168 1 97.5 245 ASN B O 1
ATOM 6471 N N . GLN B 1 246 ? 16.312 46.344 6.449 1 96.62 246 GLN B N 1
ATOM 6472 C CA . GLN B 1 246 ? 17.609 45.656 6.508 1 96.62 246 GLN B CA 1
ATOM 6473 C C . GLN B 1 246 ? 18 45.344 7.945 1 96.62 246 GLN B C 1
ATOM 6475 O O . GLN B 1 246 ? 17.812 46.156 8.844 1 96.62 246 GLN B O 1
ATOM 6480 N N . ILE B 1 247 ? 18.578 44.094 8.078 1 96.19 247 ILE B N 1
ATOM 6481 C CA . ILE B 1 247 ? 19.031 43.656 9.391 1 96.19 247 ILE B CA 1
ATOM 6482 C C . ILE B 1 247 ? 20.406 43 9.266 1 96.19 247 ILE B C 1
ATOM 6484 O O . ILE B 1 247 ? 20.922 42.812 8.156 1 96.19 247 ILE B O 1
ATOM 6488 N N . GLN B 1 248 ? 21.078 42.625 10.461 1 88.19 248 GLN B N 1
ATOM 6489 C CA . GLN B 1 248 ? 22.391 42 10.438 1 88.19 248 GLN B CA 1
ATOM 6490 C C . GLN B 1 248 ? 22.25 40.469 10.375 1 88.19 248 GLN B C 1
ATOM 6492 O O . GLN B 1 248 ? 23.141 39.781 9.836 1 88.19 248 GLN B O 1
ATOM 6497 N N . GLY B 1 249 ? 21.406 39.969 10.883 1 81.94 249 GLY B N 1
ATOM 6498 C CA . GLY B 1 249 ? 21.172 38.531 10.836 1 81.94 249 GLY B CA 1
ATOM 6499 C C . GLY B 1 249 ? 21.734 37.812 12.039 1 81.94 249 GLY B C 1
ATOM 6500 O O . GLY B 1 249 ? 21.234 36.75 12.414 1 81.94 249 GLY B O 1
ATOM 6501 N N . LYS B 1 250 ? 22.688 38.219 12.82 1 86.38 250 LYS B N 1
ATOM 6502 C CA . LYS B 1 250 ? 23.375 37.469 13.875 1 86.38 250 LYS B CA 1
ATOM 6503 C C . LYS B 1 250 ? 22.75 37.75 15.234 1 86.38 250 LYS B C 1
ATOM 6505 O O . LYS B 1 250 ? 22.906 36.969 16.172 1 86.38 250 LYS B O 1
ATOM 6510 N N . ASN B 1 251 ? 21.906 38.625 15.445 1 90.62 251 ASN B N 1
ATOM 6511 C CA . ASN B 1 251 ? 21.312 38.938 16.734 1 90.62 251 ASN B CA 1
ATOM 6512 C C . ASN B 1 251 ? 19.875 39.406 16.594 1 90.62 251 ASN B C 1
ATOM 6514 O O . ASN B 1 251 ? 19.469 40.406 17.219 1 90.62 251 ASN B O 1
ATOM 6518 N N . TYR B 1 252 ? 19.281 38.625 15.789 1 95.62 252 TYR B N 1
ATOM 6519 C CA . TYR B 1 252 ? 17.906 39 15.539 1 95.62 252 TYR B CA 1
ATOM 6520 C C . TYR B 1 252 ? 16.953 38.344 16.531 1 95.62 252 TYR B C 1
ATOM 6522 O O . TYR B 1 252 ? 16.062 39 17.078 1 95.62 252 TYR B O 1
ATOM 6530 N N . TYR B 1 253 ? 17.281 37.031 16.719 1 96.94 253 TYR B N 1
ATOM 6531 C CA . TYR B 1 253 ? 16.453 36.281 17.672 1 96.94 253 TYR B CA 1
ATOM 6532 C C . TYR B 1 253 ? 17.203 36.031 18.969 1 96.94 253 TYR B C 1
ATOM 6534 O O . TYR B 1 253 ? 18.422 36.25 19.047 1 96.94 253 TYR B O 1
ATOM 6542 N N . GLU B 1 254 ? 16.5 35.531 20 1 94.44 254 GLU B N 1
ATOM 6543 C CA . GLU B 1 254 ? 17.031 35.188 21.328 1 94.44 254 GLU B CA 1
ATOM 6544 C C . GLU B 1 254 ? 17.844 33.906 21.297 1 94.44 254 GLU B C 1
ATOM 6546 O O . GLU B 1 254 ? 18.609 33.625 22.203 1 94.44 254 GLU B O 1
ATOM 6551 N N . ASP B 1 255 ? 17.703 33.125 20.219 1 94.94 255 ASP B N 1
ATOM 6552 C CA . ASP B 1 255 ? 18.328 31.797 20.094 1 94.94 255 ASP B CA 1
ATOM 6553 C C . ASP B 1 255 ? 19.359 31.781 18.969 1 94.94 255 ASP B C 1
ATOM 6555 O O . ASP B 1 255 ? 19.016 32.031 17.812 1 94.94 255 ASP B O 1
ATOM 6559 N N . ASP B 1 256 ? 20.531 31.359 19.297 1 96.19 256 ASP B N 1
ATOM 6560 C CA . ASP B 1 256 ? 21.625 31.359 18.328 1 96.19 256 ASP B CA 1
ATOM 6561 C C . ASP B 1 256 ? 21.375 30.375 17.188 1 96.19 256 ASP B C 1
ATOM 6563 O O . ASP B 1 256 ? 21.797 30.609 16.062 1 96.19 256 ASP B O 1
ATOM 6567 N N . ASN B 1 257 ? 20.688 29.375 17.469 1 96.75 257 ASN B N 1
ATOM 6568 C CA . ASN B 1 257 ? 20.375 28.406 16.438 1 96.75 257 ASN B CA 1
ATOM 6569 C C . ASN B 1 257 ? 19.453 28.984 15.375 1 96.75 257 ASN B C 1
ATOM 6571 O O . ASN B 1 257 ? 19.531 28.625 14.203 1 96.75 257 ASN B O 1
ATOM 6575 N N . PHE B 1 258 ? 18.609 29.906 15.82 1 97.5 258 PHE B N 1
ATOM 6576 C CA . PHE B 1 258 ? 17.734 30.594 14.875 1 97.5 258 PHE B CA 1
ATOM 6577 C C . PHE B 1 258 ? 18.547 31.547 13.992 1 97.5 258 PHE B C 1
ATOM 6579 O O . PHE B 1 258 ? 18.344 31.594 12.781 1 97.5 258 PHE B O 1
ATOM 6586 N N . ASN B 1 259 ? 19.469 32.188 14.664 1 97.56 259 ASN B N 1
ATOM 6587 C CA . ASN B 1 259 ? 20.297 33.156 13.945 1 97.56 259 ASN B CA 1
ATOM 6588 C C . ASN B 1 259 ? 21.203 32.469 12.93 1 97.56 259 ASN B C 1
ATOM 6590 O O . ASN B 1 259 ? 21.484 33.031 11.859 1 97.56 259 ASN B O 1
ATOM 6594 N N . ASP B 1 260 ? 21.578 31.297 13.266 1 97.5 260 ASP B N 1
ATOM 6595 C CA . ASP B 1 260 ? 22.422 30.531 12.359 1 97.5 260 ASP B CA 1
ATOM 6596 C C . ASP B 1 260 ? 21.688 30.219 11.062 1 97.5 260 ASP B C 1
ATOM 6598 O O . ASP B 1 260 ? 22.297 30.156 9.992 1 97.5 260 ASP B O 1
ATOM 6602 N N . ILE B 1 261 ? 20.438 30.016 11.156 1 98.12 261 ILE B N 1
ATOM 6603 C CA . ILE B 1 261 ? 19.625 29.719 9.977 1 98.12 261 ILE B CA 1
ATOM 6604 C C . ILE B 1 261 ? 19.531 30.953 9.094 1 98.12 261 ILE B C 1
ATOM 6606 O O . ILE B 1 261 ? 19.594 30.844 7.863 1 98.12 261 ILE B O 1
ATOM 6610 N N . LEU B 1 262 ? 19.391 32.125 9.734 1 97.81 262 LEU B N 1
ATOM 6611 C CA . LEU B 1 262 ? 19.375 33.375 8.969 1 97.81 262 LEU B CA 1
ATOM 6612 C C . LEU B 1 262 ? 20.672 33.562 8.203 1 97.81 262 LEU B C 1
ATOM 6614 O O . LEU B 1 262 ? 20.656 33.906 7.016 1 97.81 262 LEU B O 1
ATOM 6618 N N . VAL B 1 263 ? 21.734 33.219 8.922 1 96.94 263 VAL B N 1
ATOM 6619 C CA . VAL B 1 263 ? 23.047 33.375 8.305 1 96.94 263 VAL B CA 1
ATOM 6620 C C . VAL B 1 263 ? 23.219 32.344 7.18 1 96.94 263 VAL B C 1
ATOM 6622 O O . VAL B 1 263 ? 23.781 32.688 6.129 1 96.94 263 VAL B O 1
ATOM 6625 N N . TYR B 1 264 ? 22.734 31.219 7.422 1 97.25 264 TYR B N 1
ATOM 6626 C CA . TYR B 1 264 ? 22.797 30.172 6.391 1 97.25 264 TYR B CA 1
ATOM 6627 C C . TYR B 1 264 ? 22.109 30.641 5.109 1 97.25 264 TYR B C 1
ATOM 6629 O O . TYR B 1 264 ? 22.703 30.594 4.027 1 97.25 264 TYR B O 1
ATOM 6637 N N . TYR B 1 265 ? 20.891 31.094 5.234 1 97.56 265 TYR B N 1
ATOM 6638 C CA . TYR B 1 265 ? 20.141 31.484 4.051 1 97.56 265 TYR B CA 1
ATOM 6639 C C . TYR B 1 265 ? 20.734 32.719 3.414 1 97.56 265 TYR B C 1
ATOM 6641 O O . TYR B 1 265 ? 20.703 32.875 2.191 1 97.56 265 TYR B O 1
ATOM 6649 N N . LYS B 1 266 ? 21.234 33.594 4.258 1 96.94 266 LYS B N 1
ATOM 6650 C CA . LYS B 1 266 ? 21.922 34.781 3.74 1 96.94 266 LYS B CA 1
ATOM 6651 C C . LYS B 1 266 ? 23.047 34.375 2.777 1 96.94 266 LYS B C 1
ATOM 6653 O O . LYS B 1 266 ? 23.25 35.062 1.759 1 96.94 266 LYS B O 1
ATOM 6658 N N . ASN B 1 267 ? 23.609 33.25 3.078 1 96.44 267 ASN B N 1
ATOM 6659 C CA . ASN B 1 267 ? 24.781 32.844 2.324 1 96.44 267 ASN B CA 1
ATOM 6660 C C . ASN B 1 267 ? 24.422 31.891 1.194 1 96.44 267 ASN B C 1
ATOM 6662 O O . ASN B 1 267 ? 25.234 31.672 0.29 1 96.44 267 ASN B O 1
ATOM 6666 N N . HIS B 1 268 ? 23.172 31.359 1.163 1 96.69 268 HIS B N 1
ATOM 6667 C CA . HIS B 1 268 ? 22.906 30.281 0.227 1 96.69 268 HIS B CA 1
ATOM 6668 C C . HIS B 1 268 ? 21.781 30.656 -0.747 1 96.69 268 HIS B C 1
ATOM 6670 O O . HIS B 1 268 ? 21.609 30 -1.778 1 96.69 268 HIS B O 1
ATOM 6676 N N . LEU B 1 269 ? 21.016 31.703 -0.399 1 97.12 269 LEU B N 1
ATOM 6677 C CA . LEU B 1 269 ? 19.922 32.094 -1.268 1 97.12 269 LEU B CA 1
ATOM 6678 C C . LEU B 1 269 ? 20.234 33.438 -1.957 1 97.12 269 LEU B C 1
ATOM 6680 O O . LEU B 1 269 ? 21.062 34.188 -1.486 1 97.12 269 LEU B O 1
ATOM 6684 N N . GLU B 1 270 ? 19.547 33.562 -3.117 1 97.62 270 GLU B N 1
ATOM 6685 C CA . GLU B 1 270 ? 19.672 34.812 -3.898 1 97.62 270 GLU B CA 1
ATOM 6686 C C . GLU B 1 270 ? 18.328 35.219 -4.48 1 97.62 270 GLU B C 1
ATOM 6688 O O . GLU B 1 270 ? 17.641 34.438 -5.133 1 97.62 270 GLU B O 1
ATOM 6693 N N . ASP B 1 271 ? 18 36.469 -4.254 1 97.94 271 ASP B N 1
ATOM 6694 C CA . ASP B 1 271 ? 16.75 37 -4.758 1 97.94 271 ASP B CA 1
ATOM 6695 C C . ASP B 1 271 ? 15.562 36.125 -4.379 1 97.94 271 ASP B C 1
ATOM 6697 O O . ASP B 1 271 ? 14.805 35.688 -5.246 1 97.94 271 ASP B O 1
ATOM 6701 N N . THR B 1 272 ? 15.516 35.812 -3.062 1 98.44 272 THR B N 1
ATOM 6702 C CA . THR B 1 272 ? 14.562 34.812 -2.584 1 98.44 272 THR B CA 1
ATOM 6703 C C . THR B 1 272 ? 14.039 35.188 -1.197 1 98.44 272 THR B C 1
ATOM 6705 O O . THR B 1 272 ? 14.82 35.562 -0.321 1 98.44 272 THR B O 1
ATOM 6708 N N . SER B 1 273 ? 12.711 35.188 -1.06 1 98.31 273 SER B N 1
ATOM 6709 C CA . SER B 1 273 ? 12.125 35.312 0.271 1 98.31 273 SER B CA 1
ATOM 6710 C C . SER B 1 273 ? 11.906 33.938 0.905 1 98.31 273 SER B C 1
ATOM 6712 O O . SER B 1 273 ? 11.734 32.938 0.2 1 98.31 273 SER B O 1
ATOM 6714 N N . PHE B 1 274 ? 12.078 33.906 2.176 1 98.06 274 PHE B N 1
ATOM 6715 C CA . PHE B 1 274 ? 11.797 32.688 2.908 1 98.06 274 PHE B CA 1
ATOM 6716 C C . PHE B 1 274 ? 11.141 33 4.25 1 98.06 274 PHE B C 1
ATOM 6718 O O . PHE B 1 274 ? 11.328 34.094 4.805 1 98.06 274 PHE B O 1
ATOM 6725 N N . SER B 1 275 ? 10.312 32.094 4.656 1 97.69 275 SER B N 1
ATOM 6726 C CA . SER B 1 275 ? 9.656 32.219 5.953 1 97.69 275 SER B CA 1
ATOM 6727 C C . SER B 1 275 ? 10.367 31.391 7.016 1 97.69 275 SER B C 1
ATOM 6729 O O . SER B 1 275 ? 11.023 30.391 6.699 1 97.69 275 SER B O 1
ATOM 6731 N N . LEU B 1 276 ? 10.328 31.844 8.188 1 98.19 276 LEU B N 1
ATOM 6732 C CA . LEU B 1 276 ? 10.789 31.094 9.344 1 98.19 276 LEU B CA 1
ATOM 6733 C C . LEU B 1 276 ? 9.641 30.797 10.297 1 98.19 276 LEU B C 1
ATOM 6735 O O . LEU B 1 276 ? 9.062 31.719 10.883 1 98.19 276 LEU B O 1
ATOM 6739 N N . PRO B 1 277 ? 9.367 29.5 10.359 1 98.19 277 PRO B N 1
ATOM 6740 C CA . PRO B 1 277 ? 8.297 29.172 11.305 1 98.19 277 PRO B CA 1
ATOM 6741 C C . PRO B 1 277 ? 8.719 29.328 12.758 1 98.19 277 PRO B C 1
ATOM 6743 O O . PRO B 1 277 ? 8.773 28.344 13.5 1 98.19 277 PRO B O 1
ATOM 6746 N N . ILE B 1 278 ? 8.805 30.562 13.164 1 98 278 ILE B N 1
ATOM 6747 C CA . ILE B 1 278 ? 9.484 30.906 14.406 1 98 278 ILE B CA 1
ATOM 6748 C C . ILE B 1 278 ? 8.68 30.391 15.594 1 98 278 ILE B C 1
ATOM 6750 O O . ILE B 1 278 ? 9.258 29.938 16.594 1 98 278 ILE B O 1
ATOM 6754 N N . MET B 1 279 ? 7.359 30.484 15.469 1 97.94 279 MET B N 1
ATOM 6755 C CA . MET B 1 279 ? 6.559 29.984 16.578 1 97.94 279 MET B CA 1
ATOM 6756 C C . MET B 1 279 ? 6.688 28.469 16.719 1 97.94 279 MET B C 1
ATOM 6758 O O . MET B 1 279 ? 6.738 27.938 17.828 1 97.94 279 MET B O 1
ATOM 6762 N N . ALA B 1 280 ? 6.746 27.781 15.57 1 97.94 280 ALA B N 1
ATOM 6763 C CA . ALA B 1 280 ? 6.965 26.344 15.586 1 97.94 280 ALA B CA 1
ATOM 6764 C C . ALA B 1 280 ? 8.32 26 16.203 1 97.94 280 ALA B C 1
ATOM 6766 O O . ALA B 1 280 ? 8.414 25.094 17.031 1 97.94 280 ALA B O 1
ATOM 6767 N N . MET B 1 281 ? 9.336 26.719 15.867 1 98.12 281 MET B N 1
ATOM 6768 C CA . MET B 1 281 ? 10.688 26.469 16.344 1 98.12 281 MET B CA 1
ATOM 6769 C C . MET B 1 281 ? 10.789 26.719 17.844 1 98.12 281 MET B C 1
ATOM 6771 O O . MET B 1 281 ? 11.422 25.953 18.562 1 98.12 281 MET B O 1
ATOM 6775 N N . ARG B 1 282 ? 10.141 27.766 18.281 1 97.88 282 ARG B N 1
ATOM 6776 C CA . ARG B 1 282 ? 10.125 28.062 19.703 1 97.88 282 ARG B CA 1
ATOM 6777 C C . ARG B 1 282 ? 9.398 26.969 20.5 1 97.88 282 ARG B C 1
ATOM 6779 O O . ARG B 1 282 ? 9.828 26.594 21.578 1 97.88 282 ARG B O 1
ATOM 6786 N N . CYS B 1 283 ? 8.352 26.562 19.875 1 97.94 283 CYS B N 1
ATOM 6787 C CA . CYS B 1 283 ? 7.598 25.484 20.516 1 97.94 283 CYS B CA 1
ATOM 6788 C C . CYS B 1 283 ? 8.438 24.219 20.625 1 97.94 283 CYS B C 1
ATOM 6790 O O . CYS B 1 283 ? 8.492 23.594 21.688 1 97.94 283 CYS B O 1
ATOM 6792 N N . ILE B 1 284 ? 9.133 23.844 19.516 1 97.5 284 ILE B N 1
ATOM 6793 C CA . ILE B 1 284 ? 9.977 22.656 19.5 1 97.5 284 ILE B CA 1
ATOM 6794 C C . ILE B 1 284 ? 11.102 22.797 20.516 1 97.5 284 ILE B C 1
ATOM 6796 O O . ILE B 1 284 ? 11.43 21.844 21.234 1 97.5 284 ILE B O 1
ATOM 6800 N N . SER B 1 285 ? 11.594 24 20.672 1 96.5 285 SER B N 1
ATOM 6801 C CA . SER B 1 285 ? 12.656 24.266 21.625 1 96.5 285 SER B CA 1
ATOM 6802 C C . SER B 1 285 ? 12.188 24.047 23.062 1 96.5 285 SER B C 1
ATOM 6804 O O . SER B 1 285 ? 12.906 23.469 23.875 1 96.5 285 SER B O 1
ATOM 6806 N N . ARG B 1 286 ? 11.008 24.484 23.344 1 95.75 286 ARG B N 1
ATOM 6807 C CA . ARG B 1 286 ? 10.461 24.297 24.672 1 95.75 286 ARG B CA 1
ATOM 6808 C C . ARG B 1 286 ? 10.172 22.828 24.953 1 95.75 286 ARG B C 1
ATOM 6810 O O . ARG B 1 286 ? 10.516 22.328 26.031 1 95.75 286 ARG B O 1
ATOM 6817 N N . LEU B 1 287 ? 9.672 22.141 23.953 1 95.44 287 LEU B N 1
ATOM 6818 C CA . LEU B 1 287 ? 9.297 20.75 24.141 1 95.44 287 LEU B CA 1
ATOM 6819 C C . LEU B 1 287 ? 10.531 19.859 24.203 1 95.44 287 LEU B C 1
ATOM 6821 O O . LEU B 1 287 ? 10.555 18.875 24.938 1 95.44 287 LEU B O 1
ATOM 6825 N N . LYS B 1 288 ? 11.508 20.234 23.438 1 93.06 288 LYS B N 1
ATOM 6826 C CA . LYS B 1 288 ? 12.742 19.453 23.5 1 93.06 288 LYS B CA 1
ATOM 6827 C C . LYS B 1 288 ? 13.367 19.531 24.891 1 93.06 288 LYS B C 1
ATOM 6829 O O . LYS B 1 288 ? 13.906 18.531 25.391 1 93.06 288 LYS B O 1
ATOM 6834 N N . ARG B 1 289 ? 13.219 20.656 25.547 1 91.69 289 ARG B N 1
ATOM 6835 C CA . ARG B 1 289 ? 13.75 20.812 26.891 1 91.69 289 ARG B CA 1
ATOM 6836 C C . ARG B 1 289 ? 12.922 20.016 27.906 1 91.69 289 ARG B C 1
ATOM 6838 O O . ARG B 1 289 ? 13.477 19.422 28.844 1 91.69 289 ARG B O 1
ATOM 6845 N N . LEU B 1 290 ? 11.734 19.984 27.594 1 92.12 290 LEU B N 1
ATOM 6846 C CA . LEU B 1 290 ? 10.812 19.266 28.469 1 92.12 290 LEU B CA 1
ATOM 6847 C C . LEU B 1 290 ? 11.062 17.766 28.406 1 92.12 290 LEU B C 1
ATOM 6849 O O . LEU B 1 290 ? 10.938 17.062 29.422 1 92.12 290 LEU B O 1
ATOM 6853 N N . PHE B 1 291 ? 11.5 17.219 27.297 1 91.19 291 PHE B N 1
ATOM 6854 C CA . PHE B 1 291 ? 11.602 15.781 27.094 1 91.19 291 PHE B CA 1
ATOM 6855 C C . PHE B 1 291 ? 13.047 15.359 26.875 1 91.19 291 PHE B C 1
ATOM 6857 O O . PHE B 1 291 ? 13.32 14.43 26.125 1 91.19 291 PHE B O 1
ATOM 6864 N N . ASN B 1 292 ? 13.984 16.094 27.422 1 87.69 292 ASN B N 1
ATOM 6865 C CA . ASN B 1 292 ? 15.398 15.75 27.516 1 87.69 292 ASN B CA 1
ATOM 6866 C C . ASN B 1 292 ? 16.031 15.539 26.141 1 87.69 292 ASN B C 1
ATOM 6868 O O . ASN B 1 292 ? 16.75 14.57 25.938 1 87.69 292 ASN B O 1
ATOM 6872 N N . ASP B 1 293 ? 15.672 16.328 25.219 1 89.75 293 ASP B N 1
ATOM 6873 C CA . ASP B 1 293 ? 16.25 16.375 23.875 1 89.75 293 ASP B CA 1
ATOM 6874 C C . ASP B 1 293 ? 16.047 15.055 23.141 1 89.75 293 ASP B C 1
ATOM 6876 O O . ASP B 1 293 ? 16.938 14.594 22.422 1 89.75 293 ASP B O 1
ATOM 6880 N N . ASP B 1 294 ? 15 14.414 23.422 1 91.62 294 ASP B N 1
ATOM 6881 C CA . ASP B 1 294 ? 14.57 13.203 22.719 1 91.62 294 ASP B CA 1
ATOM 6882 C C . ASP B 1 294 ? 13.195 13.391 22.094 1 91.62 294 ASP B C 1
ATOM 6884 O O . ASP B 1 294 ? 12.18 13.055 22.719 1 91.62 294 ASP B O 1
ATOM 6888 N N . ILE B 1 295 ? 13.289 13.844 20.812 1 94.56 295 ILE B N 1
ATOM 6889 C CA . ILE B 1 295 ? 12.039 14.211 20.156 1 94.56 295 ILE B CA 1
ATOM 6890 C C . ILE B 1 295 ? 12.023 13.695 18.719 1 94.56 295 ILE B C 1
ATOM 6892 O O . ILE B 1 295 ? 13.039 13.742 18.031 1 94.56 295 ILE B O 1
ATOM 6896 N N . ILE B 1 296 ? 10.891 13.172 18.391 1 96.81 296 ILE B N 1
ATOM 6897 C CA . ILE B 1 296 ? 10.555 12.875 17 1 96.81 296 ILE B CA 1
ATOM 6898 C C . ILE B 1 296 ? 9.375 13.742 16.562 1 96.81 296 ILE B C 1
ATOM 6900 O O . ILE B 1 296 ? 8.391 13.891 17.297 1 96.81 296 ILE B O 1
ATOM 6904 N N . LEU B 1 297 ? 9.586 14.352 15.406 1 98.56 297 LEU B N 1
ATOM 6905 C CA . LEU B 1 297 ? 8.516 15.18 14.867 1 98.56 297 LEU B CA 1
ATOM 6906 C C . LEU B 1 297 ? 8.109 14.711 13.477 1 98.56 297 LEU B C 1
ATOM 6908 O O . LEU B 1 297 ? 8.969 14.516 12.609 1 98.56 297 LEU B O 1
ATOM 6912 N N . ILE B 1 298 ? 6.863 14.414 13.367 1 98.75 298 ILE B N 1
ATOM 6913 C CA . ILE B 1 298 ? 6.277 14.211 12.047 1 98.75 298 ILE B CA 1
ATOM 6914 C C . ILE B 1 298 ? 5.301 15.336 11.734 1 98.75 298 ILE B C 1
ATOM 6916 O O . ILE B 1 298 ? 4.398 15.625 12.531 1 98.75 298 ILE B O 1
ATOM 6920 N N . SER B 1 299 ? 5.535 15.938 10.602 1 98.56 299 SER B N 1
ATOM 6921 C CA . SER B 1 299 ? 4.691 17.078 10.242 1 98.56 299 SER B CA 1
ATOM 6922 C C . SER B 1 299 ? 4.301 17.016 8.766 1 98.56 299 SER B C 1
ATOM 6924 O O . SER B 1 299 ? 5.105 16.625 7.918 1 98.56 299 SER B O 1
ATOM 6926 N N . ALA B 1 300 ? 3.039 17.359 8.586 1 97.81 300 ALA B N 1
ATOM 6927 C CA . ALA B 1 300 ? 2.543 17.469 7.215 1 97.81 300 ALA B CA 1
ATOM 6928 C C . ALA B 1 300 ? 1.876 18.812 6.973 1 97.81 300 ALA B C 1
ATOM 6930 O O . ALA B 1 300 ? 0.985 19.219 7.723 1 97.81 300 ALA B O 1
ATOM 6931 N N . ASP B 1 301 ? 2.371 19.516 5.961 1 96.88 301 ASP B N 1
ATOM 6932 C CA . ASP B 1 301 ? 1.88 20.828 5.547 1 96.88 301 ASP B CA 1
ATOM 6933 C C . ASP B 1 301 ? 2.248 21.109 4.094 1 96.88 301 ASP B C 1
ATOM 6935 O O . ASP B 1 301 ? 3.018 20.375 3.482 1 96.88 301 ASP B O 1
ATOM 6939 N N . LYS B 1 302 ? 1.544 22.109 3.584 1 93.94 302 LYS B N 1
ATOM 6940 C CA . LYS B 1 302 ? 2.158 22.688 2.393 1 93.94 302 LYS B CA 1
ATOM 6941 C C . LYS B 1 302 ? 3.504 23.328 2.723 1 93.94 302 LYS B C 1
ATOM 6943 O O . LYS B 1 302 ? 3.592 24.172 3.613 1 93.94 302 LYS B O 1
ATOM 6948 N N . GLY B 1 303 ? 4.559 22.703 2.146 1 94.81 303 GLY B N 1
ATOM 6949 C CA . GLY B 1 303 ? 5.836 23.203 2.615 1 94.81 303 GLY B CA 1
ATOM 6950 C C . GLY B 1 303 ? 6.973 22.953 1.643 1 94.81 303 GLY B C 1
ATOM 6951 O O . GLY B 1 303 ? 6.855 22.125 0.746 1 94.81 303 GLY B O 1
ATOM 6952 N N . TYR B 1 304 ? 8.039 23.766 1.848 1 95.81 304 TYR B N 1
ATOM 6953 C CA . TYR B 1 304 ? 9.273 23.625 1.082 1 95.81 304 TYR B CA 1
ATOM 6954 C C . TYR B 1 304 ? 10.227 22.641 1.75 1 95.81 304 TYR B C 1
ATOM 6956 O O . TYR B 1 304 ? 10.68 22.875 2.875 1 95.81 304 TYR B O 1
ATOM 6964 N N . LYS B 1 305 ? 10.617 21.625 1.001 1 95.19 305 LYS B N 1
ATOM 6965 C CA . LYS B 1 305 ? 11.422 20.578 1.595 1 95.19 305 LYS B CA 1
ATOM 6966 C C . LYS B 1 305 ? 12.914 20.828 1.379 1 95.19 305 LYS B C 1
ATOM 6968 O O . LYS B 1 305 ? 13.758 20.203 2.023 1 95.19 305 LYS B O 1
ATOM 6973 N N . ASP B 1 306 ? 13.156 21.797 0.449 1 95.56 306 ASP B N 1
ATOM 6974 C CA . ASP B 1 306 ? 14.555 22.094 0.144 1 95.56 306 ASP B CA 1
ATOM 6975 C C . ASP B 1 306 ? 14.711 23.5 -0.416 1 95.56 306 ASP B C 1
ATOM 6977 O O . ASP B 1 306 ? 13.727 24.234 -0.559 1 95.56 306 ASP B O 1
ATOM 6981 N N . GLU B 1 307 ? 15.938 23.844 -0.662 1 96.31 307 GLU B N 1
ATOM 6982 C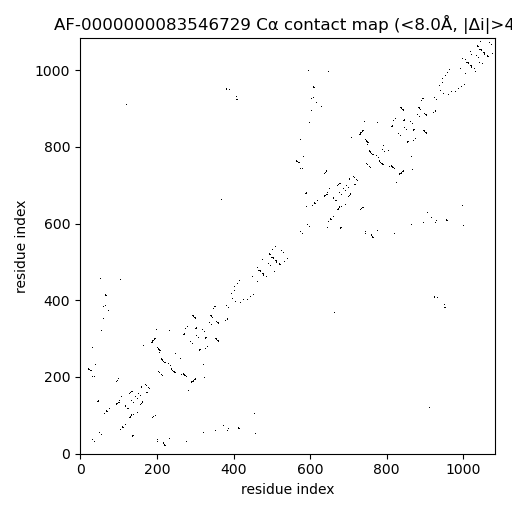 CA . GLU B 1 307 ? 16.25 25.188 -1.152 1 96.31 307 GLU B CA 1
ATOM 6983 C C . GLU B 1 307 ? 15.656 25.422 -2.539 1 96.31 307 GLU B C 1
ATOM 6985 O O . GLU B 1 307 ? 15.133 26.5 -2.824 1 96.31 307 GLU B O 1
ATOM 6990 N N . LYS B 1 308 ? 15.703 24.422 -3.27 1 94 308 LYS B N 1
ATOM 6991 C CA . LYS B 1 308 ? 15.234 24.516 -4.652 1 94 308 LYS B CA 1
ATOM 6992 C C . LYS B 1 308 ? 13.766 24.906 -4.711 1 94 308 LYS B C 1
ATOM 6994 O O . LYS B 1 308 ? 13.359 25.688 -5.57 1 94 308 LYS B O 1
ATOM 6999 N N . ALA B 1 309 ? 13.07 24.453 -3.787 1 92.94 309 ALA B N 1
ATOM 7000 C CA . ALA B 1 309 ? 11.625 24.688 -3.762 1 92.94 309 ALA B CA 1
ATOM 7001 C C . ALA B 1 309 ? 11.312 26.141 -3.379 1 92.94 309 ALA B C 1
ATOM 7003 O O . ALA B 1 309 ? 10.211 26.625 -3.643 1 92.94 309 ALA B O 1
ATOM 7004 N N . MET B 1 310 ? 12.258 26.844 -2.871 1 95.06 310 MET B N 1
ATOM 7005 C CA . MET B 1 310 ? 12.016 28.203 -2.367 1 95.06 310 MET B CA 1
ATOM 7006 C C . MET B 1 310 ? 12.578 29.234 -3.322 1 95.06 310 MET B C 1
ATOM 7008 O O . MET B 1 310 ? 12.305 30.438 -3.178 1 95.06 310 MET B O 1
ATOM 7012 N N . LEU B 1 311 ? 13.242 28.844 -4.281 1 95.88 311 LEU B N 1
ATOM 7013 C CA . LEU B 1 311 ? 13.961 29.797 -5.129 1 95.88 311 LEU B CA 1
ATOM 7014 C C . LEU B 1 311 ? 13 30.766 -5.805 1 95.88 311 LEU B C 1
ATOM 7016 O O . LEU B 1 311 ? 11.977 30.344 -6.344 1 95.88 311 LEU B O 1
ATOM 7020 N N . LYS B 1 312 ? 13.258 32.031 -5.625 1 96.12 312 LYS B N 1
ATOM 7021 C CA . LYS B 1 312 ? 12.57 33.156 -6.273 1 96.12 312 LYS B CA 1
ATOM 7022 C C . LYS B 1 312 ? 11.188 33.375 -5.672 1 96.12 312 LYS B C 1
ATOM 7024 O O . LYS B 1 312 ? 10.328 34 -6.289 1 96.12 312 LYS B O 1
ATOM 7029 N N . ASN B 1 313 ? 11.023 32.906 -4.496 1 96 313 ASN B N 1
ATOM 7030 C CA . ASN B 1 313 ? 9.773 33.156 -3.787 1 96 313 ASN B CA 1
ATOM 7031 C C . ASN B 1 313 ? 9.641 34.625 -3.396 1 96 313 ASN B C 1
ATOM 7033 O O . ASN B 1 313 ? 10.641 35.312 -3.184 1 96 313 ASN B O 1
ATOM 7037 N N . SER B 1 314 ? 8.312 35.031 -3.311 1 96.44 314 SER B N 1
ATOM 7038 C CA . SER B 1 314 ? 7.953 36.281 -2.666 1 96.44 314 SER B CA 1
ATOM 7039 C C . SER B 1 314 ? 7.512 36.062 -1.223 1 96.44 314 SER B C 1
ATOM 7041 O O . SER B 1 314 ? 7.426 34.906 -0.764 1 96.44 314 SER B O 1
ATOM 7043 N N . HIS B 1 315 ? 7.328 37.25 -0.573 1 97.44 315 HIS B N 1
ATOM 7044 C CA . HIS B 1 315 ? 6.766 37.125 0.767 1 97.44 315 HIS B CA 1
ATOM 7045 C C . HIS B 1 315 ? 5.484 36.281 0.749 1 97.44 315 HIS B C 1
ATOM 7047 O O . HIS B 1 315 ? 4.785 36.25 -0.268 1 97.44 315 HIS B O 1
ATOM 7053 N N . PRO B 1 316 ? 5.23 35.656 1.821 1 95.88 316 PRO B N 1
ATOM 7054 C CA . PRO B 1 316 ? 4.148 34.688 1.816 1 95.88 316 PRO B CA 1
ATOM 7055 C C . PRO B 1 316 ? 2.783 35.312 1.538 1 95.88 316 PRO B C 1
ATOM 7057 O O . PRO B 1 316 ? 2.49 36.406 2.016 1 95.88 316 PRO B O 1
ATOM 7060 N N . PHE B 1 317 ? 2.037 34.562 0.725 1 94 317 PHE B N 1
ATOM 7061 C CA . PHE B 1 317 ? 0.625 34.844 0.51 1 94 317 PHE B CA 1
ATOM 7062 C C . PHE B 1 317 ? -0.23 34.219 1.606 1 94 317 PHE B C 1
ATOM 7064 O O . PHE B 1 317 ? -0.042 33.062 1.96 1 94 317 PHE B O 1
ATOM 7071 N N . LEU B 1 318 ? -1.189 35.062 2.096 1 95 318 LEU B N 1
ATOM 7072 C CA . LEU B 1 318 ? -2.09 34.531 3.127 1 95 318 LEU B CA 1
ATOM 7073 C C . LEU B 1 318 ? -3.336 33.938 2.506 1 95 318 LEU B C 1
ATOM 7075 O O . LEU B 1 318 ? -4.281 34.625 2.15 1 95 318 LEU B O 1
ATOM 7079 N N . SER B 1 319 ? -3.354 32.594 2.502 1 93.19 319 SER B N 1
ATOM 7080 C CA . SER B 1 319 ? -4.512 31.891 1.962 1 93.19 319 SER B CA 1
ATOM 7081 C C . SER B 1 319 ? -5.699 31.969 2.92 1 93.19 319 SER B C 1
ATOM 7083 O O . SER B 1 319 ? -5.531 31.828 4.133 1 93.19 319 SER B O 1
ATOM 7085 N N . LYS B 1 320 ? -6.902 32.062 2.26 1 90.69 320 LYS B N 1
ATOM 7086 C CA . LYS B 1 320 ? -8.094 32.281 3.07 1 90.69 320 LYS B CA 1
ATOM 7087 C C . LYS B 1 320 ? -9 31.062 3.049 1 90.69 320 LYS B C 1
ATOM 7089 O O . LYS B 1 320 ? -9.32 30.531 1.978 1 90.69 320 LYS B O 1
ATOM 7094 N N . HIS B 1 321 ? -9.227 30.594 4.289 1 88.06 321 HIS B N 1
ATOM 7095 C CA . HIS B 1 321 ? -10.227 29.562 4.535 1 88.06 321 HIS B CA 1
ATOM 7096 C C . HIS B 1 321 ? -11.008 29.844 5.816 1 88.06 321 HIS B C 1
ATOM 7098 O O . HIS B 1 321 ? -11.047 29 6.723 1 88.06 321 HIS B O 1
ATOM 7104 N N . GLY B 1 322 ? -11.578 31 5.945 1 88.56 322 GLY B N 1
ATOM 7105 C CA . GLY B 1 322 ? -12.055 31.453 7.242 1 88.56 322 GLY B CA 1
ATOM 7106 C C . GLY B 1 322 ? -10.938 31.984 8.133 1 88.56 322 GLY B C 1
ATOM 7107 O O . GLY B 1 322 ? -11.086 33.031 8.766 1 88.56 322 GLY B O 1
ATOM 7108 N N . CYS B 1 323 ? -9.875 31.125 8.078 1 94.44 323 CYS B N 1
ATOM 7109 C CA . CYS B 1 323 ? -8.602 31.5 8.695 1 94.44 323 CYS B CA 1
ATOM 7110 C C . CYS B 1 323 ? -7.535 31.75 7.641 1 94.44 323 CYS B C 1
ATOM 7112 O O . CYS B 1 323 ? -7.84 31.844 6.449 1 94.44 323 CYS B O 1
ATOM 7114 N N . ILE B 1 324 ? -6.332 32.031 8.133 1 94.69 324 ILE B N 1
ATOM 7115 C CA . ILE B 1 324 ? -5.242 32.219 7.176 1 94.69 324 ILE B CA 1
ATOM 7116 C C . ILE B 1 324 ? -4.238 31.078 7.312 1 94.69 324 ILE B C 1
ATOM 7118 O O . ILE B 1 324 ? -4.074 30.5 8.398 1 94.69 324 ILE B O 1
ATOM 7122 N N . SER B 1 325 ? -3.621 30.703 6.227 1 95.31 325 SER B N 1
ATOM 7123 C CA . SER B 1 325 ? -2.557 29.703 6.207 1 95.31 325 SER B CA 1
ATOM 7124 C C . SER B 1 325 ? -1.421 30.125 5.281 1 95.31 325 SER B C 1
ATOM 7126 O O . SER B 1 325 ? -1.63 30.891 4.344 1 95.31 325 SER B O 1
ATOM 7128 N N . MET B 1 326 ? -0.202 29.656 5.648 1 95.69 326 MET B N 1
ATOM 7129 C CA . MET B 1 326 ? 0.997 29.938 4.859 1 95.69 326 MET B CA 1
ATOM 7130 C C . MET B 1 326 ? 1.781 28.656 4.59 1 95.69 326 MET B C 1
ATOM 7132 O O . MET B 1 326 ? 1.71 27.703 5.371 1 95.69 326 MET B O 1
ATOM 7136 N N . THR B 1 327 ? 2.572 28.688 3.57 1 96.25 327 THR B N 1
ATOM 7137 C CA . THR B 1 327 ? 3.461 27.578 3.277 1 96.25 327 THR B CA 1
ATOM 7138 C C . THR B 1 327 ? 4.562 27.469 4.328 1 96.25 327 THR B C 1
ATOM 7140 O O . THR B 1 327 ? 5.117 28.484 4.758 1 96.25 327 THR B O 1
ATOM 7143 N N . VAL B 1 328 ? 4.848 26.219 4.688 1 97.56 328 VAL B N 1
ATOM 7144 C CA . VAL B 1 328 ? 5.809 26 5.766 1 97.56 328 VAL B CA 1
ATOM 7145 C C . VAL B 1 328 ? 7.188 25.703 5.176 1 97.56 328 VAL B C 1
ATOM 7147 O O . VAL B 1 328 ? 7.316 24.922 4.227 1 97.56 328 VAL B O 1
ATOM 7150 N N . ASN B 1 329 ? 8.234 26.359 5.723 1 98.06 329 ASN B N 1
ATOM 7151 C CA . ASN B 1 329 ? 9.617 26.094 5.348 1 98.06 329 ASN B CA 1
ATOM 7152 C C . ASN B 1 329 ? 10.188 24.922 6.129 1 98.06 329 ASN B C 1
ATOM 7154 O O . ASN B 1 329 ? 10.922 25.109 7.102 1 98.06 329 ASN B O 1
ATOM 7158 N N . PHE B 1 330 ? 10.047 23.703 5.617 1 98.12 330 PHE B N 1
ATOM 7159 C CA . PHE B 1 330 ? 10.531 22.5 6.273 1 98.12 330 PHE B CA 1
ATOM 7160 C C . PHE B 1 330 ? 12.055 22.422 6.219 1 98.12 330 PHE B C 1
ATOM 7162 O O . PHE B 1 330 ? 12.68 21.844 7.098 1 98.12 330 PHE B O 1
ATOM 7169 N N . HIS B 1 331 ? 12.602 23.078 5.289 1 98.25 331 HIS B N 1
ATOM 7170 C CA . HIS B 1 331 ? 14.055 23.094 5.203 1 98.25 331 HIS B CA 1
ATOM 7171 C C . HIS B 1 331 ? 14.672 23.844 6.379 1 98.25 331 HIS B C 1
ATOM 7173 O O . HIS B 1 331 ? 15.719 23.453 6.891 1 98.25 331 HIS B O 1
ATOM 7179 N N . SER B 1 332 ? 14.039 24.922 6.762 1 98.5 332 SER B N 1
ATOM 7180 C CA . SER B 1 332 ? 14.539 25.641 7.922 1 98.5 332 SER B CA 1
ATOM 7181 C C . SER B 1 332 ? 14.438 24.797 9.188 1 98.5 332 SER B C 1
ATOM 7183 O O . SER B 1 332 ? 15.297 24.875 10.062 1 98.5 332 SER B O 1
ATOM 7185 N N . LEU B 1 333 ? 13.414 24.016 9.242 1 98.44 333 LEU B N 1
ATOM 7186 C CA . LEU B 1 333 ? 13.289 23.094 10.367 1 98.44 333 LEU B CA 1
ATOM 7187 C C . LEU B 1 333 ? 14.383 22.031 10.336 1 98.44 333 LEU B C 1
ATOM 7189 O O . LEU B 1 333 ? 14.906 21.656 11.383 1 98.44 333 LEU B O 1
ATOM 7193 N N . GLU B 1 334 ? 14.648 21.594 9.164 1 98.56 334 GLU B N 1
ATOM 7194 C CA . GLU B 1 334 ? 15.773 20.672 9.023 1 98.56 334 GLU B CA 1
ATOM 7195 C C . GLU B 1 334 ? 17.062 21.281 9.539 1 98.56 334 GLU B C 1
ATOM 7197 O O . GLU B 1 334 ? 17.812 20.641 10.273 1 98.56 334 GLU B O 1
ATOM 7202 N N . GLN B 1 335 ? 17.281 22.531 9.203 1 98.12 335 GLN B N 1
ATOM 7203 C CA . GLN B 1 335 ? 18.484 23.219 9.656 1 98.12 335 GLN B CA 1
ATOM 7204 C C . GLN B 1 335 ? 18.516 23.344 11.172 1 98.12 335 GLN B C 1
ATOM 7206 O O . GLN B 1 335 ? 19.562 23.172 11.797 1 98.12 335 GLN B O 1
ATOM 7211 N N . TYR B 1 336 ? 17.453 23.641 11.633 1 98.19 336 TYR B N 1
ATOM 7212 C CA . TYR B 1 336 ? 17.359 23.766 13.086 1 98.19 336 TYR B CA 1
ATOM 7213 C C . TYR B 1 336 ? 17.734 22.453 13.766 1 98.19 336 TYR B C 1
ATOM 7215 O O . TYR B 1 336 ? 18.547 22.438 14.695 1 98.19 336 TYR B O 1
ATOM 7223 N N . PHE B 1 337 ? 17.156 21.359 13.266 1 97.94 337 PHE B N 1
ATOM 7224 C CA . PHE B 1 337 ? 17.438 20.047 13.852 1 97.94 337 PHE B CA 1
ATOM 7225 C C . PHE B 1 337 ? 18.906 19.672 13.672 1 97.94 337 PHE B C 1
ATOM 7227 O O . PHE B 1 337 ? 19.531 19.125 14.594 1 97.94 337 PHE B O 1
ATOM 7234 N N . LYS B 1 338 ? 19.438 20 12.617 1 97.06 338 LYS B N 1
ATOM 7235 C CA . LYS B 1 338 ? 20.844 19.734 12.391 1 97.06 338 LYS B CA 1
ATOM 7236 C C . LYS B 1 338 ? 21.719 20.516 13.375 1 97.06 338 LYS B C 1
ATOM 7238 O O . LYS B 1 338 ? 22.672 19.984 13.938 1 97.06 338 LYS B O 1
ATOM 7243 N N . ASN B 1 339 ? 21.312 21.734 13.617 1 96.69 339 ASN B N 1
ATOM 7244 C CA . ASN B 1 339 ? 22.047 22.609 14.523 1 96.69 339 ASN B CA 1
ATOM 7245 C C . ASN B 1 339 ? 22.094 22.047 15.945 1 96.69 339 ASN B C 1
ATOM 7247 O O . ASN B 1 339 ? 23.062 22.25 16.672 1 96.69 339 ASN B O 1
ATOM 7251 N N . ILE B 1 340 ? 21.062 21.297 16.172 1 95.19 340 ILE B N 1
ATOM 7252 C CA . ILE B 1 340 ? 20.984 20.828 17.547 1 95.19 340 ILE B CA 1
ATOM 7253 C C . ILE B 1 340 ? 21.359 19.359 17.609 1 95.19 340 ILE B C 1
ATOM 7255 O O . ILE B 1 340 ? 21.062 18.672 18.594 1 95.19 340 ILE B O 1
ATOM 7259 N N . GLY B 1 341 ? 21.859 18.828 16.5 1 94.62 341 GLY B N 1
ATOM 7260 C CA . GLY B 1 341 ? 22.422 17.484 16.484 1 94.62 341 GLY B CA 1
ATOM 7261 C C . GLY B 1 341 ? 21.453 16.422 15.992 1 94.62 341 GLY B C 1
ATOM 7262 O O . GLY B 1 341 ? 21.688 15.227 16.156 1 94.62 341 GLY B O 1
ATOM 7263 N N . GLY B 1 342 ? 20.375 16.875 15.391 1 96.5 342 GLY B N 1
ATOM 7264 C CA . GLY B 1 342 ? 19.406 15.945 14.852 1 96.5 342 GLY B CA 1
ATOM 7265 C C . GLY B 1 342 ? 19.484 15.805 13.344 1 96.5 342 GLY B C 1
ATOM 7266 O O . GLY B 1 342 ? 20.531 16.047 12.75 1 96.5 342 GLY B O 1
ATOM 7267 N N . LYS B 1 343 ? 18.328 15.203 12.789 1 96.81 343 LYS B N 1
ATOM 7268 C CA . LYS B 1 343 ? 18.234 14.984 11.344 1 96.81 343 LYS B CA 1
ATOM 7269 C C . LYS B 1 343 ? 16.781 15.133 10.867 1 96.81 343 LYS B C 1
ATOM 7271 O O . LYS B 1 343 ? 15.859 15.172 11.68 1 96.81 343 LYS B O 1
ATOM 7276 N N . ALA B 1 344 ? 16.75 15.266 9.555 1 98.06 344 ALA B N 1
ATOM 7277 C CA . ALA B 1 344 ? 15.438 15.336 8.922 1 98.06 344 ALA B CA 1
ATOM 7278 C C . ALA B 1 344 ? 15.398 14.492 7.652 1 98.06 344 ALA B C 1
ATOM 7280 O O . ALA B 1 344 ? 16.422 14.312 6.984 1 98.06 344 ALA B O 1
ATOM 7281 N N . ILE B 1 345 ? 14.234 13.914 7.402 1 98.12 345 ILE B N 1
ATOM 7282 C CA . ILE B 1 345 ? 13.977 13.203 6.16 1 98.12 345 ILE B CA 1
ATOM 7283 C C . ILE B 1 345 ? 12.711 13.75 5.508 1 98.12 345 ILE B C 1
ATOM 7285 O O . ILE B 1 345 ? 11.641 13.766 6.125 1 98.12 345 ILE B O 1
ATOM 7289 N N . HIS B 1 346 ? 12.883 14.195 4.258 1 97.44 346 HIS B N 1
ATOM 7290 C CA . HIS B 1 346 ? 11.773 14.75 3.496 1 97.44 346 HIS B CA 1
ATOM 7291 C C . HIS B 1 346 ? 11.32 13.797 2.4 1 97.44 346 HIS B C 1
ATOM 7293 O O . HIS B 1 346 ? 11.867 12.695 2.264 1 97.44 346 HIS B O 1
ATOM 7299 N N . SER B 1 347 ? 10.25 14.219 1.773 1 93.44 347 SER B N 1
ATOM 7300 C CA . SER B 1 347 ? 9.773 13.445 0.632 1 93.44 347 SER B CA 1
ATOM 7301 C C . SER B 1 347 ? 10.805 13.414 -0.485 1 93.44 347 SER B C 1
ATOM 7303 O O . SER B 1 347 ? 11.633 14.32 -0.602 1 93.44 347 SER B O 1
ATOM 7305 N N . ILE B 1 348 ? 10.758 12.414 -1.218 1 92.19 348 ILE B N 1
ATOM 7306 C CA . ILE B 1 348 ? 11.68 12.242 -2.334 1 92.19 348 ILE B CA 1
ATOM 7307 C C . ILE B 1 348 ? 11.141 12.977 -3.562 1 92.19 348 ILE B C 1
ATOM 7309 O O . ILE B 1 348 ? 11.883 13.688 -4.246 1 92.19 348 ILE B O 1
ATOM 7313 N N . TYR B 1 349 ? 9.875 12.938 -3.676 1 90.88 349 TYR B N 1
ATOM 7314 C CA . TYR B 1 349 ? 9.242 13.445 -4.891 1 90.88 349 TYR B CA 1
ATOM 7315 C C . TYR B 1 349 ? 8.656 14.836 -4.66 1 90.88 349 TYR B C 1
ATOM 7317 O O . TYR B 1 349 ? 8.5 15.266 -3.516 1 90.88 349 TYR B O 1
ATOM 7325 N N . GLU B 1 350 ? 8.461 15.43 -5.762 1 85.31 350 GLU B N 1
ATOM 7326 C CA . GLU B 1 350 ? 7.832 16.75 -5.664 1 85.31 350 GLU B CA 1
ATOM 7327 C C . GLU B 1 350 ? 6.344 16.625 -5.348 1 85.31 350 GLU B C 1
ATOM 7329 O O . GLU B 1 350 ? 5.629 15.852 -5.984 1 85.31 350 GLU B O 1
ATOM 7334 N N . HIS B 1 351 ? 6.055 17.375 -4.332 1 80.62 351 HIS B N 1
ATOM 7335 C CA . HIS B 1 351 ? 4.656 17.312 -3.916 1 80.62 351 HIS B CA 1
ATOM 7336 C C . HIS B 1 351 ? 3.967 18.672 -4.105 1 80.62 351 HIS B C 1
ATOM 7338 O O . HIS B 1 351 ? 4.59 19.719 -3.947 1 80.62 351 HIS B O 1
ATOM 7344 N N . GLU B 1 352 ? 2.699 18.453 -4.484 1 78.88 352 GLU B N 1
ATOM 7345 C CA . GLU B 1 352 ? 1.92 19.625 -4.844 1 78.88 352 GLU B CA 1
ATOM 7346 C C . GLU B 1 352 ? 1.017 20.062 -3.695 1 78.88 352 GLU B C 1
ATOM 7348 O O . GLU B 1 352 ? 0.77 21.266 -3.512 1 78.88 352 GLU B O 1
ATOM 7353 N N . ASN B 1 353 ? 0.628 19.078 -2.947 1 89.56 353 ASN B N 1
ATOM 7354 C CA . ASN B 1 353 ? -0.44 19.406 -2.008 1 89.56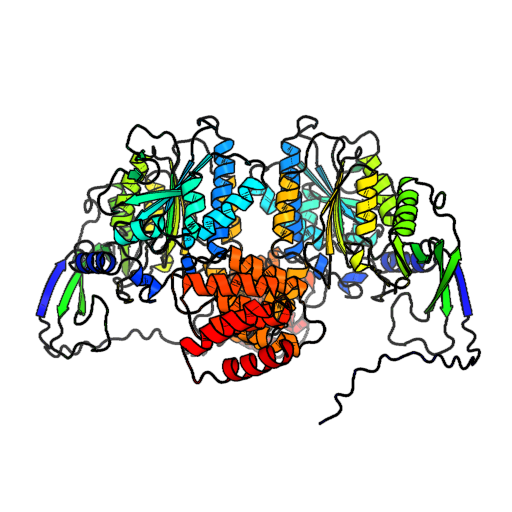 353 ASN B CA 1
ATOM 7355 C C . ASN B 1 353 ? 0.057 19.391 -0.566 1 89.56 353 ASN B C 1
ATOM 7357 O O . ASN B 1 353 ? -0.367 20.219 0.249 1 89.56 353 ASN B O 1
ATOM 7361 N N . ILE B 1 354 ? 0.886 18.453 -0.298 1 95.12 354 ILE B N 1
ATOM 7362 C CA . ILE B 1 354 ? 1.329 18.328 1.087 1 95.12 354 ILE B CA 1
ATOM 7363 C C . ILE B 1 354 ? 2.711 17.688 1.133 1 95.12 354 ILE B C 1
ATOM 7365 O O . ILE B 1 354 ? 3.049 16.859 0.279 1 95.12 354 ILE B O 1
ATOM 7369 N N . ASN B 1 355 ? 3.475 18.156 2.039 1 96.31 355 ASN B N 1
ATOM 7370 C CA . ASN B 1 355 ? 4.754 17.531 2.363 1 96.31 355 ASN B CA 1
ATOM 7371 C C . ASN B 1 355 ? 4.758 16.969 3.783 1 96.31 355 ASN B C 1
ATOM 7373 O O . ASN B 1 355 ? 4.34 17.656 4.723 1 96.31 355 ASN B O 1
ATOM 7377 N N . MET B 1 356 ? 5.074 15.742 3.789 1 97.06 356 MET B N 1
ATOM 7378 C CA . MET B 1 356 ? 5.297 15.102 5.086 1 97.06 356 MET B CA 1
ATOM 7379 C C . MET B 1 356 ? 6.785 14.945 5.363 1 97.06 356 MET B C 1
ATOM 7381 O O . MET B 1 356 ? 7.543 14.516 4.492 1 97.06 356 MET B O 1
ATOM 7385 N N . SER B 1 357 ? 7.184 15.359 6.566 1 98.31 357 SER B N 1
ATOM 7386 C CA . SER B 1 357 ? 8.594 15.281 6.941 1 98.31 357 SER B CA 1
ATOM 7387 C C . SER B 1 357 ? 8.766 14.648 8.32 1 98.31 357 SER B C 1
ATOM 7389 O O . SER B 1 357 ? 7.875 14.75 9.172 1 98.31 357 SER B O 1
ATOM 7391 N N . LEU B 1 358 ? 9.875 13.969 8.406 1 98.69 358 LEU B N 1
ATOM 7392 C CA . LEU B 1 358 ? 10.281 13.352 9.664 1 98.69 358 LEU B CA 1
ATOM 7393 C C . LEU B 1 358 ? 11.523 14.039 10.227 1 98.69 358 LEU B C 1
ATOM 7395 O O . LEU B 1 358 ? 12.508 14.234 9.508 1 98.69 358 LEU B O 1
ATOM 7399 N N . PHE B 1 359 ? 11.453 14.492 11.484 1 98.44 359 PHE B N 1
ATOM 7400 C CA . PHE B 1 359 ? 12.57 15.07 12.211 1 98.44 359 PHE B CA 1
ATOM 7401 C C . PHE B 1 359 ? 12.898 14.25 13.453 1 98.44 359 PHE B C 1
ATOM 7403 O O . PHE B 1 359 ? 12.008 13.883 14.211 1 98.44 359 PHE B O 1
ATOM 7410 N N . VAL B 1 360 ? 14.211 13.953 13.594 1 97.5 360 VAL B N 1
ATOM 7411 C CA . VAL B 1 360 ? 14.586 13.109 14.719 1 97.5 360 VAL B CA 1
ATOM 7412 C C . VAL B 1 360 ? 15.742 13.758 15.484 1 97.5 360 VAL B C 1
ATOM 7414 O O . VAL B 1 360 ? 16.625 14.367 14.883 1 97.5 360 VAL B O 1
ATOM 7417 N N . LEU B 1 361 ? 15.641 13.789 16.797 1 95.62 361 LEU B N 1
ATOM 7418 C CA . LEU B 1 361 ? 16.656 14.281 17.719 1 95.62 361 LEU B CA 1
ATOM 7419 C C . LEU B 1 361 ? 16.797 13.352 18.922 1 95.62 361 LEU B C 1
ATOM 7421 O O . LEU B 1 361 ? 15.805 12.938 19.516 1 95.62 361 LEU B O 1
ATOM 7425 N N . THR B 1 362 ? 18.016 12.961 19.109 1 90.69 362 THR B N 1
ATOM 7426 C CA . THR B 1 362 ? 18.266 12.141 20.297 1 90.69 362 THR B CA 1
ATOM 7427 C C . THR B 1 362 ? 19.609 12.492 20.922 1 90.69 362 THR B C 1
ATOM 7429 O O . THR B 1 362 ? 20.531 12.945 20.234 1 90.69 362 THR B O 1
ATOM 7432 N N . ASN B 1 363 ? 19.609 12.328 22.172 1 82.25 363 ASN B N 1
ATOM 7433 C CA . ASN B 1 363 ? 20.875 12.469 22.891 1 82.25 363 ASN B CA 1
ATOM 7434 C C . ASN B 1 363 ? 21.516 11.109 23.156 1 82.25 363 ASN B C 1
ATOM 7436 O O . ASN B 1 363 ? 22.594 11.039 23.75 1 82.25 363 ASN B O 1
ATOM 7440 N N . SER B 1 364 ? 20.828 10.125 22.578 1 80.31 364 SER B N 1
ATOM 7441 C CA . SER B 1 364 ? 21.328 8.773 22.797 1 80.31 364 SER B CA 1
ATOM 7442 C C . SER B 1 364 ? 22.094 8.266 21.578 1 80.31 364 SER B C 1
ATOM 7444 O O . SER B 1 364 ? 22.266 8.992 20.594 1 80.31 364 SER B O 1
ATOM 7446 N N . SER B 1 365 ? 22.609 7.059 21.797 1 74.56 365 SER B N 1
ATOM 7447 C CA . SER B 1 365 ? 23.422 6.453 20.75 1 74.56 365 SER B CA 1
ATOM 7448 C C . SER B 1 365 ? 22.547 5.746 19.719 1 74.56 365 SER B C 1
ATOM 7450 O O . SER B 1 365 ? 23.047 5.266 18.688 1 74.56 365 SER B O 1
ATOM 7452 N N . HIS B 1 366 ? 21.328 5.914 19.891 1 81.81 366 HIS B N 1
ATOM 7453 C CA . HIS B 1 366 ? 20.469 5.188 18.969 1 81.81 366 HIS B CA 1
ATOM 7454 C C . HIS B 1 366 ? 20.391 5.887 17.625 1 81.81 366 HIS B C 1
ATOM 7456 O O . HIS B 1 366 ? 20.422 7.117 17.547 1 81.81 366 HIS B O 1
ATOM 7462 N N . ASN B 1 367 ? 20.234 5.066 16.516 1 88.19 367 ASN B N 1
ATOM 7463 C CA . ASN B 1 367 ? 20.359 5.617 15.172 1 88.19 367 ASN B CA 1
ATOM 7464 C C . ASN B 1 367 ? 19.047 5.539 14.406 1 88.19 367 ASN B C 1
ATOM 7466 O O . ASN B 1 367 ? 19.016 5.664 13.188 1 88.19 367 ASN B O 1
ATOM 7470 N N . PHE B 1 368 ? 17.984 5.355 15.023 1 95 368 PHE B N 1
ATOM 7471 C CA . PHE B 1 368 ? 16.641 5.398 14.461 1 95 368 PHE B CA 1
ATOM 7472 C C . PHE B 1 368 ? 16.547 4.5 13.234 1 95 368 PHE B C 1
ATOM 7474 O O . PHE B 1 368 ? 16.016 4.906 12.195 1 95 368 PHE B O 1
ATOM 7481 N N . VAL B 1 369 ? 17.047 3.314 13.266 1 96 369 VAL B N 1
ATOM 7482 C CA . VAL B 1 369 ? 17.125 2.438 12.102 1 96 369 VAL B CA 1
ATOM 7483 C C . VAL B 1 369 ? 15.727 2.029 11.664 1 96 369 VAL B C 1
ATOM 7485 O O . VAL B 1 369 ? 15.359 2.18 10.492 1 96 369 VAL B O 1
ATOM 7488 N N . GLU B 1 370 ? 14.891 1.563 12.609 1 96.56 370 GLU B N 1
ATOM 7489 C CA . GLU B 1 370 ? 13.539 1.109 12.305 1 96.56 370 GLU B CA 1
ATOM 7490 C C . GLU B 1 370 ? 12.641 2.277 11.906 1 96.56 370 GLU B C 1
ATOM 7492 O O . GLU B 1 370 ? 11.781 2.139 11.039 1 96.56 370 GLU B O 1
ATOM 7497 N N . THR B 1 371 ? 12.906 3.41 12.5 1 97.69 371 THR B N 1
ATOM 7498 C CA . THR B 1 371 ? 12.156 4.617 12.188 1 97.69 371 THR B CA 1
ATOM 7499 C C . THR B 1 371 ? 12.406 5.043 10.742 1 97.69 371 THR B C 1
ATOM 7501 O O . THR B 1 371 ? 11.461 5.301 9.992 1 97.69 371 THR B O 1
ATOM 7504 N N . THR B 1 372 ? 13.664 5.062 10.461 1 97.44 372 THR B N 1
ATOM 7505 C CA . THR B 1 372 ? 14.055 5.504 9.125 1 97.44 372 THR B CA 1
ATOM 7506 C C . THR B 1 372 ? 13.609 4.496 8.07 1 97.44 372 THR B C 1
ATOM 7508 O O . THR B 1 372 ? 13.188 4.883 6.973 1 97.44 372 THR B O 1
ATOM 7511 N N . MET B 1 373 ? 13.633 3.283 8.43 1 97.44 373 MET B N 1
ATOM 7512 C CA . MET B 1 373 ? 13.172 2.246 7.508 1 97.44 373 MET B CA 1
ATOM 7513 C C . MET B 1 373 ? 11.688 2.412 7.191 1 97.44 373 MET B C 1
ATOM 7515 O O . MET B 1 373 ? 11.289 2.381 6.023 1 97.44 373 MET B O 1
ATOM 7519 N N . ALA B 1 374 ? 10.93 2.578 8.242 1 97.62 374 ALA B N 1
ATOM 7520 C CA . ALA B 1 374 ? 9.484 2.727 8.078 1 97.62 374 ALA B CA 1
ATOM 7521 C C . ALA B 1 374 ? 9.148 3.965 7.25 1 97.62 374 ALA B C 1
ATOM 7523 O O . ALA B 1 374 ? 8.312 3.908 6.348 1 97.62 374 ALA B O 1
ATOM 7524 N N . TYR B 1 375 ? 9.844 5.016 7.516 1 98.38 375 TYR B N 1
ATOM 7525 C CA . TYR B 1 375 ? 9.555 6.27 6.824 1 98.38 375 TYR B CA 1
ATOM 7526 C C . TYR B 1 375 ? 10.039 6.219 5.379 1 98.38 375 TYR B C 1
ATOM 7528 O O . TYR B 1 375 ? 9.352 6.711 4.477 1 98.38 375 TYR B O 1
ATOM 7536 N N . ASN B 1 376 ? 11.188 5.633 5.176 1 97.5 376 ASN B N 1
ATOM 7537 C CA . ASN B 1 376 ? 11.719 5.516 3.82 1 97.5 376 ASN B CA 1
ATOM 7538 C C . ASN B 1 376 ? 10.805 4.668 2.934 1 97.5 376 ASN B C 1
ATOM 7540 O O . ASN B 1 376 ? 10.648 4.953 1.746 1 97.5 376 ASN B O 1
ATOM 7544 N N . GLU B 1 377 ? 10.25 3.699 3.516 1 96.62 377 GLU B N 1
ATOM 7545 C CA . GLU B 1 377 ? 9.297 2.9 2.75 1 96.62 377 GLU B CA 1
ATOM 7546 C C . GLU B 1 377 ? 8.117 3.748 2.281 1 96.62 377 GLU B C 1
ATOM 7548 O O . GLU B 1 377 ? 7.645 3.588 1.154 1 96.62 377 GLU B O 1
ATOM 7553 N N . ILE B 1 378 ? 7.719 4.617 3.115 1 97.38 378 ILE B N 1
ATOM 7554 C CA . ILE B 1 378 ? 6.574 5.473 2.824 1 97.38 378 ILE B CA 1
ATOM 7555 C C . ILE B 1 378 ? 6.93 6.438 1.694 1 97.38 378 ILE B C 1
ATOM 7557 O O . ILE B 1 378 ? 6.195 6.551 0.711 1 97.38 378 ILE B O 1
ATOM 7561 N N . ILE B 1 379 ? 8.086 7.051 1.772 1 96.19 379 ILE B N 1
ATOM 7562 C CA . ILE B 1 379 ? 8.383 8.125 0.834 1 96.19 379 ILE B CA 1
ATOM 7563 C C . ILE B 1 379 ? 8.844 7.539 -0.497 1 96.19 379 ILE B C 1
ATOM 7565 O O . ILE B 1 379 ? 8.75 8.195 -1.537 1 96.19 379 ILE B O 1
ATOM 7569 N N . GLU B 1 380 ? 9.297 6.305 -0.469 1 95.25 380 GLU B N 1
ATOM 7570 C CA . GLU B 1 380 ? 9.68 5.641 -1.712 1 95.25 380 GLU B CA 1
ATOM 7571 C C . GLU B 1 380 ? 8.453 5.121 -2.461 1 95.25 380 GLU B C 1
ATOM 7573 O O . GLU B 1 380 ? 8.492 4.941 -3.68 1 95.25 380 GLU B O 1
ATOM 7578 N N . SER B 1 381 ? 7.383 4.941 -1.697 1 95.81 381 SER B N 1
ATOM 7579 C CA . SER B 1 381 ? 6.164 4.383 -2.275 1 95.81 381 SER B CA 1
ATOM 7580 C C . SER B 1 381 ? 5.074 5.441 -2.396 1 95.81 381 SER B C 1
ATOM 7582 O O . SER B 1 381 ? 5.207 6.395 -3.168 1 95.81 381 SER B O 1
ATOM 7584 N N . ILE B 1 382 ? 3.951 5.23 -1.716 1 97.5 382 ILE B N 1
ATOM 7585 C CA . ILE B 1 382 ? 2.818 6.145 -1.816 1 97.5 382 ILE B CA 1
ATOM 7586 C C . ILE B 1 382 ? 2.625 6.875 -0.489 1 97.5 382 ILE B C 1
ATOM 7588 O O . ILE B 1 382 ? 2.043 6.328 0.449 1 97.5 382 ILE B O 1
ATOM 7592 N N . GLY B 1 383 ? 3.113 8.086 -0.481 1 97.25 383 GLY B N 1
ATOM 7593 C CA . GLY B 1 383 ? 2.926 8.93 0.692 1 97.25 383 GLY B CA 1
ATOM 7594 C C . GLY B 1 383 ? 1.591 9.648 0.706 1 97.25 383 GLY B C 1
ATOM 7595 O O . GLY B 1 383 ? 0.712 9.352 -0.107 1 97.25 383 GLY B O 1
ATOM 7596 N N . PRO B 1 384 ? 1.433 10.516 1.601 1 97.19 384 PRO B N 1
ATOM 7597 C CA . PRO B 1 384 ? 0.146 11.211 1.729 1 97.19 384 PRO B CA 1
ATOM 7598 C C . PRO B 1 384 ? -0.228 12 0.476 1 97.19 384 PRO B C 1
ATOM 7600 O O . PRO B 1 384 ? -1.382 11.961 0.041 1 97.19 384 PRO B O 1
ATOM 7603 N N . ASP B 1 385 ? 0.743 12.664 -0.064 1 97.44 385 ASP B N 1
ATOM 7604 C CA . ASP B 1 385 ? 0.466 13.438 -1.271 1 97.44 385 ASP B CA 1
ATOM 7605 C C . ASP B 1 385 ? 0.172 12.523 -2.455 1 97.44 385 ASP B C 1
ATOM 7607 O O . ASP B 1 385 ? -0.714 12.805 -3.264 1 97.44 385 ASP B O 1
ATOM 7611 N N . ASP B 1 386 ? 0.887 11.469 -2.523 1 97.38 386 ASP B N 1
ATOM 7612 C CA . ASP B 1 386 ? 0.701 10.484 -3.586 1 97.38 386 ASP B CA 1
ATOM 7613 C C . ASP B 1 386 ? -0.689 9.859 -3.518 1 97.38 386 ASP B C 1
ATOM 7615 O O . ASP B 1 386 ? -1.327 9.633 -4.547 1 97.38 386 ASP B O 1
ATOM 7619 N N . PHE B 1 387 ? -1.079 9.609 -2.271 1 97.62 387 PHE B N 1
ATOM 7620 C CA . PHE B 1 387 ? -2.426 9.086 -2.07 1 97.62 387 PHE B CA 1
ATOM 7621 C C . PHE B 1 387 ? -3.469 10.047 -2.621 1 97.62 387 PHE B C 1
ATOM 7623 O O . PHE B 1 387 ? -4.375 9.641 -3.35 1 97.62 387 PHE B O 1
ATOM 7630 N N . TYR B 1 388 ? -3.264 11.234 -2.322 1 97.44 388 TYR B N 1
ATOM 7631 C CA . TYR B 1 388 ? -4.207 12.258 -2.76 1 97.44 388 TYR B CA 1
ATOM 7632 C C . TYR B 1 388 ? -4.219 12.375 -4.281 1 97.44 388 TYR B C 1
ATOM 7634 O O . TYR B 1 388 ? -5.277 12.539 -4.887 1 97.44 388 TYR B O 1
ATOM 7642 N N . ILE B 1 389 ? -3.111 12.219 -4.863 1 97.31 389 ILE B N 1
ATOM 7643 C CA . ILE B 1 389 ? -2.977 12.266 -6.316 1 97.31 389 ILE B CA 1
ATOM 7644 C C . ILE B 1 389 ? -3.723 11.086 -6.938 1 97.31 389 ILE B C 1
ATOM 7646 O O . ILE B 1 389 ? -4.477 11.258 -7.902 1 97.31 389 ILE B O 1
ATOM 7650 N N . LEU B 1 390 ? -3.574 9.938 -6.348 1 97.94 390 LEU B N 1
ATOM 7651 C CA . LEU B 1 390 ? -4.234 8.742 -6.871 1 97.94 390 LEU B CA 1
ATOM 7652 C C . LEU B 1 390 ? -5.746 8.828 -6.684 1 97.94 390 LEU B C 1
ATOM 7654 O O . LEU B 1 390 ? -6.508 8.398 -7.547 1 97.94 390 LEU B O 1
ATOM 7658 N N . LYS B 1 391 ? -6.117 9.359 -5.555 1 98 391 LYS B N 1
ATOM 7659 C CA . LYS B 1 391 ? -7.547 9.539 -5.32 1 98 391 LYS B CA 1
ATOM 7660 C C . LYS B 1 391 ? -8.164 10.469 -6.363 1 98 391 LYS B C 1
ATOM 7662 O O . LYS B 1 391 ? -9.219 10.18 -6.918 1 98 391 LYS B O 1
ATOM 7667 N N . LYS B 1 392 ? -7.453 11.531 -6.641 1 96.75 392 LYS B N 1
ATOM 7668 C CA . LYS B 1 392 ? -7.93 12.508 -7.621 1 96.75 392 LYS B CA 1
ATOM 7669 C C . LYS B 1 392 ? -7.957 11.898 -9.023 1 96.75 392 LYS B C 1
ATOM 7671 O O . LYS B 1 392 ? -8.766 12.305 -9.859 1 96.75 392 LYS B O 1
ATOM 7676 N N . ALA B 1 393 ? -7.16 10.914 -9.219 1 97.31 393 ALA B N 1
ATOM 7677 C CA . ALA B 1 393 ? -7.09 10.25 -10.516 1 97.31 393 ALA B CA 1
ATOM 7678 C C . ALA B 1 393 ? -8.25 9.281 -10.711 1 97.31 393 ALA B C 1
ATOM 7680 O O . ALA B 1 393 ? -8.867 9.242 -11.773 1 97.31 393 ALA B O 1
ATOM 7681 N N . VAL B 1 394 ? -8.648 8.578 -9.648 1 98 394 VAL B N 1
ATOM 7682 C CA . VAL B 1 394 ? -9.5 7.406 -9.789 1 98 394 VAL B CA 1
ATOM 7683 C C . VAL B 1 394 ? -10.953 7.789 -9.523 1 98 394 VAL B C 1
ATOM 7685 O O . VAL B 1 394 ? -11.859 7.371 -10.25 1 98 394 VAL B O 1
ATOM 7688 N N . VAL B 1 395 ? -11.18 8.617 -8.562 1 98 395 VAL B N 1
ATOM 7689 C CA . VAL B 1 395 ? -12.523 8.844 -8.047 1 98 395 VAL B CA 1
ATOM 7690 C C . VAL B 1 395 ? -13.398 9.469 -9.133 1 98 395 VAL B C 1
ATOM 7692 O O . VAL B 1 395 ? -14.539 9.039 -9.344 1 98 395 VAL B O 1
ATOM 7695 N N . PRO B 1 396 ? -12.82 10.383 -9.906 1 97.62 396 PRO B N 1
ATOM 7696 C CA . PRO B 1 396 ? -13.664 10.969 -10.953 1 97.62 396 PRO B CA 1
ATOM 7697 C C . PRO B 1 396 ? -14.031 9.961 -12.039 1 97.62 396 PRO B C 1
ATOM 7699 O O . PRO B 1 396 ? -15 10.172 -12.773 1 97.62 396 PRO B O 1
ATOM 7702 N N . LEU B 1 397 ? -13.352 8.898 -12.102 1 97.62 397 LEU B N 1
ATOM 7703 C CA . LEU B 1 397 ? -13.57 7.906 -13.156 1 97.62 397 LEU B CA 1
ATOM 7704 C C . LEU B 1 397 ? -14.305 6.688 -12.602 1 97.62 397 LEU B C 1
ATOM 7706 O O . LEU B 1 397 ? -14.391 5.656 -13.273 1 97.62 397 LEU B O 1
ATOM 7710 N N . SER B 1 398 ? -14.922 6.754 -11.438 1 97.31 398 SER B N 1
ATOM 7711 C CA . SER B 1 398 ? -15.477 5.609 -10.719 1 97.31 398 SER B CA 1
ATOM 7712 C C . SER B 1 398 ? -16.656 4.992 -11.484 1 97.31 398 SER B C 1
ATOM 7714 O O . SER B 1 398 ? -16.906 3.793 -11.375 1 97.31 398 SER B O 1
ATOM 7716 N N . GLU B 1 399 ? -17.359 5.754 -12.234 1 96.81 399 GLU B N 1
ATOM 7717 C CA . GLU B 1 399 ? -18.484 5.234 -13 1 96.81 399 GLU B CA 1
ATOM 7718 C C . GLU B 1 399 ? -18.031 4.199 -14.023 1 96.81 399 GLU B C 1
ATOM 7720 O O . GLU B 1 399 ? -18.812 3.311 -14.391 1 96.81 399 GLU B O 1
ATOM 7725 N N . SER B 1 400 ? -16.812 4.316 -14.43 1 97.12 400 SER B N 1
ATOM 7726 C CA . SER B 1 400 ? -16.281 3.414 -15.445 1 97.12 400 SER B CA 1
ATOM 7727 C C . SER B 1 400 ? -15.711 2.148 -14.82 1 97.12 400 SER B C 1
ATOM 7729 O O . SER B 1 400 ? -15.344 1.209 -15.523 1 97.12 400 SER B O 1
ATOM 7731 N N . LEU B 1 401 ? -15.734 2.082 -13.531 1 97.56 401 LEU B N 1
ATOM 7732 C CA . LEU B 1 401 ? -15.164 0.939 -12.828 1 97.56 401 LEU B CA 1
ATOM 7733 C C . LEU B 1 401 ? -16.25 -0.073 -12.461 1 97.56 401 LEU B C 1
ATOM 7735 O O . LEU B 1 401 ? -17.406 0.291 -12.297 1 97.56 401 LEU B O 1
ATOM 7739 N N . GLU B 1 402 ? -15.898 -1.347 -12.297 1 96.44 402 GLU B N 1
ATOM 7740 C CA . GLU B 1 402 ? -16.766 -2.359 -11.711 1 96.44 402 GLU B CA 1
ATOM 7741 C C . GLU B 1 402 ? -16.859 -2.197 -10.195 1 96.44 402 GLU B C 1
ATOM 7743 O O . GLU B 1 402 ? -16 -1.573 -9.578 1 96.44 402 GLU B O 1
ATOM 7748 N N . THR B 1 403 ? -17.938 -2.736 -9.578 1 97.69 403 THR B N 1
ATOM 7749 C CA . THR B 1 403 ? -18.156 -2.586 -8.148 1 97.69 403 THR B CA 1
ATOM 7750 C C . THR B 1 403 ? -16.984 -3.182 -7.363 1 97.69 403 THR B C 1
ATOM 7752 O O . THR B 1 403 ? -16.516 -2.59 -6.391 1 97.69 403 THR B O 1
ATOM 7755 N N . LYS B 1 404 ? -16.531 -4.277 -7.844 1 96.88 404 LYS B N 1
ATOM 7756 C CA . LYS B 1 404 ? -15.406 -4.914 -7.164 1 96.88 404 LYS B CA 1
ATOM 7757 C C . LYS B 1 404 ? -14.18 -4.008 -7.176 1 96.88 404 LYS B C 1
ATOM 7759 O O . LYS B 1 404 ? -13.43 -3.957 -6.195 1 96.88 404 LYS B O 1
ATOM 7764 N N . GLU B 1 405 ? -13.961 -3.311 -8.281 1 97.62 405 GLU B N 1
ATOM 7765 C CA . GLU B 1 405 ? -12.852 -2.377 -8.406 1 97.62 405 GLU B CA 1
ATOM 7766 C C . GLU B 1 405 ? -13.016 -1.189 -7.461 1 97.62 405 GLU B C 1
ATOM 7768 O O . GLU B 1 405 ? -12.055 -0.757 -6.828 1 97.62 405 GLU B O 1
ATOM 7773 N N . ILE B 1 406 ? -14.211 -0.74 -7.297 1 98.56 406 ILE B N 1
ATOM 7774 C CA . ILE B 1 406 ? -14.508 0.376 -6.406 1 98.56 406 ILE B CA 1
ATOM 7775 C C . ILE B 1 406 ? -14.258 -0.035 -4.957 1 98.56 406 ILE B C 1
ATOM 7777 O O . ILE B 1 406 ? -13.617 0.697 -4.199 1 98.56 406 ILE B O 1
ATOM 7781 N N . LEU B 1 407 ? -14.758 -1.253 -4.637 1 98.19 407 LEU B N 1
ATOM 7782 C CA . LEU B 1 407 ? -14.609 -1.732 -3.268 1 98.19 407 LEU B CA 1
ATOM 7783 C C . LEU B 1 407 ? -13.141 -1.982 -2.938 1 98.19 407 LEU B C 1
ATOM 7785 O O . LEU B 1 407 ? -12.695 -1.71 -1.818 1 98.19 407 LEU B O 1
ATOM 7789 N N . THR B 1 408 ? -12.391 -2.428 -3.904 1 98 408 THR B N 1
ATOM 7790 C CA . THR B 1 408 ? -10.961 -2.625 -3.709 1 98 408 THR B CA 1
ATOM 7791 C C . THR B 1 408 ? -10.25 -1.287 -3.518 1 98 408 THR B C 1
ATOM 7793 O O . THR B 1 408 ? -9.367 -1.164 -2.67 1 98 408 THR B O 1
ATOM 7796 N N . PHE B 1 409 ? -10.633 -0.296 -4.316 1 98.56 409 PHE B N 1
ATOM 7797 C CA . PHE B 1 409 ? -10.039 1.027 -4.176 1 98.56 409 PHE B CA 1
ATOM 7798 C C . PHE B 1 409 ? -10.344 1.612 -2.801 1 98.56 409 PHE B C 1
ATOM 7800 O O . PHE B 1 409 ? -9.492 2.268 -2.195 1 98.56 409 PHE B O 1
ATOM 7807 N N . LEU B 1 410 ? -11.531 1.328 -2.271 1 98.62 410 LEU B N 1
ATOM 7808 C CA . LEU B 1 410 ? -11.891 1.792 -0.935 1 98.62 410 LEU B CA 1
ATOM 7809 C C . LEU B 1 410 ? -10.992 1.153 0.121 1 98.62 410 LEU B C 1
ATOM 7811 O O . LEU B 1 410 ? -10.609 1.808 1.093 1 98.62 410 LEU B O 1
ATOM 7815 N N . ARG B 1 411 ? -10.695 -0.058 -0.103 1 98 411 ARG B N 1
ATOM 7816 C CA . ARG B 1 411 ? -9.758 -0.714 0.806 1 98 411 ARG B CA 1
ATOM 7817 C C . ARG B 1 411 ? -8.383 -0.067 0.735 1 98 411 ARG B C 1
ATOM 7819 O O . ARG B 1 411 ? -7.723 0.116 1.761 1 98 411 ARG B O 1
ATOM 7826 N N . PHE B 1 412 ? -8.016 0.351 -0.481 1 98.12 412 PHE B N 1
ATOM 7827 C CA . PHE B 1 412 ? -6.746 1.034 -0.688 1 98.12 412 PHE B CA 1
ATOM 7828 C C . PHE B 1 412 ? -6.695 2.332 0.109 1 98.12 412 PHE B C 1
ATOM 7830 O O . PHE B 1 412 ? -5.637 2.715 0.614 1 98.12 412 PHE B O 1
ATOM 7837 N N . THR B 1 413 ? -7.758 2.982 0.236 1 98.44 413 THR B N 1
ATOM 7838 C CA . THR B 1 413 ? -7.82 4.273 0.914 1 98.44 413 THR B CA 1
ATOM 7839 C C . THR B 1 413 ? -7.848 4.09 2.428 1 98.44 413 THR B C 1
ATOM 7841 O O . THR B 1 413 ? -7.996 5.059 3.176 1 98.44 413 THR B O 1
ATOM 7844 N N . VAL B 1 414 ? -7.73 2.859 2.855 1 98 414 VAL B N 1
ATOM 7845 C CA . VAL B 1 414 ? -7.93 2.523 4.262 1 98 414 VAL B CA 1
ATOM 7846 C C . VAL B 1 414 ? -9.336 2.936 4.699 1 98 414 VAL B C 1
ATOM 7848 O O . VAL B 1 414 ? -9.5 3.664 5.68 1 98 414 VAL B O 1
ATOM 7851 N N . TRP B 1 415 ? -10.336 2.58 3.791 1 97.94 415 TRP B N 1
ATOM 7852 C CA . TRP B 1 415 ? -11.773 2.715 4.016 1 97.94 415 TRP B CA 1
ATOM 7853 C C . TRP B 1 415 ? -12.141 4.156 4.352 1 97.94 415 TRP B C 1
ATOM 7855 O O . TRP B 1 415 ? -12.852 4.41 5.324 1 97.94 415 TRP B O 1
ATOM 7865 N N . ASP B 1 416 ? -11.695 5.035 3.486 1 98.31 416 ASP B N 1
ATOM 7866 C CA . ASP B 1 416 ? -11.93 6.469 3.641 1 98.31 416 ASP B CA 1
ATOM 7867 C C . ASP B 1 416 ? -13.406 6.801 3.434 1 98.31 416 ASP B C 1
ATOM 7869 O O . ASP B 1 416 ? -13.969 6.52 2.373 1 98.31 416 ASP B O 1
ATOM 7873 N N . ALA B 1 417 ? -13.969 7.383 4.418 1 98 417 ALA B N 1
ATOM 7874 C CA . ALA B 1 417 ? -15.391 7.699 4.402 1 98 417 ALA B CA 1
ATOM 7875 C C . ALA B 1 417 ? -15.727 8.68 3.279 1 98 417 ALA B C 1
ATOM 7877 O O . ALA B 1 417 ? -16.781 8.586 2.66 1 98 417 ALA B O 1
ATOM 7878 N N . ARG B 1 418 ? -14.805 9.586 3.061 1 97.19 418 ARG B N 1
ATOM 7879 C CA . ARG B 1 418 ? -15.055 10.562 2.006 1 97.19 418 ARG B CA 1
ATOM 7880 C C . ARG B 1 418 ? -15.109 9.891 0.639 1 97.19 418 ARG B C 1
ATOM 7882 O O . ARG B 1 418 ? -16.016 10.164 -0.158 1 97.19 418 ARG B O 1
ATOM 7889 N N . THR B 1 419 ? -14.164 9.031 0.411 1 98.5 419 THR B N 1
ATOM 7890 C CA . THR B 1 419 ? -14.148 8.297 -0.849 1 98.5 419 THR B CA 1
ATOM 7891 C C . THR B 1 419 ? -15.406 7.441 -0.992 1 98.5 419 THR B C 1
ATOM 7893 O O . THR B 1 419 ? -15.992 7.371 -2.072 1 98.5 419 THR B O 1
ATOM 7896 N N . PHE B 1 420 ? -15.82 6.828 0.116 1 98.62 420 PHE B N 1
ATOM 7897 C CA . PHE B 1 420 ? -17.031 6.004 0.105 1 98.62 420 PHE B CA 1
ATOM 7898 C C . PHE B 1 420 ? -18.25 6.832 -0.271 1 98.62 420 PHE B C 1
ATOM 7900 O O . PHE B 1 420 ? -19.062 6.406 -1.094 1 98.62 420 PHE B O 1
ATOM 7907 N N . GLN B 1 421 ? -18.297 8.008 0.289 1 97.81 421 GLN B N 1
ATOM 7908 C CA . GLN B 1 421 ? -19.438 8.883 0.006 1 97.81 421 GLN B CA 1
ATOM 7909 C C . GLN B 1 421 ? -19.453 9.305 -1.459 1 97.81 421 GLN B C 1
ATOM 7911 O O . GLN B 1 421 ? -20.516 9.469 -2.055 1 97.81 421 GLN B O 1
ATOM 7916 N N . GLU B 1 422 ? -18.281 9.445 -1.978 1 97.88 422 GLU B N 1
ATOM 7917 C CA . GLU B 1 422 ? -18.156 9.898 -3.361 1 97.88 422 GLU B CA 1
ATOM 7918 C C . GLU B 1 422 ? -18.594 8.805 -4.336 1 97.88 422 GLU B C 1
ATOM 7920 O O . GLU B 1 422 ? -19 9.102 -5.465 1 97.88 422 GLU B O 1
ATOM 7925 N N . VAL B 1 423 ? -18.609 7.547 -3.875 1 98.38 423 VAL B N 1
ATOM 7926 C CA . VAL B 1 423 ? -18.984 6.473 -4.785 1 98.38 423 VAL B CA 1
ATOM 7927 C C . VAL B 1 423 ? -20.312 5.855 -4.34 1 98.38 423 VAL B C 1
ATOM 7929 O O . VAL B 1 423 ? -20.781 4.883 -4.934 1 98.38 423 VAL B O 1
ATOM 7932 N N . TYR B 1 424 ? -20.953 6.41 -3.346 1 98 424 TYR B N 1
ATOM 7933 C CA . TYR B 1 424 ? -22.172 5.887 -2.723 1 98 424 TYR B CA 1
ATOM 7934 C C . TYR B 1 424 ? -23.266 5.684 -3.758 1 98 424 TYR B C 1
ATOM 7936 O O . TYR B 1 424 ? -23.875 4.609 -3.824 1 98 424 TYR B O 1
ATOM 7944 N N . ASN B 1 425 ? -23.469 6.672 -4.559 1 98 425 ASN B N 1
ATOM 7945 C CA . ASN B 1 425 ? -24.578 6.617 -5.516 1 98 425 ASN B CA 1
ATOM 7946 C C . ASN B 1 425 ? -24.359 5.512 -6.547 1 98 425 ASN B C 1
ATOM 7948 O O . ASN B 1 425 ? -25.312 4.863 -6.973 1 98 425 ASN B O 1
ATOM 7952 N N . ILE B 1 426 ? -23.156 5.336 -6.879 1 98.19 426 ILE B N 1
ATOM 7953 C CA . ILE B 1 426 ? -22.828 4.281 -7.832 1 98.19 426 ILE B CA 1
ATOM 7954 C C . ILE B 1 426 ? -23.141 2.916 -7.227 1 98.19 426 ILE B C 1
ATOM 7956 O O . ILE B 1 426 ? -23.766 2.07 -7.875 1 98.19 426 ILE B O 1
ATOM 7960 N N . LEU B 1 427 ? -22.797 2.723 -5.977 1 98.31 427 LEU B N 1
ATOM 7961 C CA . LEU B 1 427 ? -23.031 1.459 -5.289 1 98.31 427 LEU B CA 1
ATOM 7962 C C . LEU B 1 427 ? -24.531 1.205 -5.125 1 98.31 427 LEU B C 1
ATOM 7964 O O . LEU B 1 427 ? -25 0.094 -5.367 1 98.31 427 LEU B O 1
ATOM 7968 N N . LEU B 1 428 ? -25.234 2.248 -4.727 1 97.81 428 LEU B N 1
ATOM 7969 C CA . LEU B 1 428 ? -26.672 2.137 -4.512 1 97.81 428 LEU B CA 1
ATOM 7970 C C . LEU B 1 428 ? -27.375 1.694 -5.789 1 97.81 428 LEU B C 1
ATOM 7972 O O . LEU B 1 428 ? -28.219 0.79 -5.758 1 97.81 428 LEU B O 1
ATOM 7976 N N . GLU B 1 429 ? -26.984 2.273 -6.816 1 97.31 429 GLU B N 1
ATOM 7977 C CA . GLU B 1 429 ? -27.609 1.968 -8.102 1 97.31 429 GLU B CA 1
ATOM 7978 C C . GLU B 1 429 ? -27.281 0.547 -8.555 1 97.31 429 GLU B C 1
ATOM 7980 O O . GLU B 1 429 ? -28.125 -0.151 -9.102 1 97.31 429 GLU B O 1
ATOM 7985 N N . ARG B 1 430 ? -26.219 0.053 -8.211 1 97.38 430 ARG B N 1
ATOM 7986 C CA . ARG B 1 430 ? -25.719 -1.192 -8.781 1 97.38 430 ARG B CA 1
ATOM 7987 C C . ARG B 1 430 ? -26.203 -2.396 -7.98 1 97.38 430 ARG B C 1
ATOM 7989 O O . ARG B 1 430 ? -26.156 -3.529 -8.461 1 97.38 430 ARG B O 1
ATOM 7996 N N . ILE B 1 431 ? -26.703 -2.203 -6.781 1 96.5 431 ILE B N 1
ATOM 7997 C CA . ILE B 1 431 ? -27.219 -3.297 -5.965 1 96.5 431 ILE B CA 1
ATOM 7998 C C . ILE B 1 431 ? -28.297 -4.055 -6.73 1 96.5 431 ILE B C 1
ATOM 8000 O O . ILE B 1 431 ? -28.328 -5.285 -6.727 1 96.5 431 ILE B O 1
ATOM 8004 N N . ASP B 1 432 ? -29.109 -3.344 -7.469 1 92.44 432 ASP B N 1
ATOM 8005 C CA . ASP B 1 432 ? -30.234 -3.957 -8.164 1 92.44 432 ASP B CA 1
ATOM 8006 C C . ASP B 1 432 ? -29.875 -4.266 -9.617 1 92.44 432 ASP B C 1
ATOM 8008 O O . ASP B 1 432 ? -30.5 -5.133 -10.242 1 92.44 432 ASP B O 1
ATOM 8012 N N . THR B 1 433 ? -28.859 -3.645 -10.102 1 93.94 433 THR B N 1
ATOM 8013 C CA . THR B 1 433 ? -28.672 -3.689 -11.547 1 93.94 433 THR B CA 1
ATOM 8014 C C . THR B 1 433 ? -27.484 -4.574 -11.914 1 93.94 433 THR B C 1
ATOM 8016 O O . THR B 1 433 ? -27.438 -5.133 -13.016 1 93.94 433 THR B O 1
ATOM 8019 N N . GLU B 1 434 ? -26.531 -4.641 -11.016 1 93.94 434 GLU B N 1
ATOM 8020 C CA . GLU B 1 434 ? -25.328 -5.395 -11.336 1 93.94 434 GLU B CA 1
ATOM 8021 C C . GLU B 1 434 ? -25.5 -6.879 -11.016 1 93.94 434 GLU B C 1
ATOM 8023 O O . GLU B 1 434 ? -25.953 -7.234 -9.93 1 93.94 434 GLU B O 1
ATOM 8028 N N . GLU B 1 435 ? -25.172 -7.656 -12.047 1 91.75 435 GLU B N 1
ATOM 8029 C CA . GLU B 1 435 ? -25.172 -9.102 -11.836 1 91.75 435 GLU B CA 1
ATOM 8030 C C . GLU B 1 435 ? -24.031 -9.531 -10.93 1 91.75 435 GLU B C 1
ATOM 8032 O O . GLU B 1 435 ? -22.906 -9.016 -11.047 1 91.75 435 GLU B O 1
ATOM 8037 N N . ASN B 1 436 ? -24.203 -10.406 -9.992 1 89.31 436 ASN B N 1
ATOM 8038 C CA . ASN B 1 436 ? -23.203 -10.914 -9.062 1 89.31 436 ASN B CA 1
ATOM 8039 C C . ASN B 1 436 ? -22.625 -9.797 -8.195 1 89.31 436 ASN B C 1
ATOM 8041 O O . ASN B 1 436 ? -21.406 -9.688 -8.039 1 89.31 436 ASN B O 1
ATOM 8045 N N . PHE B 1 437 ? -23.562 -8.984 -7.77 1 95.38 437 PHE B N 1
ATOM 8046 C CA . PHE B 1 437 ? -23.172 -7.887 -6.891 1 95.38 437 PHE B CA 1
ATOM 8047 C C . PHE B 1 437 ? -22.469 -8.414 -5.648 1 95.38 437 PHE B C 1
ATOM 8049 O O . PHE B 1 437 ? -22.953 -9.336 -4.992 1 95.38 437 PHE B O 1
ATOM 8056 N N . PRO B 1 438 ? -21.266 -7.84 -5.395 1 95.38 438 PRO B N 1
ATOM 8057 C CA . PRO B 1 438 ? -20.5 -8.359 -4.262 1 95.38 438 PRO B CA 1
ATOM 8058 C C . PRO B 1 438 ? -21.031 -7.879 -2.916 1 95.38 438 PRO B C 1
ATOM 8060 O O . PRO B 1 438 ? -20.359 -7.109 -2.219 1 95.38 438 PRO B O 1
ATOM 8063 N N . THR B 1 439 ? -22.047 -8.453 -2.432 1 96.25 439 THR B N 1
ATOM 8064 C CA . THR B 1 439 ? -22.781 -8.031 -1.239 1 96.25 439 THR B CA 1
ATOM 8065 C C . THR B 1 439 ? -21.922 -8.234 0.013 1 96.25 439 THR B C 1
ATOM 8067 O O . THR B 1 439 ? -21.875 -7.352 0.874 1 96.25 439 THR B O 1
ATOM 8070 N N . GLU B 1 440 ? -21.266 -9.289 0.107 1 94.38 440 GLU B N 1
ATOM 8071 C CA . GLU B 1 440 ? -20.469 -9.578 1.294 1 94.38 440 GLU B CA 1
ATOM 8072 C C . GLU B 1 440 ? -19.328 -8.578 1.449 1 94.38 440 GLU B C 1
ATOM 8074 O O . GLU B 1 440 ? -19.047 -8.125 2.559 1 94.38 440 GLU B O 1
ATOM 8079 N N . GLU B 1 441 ? -18.766 -8.297 0.357 1 95.19 441 GLU B N 1
ATOM 8080 C CA . GLU B 1 441 ? -17.672 -7.336 0.403 1 95.19 441 GLU B CA 1
ATOM 8081 C C . GLU B 1 441 ? -18.188 -5.941 0.753 1 95.19 441 GLU B C 1
ATOM 8083 O O . GLU B 1 441 ? -17.516 -5.195 1.475 1 95.19 441 GLU B O 1
ATOM 8088 N N . LEU B 1 442 ? -19.297 -5.625 0.167 1 97.94 442 LEU B N 1
ATOM 8089 C CA . LEU B 1 442 ? -19.891 -4.336 0.5 1 97.94 442 LEU B CA 1
ATOM 8090 C C . LEU B 1 442 ? -20.156 -4.23 1.998 1 97.94 442 LEU B C 1
ATOM 8092 O O . LEU B 1 442 ? -19.891 -3.195 2.611 1 97.94 442 LEU B O 1
ATOM 8096 N N . ILE B 1 443 ? -20.625 -5.328 2.553 1 98 443 ILE B N 1
ATOM 8097 C CA . ILE B 1 443 ? -20.922 -5.355 3.98 1 98 443 ILE B CA 1
ATOM 8098 C C . ILE B 1 443 ? -19.641 -5.109 4.781 1 98 443 ILE B C 1
ATOM 8100 O O . ILE B 1 443 ? -19.641 -4.293 5.707 1 98 443 ILE B O 1
ATOM 8104 N N . MET B 1 444 ? -18.625 -5.707 4.348 1 97.12 444 MET B N 1
ATOM 8105 C CA . MET B 1 444 ? -17.344 -5.539 5.039 1 97.12 444 MET B CA 1
ATOM 8106 C C . MET B 1 444 ? -16.859 -4.102 4.934 1 97.12 444 MET B C 1
ATOM 8108 O O . MET B 1 444 ? -16.422 -3.512 5.926 1 97.12 444 MET B O 1
ATOM 8112 N N . VAL B 1 445 ? -16.969 -3.564 3.736 1 97.69 445 VAL B N 1
ATOM 8113 C CA . VAL B 1 445 ? -16.484 -2.215 3.477 1 97.69 445 VAL B CA 1
ATOM 8114 C C . VAL B 1 445 ? -17.297 -1.208 4.293 1 97.69 445 VAL B C 1
ATOM 8116 O O . VAL B 1 445 ? -16.734 -0.292 4.895 1 97.69 445 VAL B O 1
ATOM 8119 N N . MET B 1 446 ? -18.578 -1.466 4.309 1 98.62 446 MET B N 1
ATOM 8120 C CA . MET B 1 446 ? -19.438 -0.543 5.043 1 98.62 446 MET B CA 1
ATOM 8121 C C . MET B 1 446 ? -19.078 -0.53 6.527 1 98.62 446 MET B C 1
ATOM 8123 O O . MET B 1 446 ? -18.969 0.537 7.133 1 98.62 446 MET B O 1
ATOM 8127 N N . ASN B 1 447 ? -18.797 -1.666 7.012 1 98.38 447 ASN B N 1
ATOM 8128 C CA . ASN B 1 447 ? -18.438 -1.757 8.422 1 98.38 447 ASN B CA 1
ATOM 8129 C C . ASN B 1 447 ? -17.062 -1.146 8.688 1 98.38 447 ASN B C 1
ATOM 8131 O O . ASN B 1 447 ? -16.875 -0.455 9.688 1 98.38 447 ASN B O 1
ATOM 8135 N N . LYS B 1 448 ? -16.172 -1.365 7.797 1 98.12 448 LYS B N 1
ATOM 8136 C CA . LYS B 1 448 ? -14.836 -0.824 7.965 1 98.12 448 LYS B CA 1
ATOM 8137 C C . LYS B 1 448 ? -14.828 0.692 7.793 1 98.12 448 LYS B C 1
ATOM 8139 O O . LYS B 1 448 ? -14.102 1.398 8.5 1 98.12 448 LYS B O 1
ATOM 8144 N N . VAL B 1 449 ? -15.609 1.142 6.824 1 98.56 449 VAL B N 1
ATOM 8145 C CA . VAL B 1 449 ? -15.727 2.58 6.613 1 98.56 449 VAL B CA 1
ATOM 8146 C C . VAL B 1 449 ? -16.25 3.248 7.891 1 98.56 449 VAL B C 1
ATOM 8148 O O . VAL B 1 449 ? -15.695 4.262 8.328 1 98.56 449 VAL B O 1
ATOM 8151 N N . TRP B 1 450 ? -17.203 2.59 8.453 1 98.25 450 TRP B N 1
ATOM 8152 C CA . TRP B 1 450 ? -17.781 3.146 9.68 1 98.25 450 TRP B CA 1
ATOM 8153 C C . TRP B 1 450 ? -16.766 3.102 10.812 1 98.25 450 TRP B C 1
ATOM 8155 O O . TRP B 1 450 ? -16.641 4.051 11.594 1 98.25 450 TRP B O 1
ATOM 8165 N N . GLU B 1 451 ? -16.031 2.049 10.828 1 97.38 451 GLU B N 1
ATOM 8166 C CA . GLU B 1 451 ? -15.047 1.859 11.883 1 97.38 451 GLU B CA 1
ATOM 8167 C C . GLU B 1 451 ? -13.977 2.947 11.844 1 97.38 451 GLU B C 1
ATOM 8169 O O . GLU B 1 451 ? -13.453 3.344 12.883 1 97.38 451 GLU B O 1
ATOM 8174 N N . HIS B 1 452 ? -13.742 3.482 10.664 1 97.38 452 HIS B N 1
ATOM 8175 C CA . HIS B 1 452 ? -12.648 4.441 10.523 1 97.38 452 HIS B CA 1
ATOM 8176 C C . HIS B 1 452 ? -13.18 5.863 10.391 1 97.38 452 HIS B C 1
ATOM 8178 O O . HIS B 1 452 ? -12.406 6.805 10.195 1 97.38 452 HIS B O 1
ATOM 8184 N N . TYR B 1 453 ? -14.477 5.918 10.492 1 97.38 453 TYR B N 1
ATOM 8185 C CA . TYR B 1 453 ? -15.133 7.219 10.367 1 97.38 453 TYR B CA 1
ATOM 8186 C C . TYR B 1 453 ? -15.219 7.914 11.719 1 97.38 453 TYR B C 1
ATOM 8188 O O . TYR B 1 453 ? -15.492 7.273 12.734 1 97.38 453 TYR B O 1
ATOM 8196 N N . PHE B 1 454 ? -14.844 9.156 11.695 1 97.62 454 PHE B N 1
ATOM 8197 C CA . PHE B 1 454 ? -15 10.008 12.867 1 97.62 454 PHE B CA 1
ATOM 8198 C C . PHE B 1 454 ? -15.984 11.141 12.586 1 97.62 454 PHE B C 1
ATOM 8200 O O . PHE B 1 454 ? -15.641 12.117 11.914 1 97.62 454 PHE B O 1
ATOM 8207 N N . PRO B 1 455 ? -17.219 10.961 13.102 1 96.19 455 PRO B N 1
ATOM 8208 C CA . PRO B 1 455 ? -18.234 11.977 12.828 1 96.19 455 PRO B CA 1
ATOM 8209 C C . PRO B 1 455 ? -17.953 13.297 13.531 1 96.19 455 PRO B C 1
ATOM 8211 O O . PRO B 1 455 ? -17.672 13.312 14.734 1 96.19 455 PRO B O 1
ATOM 8214 N N . ILE B 1 456 ? -17.984 14.328 12.727 1 95 456 ILE B N 1
ATOM 8215 C CA . ILE B 1 456 ? -17.781 15.641 13.328 1 95 456 ILE B CA 1
ATOM 8216 C C . ILE B 1 456 ? -19.031 16.5 13.102 1 95 456 ILE B C 1
ATOM 8218 O O . ILE B 1 456 ? -18.984 17.719 13.336 1 95 456 ILE B O 1
ATOM 8222 N N . GLY B 1 457 ? -20.031 15.859 12.664 1 89.94 457 GLY B N 1
ATOM 8223 C CA . GLY B 1 457 ? -21.266 16.578 12.422 1 89.94 457 GLY B CA 1
ATOM 8224 C C . GLY B 1 457 ? -21.297 17.281 11.078 1 89.94 457 GLY B C 1
ATOM 8225 O O . GLY B 1 457 ? -22.031 18.25 10.883 1 89.94 457 GLY B O 1
ATOM 8226 N N . GLU B 1 458 ? -20.453 16.812 10.203 1 88.88 458 GLU B N 1
ATOM 8227 C CA . GLU B 1 458 ? -20.406 17.406 8.875 1 88.88 458 GLU B CA 1
ATOM 8228 C C . GLU B 1 458 ? -21.625 16.969 8.047 1 88.88 458 GLU B C 1
ATOM 8230 O O . GLU B 1 458 ? -22.391 16.109 8.469 1 88.88 458 GLU B O 1
ATOM 8235 N N . GLU B 1 459 ? -21.578 17.625 6.895 1 86.25 459 GLU B N 1
ATOM 8236 C CA . GLU B 1 459 ? -22.672 17.281 5.988 1 86.25 459 GLU B CA 1
ATOM 8237 C C . GLU B 1 459 ? -22.5 15.875 5.414 1 86.25 459 GLU B C 1
ATOM 8239 O O . GLU B 1 459 ? -21.375 15.43 5.184 1 86.25 459 GLU B O 1
ATOM 8244 N N . GLY B 1 460 ? -23.484 15.242 5.27 1 88.88 460 GLY B N 1
ATOM 8245 C CA . GLY B 1 460 ? -23.453 13.883 4.758 1 88.88 460 GLY B CA 1
ATOM 8246 C C . GLY B 1 460 ? -23.609 12.836 5.84 1 88.88 460 GLY B C 1
ATOM 8247 O O . GLY B 1 460 ? -22.703 12.648 6.664 1 88.88 460 GLY B O 1
ATOM 8248 N N . ASP B 1 461 ? -24.641 12.305 5.914 1 95.69 461 ASP B N 1
ATOM 8249 C CA . ASP B 1 461 ? -24.984 11.305 6.918 1 95.69 461 ASP B CA 1
ATOM 8250 C C . ASP B 1 461 ? -24.531 9.914 6.48 1 95.69 461 ASP B C 1
ATOM 8252 O O . ASP B 1 461 ? -25.312 9.141 5.926 1 95.69 461 ASP B O 1
ATOM 8256 N N . LEU B 1 462 ? -23.234 9.734 6.844 1 97.75 462 LEU B N 1
ATOM 8257 C CA . LEU B 1 462 ? -22.641 8.477 6.426 1 97.75 462 LEU B CA 1
ATOM 8258 C C . LEU B 1 462 ? -23.438 7.293 6.949 1 97.75 462 LEU B C 1
ATOM 8260 O O . LEU B 1 462 ? -23.625 6.301 6.238 1 97.75 462 LEU B O 1
ATOM 8264 N N . ALA B 1 463 ? -23.859 7.395 8.211 1 98.06 463 ALA B N 1
ATOM 8265 C CA . ALA B 1 463 ? -24.641 6.312 8.805 1 98.06 463 ALA B CA 1
ATOM 8266 C C . ALA B 1 463 ? -25.906 6.043 8.008 1 98.06 463 ALA B C 1
ATOM 8268 O O . ALA B 1 463 ? -26.266 4.887 7.785 1 98.06 463 ALA B O 1
ATOM 8269 N N . TYR B 1 464 ? -26.516 7.09 7.59 1 97.56 464 TYR B N 1
ATOM 8270 C CA . TYR B 1 464 ? -27.719 6.957 6.77 1 97.56 464 TYR B CA 1
ATOM 8271 C C . TYR B 1 464 ? -27.406 6.258 5.453 1 97.56 464 TYR B C 1
ATOM 8273 O O . TYR B 1 464 ? -28.125 5.348 5.039 1 97.56 464 TYR B O 1
ATOM 8281 N N . TYR B 1 465 ? -26.312 6.699 4.836 1 98.06 465 TYR B N 1
ATOM 8282 C CA . TYR B 1 465 ? -25.906 6.113 3.559 1 98.06 465 TYR B CA 1
ATOM 8283 C C . TYR B 1 465 ? -25.625 4.621 3.707 1 98.06 465 TYR B C 1
ATOM 8285 O O . TYR B 1 465 ? -26.078 3.814 2.889 1 98.06 465 TYR B O 1
ATOM 8293 N N . ILE B 1 466 ? -24.984 4.289 4.781 1 98.75 466 ILE B N 1
ATOM 8294 C CA . ILE B 1 466 ? -24.656 2.889 5.027 1 98.75 466 ILE B CA 1
ATOM 8295 C C . ILE B 1 466 ? -25.938 2.117 5.352 1 98.75 466 ILE B C 1
ATOM 8297 O O . ILE B 1 466 ? -26.141 1.006 4.859 1 98.75 466 ILE B O 1
ATOM 8301 N N . GLY B 1 467 ? -26.812 2.742 6.176 1 98.5 467 GLY B N 1
ATOM 8302 C CA . GLY B 1 467 ? -28.094 2.127 6.477 1 98.5 467 GLY B CA 1
ATOM 8303 C C . GLY B 1 467 ? -28.922 1.841 5.242 1 98.5 467 GLY B C 1
ATOM 8304 O O . GLY B 1 467 ? -29.516 0.766 5.121 1 98.5 467 GLY B O 1
ATOM 8305 N N . LEU B 1 468 ? -28.938 2.773 4.363 1 97.88 468 LEU B N 1
ATOM 8306 C CA . LEU B 1 468 ? -29.688 2.607 3.119 1 97.88 468 LEU B CA 1
ATOM 8307 C C . LEU B 1 468 ? -29.141 1.444 2.303 1 97.88 468 LEU B C 1
ATOM 8309 O O . LEU B 1 468 ? -29.906 0.631 1.776 1 97.88 468 LEU B O 1
ATOM 8313 N N . LEU B 1 469 ? -27.891 1.397 2.238 1 98.5 469 LEU B N 1
ATOM 8314 C CA . LEU B 1 469 ? -27.281 0.309 1.482 1 98.5 469 LEU B CA 1
ATOM 8315 C C . LEU B 1 469 ? -27.594 -1.039 2.123 1 98.5 469 LEU B C 1
ATOM 8317 O O . LEU B 1 469 ? -27.906 -2.002 1.426 1 98.5 469 LEU B O 1
ATOM 8321 N N . PHE B 1 470 ? -27.5 -1.077 3.469 1 98.5 470 PHE B N 1
ATOM 8322 C CA . PHE B 1 470 ? -27.859 -2.303 4.172 1 98.5 470 PHE B CA 1
ATOM 8323 C C . PHE B 1 470 ? -29.297 -2.686 3.889 1 98.5 470 PHE B C 1
ATOM 8325 O O . PHE B 1 470 ? -29.609 -3.861 3.688 1 98.5 470 PHE B O 1
ATOM 8332 N N . SER B 1 471 ? -30.156 -1.673 3.898 1 96.88 471 SER B N 1
ATOM 8333 C CA . SER B 1 471 ? -31.562 -1.925 3.621 1 96.88 471 SER B CA 1
ATOM 8334 C C . SER B 1 471 ? -31.766 -2.479 2.213 1 96.88 471 SER B C 1
ATOM 8336 O O . SER B 1 471 ? -32.531 -3.43 2.014 1 96.88 471 SER B O 1
ATOM 8338 N N . TYR B 1 472 ? -31.078 -1.946 1.305 1 95.81 472 TYR B N 1
ATOM 8339 C CA . TYR B 1 472 ? -31.25 -2.324 -0.094 1 95.81 472 TYR B CA 1
ATOM 8340 C C . TYR B 1 472 ? -30.719 -3.727 -0.348 1 95.81 472 TYR B C 1
ATOM 8342 O O . TYR B 1 472 ? -31.203 -4.434 -1.231 1 95.81 472 TYR B O 1
ATOM 8350 N N . ILE B 1 473 ? -29.781 -4.129 0.47 1 96.25 473 ILE B N 1
ATOM 8351 C CA . ILE B 1 473 ? -29.266 -5.477 0.259 1 96.25 473 ILE B CA 1
ATOM 8352 C C . ILE B 1 473 ? -30.016 -6.461 1.153 1 96.25 473 ILE B C 1
ATOM 8354 O O . ILE B 1 473 ? -29.641 -7.625 1.268 1 96.25 473 ILE B O 1
ATOM 8358 N N . GLY B 1 474 ? -31.016 -6.004 1.891 1 94.94 474 GLY B N 1
ATOM 8359 C CA . GLY B 1 474 ? -31.922 -6.863 2.631 1 94.94 474 GLY B CA 1
ATOM 8360 C C . GLY B 1 474 ? -31.453 -7.164 4.039 1 94.94 474 GLY B C 1
ATOM 8361 O O . GLY B 1 474 ? -31.906 -8.125 4.664 1 94.94 474 GLY B O 1
ATOM 8362 N N . ASN B 1 475 ? -30.516 -6.484 4.496 1 97.06 475 ASN B N 1
ATOM 8363 C CA . ASN B 1 475 ? -30.016 -6.641 5.855 1 97.06 475 ASN B CA 1
ATOM 8364 C C . ASN B 1 475 ? -30.641 -5.621 6.805 1 97.06 475 ASN B C 1
ATOM 8366 O O . ASN B 1 475 ? -29.969 -4.691 7.25 1 97.06 475 ASN B O 1
ATOM 8370 N N . ASP B 1 476 ? -31.781 -5.883 7.254 1 97.5 476 ASP B N 1
ATOM 8371 C CA . ASP B 1 476 ? -32.594 -4.914 8 1 97.5 476 ASP B CA 1
ATOM 8372 C C . ASP B 1 476 ? -32.031 -4.719 9.414 1 97.5 476 ASP B C 1
ATOM 8374 O O . ASP B 1 476 ? -32.125 -3.623 9.969 1 97.5 476 ASP B O 1
ATOM 8378 N N . ASN B 1 477 ? -31.438 -5.723 9.906 1 97.62 477 ASN B N 1
ATOM 8379 C CA . ASN B 1 477 ? -30.859 -5.574 11.234 1 97.62 477 ASN B CA 1
ATOM 8380 C C . ASN B 1 477 ? -29.719 -4.555 11.242 1 97.62 477 ASN B C 1
ATOM 8382 O O . ASN B 1 477 ? -29.688 -3.658 12.086 1 97.62 477 ASN B O 1
ATOM 8386 N N . ASP B 1 478 ? -28.891 -4.773 10.289 1 98.19 478 ASP B N 1
ATOM 8387 C CA . ASP B 1 478 ? -27.797 -3.824 10.195 1 98.19 478 ASP B CA 1
ATOM 8388 C C . ASP B 1 478 ? -28.281 -2.445 9.758 1 98.19 478 ASP B C 1
ATOM 8390 O O . ASP B 1 478 ? -27.766 -1.424 10.211 1 98.19 478 ASP B O 1
ATOM 8394 N N . ALA B 1 479 ? -29.234 -2.488 8.906 1 98.5 479 ALA B N 1
ATOM 8395 C CA . ALA B 1 479 ? -29.828 -1.21 8.516 1 98.5 479 ALA B CA 1
ATOM 8396 C C . ALA B 1 479 ? -30.344 -0.457 9.734 1 98.5 479 ALA B C 1
ATOM 8398 O O . ALA B 1 479 ? -30.094 0.739 9.891 1 98.5 479 ALA B O 1
ATOM 8399 N N . LEU B 1 480 ? -31 -1.219 10.586 1 98.06 480 LEU B N 1
ATOM 8400 C CA . LEU B 1 480 ? -31.562 -0.627 11.797 1 98.06 480 LEU B CA 1
ATOM 8401 C C . LEU B 1 480 ? -30.469 -0.029 12.672 1 98.06 480 LEU B C 1
ATOM 8403 O O . LEU B 1 480 ? -30.625 1.08 13.188 1 98.06 480 LEU B O 1
ATOM 8407 N N . ARG B 1 481 ? -29.469 -0.765 12.734 1 97.94 481 ARG B N 1
ATOM 8408 C CA . ARG B 1 481 ? -28.344 -0.295 13.539 1 97.94 481 ARG B CA 1
ATOM 8409 C C . ARG B 1 481 ? -27.812 1.031 13.008 1 97.94 481 ARG B C 1
ATOM 8411 O O . ARG B 1 481 ? -27.594 1.975 13.773 1 97.94 481 ARG B O 1
ATOM 8418 N N . PHE B 1 482 ? -27.672 1.113 11.742 1 98.5 482 PHE B N 1
ATOM 8419 C CA . PHE B 1 482 ? -27.078 2.303 11.141 1 98.5 482 PHE B CA 1
ATOM 8420 C C . PHE B 1 482 ? -28.078 3.453 11.117 1 98.5 482 PHE B C 1
ATOM 8422 O O . PHE B 1 482 ? -27.703 4.617 11.25 1 98.5 482 PHE B O 1
ATOM 8429 N N . PHE B 1 483 ? -29.359 3.119 10.922 1 98.12 483 PHE B N 1
ATOM 8430 C CA . PHE B 1 483 ? -30.359 4.176 11.039 1 98.12 483 PHE B CA 1
ATOM 8431 C C . PHE B 1 483 ? -30.406 4.723 12.461 1 98.12 483 PHE B C 1
ATOM 8433 O O . PHE B 1 483 ? -30.656 5.91 12.664 1 98.12 483 PHE B O 1
ATOM 8440 N N . GLN B 1 484 ? -30.156 3.812 13.352 1 96.69 484 GLN B N 1
ATOM 8441 C CA . GLN B 1 484 ? -30.078 4.27 14.734 1 96.69 484 GLN B CA 1
ATOM 8442 C C . GLN B 1 484 ? -28.875 5.191 14.938 1 96.69 484 GLN B C 1
ATOM 8444 O O . GLN B 1 484 ? -28.969 6.207 15.625 1 96.69 484 GLN B O 1
ATOM 8449 N N . TYR B 1 485 ? -27.781 4.785 14.32 1 96.69 485 TYR B N 1
ATOM 8450 C CA . TYR B 1 485 ? -26.625 5.66 14.375 1 96.69 485 TYR B CA 1
ATOM 8451 C C . TYR B 1 485 ? -26.922 7.02 13.758 1 96.69 485 TYR B C 1
ATOM 8453 O O . TYR B 1 485 ? -26.531 8.055 14.297 1 96.69 485 TYR B O 1
ATOM 8461 N N . SER B 1 486 ? -27.578 6.953 12.633 1 96.94 486 SER B N 1
ATOM 8462 C CA . SER B 1 486 ? -27.984 8.195 11.961 1 96.94 486 SER B CA 1
ATOM 8463 C C . SER B 1 486 ? -28.844 9.055 12.867 1 96.94 486 SER B C 1
ATOM 8465 O O . SER B 1 486 ? -28.641 10.266 12.977 1 96.94 486 SER B O 1
ATOM 8467 N N . TYR B 1 487 ? -29.766 8.336 13.508 1 95.19 487 TYR B N 1
ATOM 8468 C CA . TYR B 1 487 ? -30.656 9.008 14.445 1 95.19 487 TYR B CA 1
ATOM 8469 C C . TYR B 1 487 ? -29.875 9.648 15.586 1 95.19 487 TYR B C 1
ATOM 8471 O O . TYR B 1 487 ? -30.125 10.805 15.945 1 95.19 487 TYR B O 1
ATOM 8479 N N . GLU B 1 488 ? -28.953 8.969 16.047 1 94.5 488 GLU B N 1
ATOM 8480 C CA . GLU B 1 488 ? -28.172 9.445 17.188 1 94.5 488 GLU B CA 1
ATOM 8481 C C . GLU B 1 488 ? -27.281 10.625 16.781 1 94.5 488 GLU B C 1
ATOM 8483 O O . GLU B 1 488 ? -27.078 11.555 17.562 1 94.5 488 GLU B O 1
ATOM 8488 N N . LEU B 1 489 ? -26.828 10.609 15.555 1 93.81 489 LEU B N 1
ATOM 8489 C CA . LEU B 1 489 ? -25.859 11.609 15.117 1 93.81 489 LEU B CA 1
ATOM 8490 C C . LEU B 1 489 ? -26.562 12.828 14.539 1 93.81 489 LEU B C 1
ATOM 8492 O O . LEU B 1 489 ? -26.109 13.961 14.711 1 93.81 489 LEU B O 1
ATOM 8496 N N . TYR B 1 490 ? -27.719 12.539 13.898 1 93.19 490 TYR B N 1
ATOM 8497 C CA . TYR B 1 490 ? -28.297 13.633 13.125 1 93.19 490 TYR B CA 1
ATOM 8498 C C . TYR B 1 490 ? -29.734 13.906 13.562 1 93.19 490 TYR B C 1
ATOM 8500 O O . TYR B 1 490 ? -30.359 14.852 13.086 1 93.19 490 TYR B O 1
ATOM 8508 N N . GLY B 1 491 ? -30.219 13.133 14.352 1 92.94 491 GLY B N 1
ATOM 8509 C CA . GLY B 1 491 ? -31.562 13.367 14.867 1 92.94 491 GLY B CA 1
ATOM 8510 C C . GLY B 1 491 ? -32.656 12.664 14.062 1 92.94 491 GLY B C 1
ATOM 8511 O O . GLY B 1 491 ? -32.344 11.961 13.094 1 92.94 491 GLY B O 1
ATOM 8512 N N . ALA B 1 492 ? -33.812 12.852 14.555 1 93.56 492 ALA B N 1
ATOM 8513 C CA . ALA B 1 492 ? -34.969 12.172 13.969 1 93.56 492 ALA B CA 1
ATOM 8514 C C . ALA B 1 492 ? -35.5 12.914 12.742 1 93.56 492 ALA B C 1
ATOM 8516 O O . ALA B 1 492 ? -35.5 14.148 12.719 1 93.56 492 ALA B O 1
ATOM 8517 N N . THR B 1 493 ? -35.688 12.203 11.734 1 95.25 493 THR B N 1
ATOM 8518 C CA . THR B 1 493 ? -36.438 12.688 10.562 1 95.25 493 THR B CA 1
ATOM 8519 C C . THR B 1 493 ? -37.5 11.688 10.133 1 95.25 493 THR B C 1
ATOM 8521 O O . THR B 1 493 ? -37.469 10.523 10.539 1 95.25 493 THR B O 1
ATOM 8524 N N . SER B 1 494 ? -38.5 12.25 9.398 1 96.75 494 SER B N 1
ATOM 8525 C CA . SER B 1 494 ? -39.531 11.352 8.883 1 96.75 494 SER B CA 1
ATOM 8526 C C . SER B 1 494 ? -38.906 10.234 8.039 1 96.75 494 SER B C 1
ATOM 8528 O O . SER B 1 494 ? -39.344 9.086 8.117 1 96.75 494 SER B O 1
ATOM 8530 N N . GLU B 1 495 ? -37.938 10.664 7.375 1 96.38 495 GLU B N 1
ATOM 8531 C CA . GLU B 1 495 ? -37.281 9.695 6.504 1 96.38 495 GLU B CA 1
ATOM 8532 C C . GLU B 1 495 ? -36.625 8.594 7.312 1 96.38 495 GLU B C 1
ATOM 8534 O O . GLU B 1 495 ? -36.75 7.414 6.992 1 96.38 495 GLU B O 1
ATOM 8539 N N . ILE B 1 496 ? -35.906 8.984 8.367 1 96.75 496 ILE B N 1
ATOM 8540 C CA . ILE B 1 496 ? -35.188 8.008 9.188 1 96.75 496 ILE B CA 1
ATOM 8541 C C . ILE B 1 496 ? -36.188 7.086 9.883 1 96.75 496 ILE B C 1
ATOM 8543 O O . ILE B 1 496 ? -36 5.867 9.922 1 96.75 496 ILE B O 1
ATOM 8547 N N . TYR B 1 497 ? -37.219 7.656 10.422 1 96.94 497 TYR B N 1
ATOM 8548 C CA . TYR B 1 497 ? -38.25 6.84 11.07 1 96.94 497 TYR B CA 1
ATOM 8549 C C . TYR B 1 497 ? -38.938 5.914 10.07 1 96.94 497 TYR B C 1
ATOM 8551 O O . TYR B 1 497 ? -39.219 4.758 10.383 1 96.94 497 TYR B O 1
ATOM 8559 N N . TYR B 1 498 ? -39.188 6.496 8.914 1 97.31 498 TYR B N 1
ATOM 8560 C CA . TYR B 1 498 ? -39.75 5.672 7.855 1 97.31 498 TYR B CA 1
ATOM 8561 C C . TYR B 1 498 ? -38.875 4.48 7.555 1 97.31 498 TYR B C 1
ATOM 8563 O O . TYR B 1 498 ? -39.344 3.342 7.477 1 97.31 498 TYR B O 1
ATOM 8571 N N . ARG B 1 499 ? -37.594 4.777 7.414 1 97.38 499 ARG B N 1
ATOM 8572 C CA . ARG B 1 499 ? -36.625 3.725 7.086 1 97.38 499 ARG B CA 1
ATOM 8573 C C . ARG B 1 499 ? -36.562 2.674 8.188 1 97.38 499 ARG B C 1
ATOM 8575 O O . ARG B 1 499 ? -36.5 1.475 7.906 1 97.38 499 ARG B O 1
ATOM 8582 N N . ILE B 1 500 ? -36.625 3.145 9.438 1 97.5 500 ILE B N 1
ATOM 8583 C CA . ILE B 1 500 ? -36.656 2.236 10.578 1 97.5 500 ILE B CA 1
ATOM 8584 C C . ILE B 1 500 ? -37.938 1.406 10.547 1 97.5 500 ILE B C 1
ATOM 8586 O O . ILE B 1 500 ? -37.906 0.19 10.75 1 97.5 500 ILE B O 1
ATOM 8590 N N . GLY B 1 501 ? -39.062 2.104 10.242 1 96.94 501 GLY B N 1
ATOM 8591 C CA . GLY B 1 501 ? -40.312 1.404 10.117 1 96.94 501 GLY B CA 1
ATOM 8592 C C . GLY B 1 501 ? -40.312 0.319 9.055 1 96.94 501 GLY B C 1
ATOM 8593 O O . GLY B 1 501 ? -40.812 -0.787 9.281 1 96.94 501 GLY B O 1
ATOM 8594 N N . VAL B 1 502 ? -39.75 0.694 7.969 1 96.56 502 VAL B N 1
ATOM 8595 C CA . VAL B 1 502 ? -39.656 -0.261 6.867 1 96.56 502 VAL B CA 1
ATOM 8596 C C . VAL B 1 502 ? -38.844 -1.47 7.312 1 96.56 502 VAL B C 1
ATOM 8598 O O . VAL B 1 502 ? -39.188 -2.613 7.016 1 96.56 502 VAL B O 1
ATOM 8601 N N . CYS B 1 503 ? -37.719 -1.242 8.031 1 97.12 503 CYS B N 1
ATOM 8602 C CA . CYS B 1 503 ? -36.844 -2.328 8.508 1 97.12 503 CYS B CA 1
ATOM 8603 C C . CYS B 1 503 ? -37.625 -3.242 9.453 1 97.12 503 CYS B C 1
ATOM 8605 O O . CYS B 1 503 ? -37.531 -4.469 9.336 1 97.12 503 CYS B O 1
ATOM 8607 N N . PHE B 1 504 ? -38.375 -2.631 10.359 1 96.81 504 PHE B N 1
ATOM 8608 C CA . PHE B 1 504 ? -39.156 -3.424 11.297 1 96.81 504 PHE B CA 1
ATOM 8609 C C . PHE B 1 504 ? -40.219 -4.219 10.562 1 96.81 504 PHE B C 1
ATOM 8611 O O . PHE B 1 504 ? -40.5 -5.367 10.914 1 96.81 504 PHE B O 1
ATOM 8618 N N . TYR B 1 505 ? -40.844 -3.562 9.609 1 96.06 505 TYR B N 1
ATOM 8619 C CA . TYR B 1 505 ? -41.844 -4.262 8.797 1 96.06 505 TYR B CA 1
ATOM 8620 C C . TYR B 1 505 ? -41.219 -5.488 8.125 1 96.06 505 TYR B C 1
ATOM 8622 O O . TYR B 1 505 ? -41.812 -6.574 8.164 1 96.06 505 TYR B O 1
ATOM 8630 N N . ASN B 1 506 ? -40.094 -5.27 7.535 1 95.81 506 ASN B N 1
ATOM 8631 C CA . ASN B 1 506 ? -39.406 -6.355 6.848 1 95.81 506 ASN B CA 1
ATOM 8632 C C . ASN B 1 506 ? -39 -7.461 7.82 1 95.81 506 ASN B C 1
ATOM 8634 O O . ASN B 1 506 ? -38.938 -8.633 7.441 1 95.81 506 ASN B O 1
ATOM 8638 N N . LEU B 1 507 ? -38.719 -7.004 9.07 1 96.31 507 LEU B N 1
ATOM 8639 C CA . LEU B 1 507 ? -38.344 -7.957 10.109 1 96.31 507 LEU B CA 1
ATOM 8640 C C . LEU B 1 507 ? -39.562 -8.57 10.766 1 96.31 507 LEU B C 1
ATOM 8642 O O . LEU B 1 507 ? -39.438 -9.297 11.758 1 96.31 507 LEU B O 1
ATOM 8646 N N . ARG B 1 508 ? -40.688 -8.273 10.32 1 95.06 508 ARG B N 1
ATOM 8647 C CA . ARG B 1 508 ? -41.969 -8.797 10.766 1 95.06 508 ARG B CA 1
ATOM 8648 C C . ARG B 1 508 ? -42.25 -8.391 12.211 1 95.06 508 ARG B C 1
ATOM 8650 O O . ARG B 1 508 ? -42.906 -9.125 12.953 1 95.06 508 ARG B O 1
ATOM 8657 N N . LYS B 1 509 ? -41.688 -7.422 12.609 1 96.12 509 LYS B N 1
ATOM 8658 C CA . LYS B 1 509 ? -42.031 -6.777 13.875 1 96.12 509 LYS B CA 1
ATOM 8659 C C . LYS B 1 509 ? -43.031 -5.668 13.664 1 96.12 509 LYS B C 1
ATOM 8661 O O . LYS B 1 509 ? -42.719 -4.484 13.805 1 96.12 509 LYS B O 1
ATOM 8666 N N . ILE B 1 510 ? -44.219 -6.129 13.531 1 95.56 510 ILE B N 1
ATOM 8667 C CA . ILE B 1 510 ? -45.281 -5.305 12.984 1 95.56 510 ILE B CA 1
ATOM 8668 C C . ILE B 1 510 ? -45.625 -4.188 13.961 1 95.56 510 ILE B C 1
ATOM 8670 O O . ILE B 1 510 ? -45.906 -3.057 13.555 1 95.56 510 ILE B O 1
ATOM 8674 N N . GLU B 1 511 ? -45.625 -4.453 15.234 1 96 511 GLU B N 1
ATOM 8675 C CA . GLU B 1 511 ? -45.938 -3.43 16.234 1 96 511 GLU B CA 1
ATOM 8676 C C . GLU B 1 511 ? -44.906 -2.301 16.203 1 96 511 GLU B C 1
ATOM 8678 O O . GLU B 1 511 ? -45.281 -1.123 16.234 1 96 511 GLU B O 1
ATOM 8683 N N . LYS B 1 512 ? -43.719 -2.787 16.062 1 97 512 LYS B N 1
ATOM 8684 C CA . LYS B 1 512 ? -42.656 -1.79 15.992 1 97 512 LYS B CA 1
ATOM 8685 C C . LYS B 1 512 ? -42.719 -1.017 14.68 1 97 512 LYS B C 1
ATOM 8687 O O . LYS B 1 512 ? -42.469 0.187 14.648 1 97 512 LYS B O 1
ATOM 8692 N N . ALA B 1 513 ? -43.062 -1.733 13.656 1 97.12 513 ALA B N 1
ATOM 8693 C CA . ALA B 1 513 ? -43.219 -1.075 12.359 1 97.12 513 ALA B CA 1
ATOM 8694 C C . ALA B 1 513 ? -44.281 0.008 12.422 1 97.12 513 ALA B C 1
ATOM 8696 O O . ALA B 1 513 ? -44.094 1.115 11.914 1 97.12 513 ALA B O 1
ATOM 8697 N N . LEU B 1 514 ? -45.312 -0.383 13.055 1 96.75 514 LEU B N 1
ATOM 8698 C CA . LEU B 1 514 ? -46.406 0.574 13.195 1 96.75 514 LEU B CA 1
ATOM 8699 C C . LEU B 1 514 ? -46 1.762 14.047 1 96.75 514 LEU B C 1
ATOM 8701 O O . LEU B 1 514 ? -46.312 2.91 13.719 1 96.75 514 LEU B O 1
ATOM 8705 N N . GLU B 1 515 ? -45.344 1.423 15.031 1 97.38 515 GLU B N 1
ATOM 8706 C CA . GLU B 1 515 ? -44.844 2.461 15.938 1 97.38 515 GLU B CA 1
ATOM 8707 C C . GLU B 1 515 ? -44 3.49 15.203 1 97.38 515 GLU B C 1
ATOM 8709 O O . GLU B 1 515 ? -44.25 4.695 15.312 1 97.38 515 GLU B O 1
ATOM 8714 N N . TYR B 1 516 ? -43.062 2.996 14.469 1 97.56 516 TYR B N 1
ATOM 8715 C CA . TYR B 1 516 ? -42.125 3.895 13.797 1 97.56 516 TYR B CA 1
ATOM 8716 C C . TYR B 1 516 ? -42.781 4.57 12.602 1 97.56 516 TYR B C 1
ATOM 8718 O O . TYR B 1 516 ? -42.438 5.699 12.25 1 97.56 516 TYR B O 1
ATOM 8726 N N . THR B 1 517 ? -43.719 3.863 12.016 1 97.44 517 THR B N 1
ATOM 8727 C CA . THR B 1 517 ? -44.5 4.496 10.961 1 97.44 517 THR B CA 1
ATOM 8728 C C . THR B 1 517 ? -45.312 5.68 11.516 1 97.44 517 THR B C 1
ATOM 8730 O O . THR B 1 517 ? -45.344 6.746 10.891 1 97.44 517 THR B O 1
ATOM 8733 N N . GLU B 1 518 ? -45.781 5.406 12.625 1 97.62 518 GLU B N 1
ATOM 8734 C CA . GLU B 1 518 ? -46.531 6.469 13.266 1 97.62 518 GLU B CA 1
ATOM 8735 C C . GLU B 1 518 ? -45.625 7.613 13.711 1 97.62 518 GLU B C 1
ATOM 8737 O O . GLU B 1 518 ? -46 8.781 13.609 1 97.62 518 GLU B O 1
ATOM 8742 N N . LYS B 1 519 ? -44.5 7.199 14.102 1 97.69 519 LYS B N 1
ATOM 8743 C CA . LYS B 1 519 ? -43.5 8.219 14.445 1 97.69 519 LYS B CA 1
ATOM 8744 C C . LYS B 1 519 ? -43.125 9.062 13.227 1 97.69 519 LYS B C 1
ATOM 8746 O O . LYS B 1 519 ? -43 10.281 13.328 1 97.69 519 LYS B O 1
ATOM 8751 N N . SER B 1 520 ? -42.969 8.391 12.109 1 97.94 520 SER B N 1
ATOM 8752 C CA . SER B 1 520 ? -42.625 9.07 10.859 1 97.94 520 SER B CA 1
ATOM 8753 C C . SER B 1 520 ? -43.75 10.039 10.453 1 97.94 520 SER B C 1
ATOM 8755 O O . SER B 1 520 ? -43.469 11.195 10.117 1 97.94 520 SER B O 1
ATOM 8757 N N . LEU B 1 521 ? -44.906 9.547 10.617 1 97.31 521 LEU B N 1
ATOM 8758 C CA . LEU B 1 521 ? -46.062 10.328 10.203 1 97.31 521 LEU B CA 1
ATOM 8759 C C . LEU B 1 521 ? -46.375 11.445 11.203 1 97.31 521 LEU B C 1
ATOM 8761 O O . LEU B 1 521 ? -46.969 12.461 10.844 1 97.31 521 LEU B O 1
ATOM 8765 N N . ALA B 1 522 ? -45.969 11.234 12.398 1 97.38 522 ALA B N 1
ATOM 8766 C CA . ALA B 1 522 ? -46.094 12.297 13.398 1 97.38 522 ALA B CA 1
ATOM 8767 C C . ALA B 1 522 ? -45.188 13.477 13.047 1 97.38 522 ALA B C 1
ATOM 8769 O O . ALA B 1 522 ? -45.531 14.625 13.305 1 97.38 522 ALA B O 1
ATOM 8770 N N . LEU B 1 523 ? -44.062 13.125 12.5 1 97.25 523 LEU B N 1
ATOM 8771 C CA . LEU B 1 523 ? -43.094 14.164 12.109 1 97.25 523 LEU B CA 1
ATOM 8772 C C . LEU B 1 523 ? -43.5 14.805 10.781 1 97.25 523 LEU B C 1
ATOM 8774 O O . LEU B 1 523 ? -43.312 16 10.586 1 97.25 523 LEU B O 1
ATOM 8778 N N . ASP B 1 524 ? -44.031 14.047 9.859 1 97.38 524 ASP B N 1
ATOM 8779 C CA . ASP B 1 524 ? -44.531 14.5 8.555 1 97.38 524 ASP B CA 1
ATOM 8780 C C . ASP B 1 524 ? -45.781 13.727 8.125 1 97.38 524 ASP B C 1
ATOM 8782 O O . ASP B 1 524 ? -45.656 12.695 7.457 1 97.38 524 ASP B O 1
ATOM 8786 N N . PRO B 1 525 ? -46.875 14.336 8.344 1 96.31 525 PRO B N 1
ATOM 8787 C CA . PRO B 1 525 ? -48.125 13.633 8.109 1 96.31 525 PRO B CA 1
ATOM 8788 C C . PRO B 1 525 ? -48.375 13.336 6.629 1 96.31 525 PRO B C 1
ATOM 8790 O O . PRO B 1 525 ? -49.188 12.484 6.293 1 96.31 525 PRO B O 1
ATOM 8793 N N . ILE B 1 526 ? -47.656 14.07 5.797 1 95.44 526 ILE B N 1
ATOM 8794 C CA . ILE B 1 526 ? -47.938 13.883 4.375 1 95.44 526 ILE B CA 1
ATOM 8795 C C . ILE B 1 526 ? -46.781 13.094 3.738 1 95.44 526 ILE B C 1
ATOM 8797 O O . ILE B 1 526 ? -46.656 13.07 2.512 1 95.44 526 ILE B O 1
ATOM 8801 N N . PHE B 1 527 ? -46.031 12.531 4.582 1 95.81 527 PHE B N 1
ATOM 8802 C CA . PHE B 1 527 ? -44.938 11.711 4.051 1 95.81 527 PHE B CA 1
ATOM 8803 C C . PHE B 1 527 ? -45.5 10.477 3.344 1 95.81 527 PHE B C 1
ATOM 8805 O O . PHE B 1 527 ? -45.844 9.492 3.992 1 95.81 527 PHE B O 1
ATOM 8812 N N . LYS B 1 528 ? -45.438 10.562 1.959 1 95.69 528 LYS B N 1
ATOM 8813 C CA . LYS B 1 528 ? -46.125 9.594 1.127 1 95.69 528 LYS B CA 1
ATOM 8814 C C . LYS B 1 528 ? -45.656 8.172 1.421 1 95.69 528 LYS B C 1
ATOM 8816 O O . LYS B 1 528 ? -46.469 7.242 1.489 1 95.69 528 LYS B O 1
ATOM 8821 N N . GLU B 1 529 ? -44.375 8.102 1.609 1 95.38 529 GLU B N 1
ATOM 8822 C CA . GLU B 1 529 ? -43.812 6.777 1.839 1 95.38 529 GLU B CA 1
ATOM 8823 C C . GLU B 1 529 ? -44.344 6.168 3.137 1 95.38 529 GLU B C 1
ATOM 8825 O O . GLU B 1 529 ? -44.656 4.98 3.184 1 95.38 529 GLU B O 1
ATOM 8830 N N . SER B 1 530 ? -44.469 6.941 4.156 1 95.69 530 SER B N 1
ATOM 8831 C CA . SER B 1 530 ? -44.938 6.461 5.453 1 95.69 530 SER B CA 1
ATOM 8832 C C . SER B 1 530 ? -46.438 6.176 5.43 1 95.69 530 SER B C 1
ATOM 8834 O O . SER B 1 530 ? -46.906 5.27 6.113 1 95.69 530 SER B O 1
ATOM 8836 N N . ILE B 1 531 ? -47.125 6.977 4.66 1 95.69 531 ILE B N 1
ATOM 8837 C CA . ILE B 1 531 ? -48.562 6.723 4.504 1 95.69 531 ILE B CA 1
ATOM 8838 C C . ILE B 1 531 ? -48.781 5.344 3.879 1 95.69 531 ILE B C 1
ATOM 8840 O O . ILE B 1 531 ? -49.594 4.559 4.355 1 95.69 531 ILE B O 1
ATOM 8844 N N . THR B 1 532 ? -48.031 5.199 2.881 1 95.94 532 THR B N 1
ATOM 8845 C CA . THR B 1 532 ? -48.125 3.91 2.203 1 95.94 532 THR B CA 1
ATOM 8846 C C . THR B 1 532 ? -47.75 2.779 3.154 1 95.94 532 THR B C 1
ATOM 8848 O O . THR B 1 532 ? -48.406 1.736 3.182 1 95.94 532 THR B O 1
ATOM 8851 N N . LEU B 1 533 ? -46.688 2.988 3.893 1 95.44 533 LEU B N 1
ATOM 8852 C CA . LEU B 1 533 ? -46.219 1.979 4.836 1 95.44 533 LEU B CA 1
ATOM 8853 C C . LEU B 1 533 ? -47.281 1.689 5.891 1 95.44 533 LEU B C 1
ATOM 8855 O O . LEU B 1 533 ? -47.469 0.538 6.293 1 95.44 533 LEU B O 1
ATOM 8859 N N . LYS B 1 534 ? -47.875 2.705 6.34 1 95.44 534 LYS B N 1
ATOM 8860 C CA . LYS B 1 534 ? -48.938 2.533 7.336 1 95.44 534 LYS B CA 1
ATOM 8861 C C . LYS B 1 534 ? -50.031 1.639 6.805 1 95.44 534 LYS B C 1
ATOM 8863 O O . LYS B 1 534 ? -50.531 0.771 7.523 1 95.44 534 LYS B O 1
ATOM 8868 N N . SER B 1 535 ? -50.438 1.938 5.629 1 94.56 535 SER B N 1
ATOM 8869 C CA . SER B 1 535 ? -51.469 1.122 4.996 1 94.56 535 SER B CA 1
ATOM 8870 C C . SER B 1 535 ? -51.031 -0.342 4.926 1 94.56 535 SER B C 1
ATOM 8872 O O . SER B 1 535 ? -51.844 -1.238 5.195 1 94.56 535 SER B O 1
ATOM 8874 N N . LEU B 1 536 ? -49.844 -0.476 4.57 1 93.25 536 LEU B N 1
ATOM 8875 C CA . LEU B 1 536 ? -49.312 -1.831 4.449 1 93.25 536 LEU B CA 1
ATOM 8876 C C . LEU B 1 536 ? -49.312 -2.525 5.809 1 93.25 536 LEU B C 1
ATOM 8878 O O . LEU B 1 536 ? -49.625 -3.707 5.91 1 93.25 536 LEU B O 1
ATOM 8882 N N . VAL B 1 537 ? -48.844 -1.797 6.801 1 93.56 537 VAL B N 1
ATOM 8883 C CA . VAL B 1 537 ? -48.75 -2.328 8.156 1 93.56 537 VAL B CA 1
ATOM 8884 C C . VAL B 1 537 ? -50.156 -2.67 8.688 1 93.56 537 VAL B C 1
ATOM 8886 O O . VAL B 1 537 ? -50.344 -3.717 9.305 1 93.56 537 VAL B O 1
ATOM 8889 N N . GLN B 1 538 ? -51.062 -1.861 8.406 1 90.38 538 GLN B N 1
ATOM 8890 C CA . GLN B 1 538 ? -52.438 -2.061 8.867 1 90.38 538 GLN B CA 1
ATOM 8891 C C . GLN B 1 538 ? -53.062 -3.268 8.188 1 90.38 538 GLN B C 1
ATOM 8893 O O . GLN B 1 538 ? -53.844 -4 8.812 1 90.38 538 GLN B O 1
ATOM 8898 N N . ASP B 1 539 ? -52.75 -3.398 6.992 1 89.31 539 ASP B N 1
ATOM 8899 C CA . ASP B 1 539 ? -53.25 -4.555 6.258 1 89.31 539 ASP B CA 1
ATOM 8900 C C . ASP B 1 539 ? -52.719 -5.855 6.855 1 89.31 539 ASP B C 1
ATOM 8902 O O . ASP B 1 539 ? -53.375 -6.895 6.781 1 89.31 539 ASP B O 1
ATOM 8906 N N . GLN B 1 540 ? -51.562 -5.809 7.414 1 87.69 540 GLN B N 1
ATOM 8907 C CA . GLN B 1 540 ? -50.969 -7 8.008 1 87.69 540 GLN B CA 1
ATOM 8908 C C . GLN B 1 540 ? -51.562 -7.281 9.391 1 87.69 540 GLN B C 1
ATOM 8910 O O . GLN B 1 540 ? -51.594 -8.43 9.828 1 87.69 540 GLN B O 1
ATOM 8915 N N . ILE B 1 541 ? -51.906 -6.262 10.086 1 82.31 541 ILE B N 1
ATOM 8916 C CA . ILE B 1 541 ? -52.5 -6.414 11.406 1 82.31 541 ILE B CA 1
ATOM 8917 C C . ILE B 1 541 ? -53.938 -6.93 11.266 1 82.31 541 ILE B C 1
ATOM 8919 O O . ILE B 1 541 ? -54.375 -7.738 12.078 1 82.31 541 ILE B O 1
ATOM 8923 N N . SER B 1 542 ? -54.688 -6.629 10.148 1 70.75 542 SER B N 1
ATOM 8924 C CA . SER B 1 542 ? -56.062 -7.094 9.93 1 70.75 542 SER B CA 1
ATOM 8925 C C . SER B 1 542 ? -56.062 -8.539 9.438 1 70.75 542 SER B C 1
ATOM 8927 O O . SER B 1 542 ? -56.969 -9.305 9.789 1 70.75 542 SER B O 1
#

Nearest PDB structures (foldseek):
  1na0-assembly2_B  TM=8.268E-01  e=5.072E-04  unidentified
  2vyi-assembly2_B  TM=7.521E-01  e=3.602E-04  Homo sapiens
  6v8e-assembly1_A  TM=7.538E-01  e=1.056E-03  synthetic construct
  6fdt-assembly1_A  TM=6.954E-01  e=1.487E-03  Homo sapiens
  3hym-assembly10_H  TM=4.474E-01  e=8.639E-03  Homo sapiens